Protein AF-0000000079730093 (afdb_homodimer)

pLDDT: mean 94.39, std 5.68, range [49.38, 98.81]

Solvent-accessible surface area (backbone atoms only — not comparable to full-atom values): 41782 Å² total; per-residue (Å²): 127,70,71,45,51,28,30,39,38,42,42,30,49,89,81,20,28,50,36,31,25,30,16,75,88,42,91,68,64,50,67,23,34,42,52,48,57,42,52,27,43,84,47,90,85,47,71,66,44,57,64,68,60,34,41,53,53,34,36,31,62,48,26,58,45,57,90,46,53,42,84,74,39,73,34,81,65,46,78,47,80,36,74,91,75,66,38,35,35,37,37,34,28,33,28,28,41,38,77,65,87,78,66,48,67,40,85,56,46,70,46,72,49,79,35,53,62,71,52,53,81,76,48,67,50,44,88,63,53,55,64,43,45,67,59,44,54,69,44,64,64,57,58,48,67,52,82,84,66,55,60,73,60,47,26,48,47,49,30,48,30,48,21,55,48,9,66,71,34,90,30,31,68,56,30,49,52,50,48,54,50,49,39,60,40,46,73,76,40,43,27,38,37,40,52,47,27,42,16,58,49,58,23,86,50,87,34,9,65,31,32,19,52,22,19,52,52,43,42,53,49,51,53,49,26,36,53,38,2,15,52,50,39,14,71,77,40,51,63,29,31,35,33,36,53,43,72,40,73,43,43,52,53,13,48,64,69,17,52,42,63,29,37,39,28,20,25,32,72,78,73,35,45,9,50,59,45,42,47,62,45,20,76,81,39,52,30,35,38,22,41,58,44,33,43,37,64,37,41,59,78,67,58,43,56,29,37,45,32,46,54,58,28,30,31,33,78,46,26,34,32,26,57,34,35,51,38,43,41,35,52,36,25,60,76,60,73,28,47,30,38,31,30,38,38,67,54,21,40,24,64,44,76,76,78,77,76,53,67,41,88,57,75,93,74,88,78,83,61,72,56,46,76,51,47,49,40,43,29,70,28,57,43,92,56,49,72,37,41,17,13,55,89,37,70,51,51,63,67,54,41,38,52,52,11,51,52,50,51,61,27,64,71,107,125,70,70,45,51,29,28,40,38,44,41,30,49,89,83,20,29,50,36,30,25,29,15,75,87,42,91,68,63,51,68,21,33,41,54,49,58,42,54,27,43,84,46,94,87,46,72,66,45,57,64,68,61,32,40,52,52,34,34,31,62,47,26,57,45,58,91,46,54,41,84,74,39,72,35,80,64,47,78,46,80,36,72,92,75,66,39,37,35,35,36,34,28,32,28,28,43,38,78,65,87,79,67,50,68,41,85,57,45,70,45,72,49,78,35,54,64,71,53,54,79,76,49,68,50,45,88,62,52,57,64,43,46,65,58,45,53,68,45,65,63,58,59,48,68,52,82,85,66,54,60,72,61,49,27,46,46,48,31,48,31,48,21,54,49,10,66,71,35,90,32,31,69,54,32,50,52,50,48,55,49,49,40,60,42,44,72,75,39,44,29,38,37,41,51,47,26,44,17,58,50,60,23,86,50,87,33,10,66,32,34,20,52,22,18,52,52,43,42,53,49,51,55,47,26,35,52,39,2,15,52,50,38,13,71,76,41,51,63,29,31,35,31,34,55,44,73,40,74,43,43,52,53,12,48,65,69,17,53,39,61,28,38,39,28,20,25,31,73,78,74,36,45,8,51,60,47,42,47,63,45,20,76,82,39,52,29,34,37,23,42,57,44,33,43,37,62,37,41,61,80,67,59,44,56,27,38,47,30,47,55,57,29,31,32,33,79,48,26,35,32,26,56,33,35,50,37,41,42,34,53,37,24,62,76,59,74,28,45,29,39,31,30,36,38,69,54,22,39,25,62,45,78,77,78,76,75,53,66,40,87,58,73,92,76,86,77,83,61,73,54,46,75,52,44,50,41,42,32,69,28,57,43,91,54,51,73,36,40,15,12,53,88,38,70,49,52,64,66,53,41,37,52,52,11,52,51,49,52,60,28,65,70,109

Structure (mmCIF, N/CA/C/O backbone):
data_AF-0000000079730093-model_v1
#
loop_
_entity.id
_entity.type
_entity.pdbx_description
1 polymer 'NUDIX domain-containing protein'
#
loop_
_atom_site.group_PDB
_atom_site.id
_atom_site.type_symbol
_atom_site.label_atom_id
_atom_site.label_alt_id
_atom_site.label_comp_id
_atom_site.label_asym_id
_atom_site.label_entity_id
_atom_site.label_seq_id
_atom_site.pdbx_PDB_ins_code
_atom_site.Cartn_x
_atom_site.Cartn_y
_atom_site.Cartn_z
_atom_site.occupancy
_atom_site.B_iso_or_equiv
_atom_site.auth_seq_id
_atom_site.auth_comp_id
_atom_site.auth_asym_id
_atom_site.auth_atom_id
_atom_site.pdbx_PDB_model_num
ATOM 1 N N . MET A 1 1 ? 3.15 57.5 -16.328 1 49.38 1 MET A N 1
ATOM 2 C CA . MET A 1 1 ? 3.783 57.219 -15.039 1 49.38 1 MET A CA 1
ATOM 3 C C . MET A 1 1 ? 4.375 55.812 -15.039 1 49.38 1 MET A C 1
ATOM 5 O O . MET A 1 1 ? 3.748 54.875 -15.531 1 49.38 1 MET A O 1
ATOM 9 N N . ASP A 1 2 ? 5.676 55.688 -14.914 1 66.5 2 ASP A N 1
ATOM 10 C CA . ASP A 1 2 ? 6.445 54.438 -15.086 1 66.5 2 ASP A CA 1
ATOM 11 C C . ASP A 1 2 ? 6.152 53.469 -13.953 1 66.5 2 ASP A C 1
ATOM 13 O O . ASP A 1 2 ? 6.051 53.844 -12.789 1 66.5 2 ASP A O 1
ATOM 17 N N . GLU A 1 3 ? 5.578 52.375 -14.273 1 82.38 3 GLU A N 1
ATOM 18 C CA . GLU A 1 3 ? 5.297 51.281 -13.344 1 82.38 3 GLU A CA 1
ATOM 19 C C . GLU A 1 3 ? 6.559 50.5 -13.039 1 82.38 3 GLU A C 1
ATOM 21 O O . GLU A 1 3 ? 7.312 50.125 -13.953 1 82.38 3 GLU A O 1
ATOM 26 N N . THR A 1 4 ? 6.879 50.438 -11.75 1 85.69 4 THR A N 1
ATOM 27 C CA . THR A 1 4 ? 8.016 49.625 -11.312 1 85.69 4 THR A CA 1
ATOM 28 C C . THR A 1 4 ? 7.535 48.375 -10.57 1 85.69 4 THR A C 1
ATOM 30 O O . THR A 1 4 ? 6.785 48.469 -9.602 1 85.69 4 THR A O 1
ATOM 33 N N . GLY A 1 5 ? 7.945 47.25 -11.07 1 91.88 5 GLY A N 1
ATOM 34 C CA . GLY A 1 5 ? 7.555 45.969 -10.453 1 91.88 5 GLY A CA 1
ATOM 35 C C . GLY A 1 5 ? 8.328 45.656 -9.188 1 91.88 5 GLY A C 1
ATOM 36 O O . GLY A 1 5 ? 9.547 45.812 -9.148 1 91.88 5 GLY A O 1
ATOM 37 N N . VAL A 1 6 ? 7.594 45.312 -8.078 1 94.19 6 VAL A N 1
ATOM 38 C CA . VAL A 1 6 ? 8.242 44.969 -6.816 1 94.19 6 VAL A CA 1
ATOM 39 C C . VAL A 1 6 ? 7.582 43.719 -6.234 1 94.19 6 VAL A C 1
ATOM 41 O O . VAL A 1 6 ? 6.391 43.469 -6.445 1 94.19 6 VAL A O 1
ATOM 44 N N . VAL A 1 7 ? 8.422 42.906 -5.598 1 96.62 7 VAL A N 1
ATOM 45 C CA . VAL A 1 7 ? 7.879 41.781 -4.836 1 96.62 7 VAL A CA 1
ATOM 46 C C . VAL A 1 7 ? 7.711 42.188 -3.373 1 96.62 7 VAL A C 1
ATOM 48 O O . VAL A 1 7 ? 8.531 42.906 -2.826 1 96.62 7 VAL A O 1
ATOM 51 N N . THR A 1 8 ? 6.625 41.875 -2.752 1 97.31 8 THR A N 1
ATOM 52 C CA . THR A 1 8 ? 6.363 41.969 -1.322 1 97.31 8 THR A CA 1
ATOM 53 C C . THR A 1 8 ? 6.184 40.594 -0.697 1 97.31 8 THR A C 1
ATOM 55 O O . THR A 1 8 ? 5.172 39.938 -0.928 1 97.31 8 THR A O 1
ATOM 58 N N . CYS A 1 9 ? 7.172 40.188 0.14 1 97.94 9 CYS A N 1
ATOM 59 C CA . CYS A 1 9 ? 7.227 38.844 0.64 1 97.94 9 CYS A CA 1
ATOM 60 C C . CYS A 1 9 ? 6.875 38.781 2.121 1 97.94 9 CYS A C 1
ATOM 62 O O . CYS A 1 9 ? 7.602 39.312 2.957 1 97.94 9 CYS A O 1
ATOM 64 N N . PHE A 1 10 ? 5.773 38.125 2.377 1 98.5 10 PHE A N 1
ATOM 65 C CA . PHE A 1 10 ? 5.426 37.844 3.768 1 98.5 10 PHE A CA 1
ATOM 66 C C . PHE A 1 10 ? 6.02 36.531 4.223 1 98.5 10 PHE A C 1
ATOM 68 O O . PHE A 1 10 ? 5.785 35.5 3.594 1 98.5 10 PHE A O 1
ATOM 75 N N . LEU A 1 11 ? 6.805 36.562 5.281 1 98.12 11 LEU A N 1
ATOM 76 C CA . LEU A 1 11 ? 7.352 35.375 5.922 1 98.12 11 LEU A CA 1
ATOM 77 C C . LEU A 1 11 ? 6.551 35 7.164 1 98.12 11 LEU A C 1
ATOM 79 O O . LEU A 1 11 ? 6.434 35.812 8.094 1 98.12 11 LEU A O 1
ATOM 83 N N . ARG A 1 12 ? 6.039 33.844 7.148 1 98.12 12 ARG A N 1
ATOM 84 C CA . ARG A 1 12 ? 5.168 33.438 8.242 1 98.12 12 ARG A CA 1
ATOM 85 C C . ARG A 1 12 ? 5.797 32.281 9.023 1 98.12 12 ARG A C 1
ATOM 87 O O . ARG A 1 12 ? 6.418 31.391 8.438 1 98.12 12 ARG A O 1
ATOM 94 N N . ASN A 1 13 ? 5.621 32.281 10.312 1 96.56 13 ASN A N 1
ATOM 95 C CA . ASN A 1 13 ? 5.977 31.219 11.25 1 96.56 13 ASN A CA 1
ATOM 96 C C . ASN A 1 13 ? 5.086 31.234 12.484 1 96.56 13 ASN A C 1
ATOM 98 O O . ASN A 1 13 ? 4.922 32.281 13.125 1 96.56 13 ASN A O 1
ATOM 102 N N . ASP A 1 14 ? 4.434 30.141 12.758 1 94.94 14 ASP A N 1
ATOM 103 C CA . ASP A 1 14 ? 3.619 29.969 13.961 1 94.94 14 ASP A CA 1
ATOM 104 C C . ASP A 1 14 ? 2.525 31.031 14.039 1 94.94 14 ASP A C 1
ATOM 106 O O . ASP A 1 14 ? 2.297 31.625 15.102 1 94.94 14 ASP A O 1
ATOM 110 N N . GLY A 1 15 ? 1.979 31.391 12.922 1 96.25 15 GLY A N 1
ATOM 111 C CA . GLY A 1 15 ? 0.821 32.281 12.875 1 96.25 15 GLY A CA 1
ATOM 112 C C . GLY A 1 15 ? 1.188 33.75 12.898 1 96.25 15 GLY A C 1
ATOM 113 O O . GLY A 1 15 ? 0.311 34.594 12.875 1 96.25 15 GLY A O 1
ATOM 114 N N . GLN A 1 16 ? 2.455 34.031 12.906 1 98.25 16 GLN A N 1
ATOM 115 C CA . GLN A 1 16 ? 2.945 35.406 12.891 1 98.25 16 GLN A CA 1
ATOM 116 C C . GLN A 1 16 ? 3.754 35.688 11.633 1 98.25 16 GLN A C 1
ATOM 118 O O . GLN A 1 16 ? 4.188 34.75 10.938 1 98.25 16 GLN A O 1
ATOM 123 N N . VAL A 1 17 ? 3.85 36.969 11.281 1 98.38 17 VAL A N 1
ATOM 124 C CA . VAL A 1 17 ? 4.652 37.375 10.133 1 98.38 17 VAL A CA 1
ATOM 125 C C . VAL A 1 17 ? 5.797 38.25 10.602 1 98.38 17 VAL A C 1
ATOM 127 O O . VAL A 1 17 ? 5.715 38.875 11.664 1 98.38 17 VAL A O 1
ATOM 130 N N . LEU A 1 18 ? 6.84 38.25 9.773 1 98 18 LEU A N 1
ATOM 131 C CA . LEU A 1 18 ? 8.016 39.062 10.062 1 98 18 LEU A CA 1
ATOM 132 C C . LEU A 1 18 ? 7.855 40.469 9.469 1 98 18 LEU A C 1
ATOM 134 O O . LEU A 1 18 ? 7.617 40.625 8.266 1 98 18 LEU A O 1
ATOM 138 N N . LEU A 1 19 ? 7.945 41.531 10.297 1 97.75 19 LEU A N 1
ATOM 139 C CA . LEU A 1 19 ? 7.953 42.906 9.844 1 97.75 19 LEU A CA 1
ATOM 140 C C . LEU A 1 19 ? 9.305 43.562 10.102 1 97.75 19 LEU A C 1
ATOM 142 O O . LEU A 1 19 ? 9.945 43.281 11.125 1 97.75 19 LEU A O 1
ATOM 146 N N . PHE A 1 20 ? 9.672 44.406 9.203 1 96.56 20 PHE A N 1
ATOM 147 C CA . PHE A 1 20 ? 10.891 45.188 9.305 1 96.56 20 PHE A CA 1
ATOM 148 C C . PHE A 1 20 ? 10.578 46.688 9.359 1 96.56 20 PHE A C 1
ATOM 150 O O . PHE A 1 20 ? 9.688 47.156 8.648 1 96.56 20 PHE A O 1
ATOM 157 N N . ARG A 1 21 ? 11.312 47.312 10.18 1 96.69 21 ARG A N 1
ATOM 158 C CA . ARG A 1 21 ? 11.328 48.75 10.086 1 96.69 21 ARG A CA 1
ATOM 159 C C . ARG A 1 21 ? 12.477 49.25 9.211 1 96.69 21 ARG A C 1
ATOM 161 O O . ARG A 1 21 ? 13.641 48.938 9.492 1 96.69 21 ARG A O 1
ATOM 168 N N . ARG A 1 22 ? 12.117 49.969 8.18 1 94.56 22 ARG A N 1
ATOM 169 C CA . ARG A 1 22 ? 13.117 50.375 7.203 1 94.56 22 ARG A CA 1
ATOM 170 C C . ARG A 1 22 ? 14.07 51.406 7.801 1 94.56 22 ARG A C 1
ATOM 172 O O . ARG A 1 22 ? 13.648 52.312 8.531 1 94.56 22 ARG A O 1
ATOM 179 N N . SER A 1 23 ? 15.336 51.219 7.434 1 93.81 23 SER A N 1
ATOM 180 C CA . SER A 1 23 ? 16.375 52.094 7.988 1 93.81 23 SER A CA 1
ATOM 181 C C . SER A 1 23 ? 16.359 53.469 7.316 1 93.81 23 SER A C 1
ATOM 183 O O . SER A 1 23 ? 15.719 53.656 6.281 1 93.81 23 SER A O 1
ATOM 185 N N . GLU A 1 24 ? 17.094 54.312 7.887 1 90 24 GLU A N 1
ATOM 186 C CA . GLU A 1 24 ? 17.125 55.719 7.406 1 90 24 GLU A CA 1
ATOM 187 C C . GLU A 1 24 ? 17.859 55.812 6.066 1 90 24 GLU A C 1
ATOM 189 O O . GLU A 1 24 ? 17.453 56.562 5.195 1 90 24 GLU A O 1
ATOM 194 N N . PRO A 1 25 ? 18.797 55.031 5.855 1 88.19 25 PRO A N 1
ATOM 195 C CA . PRO A 1 25 ? 19.578 55.188 4.621 1 88.19 25 PRO A CA 1
ATOM 196 C C . PRO A 1 25 ? 18.828 54.656 3.396 1 88.19 25 PRO A C 1
ATOM 198 O O . PRO A 1 25 ? 19.25 54.906 2.262 1 88.19 25 PRO A O 1
ATOM 201 N N . VAL A 1 26 ? 17.734 54.031 3.578 1 86.69 26 VAL A N 1
ATOM 202 C CA . VAL A 1 26 ? 17.062 53.406 2.443 1 86.69 26 VAL A CA 1
ATOM 203 C C . VAL A 1 26 ? 16.375 54.469 1.594 1 86.69 26 VAL A C 1
ATOM 205 O O . VAL A 1 26 ? 16 55.531 2.1 1 86.69 26 VAL A O 1
ATOM 208 N N . GLY A 1 27 ? 16.234 54.188 0.403 1 80.06 27 GLY A N 1
ATOM 209 C CA . GLY A 1 27 ? 15.742 55.156 -0.576 1 80.06 27 GLY A CA 1
ATOM 210 C C . GLY A 1 27 ? 14.25 55.406 -0.458 1 80.06 27 GLY A C 1
ATOM 211 O O . GLY A 1 27 ? 13.766 56.438 -0.893 1 80.06 27 GLY A O 1
ATOM 212 N N . SER A 1 28 ? 13.578 54.469 0.056 1 82.19 28 SER A N 1
ATOM 213 C CA . SER A 1 28 ? 12.133 54.625 0.079 1 82.19 28 SER A CA 1
ATOM 214 C C . SER A 1 28 ? 11.555 54.281 1.447 1 82.19 28 SER A C 1
ATOM 216 O O . SER A 1 28 ? 11.906 53.25 2.029 1 82.19 28 SER A O 1
ATOM 218 N N . TYR A 1 29 ? 10.695 55.25 2 1 91.12 29 TYR A N 1
ATOM 219 C CA . TYR A 1 29 ? 9.844 55.094 3.178 1 91.12 29 TYR A CA 1
ATOM 220 C C . TYR A 1 29 ? 10.688 54.812 4.418 1 91.12 29 TYR A C 1
ATOM 222 O O . TYR A 1 29 ? 10.422 53.844 5.148 1 91.12 29 TYR A O 1
ATOM 230 N N . PRO A 1 30 ? 11.703 55.562 4.68 1 92.38 30 PRO A N 1
ATOM 231 C CA . PRO A 1 30 ? 12.469 55.344 5.906 1 92.38 30 PRO A CA 1
ATOM 232 C C . PRO A 1 30 ? 11.609 55.438 7.164 1 92.38 30 PRO A C 1
ATOM 234 O O . PRO A 1 30 ? 10.719 56.281 7.25 1 92.38 30 PRO A O 1
ATOM 237 N N . GLY A 1 31 ? 11.82 54.469 8.102 1 94.38 31 GLY A N 1
ATOM 238 C CA . GLY A 1 31 ? 11.117 54.5 9.375 1 94.38 31 GLY A CA 1
ATOM 239 C C . GLY A 1 31 ? 9.781 53.781 9.328 1 94.38 31 GLY A C 1
ATOM 240 O O . GLY A 1 31 ? 9.164 53.531 10.367 1 94.38 31 GLY A O 1
ATOM 241 N N . LYS A 1 32 ? 9.336 53.406 8.172 1 95.81 32 LYS A N 1
ATOM 242 C CA . LYS A 1 32 ? 8.055 52.75 8.023 1 95.81 32 LYS A CA 1
ATOM 243 C C . LYS A 1 32 ? 8.219 51.219 8.141 1 95.81 32 LYS A C 1
ATOM 245 O O . LYS A 1 32 ? 9.289 50.688 7.828 1 95.81 32 LYS A O 1
ATOM 250 N N . TRP A 1 33 ? 7.211 50.594 8.617 1 97.25 33 TRP A N 1
ATOM 251 C CA . TRP A 1 33 ? 7.223 49.125 8.719 1 97.25 33 TRP A CA 1
ATOM 252 C C . TRP A 1 33 ? 6.855 48.5 7.379 1 97.25 33 TRP A C 1
ATOM 254 O O . TRP A 1 33 ? 5.969 49 6.676 1 97.25 33 TRP A O 1
ATOM 264 N N . GLY A 1 34 ? 7.527 47.469 7.016 1 96.94 34 GLY A N 1
ATOM 265 C CA . GLY A 1 34 ? 7.27 46.688 5.824 1 96.94 34 GLY A CA 1
ATOM 266 C C . GLY A 1 34 ? 7.719 45.25 5.969 1 96.94 34 GLY A C 1
ATOM 267 O O . GLY A 1 34 ? 7.793 44.719 7.082 1 96.94 34 GLY A O 1
ATOM 268 N N . THR A 1 35 ? 7.773 44.562 4.855 1 97.12 35 THR A N 1
ATOM 269 C CA . THR A 1 35 ? 8.273 43.188 4.789 1 97.12 35 THR A CA 1
ATOM 270 C C . THR A 1 35 ? 9.461 43.094 3.832 1 97.12 35 THR A C 1
ATOM 272 O O . THR A 1 35 ? 10.039 44.094 3.451 1 97.12 35 THR A O 1
ATOM 275 N N . VAL A 1 36 ? 9.914 41.875 3.529 1 95.56 36 VAL A N 1
ATOM 276 C CA . VAL A 1 36 ? 10.953 41.719 2.516 1 95.56 36 VAL A CA 1
ATOM 277 C C . VAL A 1 36 ? 10.43 42.188 1.158 1 95.56 36 VAL A C 1
ATOM 279 O O . VAL A 1 36 ? 9.383 41.719 0.697 1 95.56 36 VAL A O 1
ATOM 282 N N . THR A 1 37 ? 11.102 43.125 0.652 1 93.44 37 THR A N 1
ATOM 283 C CA . THR A 1 37 ? 10.688 43.688 -0.624 1 93.44 37 THR A CA 1
ATOM 284 C C . THR A 1 37 ? 11.891 43.938 -1.528 1 93.44 37 THR A C 1
ATOM 286 O O . THR A 1 37 ? 13.016 44.094 -1.046 1 93.44 37 THR A O 1
ATOM 289 N N . GLY A 1 38 ? 11.602 43.906 -2.807 1 91.5 38 GLY A N 1
ATOM 290 C CA . GLY A 1 38 ? 12.641 44.188 -3.783 1 91.5 38 GLY A CA 1
ATOM 291 C C . GLY A 1 38 ? 12.109 44.375 -5.191 1 91.5 38 GLY A C 1
ATOM 292 O O . GLY A 1 38 ? 10.969 44 -5.477 1 91.5 38 GLY A O 1
ATOM 293 N N . HIS A 1 39 ? 12.953 44.906 -5.957 1 91.69 39 HIS A N 1
ATOM 294 C CA . HIS A 1 39 ? 12.586 45.125 -7.352 1 91.69 39 HIS A CA 1
ATOM 295 C C . HIS A 1 39 ? 12.641 43.812 -8.141 1 91.69 39 HIS A C 1
ATOM 297 O O . HIS A 1 39 ? 13.484 42.969 -7.871 1 91.69 39 HIS A O 1
ATOM 303 N N . LEU A 1 40 ? 11.773 43.719 -9.109 1 92.06 40 LEU A N 1
ATOM 304 C CA . LEU A 1 40 ? 11.789 42.531 -9.992 1 92.06 40 LEU A CA 1
ATOM 305 C C . LEU A 1 40 ? 13.055 42.531 -10.836 1 92.06 40 LEU A C 1
ATOM 307 O O . LEU A 1 40 ? 13.562 41.438 -11.18 1 92.06 40 LEU A O 1
ATOM 311 N N . THR A 1 41 ? 13.391 43.781 -11.203 1 84.19 41 THR A N 1
ATOM 312 C CA . THR A 1 41 ? 14.586 43.938 -12.016 1 84.19 41 THR A CA 1
ATOM 313 C C . THR A 1 41 ? 15.836 44.031 -11.141 1 84.19 41 THR A C 1
ATOM 315 O O . THR A 1 41 ? 15.977 44.969 -10.352 1 84.19 41 THR A O 1
ATOM 318 N N . PRO A 1 42 ? 16.781 43.031 -11.305 1 76.69 42 PRO A N 1
ATOM 319 C CA . PRO A 1 42 ? 17.953 43 -10.414 1 76.69 42 PRO A CA 1
ATOM 320 C C . PRO A 1 42 ? 18.891 44.188 -10.672 1 76.69 42 PRO A C 1
ATOM 322 O O . PRO A 1 42 ? 19.5 44.719 -9.734 1 76.69 42 PRO A O 1
ATOM 325 N N . GLU A 1 43 ? 19.141 44.469 -11.953 1 75.62 43 GLU A N 1
ATOM 326 C CA . GLU A 1 43 ? 19.984 45.594 -12.352 1 75.62 43 GLU A CA 1
ATOM 327 C C . GLU A 1 43 ? 19.312 46.406 -13.445 1 75.62 43 GLU A C 1
ATOM 329 O O . GLU A 1 43 ? 18.438 45.906 -14.156 1 75.62 43 GLU A O 1
ATOM 334 N N . ARG A 1 44 ? 19.781 47.531 -13.57 1 70.06 44 ARG A N 1
ATOM 335 C CA . ARG A 1 44 ? 19.266 48.438 -14.609 1 70.06 44 ARG A CA 1
ATOM 336 C C . ARG A 1 44 ? 19.516 47.844 -16 1 70.06 44 ARG A C 1
ATOM 338 O O . ARG A 1 44 ? 20.641 47.469 -16.328 1 70.06 44 ARG A O 1
ATOM 345 N N . GLY A 1 45 ? 18.406 47.75 -16.453 1 72.44 45 GLY A N 1
ATOM 346 C CA . GLY A 1 45 ? 18.531 47.312 -17.844 1 72.44 45 GLY A CA 1
ATOM 347 C C . GLY A 1 45 ? 18.297 45.844 -18.016 1 72.44 45 GLY A C 1
ATOM 348 O O . GLY A 1 45 ? 18.094 45.344 -19.125 1 72.44 45 GLY A O 1
ATOM 349 N N . ALA A 1 46 ? 18.375 45.125 -16.922 1 78.38 46 ALA A N 1
ATOM 350 C CA . ALA A 1 46 ? 18.156 43.656 -17.016 1 78.38 46 ALA A CA 1
ATOM 351 C C . ALA A 1 46 ? 16.672 43.344 -17.125 1 78.38 46 ALA A C 1
ATOM 353 O O . ALA A 1 46 ? 15.828 44.125 -16.656 1 78.38 46 ALA A O 1
ATOM 354 N N . PRO A 1 47 ? 16.359 42.406 -17.844 1 83.81 47 PRO A N 1
ATOM 355 C CA . PRO A 1 47 ? 14.961 42 -17.859 1 83.81 47 PRO A CA 1
ATOM 356 C C . PRO A 1 47 ? 14.469 41.594 -16.469 1 83.81 47 PRO A C 1
ATOM 358 O O . PRO A 1 47 ? 15.258 41.156 -15.617 1 83.81 47 PRO A O 1
ATOM 361 N N . PRO A 1 48 ? 13.164 41.812 -16.234 1 84.06 48 PRO A N 1
ATOM 362 C CA . PRO A 1 48 ? 12.625 41.438 -14.922 1 84.06 48 PRO A CA 1
ATOM 363 C C . PRO A 1 48 ? 12.672 39.938 -14.656 1 84.06 48 PRO A C 1
ATOM 365 O O . PRO A 1 48 ? 12.477 39.125 -15.57 1 84.06 48 PRO A O 1
ATOM 368 N N . ASP A 1 49 ? 13.008 39.656 -13.383 1 83.06 49 ASP A N 1
ATOM 369 C CA . ASP A 1 49 ? 12.969 38.25 -12.938 1 83.06 49 ASP A CA 1
ATOM 370 C C . ASP A 1 49 ? 11.531 37.781 -12.758 1 83.06 49 ASP A C 1
ATOM 372 O O . ASP A 1 49 ? 10.617 38.594 -12.617 1 83.06 49 ASP A O 1
ATOM 376 N N . GLU A 1 50 ? 11.438 36.5 -12.836 1 90.25 50 GLU A N 1
ATOM 377 C CA . GLU A 1 50 ? 10.195 35.938 -12.344 1 90.25 50 GLU A CA 1
ATOM 378 C C . GLU A 1 50 ? 9.984 36.25 -10.867 1 90.25 50 GLU A C 1
ATOM 380 O O . GLU A 1 50 ? 10.938 36.312 -10.094 1 90.25 50 GLU A O 1
ATOM 385 N N . SER A 1 51 ? 8.734 36.531 -10.492 1 94.06 51 SER A N 1
ATOM 386 C CA . SER A 1 51 ? 8.375 37.031 -9.172 1 94.06 51 SER A CA 1
ATOM 387 C C . SER A 1 51 ? 8.961 36.156 -8.07 1 94.06 51 SER A C 1
ATOM 389 O O . SER A 1 51 ? 9.57 36.688 -7.121 1 94.06 51 SER A O 1
ATOM 391 N N . GLU A 1 52 ? 8.773 34.875 -8.133 1 95.62 52 GLU A N 1
ATOM 392 C CA . GLU A 1 52 ? 9.281 34 -7.082 1 95.62 52 GLU A CA 1
ATOM 393 C C . GLU A 1 52 ? 10.805 34.062 -7.016 1 95.62 52 GLU A C 1
ATOM 395 O O . GLU A 1 52 ? 11.383 34 -5.926 1 95.62 52 GLU A O 1
ATOM 400 N N . THR A 1 53 ? 11.477 34.094 -8.133 1 94.69 53 THR A N 1
ATOM 401 C CA . THR A 1 53 ? 12.938 34.188 -8.18 1 94.69 53 THR A CA 1
ATOM 402 C C . THR A 1 53 ? 13.422 35.438 -7.488 1 94.69 53 THR A C 1
ATOM 404 O O . THR A 1 53 ? 14.359 35.406 -6.688 1 94.69 53 THR A O 1
ATOM 407 N N . ALA A 1 54 ? 12.805 36.5 -7.867 1 94.94 54 ALA A N 1
ATOM 408 C CA . ALA A 1 54 ? 13.148 37.781 -7.234 1 94.94 54 ALA A CA 1
ATOM 409 C C . ALA A 1 54 ? 12.898 37.719 -5.73 1 94.94 54 ALA A C 1
ATOM 411 O O . ALA A 1 54 ? 13.703 38.25 -4.945 1 94.94 54 ALA A O 1
ATOM 412 N N . ALA A 1 55 ? 11.781 37.156 -5.367 1 96.44 55 ALA A N 1
ATOM 413 C CA . ALA A 1 55 ? 11.43 37.062 -3.955 1 96.44 55 ALA A CA 1
ATOM 414 C C . ALA A 1 55 ? 12.5 36.281 -3.186 1 96.44 55 ALA A C 1
ATOM 416 O O . ALA A 1 55 ? 12.945 36.719 -2.123 1 96.44 55 ALA A O 1
ATOM 417 N N . ARG A 1 56 ? 12.883 35.188 -3.697 1 95.88 56 ARG A N 1
ATOM 418 C CA . ARG A 1 56 ? 13.875 34.344 -3.02 1 95.88 56 ARG A CA 1
ATOM 419 C C . ARG A 1 56 ? 15.211 35.062 -2.908 1 95.88 56 ARG A C 1
ATOM 421 O O . ARG A 1 56 ? 15.922 34.938 -1.91 1 95.88 56 ARG A O 1
ATOM 428 N N . ARG A 1 57 ? 15.578 35.781 -3.912 1 94.38 57 ARG A N 1
ATOM 429 C CA . ARG A 1 57 ? 16.797 36.594 -3.863 1 94.38 57 ARG A CA 1
ATOM 430 C C . ARG A 1 57 ? 16.719 37.625 -2.736 1 94.38 57 ARG A C 1
ATOM 432 O O . ARG A 1 57 ? 17.656 37.75 -1.942 1 94.38 57 ARG A O 1
ATOM 439 N N . GLU A 1 58 ? 15.633 38.375 -2.666 1 94.5 58 GLU A N 1
ATOM 440 C CA . GLU A 1 58 ? 15.461 39.406 -1.648 1 94.5 58 GLU A CA 1
ATOM 441 C C . GLU A 1 58 ? 15.422 38.781 -0.248 1 94.5 58 GLU A C 1
ATOM 443 O O . GLU A 1 58 ? 15.945 39.375 0.702 1 94.5 58 GLU A O 1
ATOM 448 N N . ILE A 1 59 ? 14.734 37.656 -0.096 1 96.44 59 ILE A N 1
ATOM 449 C CA . ILE A 1 59 ? 14.656 36.969 1.197 1 96.44 59 ILE A CA 1
ATOM 450 C C . ILE A 1 59 ? 16.062 36.594 1.668 1 96.44 59 ILE A C 1
ATOM 452 O O . ILE A 1 59 ? 16.406 36.812 2.828 1 96.44 59 ILE A O 1
ATOM 456 N N . ARG A 1 60 ? 16.828 36 0.763 1 95.12 60 ARG A N 1
ATOM 457 C CA . ARG A 1 60 ? 18.203 35.656 1.104 1 95.12 60 ARG A CA 1
ATOM 458 C C . ARG A 1 60 ? 19 36.875 1.512 1 95.12 60 ARG A C 1
ATOM 460 O O . ARG A 1 60 ? 19.703 36.844 2.52 1 95.12 60 ARG A O 1
ATOM 467 N N . GLU A 1 61 ? 18.906 37.938 0.822 1 93.25 61 GLU A N 1
ATOM 468 C CA . GLU A 1 61 ? 19.688 39.156 1.04 1 93.25 61 GLU A CA 1
ATOM 469 C C . GLU A 1 61 ? 19.266 39.875 2.322 1 93.25 61 GLU A C 1
ATOM 471 O O . GLU A 1 61 ? 20.109 40.344 3.084 1 93.25 61 GLU A O 1
ATOM 476 N N . GLU A 1 62 ? 17.969 39.906 2.578 1 94.5 62 GLU A N 1
ATOM 477 C CA . GLU A 1 62 ? 17.484 40.781 3.654 1 94.5 62 GLU A CA 1
ATOM 478 C C . GLU A 1 62 ? 17.344 40 4.961 1 94.5 62 GLU A C 1
ATOM 480 O O . GLU A 1 62 ? 17.234 40.594 6.035 1 94.5 62 GLU A O 1
ATOM 485 N N . THR A 1 63 ? 17.25 38.625 4.934 1 95.25 63 THR A N 1
ATOM 486 C CA . THR A 1 63 ? 16.969 37.875 6.16 1 95.25 63 THR A CA 1
ATOM 487 C C . THR A 1 63 ? 18 36.75 6.359 1 95.25 63 THR A C 1
ATOM 489 O O . THR A 1 63 ? 18.125 36.219 7.457 1 95.25 63 THR A O 1
ATOM 492 N N . GLY A 1 64 ? 18.641 36.344 5.352 1 92.62 64 GLY A N 1
ATOM 493 C CA . GLY A 1 64 ? 19.547 35.188 5.434 1 92.62 64 GLY A CA 1
ATOM 494 C C . GLY A 1 64 ? 18.828 33.875 5.324 1 92.62 64 GLY A C 1
ATOM 495 O O . GLY A 1 64 ? 19.453 32.812 5.285 1 92.62 64 GLY A O 1
ATOM 496 N N . LEU A 1 65 ? 17.469 33.969 5.227 1 88.88 65 LEU A N 1
ATOM 497 C CA . LEU A 1 65 ? 16.719 32.719 5.102 1 88.88 65 LEU A CA 1
ATOM 498 C C . LEU A 1 65 ? 16.734 32.219 3.666 1 88.88 65 LEU A C 1
ATOM 500 O O . LEU A 1 65 ? 16.391 32.938 2.736 1 88.88 65 LEU A O 1
ATOM 504 N N . ALA A 1 66 ? 17.422 31.203 3.312 1 83.31 66 ALA A N 1
ATOM 505 C CA . ALA A 1 66 ? 17.484 30.656 1.96 1 83.31 66 ALA A CA 1
ATOM 506 C C . ALA A 1 66 ? 16.641 29.391 1.844 1 83.31 66 ALA A C 1
ATOM 508 O O . ALA A 1 66 ? 15.453 29.469 1.505 1 83.31 66 ALA A O 1
ATOM 509 N N . ASP A 1 67 ? 17.109 28.359 2.273 1 83.25 67 ASP A N 1
ATOM 510 C CA . ASP A 1 67 ? 16.484 27.062 2.094 1 83.25 67 ASP A CA 1
ATOM 511 C C . ASP A 1 67 ? 15.469 26.781 3.201 1 83.25 67 ASP A C 1
ATOM 513 O O . ASP A 1 67 ? 14.805 25.75 3.197 1 83.25 67 ASP A O 1
ATOM 517 N N . ALA A 1 68 ? 15.172 27.812 3.941 1 90.06 68 ALA A N 1
ATOM 518 C CA . ALA A 1 68 ? 14.312 27.609 5.109 1 90.06 68 ALA A CA 1
ATOM 519 C C . ALA A 1 68 ? 12.906 28.141 4.848 1 90.06 68 ALA A C 1
ATOM 521 O O . ALA A 1 68 ? 12.117 28.297 5.781 1 90.06 68 ALA A O 1
ATOM 522 N N . VAL A 1 69 ? 12.664 28.469 3.543 1 94.56 69 VAL A N 1
ATOM 523 C CA . VAL A 1 69 ? 11.344 29.016 3.252 1 94.56 69 VAL A CA 1
ATOM 524 C C . VAL A 1 69 ? 10.672 28.188 2.158 1 94.56 69 VAL A C 1
ATOM 526 O O . VAL A 1 69 ? 11.344 27.672 1.267 1 94.56 69 VAL A O 1
ATOM 529 N N . THR A 1 70 ? 9.398 28.078 2.256 1 93.88 70 THR A N 1
ATOM 530 C CA . THR A 1 70 ? 8.578 27.406 1.258 1 93.88 70 THR A CA 1
ATOM 531 C C . THR A 1 70 ? 7.449 28.312 0.777 1 93.88 70 THR A C 1
ATOM 533 O O . THR A 1 70 ? 6.723 28.891 1.589 1 93.88 70 THR A O 1
ATOM 536 N N . LEU A 1 71 ? 7.305 28.469 -0.572 1 96.5 71 LEU A N 1
ATOM 537 C CA . LEU A 1 71 ? 6.242 29.297 -1.125 1 96.5 71 LEU A CA 1
ATOM 538 C C . LEU A 1 71 ? 4.871 28.703 -0.818 1 96.5 71 LEU A C 1
ATOM 540 O O . LEU A 1 71 ? 4.621 27.531 -1.098 1 96.5 71 LEU A O 1
ATOM 544 N N . VAL A 1 72 ? 4.012 29.406 -0.236 1 96 72 VAL A N 1
ATOM 545 C CA . VAL A 1 72 ? 2.652 28.984 0.089 1 96 72 VAL A CA 1
ATOM 546 C C . VAL A 1 72 ? 1.688 29.469 -0.993 1 96 72 VAL A C 1
ATOM 548 O O . VAL A 1 72 ? 0.856 28.703 -1.478 1 96 72 VAL A O 1
ATOM 551 N N . ARG A 1 73 ? 1.888 30.844 -1.297 1 96.44 73 ARG A N 1
ATOM 552 C CA . ARG A 1 73 ? 0.945 31.453 -2.234 1 96.44 73 ARG A CA 1
ATOM 553 C C . ARG A 1 73 ? 1.544 32.688 -2.893 1 96.44 73 ARG A C 1
ATOM 555 O O . ARG A 1 73 ? 2.266 33.438 -2.248 1 96.44 73 ARG A O 1
ATOM 562 N N . GLU A 1 74 ? 1.201 32.906 -4.145 1 97.31 74 GLU A N 1
ATOM 563 C CA . GLU A 1 74 ? 1.453 34.125 -4.887 1 97.31 74 GLU A CA 1
ATOM 564 C C . GLU A 1 74 ? 0.157 34.719 -5.438 1 97.31 74 GLU A C 1
ATOM 566 O O . GLU A 1 74 ? -0.609 34.031 -6.109 1 97.31 74 GLU A O 1
ATOM 571 N N . ALA A 1 75 ? -0.059 35.906 -5.09 1 97.19 75 ALA A N 1
ATOM 572 C CA . ALA A 1 75 ? -1.285 36.531 -5.559 1 97.19 75 ALA A CA 1
ATOM 573 C C . ALA A 1 75 ? -1.048 37.281 -6.863 1 97.19 75 ALA A C 1
ATOM 575 O O . ALA A 1 75 ? 0.098 37.562 -7.23 1 97.19 75 ALA A O 1
ATOM 576 N N . GLU A 1 76 ? -2.201 37.625 -7.551 1 96.19 76 GLU A N 1
ATOM 577 C CA . GLU A 1 76 ? -2.111 38.5 -8.727 1 96.19 76 GLU A CA 1
ATOM 578 C C . GLU A 1 76 ? -1.556 39.875 -8.375 1 96.19 76 GLU A C 1
ATOM 580 O O . GLU A 1 76 ? -1.919 40.438 -7.344 1 96.19 76 GLU A O 1
ATOM 585 N N . PRO A 1 77 ? -0.672 40.281 -9.258 1 96.31 77 PRO A N 1
ATOM 586 C CA . PRO A 1 77 ? -0.125 41.625 -9 1 96.31 77 PRO A CA 1
ATOM 587 C C . PRO A 1 77 ? -1.188 42.719 -9.055 1 96.31 77 PRO A C 1
ATOM 589 O O . PRO A 1 77 ? -2.229 42.531 -9.695 1 96.31 77 PRO A O 1
ATOM 592 N N . PHE A 1 78 ? -0.924 43.781 -8.32 1 95.81 78 PHE A N 1
ATOM 593 C CA . PHE A 1 78 ? -1.81 44.938 -8.336 1 95.81 78 PHE A CA 1
ATOM 594 C C . PHE A 1 78 ? -1.012 46.25 -8.227 1 95.81 78 PHE A C 1
ATOM 596 O O . PHE A 1 78 ? 0.178 46.219 -7.91 1 95.81 78 PHE A O 1
ATOM 603 N N . VAL A 1 79 ? -1.684 47.312 -8.523 1 94.44 79 VAL A N 1
ATOM 604 C CA . VAL A 1 79 ? -0.978 48.594 -8.594 1 94.44 79 VAL A CA 1
ATOM 605 C C . VAL A 1 79 ? -1.275 49.406 -7.34 1 94.44 79 VAL A C 1
ATOM 607 O O . VAL A 1 79 ? -2.434 49.531 -6.93 1 94.44 79 VAL A O 1
ATOM 610 N N . VAL A 1 80 ? -0.218 49.812 -6.719 1 92.56 80 VAL A N 1
ATOM 611 C CA . VAL A 1 80 ? -0.304 50.75 -5.594 1 92.56 80 VAL A CA 1
ATOM 612 C C . VAL A 1 80 ? 0.203 52.125 -6.02 1 92.56 80 VAL A C 1
ATOM 614 O O . VAL A 1 80 ? 1.339 52.281 -6.48 1 92.56 80 VAL A O 1
ATOM 617 N N . GLU A 1 81 ? -0.695 53.094 -5.836 1 88.19 81 GLU A N 1
ATOM 618 C CA . GLU A 1 81 ? -0.328 54.469 -6.219 1 88.19 81 GLU A CA 1
ATOM 619 C C . GLU A 1 81 ? 0.319 55.219 -5.055 1 88.19 81 GLU A C 1
ATOM 621 O O . GLU A 1 81 ? -0.219 55.219 -3.945 1 88.19 81 GLU A O 1
ATOM 626 N N . ASP A 1 82 ? 1.496 55.656 -5.344 1 83.44 82 ASP A N 1
ATOM 627 C CA . ASP A 1 82 ? 2.172 56.531 -4.395 1 83.44 82 ASP A CA 1
ATOM 628 C C . ASP A 1 82 ? 2.203 57.969 -4.91 1 83.44 82 ASP A C 1
ATOM 630 O O . ASP A 1 82 ? 3.164 58.375 -5.562 1 83.44 82 ASP A O 1
ATOM 634 N N . ALA A 1 83 ? 1.333 58.688 -4.465 1 74.94 83 ALA A N 1
ATOM 635 C CA . ALA A 1 83 ? 1.176 60.062 -4.98 1 74.94 83 ALA A CA 1
ATOM 636 C C . ALA A 1 83 ? 2.324 60.938 -4.523 1 74.94 83 ALA A C 1
ATOM 638 O O . ALA A 1 83 ? 2.775 61.812 -5.273 1 74.94 83 ALA A O 1
ATOM 639 N N . ASP A 1 84 ? 2.652 60.719 -3.383 1 73.5 84 ASP A N 1
ATOM 640 C CA . ASP A 1 84 ? 3.701 61.562 -2.832 1 73.5 84 ASP A CA 1
ATOM 641 C C . ASP A 1 84 ? 5.008 61.406 -3.607 1 73.5 84 ASP A C 1
ATOM 643 O O . ASP A 1 84 ? 5.754 62.375 -3.785 1 73.5 84 ASP A O 1
ATOM 647 N N . ARG A 1 85 ? 5.277 60.281 -4.219 1 77.38 85 ARG A N 1
ATOM 648 C CA . ARG A 1 85 ? 6.523 60 -4.922 1 77.38 85 ARG A CA 1
ATOM 649 C C . ARG A 1 85 ? 6.316 60.031 -6.434 1 77.38 85 ARG A C 1
ATOM 651 O O . ARG A 1 85 ? 7.281 59.938 -7.199 1 77.38 85 ARG A O 1
ATOM 658 N N . GLY A 1 86 ? 5.012 60.125 -6.73 1 74.44 86 GLY A N 1
ATOM 659 C CA . GLY A 1 86 ? 4.707 60.125 -8.156 1 74.44 86 GLY A CA 1
ATOM 660 C C . GLY A 1 86 ? 5.016 58.812 -8.844 1 74.44 86 GLY A C 1
ATOM 661 O O . GLY A 1 86 ? 5.461 58.812 -9.992 1 74.44 86 GLY A O 1
ATOM 662 N N . THR A 1 87 ? 5.035 57.812 -8.086 1 78.81 87 THR A N 1
ATOM 663 C CA . THR A 1 87 ? 5.359 56.5 -8.641 1 78.81 87 THR A CA 1
ATOM 664 C C . THR A 1 87 ? 4.191 55.531 -8.477 1 78.81 87 THR A C 1
ATOM 666 O O . THR A 1 87 ? 3.373 55.688 -7.566 1 78.81 87 THR A O 1
ATOM 669 N N . HIS A 1 88 ? 4.105 54.656 -9.492 1 88.75 88 HIS A N 1
ATOM 670 C CA . HIS A 1 88 ? 3.191 53.5 -9.43 1 88.75 88 HIS A CA 1
ATOM 671 C C . HIS A 1 88 ? 3.951 52.219 -9.242 1 88.75 88 HIS A C 1
ATOM 673 O O . HIS A 1 88 ? 4.812 51.844 -10.047 1 88.75 88 HIS A O 1
ATOM 679 N N . TRP A 1 89 ? 3.611 51.625 -8.102 1 90.56 89 TRP A N 1
ATOM 680 C CA . TRP A 1 89 ? 4.234 50.312 -7.836 1 90.56 89 TRP A CA 1
ATOM 681 C C . TRP A 1 89 ? 3.34 49.188 -8.312 1 90.56 89 TRP A C 1
ATOM 683 O O . TRP A 1 89 ? 2.17 49.094 -7.934 1 90.56 89 TRP A O 1
ATOM 693 N N . ARG A 1 90 ? 3.863 48.344 -9.203 1 93.94 90 ARG A N 1
ATOM 694 C CA . ARG A 1 90 ? 3.209 47.062 -9.477 1 93.94 90 ARG A CA 1
ATOM 695 C C . ARG A 1 90 ? 3.66 46 -8.484 1 93.94 90 ARG A C 1
ATOM 697 O O . ARG A 1 90 ? 4.703 45.344 -8.672 1 93.94 90 ARG A O 1
ATOM 704 N N . VAL A 1 91 ? 2.844 45.719 -7.492 1 96 91 VAL A N 1
ATOM 705 C CA . VAL A 1 91 ? 3.219 44.906 -6.34 1 96 91 VAL A CA 1
ATOM 706 C C . VAL A 1 91 ? 2.863 43.438 -6.602 1 96 91 VAL A C 1
ATOM 708 O O . VAL A 1 91 ? 1.74 43.125 -7.004 1 96 91 VAL A O 1
ATOM 711 N N . HIS A 1 92 ? 3.811 42.562 -6.422 1 97.5 92 HIS A N 1
ATOM 712 C CA . HIS A 1 92 ? 3.619 41.125 -6.465 1 97.5 92 HIS A CA 1
ATOM 713 C C . HIS A 1 92 ? 3.678 40.531 -5.062 1 97.5 92 HIS A C 1
ATOM 715 O O . HIS A 1 92 ? 4.762 40.219 -4.559 1 97.5 92 HIS A O 1
ATOM 721 N N . PRO A 1 93 ? 2.529 40.281 -4.438 1 98.25 93 PRO A N 1
ATOM 722 C CA . PRO A 1 93 ? 2.537 39.719 -3.076 1 98.25 93 PRO A CA 1
ATOM 723 C C . PRO A 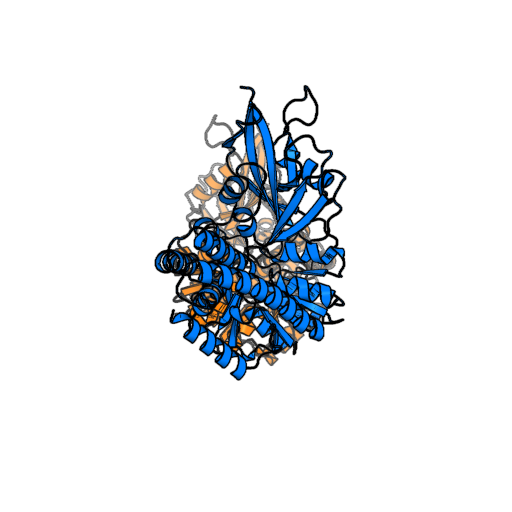1 93 ? 2.795 38.219 -3.043 1 98.25 93 PRO A C 1
ATOM 725 O O . PRO A 1 93 ? 2.211 37.469 -3.832 1 98.25 93 PRO A O 1
ATOM 728 N N . LEU A 1 94 ? 3.662 37.781 -2.143 1 98.38 94 LEU A N 1
ATOM 729 C CA . LEU A 1 94 ? 3.957 36.375 -1.932 1 98.38 94 LEU A CA 1
ATOM 730 C C . LEU A 1 94 ? 3.967 36.031 -0.445 1 98.38 94 LEU A C 1
ATOM 732 O O . LEU A 1 94 ? 4.367 36.875 0.38 1 98.38 94 LEU A O 1
ATOM 736 N N . LEU A 1 95 ? 3.508 34.875 -0.129 1 98.38 95 LEU A N 1
ATOM 737 C CA . LEU A 1 95 ? 3.559 34.344 1.229 1 98.38 95 LEU A CA 1
ATOM 738 C C . LEU A 1 95 ? 4.441 33.094 1.296 1 98.38 95 LEU A C 1
ATOM 740 O O . LEU A 1 95 ? 4.273 32.188 0.502 1 98.38 95 LEU A O 1
ATOM 744 N N . PHE A 1 96 ? 5.387 33.125 2.236 1 97.81 96 PHE A N 1
ATOM 745 C CA . PHE A 1 96 ? 6.273 32 2.475 1 97.81 96 PHE A CA 1
ATOM 746 C C . PHE A 1 96 ? 6.121 31.484 3.902 1 97.81 96 PHE A C 1
ATOM 748 O O . PHE A 1 96 ? 5.887 32.25 4.828 1 97.81 96 PHE A O 1
ATOM 755 N N . GLU A 1 97 ? 6.211 30.156 4.012 1 96.44 97 GLU A N 1
ATOM 756 C CA . GLU A 1 97 ? 6.344 29.547 5.328 1 96.44 97 GLU A CA 1
ATOM 757 C C . GLU A 1 97 ? 7.809 29.344 5.699 1 96.44 97 GLU A C 1
ATOM 759 O O . GLU A 1 97 ? 8.586 28.797 4.914 1 96.44 97 GLU A O 1
ATOM 764 N N . CYS A 1 98 ? 8.148 29.859 6.922 1 95.5 98 CYS A N 1
ATOM 765 C CA . CYS A 1 98 ? 9.516 29.688 7.406 1 95.5 98 CYS A CA 1
ATOM 766 C C . CYS A 1 98 ? 9.617 28.484 8.336 1 95.5 98 CYS A C 1
ATOM 768 O O . CYS A 1 98 ? 8.719 28.25 9.148 1 95.5 98 CYS A O 1
ATOM 770 N N . SER A 1 99 ? 10.797 27.844 8.281 1 89.94 99 SER A N 1
ATOM 771 C CA . SER A 1 99 ? 11.008 26.672 9.133 1 89.94 99 SER A CA 1
ATOM 772 C C . SER A 1 99 ? 11.484 27.078 10.523 1 89.94 99 SER A C 1
ATOM 774 O O . SER A 1 99 ? 11.414 26.281 11.469 1 89.94 99 SER A O 1
ATOM 776 N N . HIS A 1 100 ? 12.031 28.281 10.602 1 90.81 100 HIS A N 1
ATOM 777 C CA . HIS A 1 100 ? 12.461 28.828 11.883 1 90.81 100 HIS A CA 1
ATOM 778 C C . HIS A 1 100 ? 12.398 30.344 11.891 1 90.81 100 HIS A C 1
ATOM 780 O O . HIS A 1 100 ? 12.141 30.969 10.859 1 90.81 100 HIS A O 1
ATOM 786 N N . ARG A 1 101 ? 12.648 30.953 13.008 1 94.5 101 ARG A N 1
ATOM 787 C CA . ARG A 1 101 ? 12.445 32.375 13.188 1 94.5 101 ARG A CA 1
ATOM 788 C C . ARG A 1 101 ? 13.781 33.125 13.227 1 94.5 101 ARG A C 1
ATOM 790 O O . ARG A 1 101 ? 13.82 34.344 13.391 1 94.5 101 ARG A O 1
ATOM 797 N N . GLU A 1 102 ? 14.836 32.406 13.094 1 93.44 102 GLU A N 1
ATOM 798 C CA . GLU A 1 102 ? 16.156 33.062 13.148 1 93.44 102 GLU A CA 1
ATOM 799 C C . GLU A 1 102 ? 16.484 33.75 11.836 1 93.44 102 GLU A C 1
ATOM 801 O O . GLU A 1 102 ? 16.453 33.125 10.773 1 93.44 102 GLU A O 1
ATOM 806 N N . ILE A 1 103 ? 16.812 35.062 11.961 1 93.94 103 ILE A N 1
ATOM 807 C CA . ILE A 1 103 ? 17.125 35.812 10.742 1 93.94 103 ILE A CA 1
ATOM 808 C C . ILE A 1 103 ? 18.391 36.625 10.961 1 93.94 103 ILE A C 1
ATOM 810 O O . ILE A 1 103 ? 18.797 36.844 12.102 1 93.94 103 ILE A O 1
ATOM 814 N N . GLU A 1 104 ? 19.047 37.031 9.898 1 93.88 104 GLU A N 1
ATOM 815 C CA . GLU A 1 104 ? 20.188 37.969 9.836 1 93.88 104 GLU A CA 1
ATOM 816 C C . GLU A 1 104 ? 19.875 39.156 8.93 1 93.88 104 GLU A C 1
ATOM 818 O O . GLU A 1 104 ? 20.25 39.156 7.754 1 93.88 104 GLU A O 1
ATOM 823 N N . PRO A 1 105 ? 19.344 40.156 9.555 1 92.69 105 PRO A N 1
ATOM 824 C CA . PRO A 1 105 ? 18.969 41.312 8.727 1 92.69 105 PRO A CA 1
ATOM 825 C C . PRO A 1 105 ? 20.188 42.062 8.164 1 92.69 105 PRO A C 1
ATOM 827 O O . PRO A 1 105 ? 21.281 41.969 8.719 1 92.69 105 PRO A O 1
ATOM 830 N N . ASN A 1 106 ? 19.969 42.75 7.09 1 91.69 106 ASN A N 1
ATOM 831 C CA . ASN A 1 106 ? 21.031 43.562 6.523 1 91.69 106 ASN A CA 1
ATOM 832 C C . ASN A 1 106 ? 20.859 45.031 6.875 1 91.69 106 ASN A C 1
ATOM 834 O O . ASN A 1 106 ? 20.109 45.375 7.793 1 91.69 106 ASN A O 1
ATOM 838 N N . TRP A 1 107 ? 21.562 45.906 6.137 1 90.31 107 TRP A N 1
ATOM 839 C CA . TRP A 1 107 ? 21.656 47.344 6.477 1 90.31 107 TRP A CA 1
ATOM 840 C C . TRP A 1 107 ? 20.328 48.031 6.227 1 90.31 107 TRP A C 1
ATOM 842 O O . TRP A 1 107 ? 20.094 49.125 6.758 1 90.31 107 TRP A O 1
ATOM 852 N N . GLU A 1 108 ? 19.406 47.5 5.547 1 89.81 108 GLU A N 1
ATOM 853 C CA . GLU A 1 108 ? 18.141 48.125 5.188 1 89.81 108 GLU A CA 1
ATOM 854 C C . GLU A 1 108 ? 17.156 48.125 6.355 1 89.81 108 GLU A C 1
ATOM 856 O O . GLU A 1 108 ? 16.125 48.781 6.309 1 89.81 108 GLU A O 1
ATOM 861 N N . THR A 1 109 ? 17.5 47.438 7.414 1 91.62 109 THR A N 1
ATOM 862 C CA . THR A 1 109 ? 16.562 47.219 8.516 1 91.62 109 THR A CA 1
ATOM 863 C C . THR A 1 109 ? 17.094 47.812 9.812 1 91.62 109 THR A C 1
ATOM 865 O O . THR A 1 109 ? 18.234 47.562 10.195 1 91.62 109 THR A O 1
ATOM 868 N N . ASP A 1 110 ? 16.266 48.594 10.469 1 93.5 110 ASP A N 1
ATOM 869 C CA . ASP A 1 110 ? 16.609 49.156 11.773 1 93.5 110 ASP A CA 1
ATOM 870 C C . ASP A 1 110 ? 16.109 48.281 12.906 1 93.5 110 ASP A C 1
ATOM 872 O O . ASP A 1 110 ? 16.703 48.219 13.984 1 93.5 110 ASP A O 1
ATOM 876 N N . ASP A 1 111 ? 15 47.719 12.734 1 94.94 111 ASP A N 1
ATOM 877 C CA . ASP A 1 111 ? 14.344 46.875 13.711 1 94.94 111 ASP A CA 1
ATOM 878 C C . ASP A 1 111 ? 13.477 45.812 13.023 1 94.94 111 ASP A C 1
ATOM 880 O O . ASP A 1 111 ? 13.148 45.938 11.844 1 94.94 111 ASP A O 1
ATOM 884 N N . TRP A 1 112 ? 13.242 44.75 13.719 1 96.19 112 TRP A N 1
ATOM 885 C CA . TRP A 1 112 ? 12.367 43.688 13.188 1 96.19 112 TRP A CA 1
ATOM 886 C C . TRP A 1 112 ? 11.617 43 14.312 1 96.19 112 TRP A C 1
ATOM 888 O O . TRP A 1 112 ? 12.055 43 15.461 1 96.19 112 TRP A O 1
ATOM 898 N N . GLU A 1 113 ? 10.453 42.438 14.008 1 96.81 113 GLU A N 1
ATOM 899 C CA . GLU A 1 113 ? 9.648 41.688 14.977 1 96.81 113 GLU A CA 1
ATOM 900 C C . GLU A 1 113 ? 8.727 40.688 14.281 1 96.81 113 GLU A C 1
ATOM 902 O O . GLU A 1 113 ? 8.227 40.938 13.188 1 96.81 113 GLU A O 1
ATOM 907 N N . TRP A 1 114 ? 8.586 39.531 14.906 1 97.75 114 TRP A N 1
ATOM 908 C CA . TRP A 1 114 ? 7.5 38.625 14.547 1 97.75 114 TRP A CA 1
ATOM 909 C C . TRP A 1 114 ? 6.195 39.031 15.227 1 97.75 114 TRP A C 1
ATOM 911 O O . TRP A 1 114 ? 6.121 39.094 16.453 1 97.75 114 TRP A O 1
ATOM 921 N N . VAL A 1 115 ? 5.191 39.312 14.414 1 98 115 VAL A N 1
ATOM 922 C CA . VAL A 1 115 ? 3.934 39.812 14.969 1 98 115 VAL A CA 1
ATOM 923 C C . VAL A 1 115 ? 2.758 39.156 14.242 1 98 115 VAL A C 1
ATOM 925 O O . VAL A 1 115 ? 2.924 38.625 13.148 1 98 115 VAL A O 1
ATOM 928 N N . HIS A 1 116 ? 1.622 39.156 14.938 1 98.56 116 HIS A N 1
ATOM 929 C CA . HIS A 1 116 ? 0.411 38.844 14.188 1 98.56 116 HIS A CA 1
ATOM 930 C C . HIS A 1 116 ? 0.168 39.875 13.086 1 98.56 116 HIS A C 1
ATOM 932 O O . HIS A 1 116 ? 0.353 41.094 13.297 1 98.56 116 HIS A O 1
ATOM 938 N N . PRO A 1 117 ? -0.232 39.469 11.93 1 98.44 117 PRO A N 1
ATOM 939 C CA . PRO A 1 117 ? -0.321 40.375 10.781 1 98.44 117 PRO A CA 1
ATOM 940 C C . PRO A 1 117 ? -1.3 41.531 11.016 1 98.44 117 PRO A C 1
ATOM 942 O O . PRO A 1 117 ? -1.189 42.562 10.375 1 98.44 117 PRO A O 1
ATOM 945 N N . THR A 1 118 ? -2.236 41.375 11.875 1 98.19 118 THR A N 1
ATOM 946 C CA . THR A 1 118 ? -3.201 42.438 12.133 1 98.19 118 THR A CA 1
ATOM 947 C C . THR A 1 118 ? -2.504 43.656 12.664 1 98.19 118 THR A C 1
ATOM 949 O O . THR A 1 118 ? -3.059 44.781 12.617 1 98.19 118 THR A O 1
ATOM 952 N N . ALA A 1 119 ? -1.305 43.562 13.148 1 97.5 119 ALA A N 1
ATOM 953 C CA . ALA A 1 119 ? -0.497 44.688 13.578 1 97.5 119 ALA A CA 1
ATOM 954 C C . ALA A 1 119 ? -0.242 45.656 12.414 1 97.5 119 ALA A C 1
ATOM 956 O O . ALA A 1 119 ? -0.019 46.844 12.625 1 97.5 119 ALA A O 1
ATOM 957 N N . ILE A 1 120 ? -0.271 45.156 11.227 1 98.06 120 ILE A N 1
ATOM 958 C CA . ILE A 1 120 ? -0.056 45.938 10.031 1 98.06 120 ILE A CA 1
ATOM 959 C C . ILE A 1 120 ? -1.081 47.094 9.977 1 98.06 120 ILE A C 1
ATOM 961 O O . ILE A 1 120 ? -0.772 48.188 9.516 1 98.06 120 ILE A O 1
ATOM 965 N N . ARG A 1 121 ? -2.248 46.875 10.484 1 96.81 121 ARG A N 1
ATOM 966 C CA . ARG A 1 121 ? -3.344 47.844 10.414 1 96.81 121 ARG A CA 1
ATOM 967 C C . ARG A 1 121 ? -3.162 48.938 11.438 1 96.81 121 ARG A C 1
ATOM 969 O O . ARG A 1 121 ? -3.789 50 11.328 1 96.81 121 ARG A O 1
ATOM 976 N N . GLU A 1 122 ? -2.293 48.75 12.344 1 95.44 122 GLU A N 1
ATOM 977 C CA . GLU A 1 122 ? -2.162 49.656 13.461 1 95.44 122 GLU A CA 1
ATOM 978 C C . GLU A 1 122 ? -0.837 50.438 13.391 1 95.44 122 GLU A C 1
ATOM 980 O O . GLU A 1 122 ? -0.597 51.344 14.188 1 95.44 122 GLU A O 1
ATOM 985 N N . ARG A 1 123 ? -0.052 50.062 12.461 1 96.69 123 ARG A N 1
ATOM 986 C CA . ARG A 1 123 ? 1.281 50.656 12.383 1 96.69 123 ARG A CA 1
ATOM 987 C C . ARG A 1 123 ? 1.42 51.531 11.148 1 96.69 123 ARG A C 1
ATOM 989 O O . ARG A 1 123 ? 0.589 51.469 10.234 1 96.69 123 ARG A O 1
ATOM 996 N N . GLU A 1 124 ? 2.424 52.438 11.211 1 96.31 124 GLU A N 1
ATOM 997 C CA . GLU A 1 124 ? 2.803 53.156 10.008 1 96.31 124 GLU A CA 1
ATOM 998 C C . GLU A 1 124 ? 3.619 52.281 9.062 1 96.31 124 GLU A C 1
ATOM 1000 O O . GLU A 1 124 ? 4.793 52 9.32 1 96.31 124 GLU A O 1
ATOM 1005 N N . THR A 1 125 ? 2.971 51.906 7.961 1 96.75 125 THR A N 1
ATOM 1006 C CA . THR A 1 125 ? 3.602 50.938 7.07 1 96.75 125 THR A CA 1
ATOM 1007 C C . THR A 1 125 ? 3.895 51.562 5.711 1 96.75 125 THR A C 1
ATOM 1009 O O . THR A 1 125 ? 3.488 52.688 5.445 1 96.75 125 THR A O 1
ATOM 1012 N N . VAL A 1 126 ? 4.707 50.844 4.906 1 94.56 126 VAL A N 1
ATOM 1013 C CA . VAL A 1 126 ? 4.809 51.188 3.49 1 94.56 126 VAL A CA 1
ATOM 1014 C C . VAL A 1 126 ? 3.424 51.156 2.85 1 94.56 126 VAL A C 1
ATOM 1016 O O . VAL A 1 126 ? 2.488 50.594 3.416 1 94.56 126 VAL A O 1
ATOM 1019 N N . PRO A 1 127 ? 3.285 51.75 1.752 1 93.25 127 PRO A N 1
ATOM 1020 C CA . PRO A 1 127 ? 1.949 51.875 1.167 1 93.25 127 PRO A CA 1
ATOM 1021 C C . PRO A 1 127 ? 1.265 50.531 0.931 1 93.25 127 PRO A C 1
ATOM 1023 O O . PRO A 1 127 ? 1.873 49.625 0.374 1 93.25 127 PRO A O 1
ATOM 1026 N N . ASP A 1 128 ? 0.024 50.375 1.465 1 95.38 128 ASP A N 1
ATOM 1027 C CA . ASP A 1 128 ? -0.96 49.312 1.227 1 95.38 128 ASP A CA 1
ATOM 1028 C C . ASP A 1 128 ? -0.408 47.969 1.619 1 95.38 128 ASP A C 1
ATOM 1030 O O . ASP A 1 128 ? -0.615 46.969 0.909 1 95.38 128 ASP A O 1
ATOM 1034 N N . LEU A 1 129 ? 0.328 47.969 2.654 1 97.06 129 LEU A N 1
ATOM 1035 C CA . LEU A 1 129 ? 0.891 46.688 3.121 1 97.06 129 LEU A CA 1
ATOM 1036 C C . LEU A 1 129 ? -0.214 45.719 3.492 1 97.06 129 LEU A C 1
ATOM 1038 O O . LEU A 1 129 ? -0.109 44.531 3.205 1 97.06 129 LEU A O 1
ATOM 1042 N N . TRP A 1 130 ? -1.284 46.125 4.125 1 97.62 130 TRP A N 1
ATOM 1043 C CA . TRP A 1 130 ? -2.393 45.219 4.461 1 97.62 130 TRP A CA 1
ATOM 1044 C C . TRP A 1 130 ? -3.064 44.688 3.203 1 97.62 130 TRP A C 1
ATOM 1046 O O . TRP A 1 130 ? -3.451 43.531 3.148 1 97.62 130 TRP A O 1
ATOM 1056 N N . GLY A 1 131 ? -3.27 45.594 2.244 1 97 131 GLY A N 1
ATOM 1057 C CA . GLY A 1 131 ? -3.828 45.156 0.979 1 97 131 GLY A CA 1
ATOM 1058 C C . GLY A 1 131 ? -3.023 44.031 0.334 1 97 131 GLY A C 1
ATOM 1059 O O . GLY A 1 131 ? -3.59 43.125 -0.272 1 97 131 GLY A O 1
ATOM 1060 N N . SER A 1 132 ? -1.719 44.125 0.448 1 97.69 132 SER A N 1
ATOM 1061 C CA . SER A 1 132 ? -0.843 43.094 -0.062 1 97.69 132 SER A CA 1
ATOM 1062 C C . SER A 1 132 ? -1.018 41.781 0.722 1 97.69 132 SER A C 1
ATOM 1064 O O . SER A 1 132 ? -1.113 40.719 0.135 1 97.69 132 SER A O 1
ATOM 1066 N N . TYR A 1 133 ? -1.099 41.906 2.031 1 98.38 133 TYR A N 1
ATOM 1067 C CA . TYR A 1 133 ? -1.284 40.719 2.873 1 98.38 133 TYR A CA 1
ATOM 1068 C C . TYR A 1 133 ? -2.637 40.062 2.605 1 98.38 133 TYR A C 1
ATOM 1070 O O . TYR A 1 133 ? -2.734 38.844 2.525 1 98.38 133 TYR A O 1
ATOM 1078 N N . ASP A 1 134 ? -3.611 40.844 2.484 1 97.88 134 ASP A N 1
ATOM 1079 C CA . ASP A 1 134 ? -4.984 40.406 2.289 1 97.88 134 ASP A CA 1
ATOM 1080 C C . ASP A 1 134 ? -5.094 39.5 1.056 1 97.88 134 ASP A C 1
ATOM 1082 O O . ASP A 1 134 ? -5.961 38.625 0.987 1 97.88 134 ASP A O 1
ATOM 1086 N N . ARG A 1 135 ? -4.234 39.656 0.179 1 97.69 135 ARG A N 1
ATOM 1087 C CA . ARG A 1 135 ? -4.293 38.938 -1.082 1 97.69 135 ARG A CA 1
ATOM 1088 C C . ARG A 1 135 ? -3.654 37.531 -0.943 1 97.69 135 ARG A C 1
ATOM 1090 O O . ARG A 1 135 ? -3.887 36.656 -1.772 1 97.69 135 ARG A O 1
ATOM 1097 N N . VAL A 1 136 ? -2.848 37.375 0.121 1 98.31 136 VAL A N 1
ATOM 1098 C CA . VAL A 1 136 ? -2.119 36.094 0.193 1 98.31 136 VAL A CA 1
ATOM 1099 C C . VAL A 1 136 ? -2.492 35.375 1.476 1 98.31 136 VAL A C 1
ATOM 1101 O O . VAL A 1 136 ? -2.115 34.188 1.662 1 98.31 136 VAL A O 1
ATOM 1104 N N . ARG A 1 137 ? -3.209 36 2.371 1 98.06 137 ARG A N 1
ATOM 1105 C CA . ARG A 1 137 ? -3.541 35.375 3.641 1 98.06 137 ARG A CA 1
ATOM 1106 C C . ARG A 1 137 ? -4.516 34.219 3.438 1 98.06 137 ARG A C 1
ATOM 1108 O O . ARG A 1 137 ? -5.156 34.125 2.389 1 98.06 137 ARG A O 1
ATOM 1115 N N . PRO A 1 138 ? -4.605 33.281 4.391 1 98.06 138 PRO A N 1
ATOM 1116 C CA . PRO A 1 138 ? -5.562 32.188 4.234 1 98.06 138 PRO A CA 1
ATOM 1117 C C . PRO A 1 138 ? -7.016 32.656 4.277 1 98.06 138 PRO A C 1
ATOM 1119 O O . PRO A 1 138 ? -7.312 33.688 4.871 1 98.06 138 PRO A O 1
ATOM 1122 N N . THR A 1 139 ? -7.863 31.922 3.594 1 97.94 139 THR A N 1
ATOM 1123 C CA . THR A 1 139 ? -9.305 32.156 3.543 1 97.94 139 THR A CA 1
ATOM 1124 C C . THR A 1 139 ? -10.07 30.875 3.854 1 97.94 139 THR A C 1
ATOM 1126 O O . THR A 1 139 ? -9.469 29.797 3.98 1 97.94 139 THR A O 1
ATOM 1129 N N . VAL A 1 140 ? -11.352 31 4.09 1 97.94 140 VAL A N 1
ATOM 1130 C CA . VAL A 1 140 ? -12.188 29.828 4.297 1 97.94 140 VAL A CA 1
ATOM 1131 C C . VAL A 1 140 ? -12.031 28.859 3.119 1 97.94 140 VAL A C 1
ATOM 1133 O O . VAL A 1 140 ? -11.961 27.656 3.309 1 97.94 140 VAL A O 1
ATOM 1136 N N . GLU A 1 141 ? -11.914 29.359 1.95 1 96.69 141 GLU A N 1
ATOM 1137 C CA . GLU A 1 141 ? -11.789 28.547 0.74 1 96.69 141 GLU A CA 1
ATOM 1138 C C . GLU A 1 141 ? -10.461 27.781 0.717 1 96.69 141 GLU A C 1
ATOM 1140 O O . GLU A 1 141 ? -10.414 26.625 0.314 1 96.69 141 GLU A O 1
ATOM 1145 N N . THR A 1 142 ? -9.359 28.469 1.084 1 95.94 142 THR A N 1
ATOM 1146 C CA . THR A 1 142 ? -8.062 27.812 1.077 1 95.94 142 THR A CA 1
ATOM 1147 C C . THR A 1 142 ? -8.031 26.672 2.098 1 95.94 142 THR A C 1
ATOM 1149 O O . THR A 1 142 ? -7.367 25.656 1.887 1 95.94 142 THR A O 1
ATOM 1152 N N . ILE A 1 143 ? -8.75 26.828 3.182 1 95.38 143 ILE A N 1
ATOM 1153 C CA . ILE A 1 143 ? -8.844 25.781 4.191 1 95.38 143 ILE A CA 1
ATOM 1154 C C . ILE A 1 143 ? -9.672 24.609 3.65 1 95.38 143 ILE A C 1
ATOM 1156 O O . ILE A 1 143 ? -9.273 23.453 3.768 1 95.38 143 ILE A O 1
ATOM 1160 N N . ALA A 1 144 ? -10.758 24.891 3.008 1 94.06 144 ALA A N 1
ATOM 1161 C CA . ALA A 1 144 ? -11.695 23.891 2.508 1 94.06 144 ALA A CA 1
ATOM 1162 C C . ALA A 1 144 ? -11.062 23.047 1.412 1 94.06 144 ALA A C 1
ATOM 1164 O O . ALA A 1 144 ? -11.391 21.875 1.262 1 94.06 144 ALA A O 1
ATOM 1165 N N . THR A 1 145 ? -10.102 23.578 0.701 1 91.31 145 THR A N 1
ATOM 1166 C CA . THR A 1 145 ? -9.609 22.891 -0.49 1 91.31 145 THR A CA 1
ATOM 1167 C C . THR A 1 145 ? -8.211 22.328 -0.249 1 91.31 145 THR A C 1
ATOM 1169 O O . THR A 1 145 ? -7.625 21.703 -1.133 1 91.31 145 THR A O 1
ATOM 1172 N N . ASP A 1 146 ? -7.688 22.594 0.927 1 89.25 146 ASP A N 1
ATOM 1173 C CA . ASP A 1 146 ? -6.348 22.094 1.233 1 89.25 146 ASP A CA 1
ATOM 1174 C C . ASP A 1 146 ? -6.379 20.625 1.619 1 89.25 146 ASP A C 1
ATOM 1176 O O . ASP A 1 146 ? -6.789 20.266 2.729 1 89.25 146 ASP A O 1
ATOM 1180 N N . HIS A 1 147 ? -5.844 19.734 0.815 1 78.19 147 HIS A N 1
ATOM 1181 C CA . HIS A 1 147 ? -5.793 18.297 1.075 1 78.19 147 HIS A CA 1
ATOM 1182 C C . HIS A 1 147 ? -4.355 17.812 1.243 1 78.19 147 HIS A C 1
ATOM 1184 O O . HIS A 1 147 ? -4.102 16.609 1.274 1 78.19 147 HIS A O 1
ATOM 1190 N N . GLU A 1 148 ? -3.488 18.719 1.355 1 76.31 148 GLU A N 1
ATOM 1191 C CA . GLU A 1 148 ? -2.066 18.391 1.418 1 76.31 148 GLU A CA 1
ATOM 1192 C C . GLU A 1 148 ? -1.553 18.438 2.854 1 76.31 148 GLU A C 1
ATOM 1194 O O . GLU A 1 148 ? -0.606 17.719 3.199 1 76.31 148 GLU A O 1
ATOM 1199 N N . HIS A 1 149 ? -2.215 19.219 3.658 1 85.31 149 HIS A N 1
ATOM 1200 C CA . HIS A 1 149 ? -1.681 19.406 5.004 1 85.31 149 HIS A CA 1
ATOM 1201 C C . HIS A 1 149 ? -2.555 18.719 6.043 1 85.31 149 HIS A C 1
ATOM 1203 O O . HIS A 1 149 ? -3.736 18.453 5.797 1 85.31 149 HIS A O 1
ATOM 1209 N N . GLY A 1 150 ? -1.939 18.531 7.199 1 85.38 150 GLY A N 1
ATOM 1210 C CA . GLY A 1 150 ? -2.617 17.859 8.289 1 85.38 150 GLY A CA 1
ATOM 1211 C C . GLY A 1 150 ? -3.514 18.766 9.102 1 85.38 150 GLY A C 1
ATOM 1212 O O . GLY A 1 150 ? -3.529 19.984 8.875 1 85.38 150 GLY A O 1
ATOM 1213 N N . SER A 1 151 ? -4.203 18.203 10.039 1 90.19 151 SER A N 1
ATOM 1214 C CA . SER A 1 151 ? -5.242 18.906 10.789 1 90.19 151 SER A CA 1
ATOM 1215 C C . SER A 1 151 ? -4.641 19.953 11.703 1 90.19 151 SER A C 1
ATOM 1217 O O . SER A 1 151 ? -5.234 21.016 11.906 1 90.19 151 SER A O 1
ATOM 1219 N N . ALA A 1 152 ? -3.48 19.703 12.32 1 92.19 152 ALA A N 1
ATOM 1220 C CA . ALA A 1 152 ? -2.84 20.703 13.172 1 92.19 152 ALA A CA 1
ATOM 1221 C C . ALA A 1 152 ? -2.52 21.969 12.383 1 92.19 152 ALA A C 1
ATOM 1223 O O . ALA A 1 152 ? -2.787 23.078 12.844 1 92.19 152 ALA A O 1
ATOM 1224 N N . TRP A 1 153 ? -1.97 21.781 11.227 1 92.25 153 TRP A N 1
ATOM 1225 C CA . TRP A 1 153 ? -1.636 22.891 10.344 1 92.25 153 TRP A CA 1
ATOM 1226 C C . TRP A 1 153 ? -2.891 23.656 9.938 1 92.25 153 TRP A C 1
ATOM 1228 O O . TRP A 1 153 ? -2.945 24.875 10.055 1 92.25 153 TRP A O 1
ATOM 1238 N N . LEU A 1 154 ? -3.881 23.047 9.539 1 94.06 154 LEU A N 1
ATOM 1239 C CA . LEU A 1 154 ? -5.09 23.672 9.016 1 94.06 154 LEU A CA 1
ATOM 1240 C C . LEU A 1 154 ? -5.863 24.375 10.117 1 94.06 154 LEU A C 1
ATOM 1242 O O . LEU A 1 154 ? -6.496 25.406 9.875 1 94.06 154 LEU A O 1
ATOM 1246 N N . SER A 1 155 ? -5.781 23.828 11.297 1 96.88 155 SER A N 1
ATOM 1247 C CA . SER A 1 155 ? -6.5 24.453 12.398 1 96.88 155 SER A CA 1
ATOM 1248 C C . SER A 1 155 ? -5.898 25.812 12.758 1 96.88 155 SER A C 1
ATOM 1250 O O . SER A 1 155 ? -6.617 26.734 13.141 1 96.88 155 SER A O 1
ATOM 1252 N N . ILE A 1 156 ? -4.613 25.875 12.664 1 97.31 156 ILE A N 1
ATOM 1253 C CA . ILE A 1 156 ? -3.969 27.172 12.914 1 97.31 156 ILE A CA 1
ATOM 1254 C C . ILE A 1 156 ? -4.324 28.141 11.805 1 97.31 156 ILE A C 1
ATOM 1256 O O . ILE A 1 156 ? -4.59 29.328 12.062 1 97.31 156 ILE A O 1
ATOM 1260 N N . ARG A 1 157 ? -4.371 27.641 10.57 1 97.81 157 ARG A N 1
ATOM 1261 C CA . ARG A 1 157 ? -4.801 28.484 9.461 1 97.81 157 ARG A CA 1
ATOM 1262 C C . ARG A 1 157 ? -6.227 28.969 9.664 1 97.81 157 ARG A C 1
ATOM 1264 O O . ARG A 1 157 ? -6.547 30.125 9.352 1 97.81 157 ARG A O 1
ATOM 1271 N N . ALA A 1 158 ? -7.031 28.156 10.148 1 98.44 158 ALA A N 1
ATOM 1272 C CA . ALA A 1 158 ? -8.414 28.547 10.422 1 98.44 158 ALA A CA 1
ATOM 1273 C C . ALA A 1 158 ? -8.469 29.688 11.445 1 98.44 158 ALA A C 1
ATOM 1275 O O . ALA A 1 158 ? -9.211 30.656 11.266 1 98.44 158 ALA A O 1
ATOM 1276 N N . LEU A 1 159 ? -7.715 29.578 12.461 1 98.75 159 LEU A N 1
ATOM 1277 C CA . LEU A 1 159 ? -7.652 30.625 13.469 1 98.75 159 LEU A CA 1
ATOM 1278 C C . LEU A 1 159 ? -7.117 31.922 12.875 1 98.75 159 LEU A C 1
ATOM 1280 O O . LEU A 1 159 ? -7.543 33 13.266 1 98.75 159 LEU A O 1
ATOM 1284 N N . GLU A 1 160 ? -6.141 31.75 11.977 1 98.81 160 GLU A N 1
ATOM 1285 C CA . GLU A 1 160 ? -5.633 32.938 11.289 1 98.81 160 GLU A CA 1
ATOM 1286 C C . GLU A 1 160 ? -6.738 33.625 10.508 1 98.81 160 GLU A C 1
ATOM 1288 O O . GLU A 1 160 ? -6.82 34.875 10.5 1 98.81 160 GLU A O 1
ATOM 1293 N N . VAL A 1 161 ? -7.535 32.844 9.828 1 98.81 161 VAL A N 1
ATOM 1294 C CA . VAL A 1 161 ? -8.664 33.406 9.094 1 98.81 161 VAL A CA 1
ATOM 1295 C C . VAL A 1 161 ? -9.594 34.156 10.062 1 98.81 161 VAL A C 1
ATOM 1297 O O . VAL A 1 161 ? -9.992 35.281 9.812 1 98.81 161 VAL A O 1
ATOM 1300 N N . LEU A 1 162 ? -9.922 33.531 11.141 1 98.81 162 LEU A N 1
ATOM 1301 C CA . LEU A 1 162 ? -10.805 34.125 12.133 1 98.81 162 LEU A CA 1
ATOM 1302 C C . LEU A 1 162 ? -10.211 35.438 12.656 1 98.81 162 LEU A C 1
ATOM 1304 O O . LEU A 1 162 ? -10.906 36.438 12.75 1 98.81 162 LEU A O 1
ATOM 1308 N N . ARG A 1 163 ? -8.961 35.406 13 1 98.75 163 ARG A N 1
ATOM 1309 C CA . ARG A 1 163 ? -8.242 36.562 13.484 1 98.75 163 ARG A CA 1
ATOM 1310 C C . ARG A 1 163 ? -8.352 37.719 12.5 1 98.75 163 ARG A C 1
ATOM 1312 O O . ARG A 1 163 ? -8.766 38.844 12.859 1 98.75 163 ARG A O 1
ATOM 1319 N N . ASP A 1 164 ? -7.973 37.438 11.273 1 98.75 164 ASP A N 1
ATOM 1320 C CA . ASP A 1 164 ? -7.879 38.469 10.258 1 98.75 164 ASP A CA 1
ATOM 1321 C C . ASP A 1 164 ? -9.258 39.031 9.898 1 98.75 164 ASP A C 1
ATOM 1323 O O . ASP A 1 164 ? -9.438 40.25 9.75 1 98.75 164 ASP A O 1
ATOM 1327 N N . GLU A 1 165 ? -10.227 38.125 9.766 1 98.62 165 GLU A N 1
ATOM 1328 C CA . GLU A 1 165 ? -11.578 38.562 9.438 1 98.62 165 GLU A CA 1
ATOM 1329 C C . GLU A 1 165 ? -12.211 39.344 10.602 1 98.62 165 GLU A C 1
ATOM 1331 O O . GLU A 1 165 ? -12.969 40.281 10.383 1 98.62 165 GLU A O 1
ATOM 1336 N N . ALA A 1 166 ? -11.969 38.875 11.781 1 98.5 166 ALA A N 1
ATOM 1337 C CA . ALA A 1 166 ? -12.484 39.594 12.945 1 98.5 166 ALA A CA 1
ATOM 1338 C C . ALA A 1 166 ? -11.906 41 13.016 1 98.5 166 ALA A C 1
ATOM 1340 O O . ALA A 1 166 ? -12.594 41.938 13.422 1 98.5 166 ALA A O 1
ATOM 1341 N N . ALA A 1 167 ? -10.648 41.125 12.672 1 97.75 167 ALA A N 1
ATOM 1342 C CA . ALA A 1 167 ? -10 42.438 12.664 1 97.75 167 ALA A CA 1
ATOM 1343 C C . ALA A 1 167 ? -10.664 43.375 11.656 1 97.75 167 ALA A C 1
ATOM 1345 O O . ALA A 1 167 ? -10.625 44.594 11.812 1 97.75 167 ALA A O 1
ATOM 1346 N N . LEU A 1 168 ? -11.258 42.844 10.625 1 97.06 168 LEU A N 1
ATOM 1347 C CA . LEU A 1 168 ? -11.898 43.625 9.57 1 97.06 168 LEU A CA 1
ATOM 1348 C C . LEU A 1 168 ? -13.391 43.781 9.852 1 97.06 168 LEU A C 1
ATOM 1350 O O . LEU A 1 168 ? -14.039 44.656 9.258 1 97.06 168 LEU A O 1
ATOM 1354 N N . ALA A 1 169 ? -13.883 42.969 10.727 1 96.75 169 ALA A N 1
ATOM 1355 C CA . ALA A 1 169 ? -15.32 42.938 10.977 1 96.75 169 ALA A CA 1
ATOM 1356 C C . ALA A 1 169 ? -15.773 44.125 11.805 1 96.75 169 ALA A C 1
ATOM 1358 O O . ALA A 1 169 ? -14.992 44.688 12.57 1 96.75 169 ALA A O 1
ATOM 1359 N N . ASP A 1 170 ? -17.094 44.406 11.68 1 94.31 170 ASP A N 1
ATOM 1360 C CA . ASP A 1 170 ? -17.672 45.562 12.383 1 94.31 170 ASP A CA 1
ATOM 1361 C C . ASP A 1 170 ? -18.406 45.125 13.641 1 94.31 170 ASP A C 1
ATOM 1363 O O . ASP A 1 170 ? -18.703 45.938 14.516 1 94.31 170 ASP A O 1
ATOM 1367 N N . SER A 1 171 ? -18.719 43.781 13.695 1 97.12 171 SER A N 1
ATOM 1368 C CA . SER A 1 171 ? -19.578 43.344 14.781 1 97.12 171 SER A CA 1
ATOM 1369 C C . SER A 1 171 ? -19.25 41.906 15.18 1 97.12 171 SER A C 1
ATOM 1371 O O . SER A 1 171 ? -18.562 41.188 14.445 1 97.12 171 SER A O 1
ATOM 1373 N N . TRP A 1 172 ? -19.766 41.594 16.312 1 97.44 172 TRP A N 1
ATOM 1374 C CA . TRP A 1 172 ? -19.688 40.219 16.781 1 97.44 172 TRP A CA 1
ATOM 1375 C C . TRP A 1 172 ? -20.375 39.25 15.797 1 97.44 172 TRP A C 1
ATOM 1377 O O . TRP A 1 172 ? -19.875 38.156 15.531 1 97.44 172 TRP A O 1
ATOM 1387 N N . ALA A 1 173 ? -21.5 39.688 15.289 1 97.69 173 ALA A N 1
ATOM 1388 C CA . ALA A 1 173 ? -22.281 38.844 14.383 1 97.69 173 ALA A CA 1
ATOM 1389 C C . ALA A 1 173 ? -21.484 38.5 13.125 1 97.69 173 ALA A C 1
ATOM 1391 O O . ALA A 1 173 ? -21.547 37.375 12.625 1 97.69 173 ALA A O 1
ATOM 1392 N N . ASP A 1 174 ? -20.734 39.406 12.648 1 97.69 174 ASP A N 1
ATOM 1393 C CA . ASP A 1 174 ? -19.906 39.188 11.469 1 97.69 174 ASP A CA 1
ATOM 1394 C C . ASP A 1 174 ? -18.797 38.188 11.766 1 97.69 174 ASP A C 1
ATOM 1396 O O . ASP A 1 174 ? -18.547 37.281 10.961 1 97.69 174 ASP A O 1
ATOM 1400 N N . ALA A 1 175 ? -18.156 38.406 12.898 1 98.12 175 ALA A N 1
ATOM 1401 C CA . ALA A 1 175 ? -17.109 37.469 13.305 1 98.12 175 ALA A CA 1
ATOM 1402 C C . ALA A 1 175 ? -17.672 36.062 13.547 1 98.12 175 ALA A C 1
ATOM 1404 O O . ALA A 1 175 ? -17.047 35.094 13.156 1 98.12 175 ALA A O 1
ATOM 1405 N N . ALA A 1 176 ? -18.797 36 14.141 1 98.31 176 ALA A N 1
ATOM 1406 C CA . ALA A 1 176 ? -19.453 34.75 14.422 1 98.31 176 ALA A CA 1
ATOM 1407 C C . ALA A 1 176 ? -19.844 34.031 13.133 1 98.31 176 ALA A C 1
ATOM 1409 O O . ALA A 1 176 ? -19.781 32.781 13.07 1 98.31 176 ALA A O 1
ATOM 1410 N N . ALA A 1 177 ? -20.25 34.719 12.148 1 98.25 177 ALA A N 1
ATOM 1411 C CA . ALA A 1 177 ? -20.594 34.125 10.859 1 98.25 177 ALA A CA 1
ATOM 1412 C C . ALA A 1 177 ? -19.375 33.469 10.227 1 98.25 177 ALA A C 1
ATOM 1414 O O . ALA A 1 177 ? -19.484 32.375 9.664 1 98.25 177 ALA A O 1
ATOM 1415 N N . ILE A 1 178 ? -18.234 34.062 10.344 1 98.12 178 ILE A N 1
ATOM 1416 C CA . ILE A 1 178 ? -17 33.5 9.82 1 98.12 178 ILE A CA 1
ATOM 1417 C C . ILE A 1 178 ? -16.641 32.25 10.594 1 98.12 178 ILE A C 1
ATOM 1419 O O . ILE A 1 178 ? -16.234 31.25 10.008 1 98.12 178 ILE A O 1
ATOM 1423 N N . ALA A 1 179 ? -16.766 32.344 11.883 1 98.38 179 ALA A N 1
ATOM 1424 C CA . ALA A 1 179 ? -16.5 31.188 12.727 1 98.38 179 ALA A CA 1
ATOM 1425 C C . ALA A 1 179 ? -17.344 30 12.305 1 98.38 179 ALA A C 1
ATOM 1427 O O . ALA A 1 179 ? -16.828 28.875 12.203 1 98.38 179 ALA A O 1
ATOM 1428 N N . ARG A 1 180 ? -18.578 30.234 12.031 1 97.88 180 ARG A N 1
ATOM 1429 C CA . ARG A 1 180 ? -19.484 29.156 11.602 1 97.88 180 ARG A CA 1
ATOM 1430 C C . ARG A 1 180 ? -19.062 28.625 10.234 1 97.88 180 ARG A C 1
ATOM 1432 O O . ARG A 1 180 ? -19.141 27.406 9.992 1 97.88 180 ARG A O 1
ATOM 1439 N N . GLU A 1 181 ? -18.641 29.469 9.352 1 98.06 181 GLU A N 1
ATOM 1440 C CA . GLU A 1 181 ? -18.156 29.031 8.047 1 98.06 181 GLU A CA 1
ATOM 1441 C C . GLU A 1 181 ? -16.906 28.156 8.18 1 98.06 181 GLU A C 1
ATOM 1443 O O . GLU A 1 181 ? -16.766 27.156 7.477 1 98.06 181 GLU A O 1
ATOM 1448 N N . LEU A 1 182 ? -16.031 28.531 9.047 1 97.81 182 LEU A N 1
ATOM 1449 C CA . LEU A 1 182 ? -14.805 27.781 9.258 1 97.81 182 LEU A CA 1
ATOM 1450 C C . LEU A 1 182 ? -15.094 26.391 9.797 1 97.81 182 LEU A C 1
ATOM 1452 O O . LEU A 1 182 ? -14.477 25.406 9.367 1 97.81 182 LEU A O 1
ATOM 1456 N N . LYS A 1 183 ? -15.992 26.281 10.734 1 95.62 183 LYS A N 1
ATOM 1457 C CA . LYS A 1 183 ? -16.359 25 11.312 1 95.62 183 LYS A CA 1
ATOM 1458 C C . LYS A 1 183 ? -16.953 24.062 10.258 1 95.62 183 LYS A C 1
ATOM 1460 O O . LYS A 1 183 ? -16.828 22.844 10.352 1 95.62 183 LYS A O 1
ATOM 1465 N N . SER A 1 184 ? -17.484 24.641 9.195 1 94.62 184 SER A N 1
ATOM 1466 C CA . SER A 1 184 ? -18.125 23.859 8.141 1 94.62 184 SER A CA 1
ATOM 1467 C C . SER A 1 184 ? -17.141 23.547 7.012 1 94.62 184 SER A C 1
ATOM 1469 O O . SER A 1 184 ? -17.422 22.688 6.168 1 94.62 184 SER A O 1
ATOM 1471 N N . ALA A 1 185 ? -16.047 24.25 6.973 1 93.25 185 ALA A N 1
ATOM 1472 C CA . ALA A 1 185 ? -15.086 24.125 5.875 1 93.25 185 ALA A CA 1
ATOM 1473 C C . ALA A 1 185 ? -14.453 22.734 5.859 1 93.25 185 ALA A C 1
ATOM 1475 O O . ALA A 1 185 ? -14.195 22.188 4.793 1 93.25 185 ALA A O 1
ATOM 1476 N N . ARG A 1 186 ? -14.188 22.219 7.066 1 87.75 186 ARG A N 1
ATOM 1477 C CA . ARG A 1 186 ? -13.656 20.875 7.242 1 87.75 186 ARG A CA 1
ATOM 1478 C C . ARG A 1 186 ? -14.422 20.125 8.32 1 87.75 186 ARG A C 1
ATOM 1480 O O . ARG A 1 186 ? -13.906 19.891 9.422 1 87.75 186 ARG A O 1
ATOM 1487 N N . PRO A 1 187 ? -15.547 19.578 7.953 1 83.31 187 PRO A N 1
ATOM 1488 C CA . PRO A 1 187 ? -16.438 19.031 8.984 1 83.31 187 PRO A CA 1
ATOM 1489 C C . PRO A 1 187 ? -15.836 17.828 9.703 1 83.31 187 PRO A C 1
ATOM 1491 O O . PRO A 1 187 ? -16.188 17.547 10.852 1 83.31 187 PRO A O 1
ATOM 1494 N N . SER A 1 188 ? -14.891 17.219 9.109 1 82.56 188 SER A N 1
ATOM 1495 C CA . SER A 1 188 ? -14.344 16 9.711 1 82.56 188 SER A CA 1
ATOM 1496 C C . SER A 1 188 ? -13.148 16.328 10.602 1 82.56 18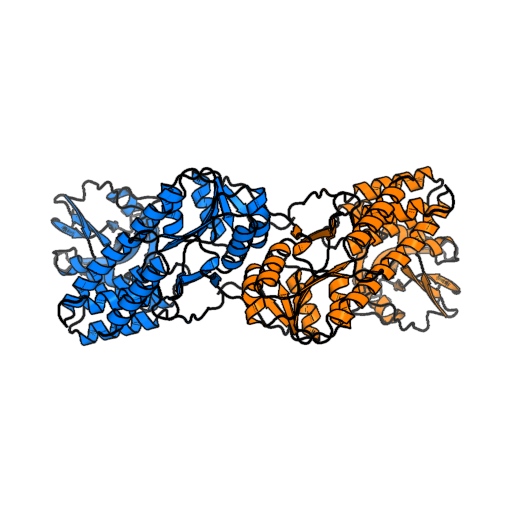8 SER A C 1
ATOM 1498 O O . SER A 1 188 ? -12.648 15.445 11.32 1 82.56 188 SER A O 1
ATOM 1500 N N . MET A 1 189 ? -12.672 17.562 10.602 1 88.06 189 MET A N 1
ATOM 1501 C CA . MET A 1 189 ? -11.492 17.906 11.391 1 88.06 189 MET A CA 1
ATOM 1502 C C . MET A 1 189 ? -11.898 18.547 12.711 1 88.06 189 MET A C 1
ATOM 1504 O O . MET A 1 189 ? -12.031 19.766 12.805 1 88.06 189 MET A O 1
ATOM 1508 N N . THR A 1 190 ? -11.922 17.75 13.672 1 92.75 190 THR A N 1
ATOM 1509 C CA . THR A 1 190 ? -12.375 18.109 15.008 1 92.75 190 THR A CA 1
ATOM 1510 C C . THR A 1 190 ? -11.562 19.281 15.555 1 92.75 190 THR A C 1
ATOM 1512 O O . THR A 1 190 ? -12.117 20.188 16.203 1 92.75 190 THR A O 1
ATOM 1515 N N . VAL A 1 191 ? -10.32 19.281 15.305 1 95.56 191 VAL A N 1
ATOM 1516 C CA . VAL A 1 191 ? -9.445 20.281 15.906 1 95.56 191 VAL A CA 1
ATOM 1517 C C . VAL A 1 191 ? -9.766 21.672 15.336 1 95.56 191 VAL A C 1
ATOM 1519 O O . VAL A 1 191 ? -9.656 22.672 16.031 1 95.56 191 VAL A O 1
ATOM 1522 N N . VAL A 1 192 ? -10.164 21.766 14.062 1 95.75 192 VAL A N 1
ATOM 1523 C CA . VAL A 1 192 ? -10.562 23.047 13.484 1 95.75 192 VAL A CA 1
ATOM 1524 C C . VAL A 1 192 ? -11.781 23.594 14.227 1 95.75 192 VAL A C 1
ATOM 1526 O O . VAL A 1 192 ? -11.773 24.75 14.672 1 95.75 192 VAL A O 1
ATOM 1529 N N . LYS A 1 193 ? -12.75 22.781 14.445 1 95.75 193 LYS A N 1
ATOM 1530 C CA . LYS A 1 193 ? -13.961 23.188 15.156 1 95.75 193 LYS A CA 1
ATOM 1531 C C . LYS A 1 193 ? -13.648 23.578 16.594 1 95.75 193 LYS A C 1
ATOM 1533 O O . LYS A 1 193 ? -14.086 24.641 17.062 1 95.75 193 LYS A O 1
ATOM 1538 N N . ASN A 1 194 ? -12.93 22.75 17.266 1 97.5 194 ASN A N 1
ATOM 1539 C CA . ASN A 1 194 ? -12.648 22.984 18.688 1 97.5 194 ASN A CA 1
ATOM 1540 C C . ASN A 1 194 ? -11.867 24.281 18.906 1 97.5 194 ASN A C 1
ATOM 1542 O O . ASN A 1 194 ? -12.156 25.031 19.828 1 97.5 194 ASN A O 1
ATOM 1546 N N . ARG A 1 195 ? -10.875 24.5 18.078 1 98.19 195 ARG A N 1
ATOM 1547 C CA . ARG A 1 195 ? -10.055 25.688 18.281 1 98.19 195 ARG A CA 1
ATOM 1548 C C . ARG A 1 195 ? -10.828 26.953 17.922 1 98.19 195 ARG A C 1
ATOM 1550 O O . ARG A 1 195 ? -10.68 27.984 18.578 1 98.19 195 ARG A O 1
ATOM 1557 N N . VAL A 1 196 ? -11.656 26.891 16.906 1 98.44 196 VAL A N 1
ATOM 1558 C CA . VAL A 1 196 ? -12.523 28.031 16.562 1 98.44 196 VAL A CA 1
ATOM 1559 C C . VAL A 1 196 ? -13.508 28.281 17.703 1 98.44 196 VAL A C 1
ATOM 1561 O O . VAL A 1 196 ? -13.672 29.422 18.156 1 98.44 196 VAL A O 1
ATOM 1564 N N . ASP A 1 197 ? -14.133 27.25 18.172 1 98.06 197 ASP A N 1
ATOM 1565 C CA . ASP A 1 197 ? -15.055 27.359 19.297 1 98.06 197 ASP A CA 1
ATOM 1566 C C . ASP A 1 197 ? -14.359 27.953 20.516 1 98.06 197 ASP A C 1
ATOM 1568 O O . ASP A 1 197 ? -14.93 28.797 21.219 1 98.06 197 ASP A O 1
ATOM 1572 N N . ARG A 1 198 ? -13.242 27.469 20.828 1 98.06 198 ARG A N 1
ATOM 1573 C CA . ARG A 1 198 ? -12.484 27.969 21.969 1 98.06 198 ARG A CA 1
ATOM 1574 C C . ARG A 1 198 ? -12.203 29.453 21.844 1 98.06 198 ARG A C 1
ATOM 1576 O O . ARG A 1 198 ? -12.336 30.203 22.812 1 98.06 198 ARG A O 1
ATOM 1583 N N . ALA A 1 199 ? -11.75 29.906 20.656 1 98.62 199 ALA A N 1
ATOM 1584 C CA . ALA A 1 199 ? -11.5 31.328 20.422 1 98.62 199 ALA A CA 1
ATOM 1585 C C . ALA A 1 199 ? -12.758 32.156 20.641 1 98.62 199 ALA A C 1
ATOM 1587 O O . ALA A 1 199 ? -12.734 33.188 21.344 1 98.62 199 ALA A O 1
ATOM 1588 N N . MET A 1 200 ? -13.852 31.719 20.109 1 98.56 200 MET A N 1
ATOM 1589 C CA . MET A 1 200 ? -15.109 32.438 20.25 1 98.56 200 MET A CA 1
ATOM 1590 C C . MET A 1 200 ? -15.547 32.5 21.703 1 98.56 200 MET A C 1
ATOM 1592 O O . MET A 1 200 ? -15.953 33.562 22.188 1 98.56 200 MET A O 1
ATOM 1596 N N . SER A 1 201 ? -15.469 31.422 22.359 1 97.75 201 SER A N 1
ATOM 1597 C CA . SER A 1 201 ? -15.922 31.328 23.734 1 97.75 201 SER A CA 1
ATOM 1598 C C . SER A 1 201 ? -15.031 32.125 24.672 1 97.75 201 SER A C 1
ATOM 1600 O O . SER A 1 201 ? -15.469 32.562 25.734 1 97.75 201 SER A O 1
ATOM 1602 N N . SER A 1 202 ? -13.82 32.312 24.344 1 97.38 202 SER A N 1
ATOM 1603 C CA . SER A 1 202 ? -12.859 32.969 25.219 1 97.38 202 SER A CA 1
ATOM 1604 C C . SER A 1 202 ? -12.891 34.469 25.016 1 97.38 202 SER A C 1
ATOM 1606 O O . SER A 1 202 ? -12.18 35.219 25.703 1 97.38 202 SER A O 1
ATOM 1608 N N . ALA A 1 203 ? -13.656 34.969 24.016 1 97.69 203 ALA A N 1
ATOM 1609 C CA . ALA A 1 203 ? -13.773 36.406 23.812 1 97.69 203 ALA A CA 1
ATOM 1610 C C . ALA A 1 203 ? -14.336 37.062 25.062 1 97.69 203 ALA A C 1
ATOM 1612 O O . ALA A 1 203 ? -15.312 36.594 25.656 1 97.69 203 ALA A O 1
ATOM 1613 N N . SER A 1 204 ? -13.727 38.156 25.453 1 93.81 204 SER A N 1
ATOM 1614 C CA . SER A 1 204 ? -14.07 38.844 26.703 1 93.81 204 SER A CA 1
ATOM 1615 C C . SER A 1 204 ? -15.453 39.469 26.625 1 93.81 204 SER A C 1
ATOM 1617 O O . SER A 1 204 ? -16.078 39.719 27.672 1 93.81 204 SER A O 1
ATOM 1619 N N . GLU A 1 205 ? -15.852 39.844 25.469 1 96.38 205 GLU A N 1
ATOM 1620 C CA . GLU A 1 205 ? -17.172 40.406 25.188 1 96.38 205 GLU A CA 1
ATOM 1621 C C . GLU A 1 205 ? -17.609 40.094 23.766 1 96.38 205 GLU A C 1
ATOM 1623 O O . GLU A 1 205 ? -16.828 39.562 22.969 1 96.38 205 GLU A O 1
ATOM 1628 N N . GLN A 1 206 ? -18.797 40.406 23.484 1 96.12 206 GLN A N 1
ATOM 1629 C CA . GLN A 1 206 ? -19.328 40.125 22.156 1 96.12 206 GLN A CA 1
ATOM 1630 C C . GLN A 1 206 ? -19 41.25 21.188 1 96.12 206 GLN A C 1
ATOM 1632 O O . GLN A 1 206 ? -19.891 41.969 20.75 1 96.12 206 GLN A O 1
ATOM 1637 N N . SER A 1 207 ? -17.797 41.344 20.844 1 97.69 207 SER A N 1
ATOM 1638 C CA . SER A 1 207 ? -17.312 42.281 19.859 1 97.69 207 SER A CA 1
ATOM 1639 C C . SER A 1 207 ? -16.297 41.656 18.906 1 97.69 207 SER A C 1
ATOM 1641 O O . SER A 1 207 ? -15.664 40.656 19.25 1 97.69 207 SER A O 1
ATOM 1643 N N . ALA A 1 208 ? -16.188 42.188 17.766 1 97.88 208 ALA A N 1
ATOM 1644 C CA . ALA A 1 208 ? -15.234 41.719 16.781 1 97.88 208 ALA A CA 1
ATOM 1645 C C . ALA A 1 208 ? -13.805 41.844 17.297 1 97.88 208 ALA A C 1
ATOM 1647 O O . ALA A 1 208 ? -12.977 40.969 17.078 1 97.88 208 ALA A O 1
ATOM 1648 N N . ALA A 1 209 ? -13.562 42.906 17.938 1 97.56 209 ALA A N 1
ATOM 1649 C CA . ALA A 1 209 ? -12.227 43.156 18.484 1 97.56 209 ALA A CA 1
ATOM 1650 C C . ALA A 1 209 ? -11.852 42.094 19.516 1 97.56 209 ALA A C 1
ATOM 1652 O O . ALA A 1 209 ? -10.703 41.656 19.578 1 97.56 209 ALA A O 1
ATOM 1653 N N . ALA A 1 210 ? -12.789 41.719 20.359 1 98.31 210 ALA A N 1
ATOM 1654 C CA . ALA A 1 210 ? -12.547 40.688 21.359 1 98.31 210 ALA A CA 1
ATOM 1655 C C . ALA A 1 210 ? -12.281 39.344 20.719 1 98.31 210 ALA A C 1
ATOM 1657 O O . ALA A 1 210 ? -11.469 38.562 21.203 1 98.31 210 ALA A O 1
ATOM 1658 N N . VAL A 1 211 ? -12.992 39.094 19.625 1 98.62 211 VAL A N 1
ATOM 1659 C CA . VAL A 1 211 ? -12.789 37.844 18.891 1 98.62 211 VAL A CA 1
ATOM 1660 C C . VAL A 1 211 ? -11.383 37.844 18.281 1 98.62 211 VAL A C 1
ATOM 1662 O O . VAL A 1 211 ? -10.695 36.812 18.328 1 98.62 211 VAL A O 1
ATOM 1665 N N . GLU A 1 212 ? -10.953 38.938 17.688 1 98.69 212 GLU A N 1
ATOM 1666 C CA . GLU A 1 212 ? -9.609 39.031 17.125 1 98.69 212 GLU A CA 1
ATOM 1667 C C . GLU A 1 212 ? -8.547 38.75 18.188 1 98.69 212 GLU A C 1
ATOM 1669 O O . GLU A 1 212 ? -7.617 37.969 17.953 1 98.69 212 GLU A O 1
ATOM 1674 N N . THR A 1 213 ? -8.734 39.344 19.344 1 98.44 213 THR A N 1
ATOM 1675 C CA . THR A 1 213 ? -7.805 39.156 20.453 1 98.44 213 THR A CA 1
ATOM 1676 C C . THR A 1 213 ? -7.801 37.688 20.891 1 98.44 213 THR A C 1
ATOM 1678 O O . THR A 1 213 ? -6.734 37.094 21.109 1 98.44 213 THR A O 1
ATOM 1681 N N . ALA A 1 214 ? -8.938 37.156 21.031 1 98.62 214 ALA A N 1
ATOM 1682 C CA . ALA A 1 214 ? -9.07 35.75 21.438 1 98.62 214 ALA A CA 1
ATOM 1683 C C . ALA A 1 214 ? -8.43 34.844 20.406 1 98.62 214 ALA A C 1
ATOM 1685 O O . ALA A 1 214 ? -7.793 33.844 20.781 1 98.62 214 ALA A O 1
ATOM 1686 N N . ALA A 1 215 ? -8.641 35.094 19.156 1 98.75 215 ALA A N 1
ATOM 1687 C CA . ALA A 1 215 ? -8.055 34.281 18.078 1 98.75 215 ALA A CA 1
ATOM 1688 C C . ALA A 1 215 ? -6.531 34.344 18.141 1 98.75 215 ALA A C 1
ATOM 1690 O O . ALA A 1 215 ? -5.867 33.312 17.969 1 98.75 215 ALA A O 1
ATOM 1691 N N . ARG A 1 216 ? -5.93 35.531 18.375 1 98.56 216 ARG A N 1
ATOM 1692 C CA . ARG A 1 216 ? -4.484 35.656 18.516 1 98.56 216 ARG A CA 1
ATOM 1693 C C . ARG A 1 216 ? -3.973 34.75 19.656 1 98.56 216 ARG A C 1
ATOM 1695 O O . ARG A 1 216 ? -3.014 34 19.469 1 98.56 216 ARG A O 1
ATOM 1702 N N . LYS A 1 217 ? -4.645 34.844 20.734 1 98.44 217 LYS A N 1
ATOM 1703 C CA . LYS A 1 217 ? -4.242 34.094 21.891 1 98.44 217 LYS A CA 1
ATOM 1704 C C . LYS A 1 217 ? -4.395 32.594 21.641 1 98.44 217 LYS A C 1
ATOM 1706 O O . LYS A 1 217 ? -3.568 31.781 22.094 1 98.44 217 LYS A O 1
ATOM 1711 N N . THR A 1 218 ? -5.441 32.219 21 1 98.56 218 THR A N 1
ATOM 1712 C CA . THR A 1 218 ? -5.684 30.812 20.703 1 98.56 218 THR A CA 1
ATOM 1713 C C . THR A 1 218 ? -4.641 30.266 19.734 1 98.56 218 THR A C 1
ATOM 1715 O O . THR A 1 218 ? -4.242 29.109 19.828 1 98.56 218 THR A O 1
ATOM 1718 N N . ILE A 1 219 ? -4.211 31.062 18.75 1 98.62 219 ILE A N 1
ATOM 1719 C CA . ILE A 1 219 ? -3.131 30.672 17.844 1 98.62 219 ILE A CA 1
ATOM 1720 C C . ILE A 1 219 ? -1.873 30.359 18.656 1 98.62 219 ILE A C 1
ATOM 1722 O O . ILE A 1 219 ? -1.264 29.297 18.5 1 98.62 219 ILE A O 1
ATOM 1726 N N . GLU A 1 220 ? -1.53 31.266 19.531 1 98.25 220 GLU A N 1
ATOM 1727 C CA . GLU A 1 220 ? -0.34 31.094 20.359 1 98.25 220 GLU A CA 1
ATOM 1728 C C . GLU A 1 220 ? -0.448 29.859 21.234 1 98.25 220 GLU A C 1
ATOM 1730 O O . GLU A 1 220 ? 0.516 29.094 21.359 1 98.25 220 GLU A O 1
ATOM 1735 N N . SER A 1 221 ? -1.597 29.703 21.812 1 97.81 221 SER A N 1
ATOM 1736 C CA . SER A 1 221 ? -1.825 28.531 22.656 1 97.81 221 SER A CA 1
ATOM 1737 C C . SER A 1 221 ? -1.754 27.234 21.844 1 97.81 221 SER A C 1
ATOM 1739 O O . SER A 1 221 ? -1.249 26.219 22.328 1 97.81 221 SER A O 1
ATOM 1741 N N . ALA A 1 222 ? -2.33 27.219 20.688 1 97.62 222 ALA A N 1
ATOM 1742 C CA . ALA A 1 222 ? -2.324 26.047 19.812 1 97.62 222 ALA A CA 1
ATOM 1743 C C . ALA A 1 222 ? -0.899 25.641 19.453 1 97.62 222 ALA A C 1
ATOM 1745 O O . ALA A 1 222 ? -0.545 24.469 19.5 1 97.62 222 ALA A O 1
ATOM 1746 N N . VAL A 1 223 ? -0.085 26.609 19.047 1 96.75 223 VAL A N 1
ATOM 1747 C CA . VAL A 1 223 ? 1.312 26.375 18.703 1 96.75 223 VAL A CA 1
ATOM 1748 C C . VAL A 1 223 ? 2.053 25.797 19.906 1 96.75 223 VAL A C 1
ATOM 1750 O O . VAL A 1 223 ? 2.799 24.812 19.781 1 96.75 223 VAL A O 1
ATOM 1753 N N . ARG A 1 224 ? 1.852 26.391 21.016 1 97.19 224 ARG A N 1
ATOM 1754 C CA . ARG A 1 224 ? 2.488 25.922 22.25 1 97.19 224 ARG A CA 1
ATOM 1755 C C . ARG A 1 224 ? 2.037 24.5 22.594 1 97.19 224 ARG A C 1
ATOM 1757 O O . ARG A 1 224 ? 2.848 23.672 23.016 1 97.19 224 ARG A O 1
ATOM 1764 N N . ALA A 1 225 ? 0.78 24.234 22.5 1 97.69 225 ALA A N 1
ATOM 1765 C CA . ALA A 1 225 ? 0.226 22.922 22.812 1 97.69 225 ALA A CA 1
ATOM 1766 C C . ALA A 1 225 ? 0.877 21.828 21.953 1 97.69 225 ALA A C 1
ATOM 1768 O O . ALA A 1 225 ? 1.213 20.75 22.453 1 97.69 225 ALA A O 1
ATOM 1769 N N . ASP A 1 226 ? 1 22.094 20.672 1 95.88 226 ASP A N 1
ATOM 1770 C CA . ASP A 1 226 ? 1.623 21.141 19.781 1 95.88 226 ASP A CA 1
ATOM 1771 C C . ASP A 1 226 ? 3.072 20.875 20.172 1 95.88 226 ASP A C 1
ATOM 1773 O O . ASP A 1 226 ? 3.516 19.719 20.188 1 95.88 226 ASP A O 1
ATOM 1777 N N . ARG A 1 227 ? 3.799 21.938 20.531 1 96.19 227 ARG A N 1
ATOM 1778 C CA . ARG A 1 227 ? 5.195 21.812 20.938 1 96.19 227 ARG A CA 1
ATOM 1779 C C . ARG A 1 227 ? 5.316 21.047 22.25 1 96.19 227 ARG A C 1
ATOM 1781 O O . ARG A 1 227 ? 6.203 20.203 22.406 1 96.19 227 ARG A O 1
ATOM 1788 N N . GLU A 1 228 ? 4.477 21.375 23.156 1 98.06 228 GLU A N 1
ATOM 1789 C CA . GLU A 1 228 ? 4.52 20.734 24.469 1 98.06 228 GLU A CA 1
ATOM 1790 C C . GLU A 1 228 ? 4.129 19.25 24.375 1 98.06 228 GLU A C 1
ATOM 1792 O O . GLU A 1 228 ? 4.688 18.406 25.078 1 98.06 228 GLU A O 1
ATOM 1797 N N . ALA A 1 229 ? 3.143 18.938 23.578 1 98.25 229 ALA A N 1
ATOM 1798 C CA . ALA A 1 229 ? 2.787 17.547 23.344 1 98.25 229 ALA A CA 1
ATOM 1799 C C . ALA A 1 229 ? 3.988 16.75 22.828 1 98.25 229 ALA A C 1
ATOM 1801 O O . ALA A 1 229 ? 4.238 15.633 23.281 1 98.25 229 ALA A O 1
ATOM 1802 N N . ALA A 1 230 ? 4.727 17.328 21.891 1 97.94 230 ALA A N 1
ATOM 1803 C CA . ALA A 1 230 ? 5.926 16.703 21.344 1 97.94 230 ALA A CA 1
ATOM 1804 C C . ALA A 1 230 ? 6.965 16.469 22.438 1 97.94 230 ALA A C 1
ATOM 1806 O O . ALA A 1 230 ? 7.602 15.414 22.5 1 97.94 230 ALA A O 1
ATOM 1807 N N . ALA A 1 231 ? 7.133 17.469 23.312 1 98.19 231 ALA A N 1
ATOM 1808 C CA . ALA A 1 231 ? 8.117 17.359 24.391 1 98.19 231 ALA A CA 1
ATOM 1809 C C . ALA A 1 231 ? 7.746 16.25 25.359 1 98.19 231 ALA A C 1
ATOM 1811 O O . ALA A 1 231 ? 8.609 15.492 25.812 1 98.19 231 ALA A O 1
ATOM 1812 N N . VAL A 1 232 ? 6.508 16.141 25.688 1 98.25 232 VAL A N 1
ATOM 1813 C CA . VAL A 1 232 ? 6.02 15.102 26.594 1 98.25 232 VAL A CA 1
ATOM 1814 C C . VAL A 1 232 ? 6.289 13.719 26 1 98.25 232 VAL A C 1
ATOM 1816 O O . VAL A 1 232 ? 6.766 12.82 26.688 1 98.25 232 VAL A O 1
ATOM 1819 N N . ALA A 1 233 ? 5.996 13.57 24.75 1 98.25 233 ALA A N 1
ATOM 1820 C CA . ALA A 1 233 ? 6.227 12.305 24.078 1 98.25 233 ALA A CA 1
ATOM 1821 C C . ALA A 1 233 ? 7.719 11.984 24 1 98.25 233 ALA A C 1
ATOM 1823 O O . ALA A 1 233 ? 8.125 10.828 24.188 1 98.25 233 ALA A O 1
ATOM 1824 N N . ALA A 1 234 ? 8.531 12.992 23.703 1 98.12 234 ALA A N 1
ATOM 1825 C CA . ALA A 1 234 ? 9.969 12.805 23.531 1 98.12 234 ALA A CA 1
ATOM 1826 C C . ALA A 1 234 ? 10.594 12.203 24.781 1 98.12 234 ALA A C 1
ATOM 1828 O O . ALA A 1 234 ? 11.523 11.398 24.703 1 98.12 234 ALA A O 1
ATOM 1829 N N . GLU A 1 235 ? 10.125 12.562 25.891 1 97 235 GLU A N 1
ATOM 1830 C CA . GLU A 1 235 ? 10.641 12.055 27.156 1 97 235 GLU A CA 1
ATOM 1831 C C . GLU A 1 235 ? 10.461 10.547 27.266 1 97 235 GLU A C 1
ATOM 1833 O O . GLU A 1 235 ? 11.281 9.859 27.875 1 97 235 GLU A O 1
ATOM 1838 N N . ARG A 1 236 ? 9.523 9.984 26.625 1 95.56 236 ARG A N 1
ATOM 1839 C CA . ARG A 1 236 ? 9.203 8.57 26.719 1 95.56 236 ARG A CA 1
ATOM 1840 C C . ARG A 1 236 ? 9.898 7.777 25.609 1 95.56 236 ARG A C 1
ATOM 1842 O O . ARG A 1 236 ? 9.992 6.551 25.688 1 95.56 236 ARG A O 1
ATOM 1849 N N . LEU A 1 237 ? 10.398 8.461 24.641 1 96.94 237 LEU A N 1
ATOM 1850 C CA . LEU A 1 237 ? 10.891 7.797 23.438 1 96.94 237 LEU A CA 1
ATOM 1851 C C . LEU A 1 237 ? 12.414 7.832 23.391 1 96.94 237 LEU A C 1
ATOM 1853 O O . LEU A 1 237 ? 13.031 7.191 22.531 1 96.94 237 LEU A O 1
ATOM 1857 N N . GLU A 1 238 ? 13.086 8.516 24.281 1 95.62 238 GLU A N 1
ATOM 1858 C CA . GLU A 1 238 ? 14.516 8.805 24.234 1 95.62 238 GLU A CA 1
ATOM 1859 C C . GLU A 1 238 ? 15.328 7.52 24.125 1 95.62 238 GLU A C 1
ATOM 1861 O O . GLU A 1 238 ? 15.164 6.598 24.922 1 95.62 238 GLU A O 1
ATOM 1866 N N . GLY A 1 239 ? 16.141 7.445 23.109 1 94.44 239 GLY A N 1
ATOM 1867 C CA . GLY A 1 239 ? 17.109 6.371 22.938 1 94.44 239 GLY A CA 1
ATOM 1868 C C . GLY A 1 239 ? 16.469 5.059 22.531 1 94.44 239 GLY A C 1
ATOM 1869 O O . GLY A 1 239 ? 17.109 4.004 22.609 1 94.44 239 GLY A O 1
ATOM 1870 N N . GLN A 1 240 ? 15.297 5.086 22.094 1 97.19 240 GLN A N 1
ATOM 1871 C CA . GLN A 1 240 ? 14.555 3.869 21.766 1 97.19 240 GLN A CA 1
ATOM 1872 C C . GLN A 1 240 ? 14.5 3.631 20.266 1 97.19 240 GLN A C 1
ATOM 1874 O O . GLN A 1 240 ? 14.859 4.512 19.484 1 97.19 240 GLN A O 1
ATOM 1879 N N . ARG A 1 241 ? 14.203 2.434 19.891 1 98.31 241 ARG A N 1
ATOM 1880 C CA . ARG A 1 241 ? 13.844 2.102 18.516 1 98.31 241 ARG A CA 1
ATOM 1881 C C . ARG A 1 241 ? 12.352 2.314 18.281 1 98.31 241 ARG A C 1
ATOM 1883 O O . ARG A 1 241 ? 11.516 1.65 18.891 1 98.31 241 ARG A O 1
ATOM 1890 N N . ILE A 1 242 ? 12.109 3.223 17.438 1 98.56 242 ILE A N 1
ATOM 1891 C CA . ILE A 1 242 ? 10.734 3.705 17.328 1 98.56 242 ILE A CA 1
ATOM 1892 C C . ILE A 1 242 ? 10.172 3.355 15.945 1 98.56 242 ILE A C 1
ATOM 1894 O O . ILE A 1 242 ? 10.844 3.555 14.93 1 98.56 242 ILE A O 1
ATOM 1898 N N . CYS A 1 243 ? 9.016 2.754 15.938 1 98.62 243 CYS A N 1
ATOM 1899 C CA . CYS A 1 243 ? 8.25 2.588 14.711 1 98.62 243 CYS A CA 1
ATOM 1900 C C . CYS A 1 243 ? 7.191 3.678 14.578 1 98.62 243 CYS A C 1
ATOM 1902 O O . CYS A 1 243 ? 6.449 3.949 15.523 1 98.62 243 CYS A O 1
ATOM 1904 N N . THR A 1 244 ? 7.188 4.375 13.445 1 98.31 244 THR A N 1
ATOM 1905 C CA . THR A 1 244 ? 6.199 5.43 13.25 1 98.31 244 THR A CA 1
ATOM 1906 C C . THR A 1 244 ? 5.5 5.27 11.898 1 98.31 244 THR A C 1
ATOM 1908 O O . THR A 1 244 ? 5.863 4.402 11.102 1 98.31 244 THR A O 1
ATOM 1911 N N . PHE A 1 245 ? 4.395 6.004 11.836 1 93.44 245 PHE A N 1
ATOM 1912 C CA . PHE A 1 245 ? 3.502 5.828 10.695 1 93.44 245 PHE A CA 1
ATOM 1913 C C . PHE A 1 245 ? 2.898 7.164 10.273 1 93.44 245 PHE A C 1
ATOM 1915 O O . PHE A 1 245 ? 2.502 7.969 11.117 1 93.44 245 PHE A O 1
ATOM 1922 N N . SER A 1 246 ? 2.877 7.395 8.953 1 92 246 SER A N 1
ATOM 1923 C CA . SER A 1 246 ? 2.303 8.578 8.32 1 92 246 SER A CA 1
ATOM 1924 C C . SER A 1 246 ? 3.088 9.836 8.688 1 92 246 SER A C 1
ATOM 1926 O O . SER A 1 246 ? 4.258 9.758 9.062 1 92 246 SER A O 1
ATOM 1928 N N . ARG A 1 247 ? 2.537 11.016 8.352 1 93.88 247 ARG A N 1
ATOM 1929 C CA . ARG A 1 247 ? 3.209 12.289 8.594 1 93.88 247 ARG A CA 1
ATOM 1930 C C . ARG A 1 247 ? 2.447 13.125 9.617 1 93.88 247 ARG A C 1
ATOM 1932 O O . ARG A 1 247 ? 1.248 13.367 9.461 1 93.88 247 ARG A O 1
ATOM 1939 N N . SER A 1 248 ? 3.129 13.453 10.594 1 93.75 248 SER A N 1
ATOM 1940 C CA . SER A 1 248 ? 2.652 14.367 11.633 1 93.75 248 SER A CA 1
ATOM 1941 C C . SER A 1 248 ? 3.756 15.32 12.078 1 93.75 248 SER A C 1
ATOM 1943 O O . SER A 1 248 ? 4.84 14.883 12.469 1 93.75 248 SER A O 1
ATOM 1945 N N . GLY A 1 249 ? 3.439 16.625 11.977 1 91.75 249 GLY A N 1
ATOM 1946 C CA . GLY A 1 249 ? 4.41 17.594 12.461 1 91.75 249 GLY A CA 1
ATOM 1947 C C . GLY A 1 249 ? 4.754 17.422 13.93 1 91.75 249 GLY A C 1
ATOM 1948 O O . GLY A 1 249 ? 5.918 17.547 14.32 1 91.75 249 GLY A O 1
ATOM 1949 N N . THR A 1 250 ? 3.799 17.078 14.711 1 94.62 250 THR A N 1
ATOM 1950 C CA . THR A 1 250 ? 3.998 16.844 16.141 1 94.62 250 THR A CA 1
ATOM 1951 C C . THR A 1 250 ? 4.891 15.633 16.375 1 94.62 250 THR A C 1
ATOM 1953 O O . THR A 1 250 ? 5.77 15.664 17.234 1 94.62 250 THR A O 1
ATOM 1956 N N . VAL A 1 251 ? 4.707 14.602 15.648 1 96.81 251 VAL A N 1
ATOM 1957 C CA . VAL A 1 251 ? 5.488 13.375 15.766 1 96.81 251 VAL A CA 1
ATOM 1958 C C . VAL A 1 251 ? 6.934 13.648 15.352 1 96.81 251 VAL A C 1
ATOM 1960 O O . VAL A 1 251 ? 7.871 13.211 16.031 1 96.81 251 VAL A O 1
ATOM 1963 N N . LEU A 1 252 ? 7.078 14.398 14.25 1 94.75 252 LEU A N 1
ATOM 1964 C CA . LEU A 1 252 ? 8.422 14.719 13.781 1 94.75 252 LEU A CA 1
ATOM 1965 C C . LEU A 1 252 ? 9.188 15.523 14.82 1 94.75 252 LEU A C 1
ATOM 1967 O O . LEU A 1 252 ? 10.359 15.25 15.094 1 94.75 252 LEU A O 1
ATOM 1971 N N . ASP A 1 253 ? 8.523 16.484 15.359 1 94.38 253 ASP A N 1
ATOM 1972 C CA . ASP A 1 253 ? 9.141 17.297 16.406 1 94.38 253 ASP A CA 1
ATOM 1973 C C . ASP A 1 253 ? 9.555 16.438 17.594 1 94.38 253 ASP A C 1
ATOM 1975 O O . ASP A 1 253 ? 10.648 16.609 18.125 1 94.38 253 ASP A O 1
ATOM 1979 N N . ALA A 1 254 ? 8.711 15.539 18 1 97.5 254 ALA A N 1
ATOM 1980 C CA . ALA A 1 254 ? 8.992 14.664 19.125 1 97.5 254 ALA A CA 1
ATOM 1981 C C . ALA A 1 254 ? 10.188 13.758 18.828 1 97.5 254 ALA A C 1
ATOM 1983 O O . ALA A 1 254 ? 11.047 13.555 19.703 1 97.5 254 ALA A O 1
ATOM 1984 N N . LEU A 1 255 ? 10.25 13.18 17.672 1 97.38 255 LEU A N 1
ATOM 1985 C CA . LEU A 1 255 ? 11.336 12.281 17.281 1 97.38 255 LEU A CA 1
ATOM 1986 C C . LEU A 1 255 ? 12.672 13.016 17.25 1 97.38 255 LEU A C 1
ATOM 1988 O O . LEU A 1 255 ? 13.688 12.484 17.688 1 97.38 255 LEU A O 1
ATOM 1992 N N . GLU A 1 256 ? 12.633 14.266 16.75 1 94.38 256 GLU A N 1
ATOM 1993 C CA . GLU A 1 256 ? 13.859 15.055 16.734 1 94.38 256 GLU A CA 1
ATOM 1994 C C . GLU A 1 256 ? 14.359 15.336 18.141 1 94.38 256 GLU A C 1
ATOM 1996 O O . GLU A 1 256 ? 15.562 15.289 18.406 1 94.38 256 GLU A O 1
ATOM 2001 N N . ARG A 1 257 ? 13.477 15.57 18.984 1 95.25 257 ARG A N 1
ATOM 2002 C CA . ARG A 1 257 ? 13.82 15.859 20.375 1 95.25 257 ARG A CA 1
ATOM 2003 C C . ARG A 1 257 ? 14.305 14.602 21.094 1 95.25 257 ARG A C 1
ATOM 2005 O O . ARG A 1 257 ? 15.234 14.656 21.891 1 95.25 257 ARG A O 1
ATOM 2012 N N . ALA A 1 258 ? 13.672 13.508 20.797 1 96.88 258 ALA A N 1
ATOM 2013 C CA . ALA A 1 258 ? 13.93 12.266 21.5 1 96.88 258 ALA A CA 1
ATOM 2014 C C . ALA A 1 258 ? 15.258 11.648 21.078 1 96.88 258 ALA A C 1
ATOM 2016 O O . ALA A 1 258 ? 15.852 10.859 21.812 1 96.88 258 ALA A O 1
ATOM 2017 N N . ASP A 1 259 ? 15.742 11.961 19.906 1 95.88 259 ASP A N 1
ATOM 2018 C CA . ASP A 1 259 ? 16.969 11.391 19.359 1 95.88 259 ASP A CA 1
ATOM 2019 C C . ASP A 1 259 ? 16.969 9.867 19.484 1 95.88 259 ASP A C 1
ATOM 2021 O O . ASP A 1 259 ? 17.859 9.297 20.141 1 95.88 259 ASP A O 1
ATOM 2025 N N . PRO A 1 260 ? 16.047 9.242 18.844 1 97.38 260 PRO A N 1
ATOM 2026 C CA . PRO A 1 260 ? 15.922 7.785 18.953 1 97.38 260 PRO A CA 1
ATOM 2027 C C . PRO A 1 260 ? 17.125 7.047 18.359 1 97.38 260 PRO A C 1
ATOM 2029 O O . PRO A 1 260 ? 17.875 7.621 17.578 1 97.38 260 PRO A O 1
ATOM 2032 N N . GLU A 1 261 ? 17.328 5.793 18.828 1 97.62 261 GLU A N 1
ATOM 2033 C CA . GLU A 1 261 ? 18.391 4.945 18.297 1 97.62 261 GLU A CA 1
ATOM 2034 C C . GLU A 1 261 ? 18.188 4.66 16.812 1 97.62 261 GLU A C 1
ATOM 2036 O O . GLU A 1 261 ? 19.141 4.668 16.031 1 97.62 261 GLU A O 1
ATOM 2041 N N . ALA A 1 262 ? 17 4.379 16.438 1 98.25 262 ALA A N 1
ATOM 2042 C CA . ALA A 1 262 ? 16.609 4.078 15.07 1 98.25 262 ALA A CA 1
ATOM 2043 C C . ALA A 1 262 ? 15.109 4.309 14.875 1 98.25 262 ALA A C 1
ATOM 2045 O O . ALA A 1 262 ? 14.344 4.312 15.844 1 98.25 262 ALA A O 1
ATOM 2046 N N . VAL A 1 263 ? 14.75 4.539 13.633 1 98.5 263 VAL A N 1
ATOM 2047 C CA . VAL A 1 263 ? 13.336 4.777 13.344 1 98.5 263 VAL A CA 1
ATOM 2048 C C . VAL A 1 263 ? 12.891 3.9 12.18 1 98.5 263 VAL A C 1
ATOM 2050 O O . VAL A 1 263 ? 13.547 3.865 11.133 1 98.5 263 VAL A O 1
ATOM 2053 N N . LEU A 1 264 ? 11.867 3.115 12.375 1 98.62 264 LEU A N 1
ATOM 2054 C CA . LEU A 1 264 ? 11.164 2.361 11.344 1 98.62 264 LEU A CA 1
ATOM 2055 C C . LEU A 1 264 ? 9.922 3.105 10.875 1 98.62 264 LEU A C 1
ATOM 2057 O O . LEU A 1 264 ? 9.016 3.375 11.672 1 98.62 264 LEU A O 1
ATOM 2061 N N . VAL A 1 265 ? 9.867 3.455 9.602 1 98.44 265 VAL A N 1
ATOM 2062 C CA . VAL A 1 265 ? 8.797 4.309 9.094 1 98.44 265 VAL A CA 1
ATOM 2063 C C . VAL A 1 265 ? 7.953 3.533 8.086 1 98.44 265 VAL A C 1
ATOM 2065 O O . VAL A 1 265 ? 8.492 2.869 7.195 1 98.44 265 VAL A O 1
ATOM 2068 N N . GLY A 1 266 ? 6.676 3.6 8.281 1 98.06 266 GLY A N 1
ATOM 2069 C CA . GLY A 1 266 ? 5.777 3.041 7.285 1 98.06 266 GLY A CA 1
ATOM 2070 C C . GLY A 1 266 ? 5.547 3.965 6.105 1 98.06 266 GLY A C 1
ATOM 2071 O O . GLY A 1 266 ? 5.516 5.188 6.262 1 98.06 266 GLY A O 1
ATOM 2072 N N . GLU A 1 267 ? 5.25 3.436 5.008 1 96.94 267 GLU A N 1
ATOM 2073 C CA . GLU A 1 267 ? 5.051 4.148 3.752 1 96.94 267 GLU A CA 1
ATOM 2074 C C . GLU A 1 267 ? 3.781 4.992 3.791 1 96.94 267 GLU A C 1
ATOM 2076 O O . GLU A 1 267 ? 3.779 6.141 3.344 1 96.94 267 GLU A O 1
ATOM 2081 N N . SER A 1 268 ? 2.707 4.426 4.324 1 95.62 268 SER A N 1
ATOM 2082 C CA . SER A 1 268 ? 1.383 5.035 4.359 1 95.62 268 SER A CA 1
ATOM 2083 C C . SER A 1 268 ? 0.773 5.113 2.965 1 95.62 268 SER A C 1
ATOM 2085 O O . SER A 1 268 ? 0.364 6.188 2.518 1 95.62 268 SER A O 1
ATOM 2087 N N . HIS A 1 269 ? 0.738 3.957 2.4 1 95.31 269 HIS A N 1
ATOM 2088 C CA . HIS A 1 269 ? 0.072 3.83 1.109 1 95.31 269 HIS A CA 1
ATOM 2089 C C . HIS A 1 269 ? -1.427 4.082 1.235 1 95.31 269 HIS A C 1
ATOM 2091 O O . HIS A 1 269 ? -2.043 3.701 2.232 1 95.31 269 HIS A O 1
ATOM 2097 N N . PRO A 1 270 ? -2.141 4.82 0.215 1 93.19 270 PRO A N 1
ATOM 2098 C CA . PRO A 1 270 ? -1.635 5.145 -1.121 1 93.19 270 PRO A CA 1
ATOM 2099 C C . PRO A 1 270 ? -1.018 6.539 -1.196 1 93.19 270 PRO A C 1
ATOM 2101 O O . PRO A 1 270 ? -0.384 6.883 -2.197 1 93.19 270 PRO A O 1
ATOM 2104 N N . GLY A 1 271 ? -1.13 7.355 -0.171 1 91.25 271 GLY A N 1
ATOM 2105 C CA . GLY A 1 271 ? -0.585 8.703 -0.191 1 91.25 271 GLY A CA 1
ATOM 2106 C C . GLY A 1 271 ? 0.924 8.742 -0.051 1 91.25 271 GLY A C 1
ATOM 2107 O O . GLY A 1 271 ? 1.576 9.664 -0.536 1 91.25 271 GLY A O 1
ATOM 2108 N N . SER A 1 272 ? 1.484 7.773 0.654 1 94.19 272 SER A N 1
ATOM 2109 C CA . SER A 1 272 ? 2.918 7.574 0.844 1 94.19 272 SER A CA 1
ATOM 2110 C C . SER A 1 272 ? 3.539 8.734 1.614 1 94.19 272 SER A C 1
ATOM 2112 O O . SER A 1 272 ? 4.664 9.148 1.321 1 94.19 272 SER A O 1
ATOM 2114 N N . GLU A 1 273 ? 2.818 9.32 2.479 1 92.81 273 GLU A N 1
ATOM 2115 C CA . GLU A 1 273 ? 3.318 10.438 3.275 1 92.81 273 GLU A CA 1
ATOM 2116 C C . GLU A 1 273 ? 4.535 10.023 4.102 1 92.81 273 GLU A C 1
ATOM 2118 O O . GLU A 1 273 ? 5.395 10.852 4.398 1 92.81 273 GLU A O 1
ATOM 2123 N N . GLY A 1 274 ? 4.641 8.75 4.422 1 96 274 GLY A N 1
ATOM 2124 C CA . GLY A 1 274 ? 5.746 8.258 5.227 1 96 274 GLY A CA 1
ATOM 2125 C C . GLY A 1 274 ? 7.086 8.344 4.523 1 96 274 GLY A C 1
ATOM 2126 O O . GLY A 1 274 ? 8.133 8.406 5.172 1 96 274 GLY A O 1
ATOM 2127 N N . VAL A 1 275 ? 7.082 8.32 3.24 1 96.62 275 VAL A N 1
ATOM 2128 C CA . VAL A 1 275 ? 8.32 8.391 2.471 1 96.62 275 VAL A CA 1
ATOM 2129 C C . VAL A 1 275 ? 9.031 9.711 2.758 1 96.62 275 VAL A C 1
ATOM 2131 O O . VAL A 1 275 ? 10.234 9.727 3.033 1 96.62 275 VAL A O 1
ATOM 2134 N N . GLY A 1 276 ? 8.273 10.805 2.713 1 94.12 276 GLY A N 1
ATOM 2135 C CA . GLY A 1 276 ? 8.859 12.094 3.035 1 94.12 276 GLY A CA 1
ATOM 2136 C C . GLY A 1 276 ? 9.391 12.172 4.453 1 94.12 276 GLY A C 1
ATOM 2137 O O . GLY A 1 276 ? 10.43 12.789 4.695 1 94.12 276 GLY A O 1
ATOM 2138 N N . VAL A 1 277 ? 8.719 11.555 5.348 1 95.5 277 VAL A N 1
ATOM 2139 C CA . VAL A 1 277 ? 9.141 11.508 6.742 1 95.5 277 VAL A CA 1
ATOM 2140 C C . VAL A 1 277 ? 10.461 10.742 6.855 1 95.5 277 VAL A C 1
ATOM 2142 O O . VAL A 1 277 ? 11.398 11.211 7.508 1 95.5 277 VAL A O 1
ATOM 2145 N N . ALA A 1 278 ? 10.523 9.602 6.211 1 97.88 278 ALA A N 1
ATOM 2146 C CA . ALA A 1 278 ? 11.734 8.789 6.223 1 97.88 278 ALA A CA 1
ATOM 2147 C C . ALA A 1 278 ? 12.922 9.57 5.664 1 97.88 278 ALA A C 1
ATOM 2149 O O . ALA A 1 278 ? 14.016 9.547 6.238 1 97.88 278 ALA A O 1
ATOM 2150 N N . GLU A 1 279 ? 12.695 10.289 4.602 1 96.94 279 GLU A N 1
ATOM 2151 C CA . GLU A 1 279 ? 13.758 11.07 3.977 1 96.94 279 GLU A CA 1
ATOM 2152 C C . GLU A 1 279 ? 14.25 12.18 4.906 1 96.94 279 GLU A C 1
ATOM 2154 O O . GLU A 1 279 ? 15.453 12.398 5.027 1 96.94 279 GLU A O 1
ATOM 2159 N N . SER A 1 280 ? 13.297 12.844 5.492 1 93.38 280 SER A N 1
ATOM 2160 C CA . SER A 1 280 ? 13.648 13.938 6.395 1 93.38 280 SER A CA 1
ATOM 2161 C C . SER A 1 280 ? 14.453 13.43 7.586 1 93.38 280 SER A C 1
ATOM 2163 O O . SER A 1 280 ? 15.469 14.023 7.961 1 93.38 280 SER A O 1
ATOM 2165 N N . LEU A 1 281 ? 14.07 12.32 8.141 1 96.38 281 LEU A N 1
ATOM 2166 C CA . LEU A 1 281 ? 14.719 11.773 9.328 1 96.38 281 LEU A CA 1
ATOM 2167 C C . LEU A 1 281 ? 16.062 11.156 8.977 1 96.38 281 LEU A C 1
ATOM 2169 O O . LEU A 1 281 ? 16.969 11.109 9.805 1 96.38 281 LEU A O 1
ATOM 2173 N N . ALA A 1 282 ? 16.172 10.688 7.758 1 96.94 282 ALA A N 1
ATOM 2174 C CA . ALA A 1 282 ? 17.375 9.961 7.336 1 96.94 282 ALA A CA 1
ATOM 2175 C C . ALA A 1 282 ? 18.594 10.883 7.324 1 96.94 282 ALA A C 1
ATOM 2177 O O . ALA A 1 282 ? 19.734 10.414 7.301 1 96.94 282 ALA A O 1
ATOM 2178 N N . GLU A 1 283 ? 18.344 12.133 7.383 1 92.44 283 GLU A N 1
ATOM 2179 C CA . GLU A 1 283 ? 19.438 13.102 7.398 1 92.44 283 GLU A CA 1
ATOM 2180 C C . GLU A 1 283 ? 20.219 13.023 8.703 1 92.44 283 GLU A C 1
ATOM 2182 O O . GLU A 1 283 ? 21.422 13.328 8.734 1 92.44 283 GLU A O 1
ATOM 2187 N N . SER A 1 284 ? 19.578 12.531 9.734 1 93.69 284 SER A N 1
ATOM 2188 C CA . SER A 1 284 ? 20.266 12.617 11.023 1 93.69 284 SER A CA 1
ATOM 2189 C C . SER A 1 284 ? 20.047 11.352 11.852 1 93.69 284 SER A C 1
ATOM 2191 O O . SER A 1 284 ? 20.594 11.219 12.945 1 93.69 284 SER A O 1
ATOM 2193 N N . HIS A 1 285 ? 19.25 10.414 11.32 1 96.19 285 HIS A N 1
ATOM 2194 C CA . HIS A 1 285 ? 18.922 9.219 12.086 1 96.19 285 HIS A CA 1
ATOM 2195 C C . HIS A 1 285 ? 19.062 7.961 11.234 1 96.19 285 HIS A C 1
ATOM 2197 O O . HIS A 1 285 ? 19.125 8.047 10 1 96.19 285 HIS A O 1
ATOM 2203 N N . ASP A 1 286 ? 19.219 6.84 11.93 1 97.88 286 ASP A N 1
ATOM 2204 C CA . ASP A 1 286 ? 19.125 5.543 11.258 1 97.88 286 ASP A CA 1
ATOM 2205 C C . ASP A 1 286 ? 17.672 5.199 10.938 1 97.88 286 ASP A C 1
ATOM 2207 O O . ASP A 1 286 ? 16.875 4.945 11.844 1 97.88 286 ASP A O 1
ATOM 2211 N N . VAL A 1 287 ? 17.375 5.195 9.641 1 98.44 287 VAL A N 1
ATOM 2212 C CA . VAL A 1 287 ? 15.977 5.082 9.25 1 98.44 287 VAL A CA 1
ATOM 2213 C C . VAL A 1 287 ? 15.789 3.865 8.344 1 98.44 287 VAL A C 1
ATOM 2215 O O . VAL A 1 287 ? 16.609 3.609 7.465 1 98.44 287 VAL A O 1
ATOM 2218 N N . THR A 1 288 ? 14.789 3.047 8.578 1 98.5 288 THR A N 1
ATOM 2219 C CA . THR A 1 288 ? 14.312 1.985 7.695 1 98.5 288 THR A CA 1
ATOM 2220 C C . THR A 1 288 ? 12.883 2.26 7.242 1 98.5 288 THR A C 1
ATOM 2222 O O . THR A 1 288 ? 12.023 2.586 8.062 1 98.5 288 THR A O 1
ATOM 2225 N N . LEU A 1 289 ? 12.664 2.219 5.938 1 98.31 289 LEU A N 1
ATOM 2226 C CA . LEU A 1 289 ? 11.336 2.377 5.355 1 98.31 289 LEU A CA 1
ATOM 2227 C C . LEU A 1 289 ? 10.742 1.024 4.984 1 98.31 289 LEU A C 1
ATOM 2229 O O . LEU A 1 289 ? 11.438 0.156 4.457 1 98.31 289 LEU A O 1
ATOM 2233 N N . SER A 1 290 ? 9.5 0.829 5.258 1 97.94 290 SER A N 1
ATOM 2234 C CA . SER A 1 290 ? 8.805 -0.392 4.863 1 97.94 290 SER A CA 1
ATOM 2235 C C . SER A 1 290 ? 7.383 -0.095 4.398 1 97.94 290 SER A C 1
ATOM 2237 O O . SER A 1 290 ? 6.875 1.01 4.609 1 97.94 290 SER A O 1
ATOM 2239 N N . SER A 1 291 ? 6.777 -1.048 3.699 1 96.56 291 SER A N 1
ATOM 2240 C CA . SER A 1 291 ? 5.359 -0.945 3.365 1 96.56 291 SER A CA 1
ATOM 2241 C C . SER A 1 291 ? 4.488 -1.075 4.609 1 96.56 291 SER A C 1
ATOM 2243 O O . SER A 1 291 ? 4.953 -1.538 5.652 1 96.56 291 SER A O 1
ATOM 2245 N N . ASP A 1 292 ? 3.225 -0.663 4.508 1 96.06 292 ASP A N 1
ATOM 2246 C CA . ASP A 1 292 ? 2.312 -0.726 5.645 1 96.06 292 ASP A CA 1
ATOM 2247 C C . ASP A 1 292 ? 2.135 -2.162 6.129 1 96.06 292 ASP A C 1
ATOM 2249 O O . ASP A 1 292 ? 2.156 -2.426 7.332 1 96.06 292 ASP A O 1
ATOM 2253 N N . ALA A 1 293 ? 1.962 -3.055 5.188 1 94.75 293 ALA A N 1
ATOM 2254 C CA . ALA A 1 293 ? 1.824 -4.473 5.516 1 94.75 293 ALA A CA 1
ATOM 2255 C C . ALA A 1 293 ? 3.111 -5.02 6.125 1 94.75 293 ALA A C 1
ATOM 2257 O O . ALA A 1 293 ? 3.07 -5.848 7.039 1 94.75 293 ALA A O 1
ATOM 2258 N N . GLY A 1 294 ? 4.227 -4.562 5.602 1 95 294 GLY A N 1
ATOM 2259 C CA . GLY A 1 294 ? 5.52 -5.016 6.086 1 95 294 GLY A CA 1
ATOM 2260 C C . GLY A 1 294 ? 5.793 -4.613 7.523 1 95 294 GLY A C 1
ATOM 2261 O O . GLY A 1 294 ? 6.469 -5.336 8.258 1 95 294 GLY A O 1
ATOM 2262 N N . LEU A 1 295 ? 5.273 -3.502 7.953 1 95.25 295 LEU A N 1
ATOM 2263 C CA . LEU A 1 295 ? 5.508 -2.984 9.297 1 95.25 295 LEU A CA 1
ATOM 2264 C C . LEU A 1 295 ? 4.988 -3.957 10.352 1 95.25 295 LEU A C 1
ATOM 2266 O O . LEU A 1 295 ? 5.621 -4.145 11.391 1 95.25 295 LEU A O 1
ATOM 2270 N N . VAL A 1 296 ? 3.852 -4.52 10.07 1 92.75 296 VAL A N 1
ATOM 2271 C CA . VAL A 1 296 ? 3.18 -5.402 11.023 1 92.75 296 VAL A CA 1
ATOM 2272 C C . VAL A 1 296 ? 4.055 -6.621 11.305 1 92.75 296 VAL A C 1
ATOM 2274 O O . VAL A 1 296 ? 4.223 -7.02 12.461 1 92.75 296 VAL A O 1
ATOM 2277 N N . GLY A 1 297 ? 4.602 -7.148 10.297 1 87.56 297 GLY A N 1
ATOM 2278 C CA . GLY A 1 297 ? 5.453 -8.32 10.453 1 87.56 297 GLY A CA 1
ATOM 2279 C C . GLY A 1 297 ? 6.836 -7.977 10.977 1 87.56 297 GLY A C 1
ATOM 2280 O O . GLY A 1 297 ? 7.461 -8.789 11.672 1 87.56 297 GLY A O 1
ATOM 2281 N N . LEU A 1 298 ? 7.344 -6.805 10.727 1 93.62 298 LEU A N 1
ATOM 2282 C CA . LEU A 1 298 ? 8.711 -6.398 11.031 1 93.62 298 LEU A CA 1
ATOM 2283 C C . LEU A 1 298 ? 8.82 -5.906 12.469 1 93.62 298 LEU A C 1
ATOM 2285 O O . LEU A 1 298 ? 9.922 -5.828 13.023 1 93.62 298 LEU A O 1
ATOM 2289 N N . LEU A 1 299 ? 7.723 -5.539 13.031 1 95.94 299 LEU A N 1
ATOM 2290 C CA . LEU A 1 299 ? 7.738 -4.898 14.344 1 95.94 299 LEU A CA 1
ATOM 2291 C C . LEU A 1 299 ? 8.531 -5.73 15.352 1 95.94 299 LEU A C 1
ATOM 2293 O O . LEU A 1 299 ? 9.391 -5.207 16.062 1 95.94 299 LEU A O 1
ATOM 2297 N N . GLY A 1 300 ? 8.258 -7.008 15.43 1 92.56 300 GLY A N 1
ATOM 2298 C CA . GLY A 1 300 ? 8.961 -7.898 16.344 1 92.56 300 GLY A CA 1
ATOM 2299 C C . GLY A 1 300 ? 10.391 -8.18 15.922 1 92.56 300 GLY A C 1
ATOM 2300 O O . GLY A 1 300 ? 11.312 -8.07 16.734 1 92.56 300 GLY A O 1
ATOM 2301 N N . GLU A 1 301 ? 10.547 -8.477 14.648 1 91.56 301 GLU A N 1
ATOM 2302 C CA . GLU A 1 301 ? 11.859 -8.812 14.117 1 91.56 301 GLU A CA 1
ATOM 2303 C C . GLU A 1 301 ? 12.828 -7.637 14.234 1 91.56 301 GLU A C 1
ATOM 2305 O O . GLU A 1 301 ? 14.023 -7.832 14.445 1 91.56 301 GLU A O 1
ATOM 2310 N N . TRP A 1 302 ? 12.305 -6.469 14.086 1 95.69 302 TRP A N 1
ATOM 2311 C CA . TRP A 1 302 ? 13.109 -5.246 14.125 1 95.69 302 TRP A CA 1
ATOM 2312 C C . TRP A 1 302 ? 13.375 -4.824 15.57 1 95.69 302 TRP A C 1
ATOM 2314 O O . TRP A 1 302 ? 14.07 -3.84 15.812 1 95.69 302 TRP A O 1
ATOM 2324 N N . ASP A 1 303 ? 12.797 -5.504 16.547 1 96.12 303 ASP A N 1
ATOM 2325 C CA . ASP A 1 303 ? 12.961 -5.23 17.969 1 96.12 303 ASP A CA 1
ATOM 2326 C C . ASP A 1 303 ? 12.531 -3.807 18.312 1 96.12 303 ASP A C 1
ATOM 2328 O O . ASP A 1 303 ? 13.297 -3.049 18.906 1 96.12 303 ASP A O 1
ATOM 2332 N N . ALA A 1 304 ? 11.422 -3.383 17.812 1 97.88 304 ALA A N 1
ATOM 2333 C CA . ALA A 1 304 ? 10.891 -2.062 18.141 1 97.88 304 ALA A CA 1
ATOM 2334 C C . ALA A 1 304 ? 10.578 -1.946 19.625 1 97.88 304 ALA A C 1
ATOM 2336 O O . ALA A 1 304 ? 10.055 -2.887 20.234 1 97.88 304 ALA A O 1
ATOM 2337 N N . ASP A 1 305 ? 10.906 -0.778 20.203 1 98 305 ASP A N 1
ATOM 2338 C CA . ASP A 1 305 ? 10.586 -0.515 21.609 1 98 305 ASP A CA 1
ATOM 2339 C C . ASP A 1 305 ? 9.203 0.118 21.734 1 98 305 ASP A C 1
ATOM 2341 O O . ASP A 1 305 ? 8.508 -0.096 22.734 1 98 305 ASP A O 1
ATOM 2345 N N . ALA A 1 306 ? 8.852 0.889 20.719 1 98.31 306 ALA A N 1
ATOM 2346 C CA . ALA A 1 306 ? 7.578 1.602 20.797 1 98.31 306 ALA A CA 1
ATOM 2347 C C . ALA A 1 306 ? 7.055 1.925 19.391 1 98.31 306 ALA A C 1
ATOM 2349 O O . ALA A 1 306 ? 7.84 2.111 18.453 1 98.31 306 ALA A O 1
ATOM 2350 N N . VAL A 1 307 ? 5.801 1.862 19.312 1 98.62 307 VAL A N 1
ATOM 2351 C CA . VAL A 1 307 ? 5.09 2.49 18.203 1 98.62 307 VAL A CA 1
ATOM 2352 C C . VAL A 1 307 ? 4.652 3.896 18.594 1 98.62 307 VAL A C 1
ATOM 2354 O O . VAL A 1 307 ? 4.098 4.098 19.688 1 98.62 307 VAL A O 1
ATOM 2357 N N . PHE A 1 308 ? 4.938 4.832 17.734 1 98.69 308 PHE A N 1
ATOM 2358 C CA . PHE A 1 308 ? 4.664 6.23 18.047 1 98.69 308 PHE A CA 1
ATOM 2359 C C . PHE A 1 308 ? 4.008 6.93 16.859 1 98.69 308 PHE A C 1
ATOM 2361 O O . PHE A 1 308 ? 4.602 7.027 15.789 1 98.69 308 PHE A O 1
ATOM 2368 N N . VAL A 1 309 ? 2.789 7.434 17.062 1 98.38 309 VAL A N 1
ATOM 2369 C CA . VAL A 1 309 ? 2.041 8.039 15.977 1 98.38 309 VAL A CA 1
ATOM 2370 C C . VAL A 1 309 ? 1.33 9.297 16.469 1 98.38 309 VAL A C 1
ATOM 2372 O O . VAL A 1 309 ? 1.349 9.602 17.656 1 98.38 309 VAL A O 1
ATOM 2375 N N . GLY A 1 310 ? 0.82 10.055 15.523 1 97.19 310 GLY A N 1
ATOM 2376 C CA . GLY A 1 310 ? -0.055 11.172 15.844 1 97.19 310 GLY A CA 1
ATOM 2377 C C . GLY A 1 310 ? -1.523 10.789 15.867 1 97.19 310 GLY A C 1
ATOM 2378 O O . GLY A 1 310 ? -1.863 9.617 16 1 97.19 310 GLY A O 1
ATOM 2379 N N . ALA A 1 311 ? -2.344 11.828 15.82 1 96.12 311 ALA A N 1
ATOM 2380 C CA . ALA A 1 311 ? -3.793 11.641 15.781 1 96.12 311 ALA A CA 1
ATOM 2381 C C . ALA A 1 311 ? -4.465 12.75 14.977 1 96.12 311 ALA A C 1
ATOM 2383 O O . ALA A 1 311 ? -4.062 13.914 15.055 1 96.12 311 ALA A O 1
ATOM 2384 N N . ASP A 1 312 ? -5.391 12.336 14.211 1 94.12 312 ASP A N 1
ATOM 2385 C CA . ASP A 1 312 ? -6.293 13.32 13.625 1 94.12 312 ASP A CA 1
ATOM 2386 C C . ASP A 1 312 ? -7.367 13.742 14.625 1 94.12 312 ASP A C 1
ATOM 2388 O O . ASP A 1 312 ? -7.695 14.93 14.719 1 94.12 312 ASP A O 1
ATOM 2392 N N . THR A 1 313 ? -7.816 12.742 15.297 1 94.94 313 THR A N 1
ATOM 2393 C CA . THR A 1 313 ? -8.836 12.953 16.312 1 94.94 313 THR A CA 1
ATOM 2394 C C . THR A 1 313 ? -8.719 11.914 17.422 1 94.94 313 THR A C 1
ATOM 2396 O O . THR A 1 313 ? -8.406 10.75 17.156 1 94.94 313 THR A O 1
ATOM 2399 N N . VAL A 1 314 ? -8.891 12.344 18.641 1 96.44 314 VAL A N 1
ATOM 2400 C CA . VAL A 1 314 ? -9.102 11.438 19.766 1 96.44 314 VAL A CA 1
ATOM 2401 C C . VAL A 1 314 ? -10.578 11.438 20.156 1 96.44 314 VAL A C 1
ATOM 2403 O O . VAL A 1 314 ? -11.148 12.492 20.453 1 96.44 314 VAL A O 1
ATOM 2406 N N . LEU A 1 315 ? -11.164 10.305 20.141 1 95.12 315 LEU A N 1
ATOM 2407 C CA . LEU A 1 315 ? -12.578 10.188 20.469 1 95.12 315 LEU A CA 1
ATOM 2408 C C . LEU A 1 315 ? -12.781 10.32 21.984 1 95.12 315 LEU A C 1
ATOM 2410 O O . LEU A 1 315 ? -11.852 10.125 22.766 1 95.12 315 LEU A O 1
ATOM 2414 N N . SER A 1 316 ? -14.047 10.578 22.344 1 93.25 316 SER A N 1
ATOM 2415 C CA . SER A 1 316 ? -14.344 10.844 23.75 1 93.25 316 SER A CA 1
ATOM 2416 C C . SER A 1 316 ? -14.156 9.594 24.594 1 93.25 316 SER A C 1
ATOM 2418 O O . SER A 1 316 ? -13.984 9.68 25.812 1 93.25 316 SER A O 1
ATOM 2420 N N . ASP A 1 317 ? -14.109 8.414 24.016 1 92 317 ASP A N 1
ATOM 2421 C CA . ASP A 1 317 ? -13.898 7.176 24.766 1 92 317 ASP A CA 1
ATOM 2422 C C . ASP A 1 317 ? -12.414 6.801 24.797 1 92 317 ASP A C 1
ATOM 2424 O O . ASP A 1 317 ? -12.047 5.758 25.344 1 92 317 ASP A O 1
ATOM 2428 N N . GLY A 1 318 ? -11.641 7.594 24.109 1 93.94 318 GLY A N 1
ATOM 2429 C CA . GLY A 1 318 ? -10.203 7.379 24.156 1 93.94 318 GLY A CA 1
ATOM 2430 C C . GLY A 1 318 ? -9.664 6.734 22.891 1 93.94 318 GLY A C 1
ATOM 2431 O O . GLY A 1 318 ? -8.445 6.605 22.719 1 93.94 318 GLY A O 1
ATOM 2432 N N . GLY A 1 319 ? -10.562 6.332 22.016 1 95.38 319 GLY A N 1
ATOM 2433 C CA . GLY A 1 319 ? -10.109 5.836 20.719 1 95.38 319 GLY A CA 1
ATOM 2434 C C . GLY A 1 319 ? -9.398 6.891 19.891 1 95.38 319 GLY A C 1
ATOM 2435 O O . GLY A 1 319 ? -9.672 8.086 20.047 1 95.38 319 GLY A O 1
ATOM 2436 N N . VAL A 1 32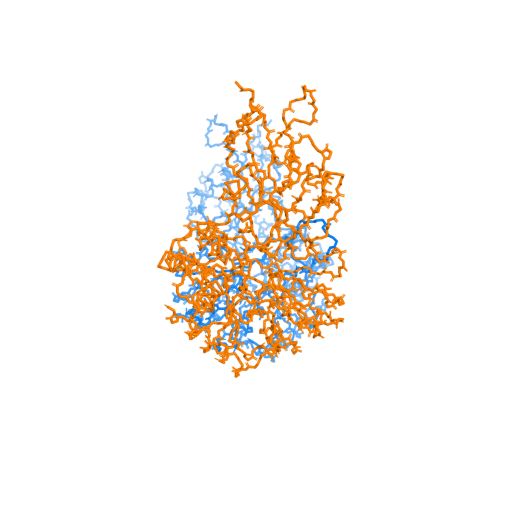0 ? -8.508 6.453 19.078 1 96.06 320 VAL A N 1
ATOM 2437 C CA . VAL A 1 320 ? -7.723 7.402 18.312 1 96.06 320 VAL A CA 1
ATOM 2438 C C . VAL A 1 320 ? -7.984 7.195 16.812 1 96.06 320 VAL A C 1
ATOM 2440 O O . VAL A 1 320 ? -7.863 6.078 16.312 1 96.06 320 VAL A O 1
ATOM 2443 N N . VAL A 1 321 ? -8.414 8.211 16.172 1 95.5 321 VAL A N 1
ATOM 2444 C CA . VAL A 1 321 ? -8.547 8.25 14.711 1 95.5 321 VAL A CA 1
ATOM 2445 C C . VAL A 1 321 ? -7.254 8.758 14.078 1 95.5 321 VAL A C 1
ATOM 2447 O O . VAL A 1 321 ? -6.828 9.883 14.344 1 95.5 321 VAL A O 1
ATOM 2450 N N . ASN A 1 322 ? -6.621 8.008 13.312 1 95.38 322 ASN A N 1
ATOM 2451 C CA . ASN A 1 322 ? -5.387 8.344 12.609 1 95.38 322 ASN A CA 1
ATOM 2452 C C . ASN A 1 322 ? -5.297 7.637 11.266 1 95.38 322 ASN A C 1
ATOM 2454 O O . ASN A 1 322 ? -6.219 6.914 10.875 1 95.38 322 ASN A O 1
ATOM 2458 N N . LYS A 1 323 ? -4.25 7.957 10.547 1 95.12 323 LYS A N 1
ATOM 2459 C CA . LYS A 1 323 ? -4.074 7.395 9.211 1 95.12 323 LYS A CA 1
ATOM 2460 C C . LYS A 1 323 ? -4.348 5.895 9.211 1 95.12 323 LYS A C 1
ATOM 2462 O O . LYS A 1 323 ? -3.945 5.18 10.133 1 95.12 323 LYS A O 1
ATOM 2467 N N . VAL A 1 324 ? -5.09 5.5 8.18 1 96.38 324 VAL A N 1
ATOM 2468 C CA . VAL A 1 324 ? -5.398 4.086 8.008 1 96.38 324 VAL A CA 1
ATOM 2469 C C . VAL A 1 324 ? -4.109 3.268 8.031 1 96.38 324 VAL A C 1
ATOM 2471 O O . VAL A 1 324 ? -3.129 3.623 7.367 1 96.38 324 VAL A O 1
ATOM 2474 N N . GLY A 1 325 ? -4.09 2.184 8.758 1 96.5 325 GLY A N 1
ATOM 2475 C CA . GLY A 1 325 ? -2.91 1.378 9.023 1 96.5 325 GLY A CA 1
ATOM 2476 C C . GLY A 1 325 ? -2.467 1.421 10.469 1 96.5 325 GLY A C 1
ATOM 2477 O O . GLY A 1 325 ? -1.743 0.537 10.93 1 96.5 325 GLY A O 1
ATOM 2478 N N . THR A 1 326 ? -2.885 2.447 11.156 1 97.5 326 THR A N 1
ATOM 2479 C CA . THR A 1 326 ? -2.531 2.604 12.562 1 97.5 326 THR A CA 1
ATOM 2480 C C . THR A 1 326 ? -3.123 1.471 13.398 1 97.5 326 THR A C 1
ATOM 2482 O O . THR A 1 326 ? -2.451 0.922 14.273 1 97.5 326 THR A O 1
ATOM 2485 N N . ARG A 1 327 ? -4.359 1.131 13.164 1 96.81 327 ARG A N 1
ATOM 2486 C CA . ARG A 1 327 ? -5.012 0.055 13.898 1 96.81 327 ARG A CA 1
ATOM 2487 C C . ARG A 1 327 ? -4.246 -1.256 13.75 1 96.81 327 ARG A C 1
ATOM 2489 O O . ARG A 1 327 ? -4.012 -1.962 14.734 1 96.81 327 ARG A O 1
ATOM 2496 N N . GLY A 1 328 ? -3.908 -1.571 12.477 1 96.69 328 GLY A N 1
ATOM 2497 C CA . GLY A 1 328 ? -3.135 -2.779 12.234 1 96.69 328 GLY A CA 1
ATOM 2498 C C . GLY A 1 328 ? -1.812 -2.799 12.977 1 96.69 328 GLY A C 1
ATOM 2499 O O . GLY A 1 328 ? -1.428 -3.824 13.547 1 96.69 328 GLY A O 1
ATOM 2500 N N . LEU A 1 329 ? -1.126 -1.7 12.977 1 97.38 329 LEU A N 1
ATOM 2501 C CA . LEU A 1 329 ? 0.148 -1.576 13.672 1 97.38 329 LEU A CA 1
ATOM 2502 C C . LEU A 1 329 ? -0.038 -1.753 15.18 1 97.38 329 LEU A C 1
ATOM 2504 O O . LEU A 1 329 ? 0.788 -2.385 15.844 1 97.38 329 LEU A O 1
ATOM 2508 N N . ALA A 1 330 ? -1.1 -1.2 15.703 1 98.19 330 ALA A N 1
ATOM 2509 C CA . ALA A 1 330 ? -1.389 -1.322 17.125 1 98.19 330 ALA A CA 1
ATOM 2510 C C . ALA A 1 330 ? -1.683 -2.771 17.516 1 98.19 330 ALA A C 1
ATOM 2512 O O . ALA A 1 330 ? -1.274 -3.236 18.578 1 98.19 330 ALA A O 1
ATOM 2513 N N . LEU A 1 331 ? -2.416 -3.465 16.703 1 97.94 331 LEU A N 1
ATOM 2514 C CA . LEU A 1 331 ? -2.676 -4.879 16.938 1 97.94 331 LEU A CA 1
ATOM 2515 C C . LEU A 1 331 ? -1.375 -5.676 16.969 1 97.94 331 LEU A C 1
ATOM 2517 O O . LEU A 1 331 ? -1.186 -6.535 17.828 1 97.94 331 LEU A O 1
ATOM 2521 N N . ALA A 1 332 ? -0.501 -5.41 16.016 1 97.69 332 ALA A N 1
ATOM 2522 C CA . ALA A 1 332 ? 0.803 -6.066 15.977 1 97.69 332 ALA A CA 1
ATOM 2523 C C . ALA A 1 332 ? 1.605 -5.758 17.234 1 97.69 332 ALA A C 1
ATOM 2525 O O . ALA A 1 332 ? 2.266 -6.641 17.797 1 97.69 332 ALA A O 1
ATOM 2526 N N . ALA A 1 333 ? 1.56 -4.504 17.641 1 98.38 333 ALA A N 1
ATOM 2527 C CA . ALA A 1 333 ? 2.271 -4.094 18.844 1 98.38 333 ALA A CA 1
ATOM 2528 C C . ALA A 1 333 ? 1.79 -4.875 20.062 1 98.38 333 ALA A C 1
ATOM 2530 O O . ALA A 1 333 ? 2.596 -5.309 20.891 1 98.38 333 ALA A O 1
ATOM 2531 N N . ALA A 1 334 ? 0.471 -5.023 20.188 1 98 334 ALA A N 1
ATOM 2532 C CA . ALA A 1 334 ? -0.093 -5.801 21.281 1 98 334 ALA A CA 1
ATOM 2533 C C . ALA A 1 334 ? 0.424 -7.234 21.266 1 98 334 ALA A C 1
ATOM 2535 O O . ALA A 1 334 ? 0.766 -7.793 22.312 1 98 334 ALA A O 1
ATOM 2536 N N . ARG A 1 335 ? 0.492 -7.836 20.094 1 97.12 335 ARG A N 1
ATOM 2537 C CA . ARG A 1 335 ? 0.97 -9.203 19.938 1 97.12 335 ARG A CA 1
ATOM 2538 C C . ARG A 1 335 ? 2.43 -9.328 20.359 1 97.12 335 ARG A C 1
ATOM 2540 O O . ARG A 1 335 ? 2.83 -10.352 20.922 1 97.12 335 ARG A O 1
ATOM 2547 N N . GLU A 1 336 ? 3.229 -8.305 20.078 1 97.19 336 GLU A N 1
ATOM 2548 C CA . GLU A 1 336 ? 4.672 -8.367 20.281 1 97.19 336 GLU A CA 1
ATOM 2549 C C . GLU A 1 336 ? 5.059 -7.719 21.609 1 97.19 336 GLU A C 1
ATOM 2551 O O . GLU A 1 336 ? 6.242 -7.594 21.922 1 97.19 336 GLU A O 1
ATOM 2556 N N . ASP A 1 337 ? 4.121 -7.262 22.375 1 97.19 337 ASP A N 1
ATOM 2557 C CA . ASP A 1 337 ? 4.352 -6.578 23.641 1 97.19 337 ASP A CA 1
ATOM 2558 C C . ASP A 1 337 ? 5.18 -5.312 23.438 1 97.19 337 ASP A C 1
ATOM 2560 O O . ASP A 1 337 ? 6.188 -5.109 24.125 1 97.19 337 ASP A O 1
ATOM 2564 N N . VAL A 1 338 ? 4.875 -4.582 22.453 1 98.06 338 VAL A N 1
ATOM 2565 C CA . VAL A 1 338 ? 5.469 -3.285 22.141 1 98.06 338 VAL A CA 1
ATOM 2566 C C . VAL A 1 338 ? 4.508 -2.17 22.547 1 98.06 338 VAL A C 1
ATOM 2568 O O . VAL A 1 338 ? 3.307 -2.246 22.281 1 98.06 338 VAL A O 1
ATOM 2571 N N . ARG A 1 339 ? 4.957 -1.075 23.172 1 97.81 339 ARG A N 1
ATOM 2572 C CA . ARG A 1 339 ? 4.105 0.02 23.625 1 97.81 339 ARG A CA 1
ATOM 2573 C C . ARG A 1 339 ? 3.664 0.897 22.469 1 97.81 339 ARG A C 1
ATOM 2575 O O . ARG A 1 339 ? 4.406 1.068 21.5 1 97.81 339 ARG A O 1
ATOM 2582 N N . VAL A 1 340 ? 2.445 1.439 22.625 1 98.38 340 VAL A N 1
ATOM 2583 C CA . VAL A 1 340 ? 1.905 2.334 21.609 1 98.38 340 VAL A CA 1
ATOM 2584 C C . VAL A 1 340 ? 1.606 3.699 22.234 1 98.38 340 VAL A C 1
ATOM 2586 O O . VAL A 1 340 ? 0.745 3.816 23.109 1 98.38 340 VAL A O 1
ATOM 2589 N N . TYR A 1 341 ? 2.277 4.742 21.75 1 98.25 341 TYR A N 1
ATOM 2590 C CA . TYR A 1 341 ? 2.068 6.105 22.219 1 98.25 341 TYR A CA 1
ATOM 2591 C C . TYR A 1 341 ? 1.528 6.992 21.094 1 98.25 341 TYR A C 1
ATOM 2593 O O . TYR A 1 341 ? 1.851 6.785 19.922 1 98.25 341 TYR A O 1
ATOM 2601 N N . VAL A 1 342 ? 0.742 7.941 21.484 1 98.31 342 VAL A N 1
ATOM 2602 C CA . VAL A 1 342 ? 0.183 8.945 20.578 1 98.31 342 VAL A CA 1
ATOM 2603 C C . VAL A 1 342 ? 0.57 10.344 21.062 1 98.31 342 VAL A C 1
ATOM 2605 O O . VAL A 1 342 ? 0.597 10.609 22.266 1 98.31 342 VAL A O 1
ATOM 2608 N N . ALA A 1 343 ? 0.948 11.172 20.172 1 98.12 343 ALA A N 1
ATOM 2609 C CA . ALA A 1 343 ? 1.176 12.578 20.5 1 98.12 343 ALA A CA 1
ATOM 2610 C C . ALA A 1 343 ? 0.187 13.477 19.766 1 98.12 343 ALA A C 1
ATOM 2612 O O . ALA A 1 343 ? 0.045 13.391 18.547 1 98.12 343 ALA A O 1
ATOM 2613 N N . THR A 1 344 ? -0.492 14.297 20.469 1 97.5 344 THR A N 1
ATOM 2614 C CA . THR A 1 344 ? -1.463 15.211 19.875 1 97.5 344 THR A CA 1
ATOM 2615 C C . THR A 1 344 ? -1.837 16.312 20.859 1 97.5 344 THR A C 1
ATOM 2617 O O . THR A 1 344 ? -1.678 16.156 22.078 1 97.5 344 THR A O 1
ATOM 2620 N N . ALA A 1 345 ? -2.287 17.453 20.344 1 97.88 345 ALA A N 1
ATOM 2621 C CA . ALA A 1 345 ? -2.85 18.484 21.203 1 97.88 345 ALA A CA 1
ATOM 2622 C C . ALA A 1 345 ? -4.191 18.062 21.781 1 97.88 345 ALA A C 1
ATOM 2624 O O . ALA A 1 345 ? -4.957 17.344 21.125 1 97.88 345 ALA A O 1
ATOM 2625 N N . ALA A 1 346 ? -4.512 18.484 22.922 1 97.94 346 ALA A N 1
ATOM 2626 C CA . ALA A 1 346 ? -5.785 18.172 23.562 1 97.94 346 ALA A CA 1
ATOM 2627 C C . ALA A 1 346 ? -6.961 18.703 22.766 1 97.94 346 ALA A C 1
ATOM 2629 O O . ALA A 1 346 ? -8.07 18.172 22.844 1 97.94 346 ALA A O 1
ATOM 2630 N N . ASP A 1 347 ? -6.715 19.656 21.938 1 97.69 347 ASP A N 1
ATOM 2631 C CA . ASP A 1 347 ? -7.758 20.25 21.109 1 97.69 347 ASP A CA 1
ATOM 2632 C C . ASP A 1 347 ? -8.258 19.266 20.047 1 97.69 347 ASP A C 1
ATOM 2634 O O . ASP A 1 347 ? -9.289 19.5 19.422 1 97.69 347 ASP A O 1
ATOM 2638 N N . LYS A 1 348 ? -7.539 18.172 19.844 1 96.56 348 LYS A N 1
ATOM 2639 C CA . LYS A 1 348 ? -7.965 17.172 18.875 1 96.56 348 LYS A CA 1
ATOM 2640 C C . LYS A 1 348 ? -8.891 16.141 19.516 1 96.56 348 LYS A C 1
ATOM 2642 O O . LYS A 1 348 ? -9.344 15.211 18.844 1 96.56 348 LYS A O 1
ATOM 2647 N N . ILE A 1 349 ? -9.195 16.281 20.766 1 97.06 349 ILE A N 1
ATOM 2648 C CA . ILE A 1 349 ? -10.156 15.422 21.438 1 97.06 349 ILE A CA 1
ATOM 2649 C C . ILE A 1 349 ? -11.578 15.836 21.062 1 97.06 349 ILE A C 1
ATOM 2651 O O . ILE A 1 349 ? -11.961 17 21.25 1 97.06 349 ILE A O 1
ATOM 2655 N N . SER A 1 350 ? -12.289 14.93 20.547 1 95.69 350 SER A N 1
ATOM 2656 C CA . SER A 1 350 ? -13.648 15.188 20.078 1 95.69 350 SER A CA 1
ATOM 2657 C C . SER A 1 350 ? -14.641 15.203 21.234 1 95.69 350 SER A C 1
ATOM 2659 O O . SER A 1 350 ? -14.547 14.375 22.141 1 95.69 350 SER A O 1
ATOM 2661 N N . PRO A 1 351 ? -15.57 16.156 21.172 1 93.25 351 PRO A N 1
ATOM 2662 C CA . PRO A 1 351 ? -16.656 16.094 22.156 1 93.25 351 PRO A CA 1
ATOM 2663 C C . PRO A 1 351 ? -17.641 14.969 21.891 1 93.25 351 PRO A C 1
ATOM 2665 O O . PRO A 1 351 ? -18.484 14.664 22.75 1 93.25 351 PRO A O 1
ATOM 2668 N N . ASP A 1 352 ? -17.562 14.383 20.719 1 84.81 352 ASP A N 1
ATOM 2669 C CA . ASP A 1 352 ? -18.484 13.328 20.297 1 84.81 352 ASP A CA 1
ATOM 2670 C C . ASP A 1 352 ? -17.781 11.977 20.234 1 84.81 352 ASP A C 1
ATOM 2672 O O . ASP A 1 352 ? -16.547 11.922 20.156 1 84.81 352 ASP A O 1
ATOM 2676 N N . GLU A 1 353 ? -18.594 10.93 20.281 1 80.88 353 GLU A N 1
ATOM 2677 C CA . GLU A 1 353 ? -18.047 9.578 20.188 1 80.88 353 GLU A CA 1
ATOM 2678 C C . GLU A 1 353 ? -18.031 9.086 18.734 1 80.88 353 GLU A C 1
ATOM 2680 O O . GLU A 1 353 ? -17.266 8.18 18.391 1 80.88 353 GLU A O 1
ATOM 2685 N N . ASP A 1 354 ? -18.828 9.711 17.922 1 79.88 354 ASP A N 1
ATOM 2686 C CA . ASP A 1 354 ? -18.953 9.227 16.562 1 79.88 354 ASP A CA 1
ATOM 2687 C C . ASP A 1 354 ? -17.969 9.93 15.633 1 79.88 354 ASP A C 1
ATOM 2689 O O . ASP A 1 354 ? -17.562 11.07 15.891 1 79.88 354 ASP A O 1
ATOM 2693 N N . VAL A 1 355 ? -17.484 9.07 14.758 1 81.19 355 VAL A N 1
ATOM 2694 C CA . VAL A 1 355 ? -16.547 9.664 13.805 1 81.19 355 VAL A CA 1
ATOM 2695 C C . VAL A 1 355 ? -16.953 9.289 12.383 1 81.19 355 VAL A C 1
ATOM 2697 O O . VAL A 1 355 ? -17.406 8.164 12.133 1 81.19 355 VAL A O 1
ATOM 2700 N N . GLU A 1 356 ? -16.938 10.273 11.602 1 81.12 356 GLU A N 1
ATOM 2701 C CA . GLU A 1 356 ? -17.094 10.031 10.172 1 81.12 356 GLU A CA 1
ATOM 2702 C C . GLU A 1 356 ? -15.734 9.938 9.484 1 81.12 356 GLU A C 1
ATOM 2704 O O . GLU A 1 356 ? -14.93 10.867 9.547 1 81.12 356 GLU A O 1
ATOM 2709 N N . ILE A 1 357 ? -15.508 8.789 8.812 1 85.88 357 ILE A N 1
ATOM 2710 C CA . ILE A 1 357 ? -14.227 8.586 8.141 1 85.88 357 ILE A CA 1
ATOM 2711 C C . ILE A 1 357 ? -14.359 8.891 6.656 1 85.88 357 ILE A C 1
ATOM 2713 O O . ILE A 1 357 ? -15.18 8.281 5.961 1 85.88 357 ILE A O 1
ATOM 2717 N N . GLU A 1 358 ? -13.57 9.828 6.184 1 84.19 358 GLU A N 1
ATOM 2718 C CA . GLU A 1 358 ? -13.57 10.195 4.773 1 84.19 358 GLU A CA 1
ATOM 2719 C C . GLU A 1 358 ? -12.734 9.219 3.945 1 84.19 358 GLU A C 1
ATOM 2721 O O . GLU A 1 358 ? -11.805 8.602 4.461 1 84.19 358 GLU A O 1
ATOM 2726 N N . PRO A 1 359 ? -13.102 9.094 2.65 1 86.25 359 PRO A N 1
ATOM 2727 C CA . PRO A 1 359 ? -12.25 8.297 1.766 1 86.25 359 PRO A CA 1
ATOM 2728 C C . PRO A 1 359 ? -10.938 8.992 1.428 1 86.25 359 PRO A C 1
ATOM 2730 O O . PRO A 1 359 ? -10.852 10.219 1.482 1 86.25 359 PRO A O 1
ATOM 2733 N N . SER A 1 360 ? -9.992 8.164 1.13 1 87.38 360 SER A N 1
ATOM 2734 C CA . SER A 1 360 ? -8.711 8.695 0.672 1 87.38 360 SER A CA 1
ATOM 2735 C C . SER A 1 360 ? -8.852 9.391 -0.68 1 87.38 360 SER A C 1
ATOM 2737 O O . SER A 1 360 ? -9.555 8.891 -1.564 1 87.38 360 SER A O 1
ATOM 2739 N N . PRO A 1 361 ? -8.203 10.492 -0.799 1 80.06 361 PRO A N 1
ATOM 2740 C CA . PRO A 1 361 ? -8.203 11.125 -2.121 1 80.06 361 PRO A CA 1
ATOM 2741 C C . PRO A 1 361 ? -7.363 10.359 -3.139 1 80.06 361 PRO A C 1
ATOM 2743 O O . PRO A 1 361 ? -7.609 10.453 -4.344 1 80.06 361 PRO A O 1
ATOM 2746 N N . ALA A 1 362 ? -6.336 9.719 -2.666 1 85.38 362 ALA A N 1
ATOM 2747 C CA . ALA A 1 362 ? -5.504 8.914 -3.555 1 85.38 362 ALA A CA 1
ATOM 2748 C C . ALA A 1 362 ? -6.211 7.621 -3.949 1 85.38 362 ALA A C 1
ATOM 2750 O O . ALA A 1 362 ? -6.82 6.957 -3.105 1 85.38 362 ALA A O 1
ATOM 2751 N N . SER A 1 363 ? -6.105 7.223 -5.156 1 91.44 363 SER A N 1
ATOM 2752 C CA . SER A 1 363 ? -6.836 6.07 -5.672 1 91.44 363 SER A CA 1
ATOM 2753 C C . SER A 1 363 ? -6.008 4.793 -5.559 1 91.44 363 SER A C 1
ATOM 2755 O O . SER A 1 363 ? -4.777 4.836 -5.648 1 91.44 363 SER A O 1
ATOM 2757 N N . ILE A 1 364 ? -6.699 3.688 -5.359 1 95.25 364 ILE A N 1
ATOM 2758 C CA . ILE A 1 364 ? -6.039 2.387 -5.398 1 95.25 364 ILE A CA 1
ATOM 2759 C C . ILE A 1 364 ? -6.559 1.58 -6.586 1 95.25 364 ILE A C 1
ATOM 2761 O O . ILE A 1 364 ? -6.105 0.459 -6.828 1 95.25 364 ILE A O 1
ATOM 2765 N N . TYR A 1 365 ? -7.547 2.115 -7.328 1 97 365 TYR A N 1
ATOM 2766 C CA . TYR A 1 365 ? -8.141 1.426 -8.469 1 97 365 TYR A CA 1
ATOM 2767 C C . TYR A 1 365 ? -8.539 2.414 -9.555 1 97 365 TYR A C 1
ATOM 2769 O O . TYR A 1 365 ? -9.305 3.346 -9.305 1 97 365 TYR A O 1
ATOM 2777 N N . GLU A 1 366 ? -8.055 2.154 -10.766 1 95.06 366 GLU A N 1
ATOM 2778 C CA . GLU A 1 366 ? -8.383 3.016 -11.898 1 95.06 366 GLU A CA 1
ATOM 2779 C C . GLU A 1 366 ? -9.047 2.223 -13.023 1 95.06 366 GLU A C 1
ATOM 2781 O O . GLU A 1 366 ? -9.18 2.715 -14.141 1 95.06 366 GLU A O 1
ATOM 2786 N N . GLY A 1 367 ? -9.414 1.009 -12.734 1 94.81 367 GLY A N 1
ATOM 2787 C CA . GLY A 1 367 ? -10.023 0.163 -13.75 1 94.81 367 GLY A CA 1
ATOM 2788 C C . GLY A 1 367 ? -11.508 0.438 -13.938 1 94.81 367 GLY A C 1
ATOM 2789 O O . GLY A 1 367 ? -12.039 1.407 -13.391 1 94.81 367 GLY A O 1
ATOM 2790 N N . THR A 1 368 ? -12.141 -0.413 -14.82 1 95.12 368 THR A N 1
ATOM 2791 C CA . THR A 1 368 ? -13.531 -0.164 -15.172 1 95.12 368 THR A CA 1
ATOM 2792 C C . THR A 1 368 ? -14.414 -1.337 -14.75 1 95.12 368 THR A C 1
ATOM 2794 O O . THR A 1 368 ? -15.617 -1.341 -15.023 1 95.12 368 THR A O 1
ATOM 2797 N N . ALA A 1 369 ? -13.828 -2.299 -14.117 1 95.94 369 ALA A N 1
ATOM 2798 C CA . ALA A 1 369 ? -14.641 -3.436 -13.68 1 95.94 369 ALA A CA 1
ATOM 2799 C C . ALA A 1 369 ? -15.719 -2.994 -12.695 1 95.94 369 ALA A C 1
ATOM 2801 O O . ALA A 1 369 ? -15.578 -1.972 -12.023 1 95.94 369 ALA A O 1
ATOM 2802 N N . PRO A 1 370 ? -16.828 -3.711 -12.695 1 96.75 370 PRO A N 1
ATOM 2803 C CA . PRO A 1 370 ? -17.922 -3.338 -11.812 1 96.75 370 PRO A CA 1
ATOM 2804 C C . PRO A 1 370 ? -17.688 -3.764 -10.359 1 96.75 370 PRO A C 1
ATOM 2806 O O . PRO A 1 370 ? -18.344 -4.684 -9.867 1 96.75 370 PRO A O 1
ATOM 2809 N N . LEU A 1 371 ? -16.797 -3.098 -9.648 1 97.69 371 LEU A N 1
ATOM 2810 C CA . LEU A 1 371 ? -16.531 -3.389 -8.242 1 97.69 371 LEU A CA 1
ATOM 2811 C C . LEU A 1 371 ? -16.594 -2.121 -7.402 1 97.69 371 LEU A C 1
ATOM 2813 O O . LEU A 1 371 ? -16.609 -1.012 -7.941 1 97.69 371 LEU A O 1
ATOM 2817 N N . ARG A 1 372 ? -16.844 -2.225 -6.129 1 97.62 372 ARG A N 1
ATOM 2818 C CA . ARG A 1 372 ? -16.812 -1.116 -5.18 1 97.62 372 ARG A CA 1
ATOM 2819 C C . ARG A 1 372 ? -15.406 -0.912 -4.625 1 97.62 372 ARG A C 1
ATOM 2821 O O . ARG A 1 372 ? -14.602 -1.847 -4.59 1 97.62 372 ARG A O 1
ATOM 2828 N N . VAL A 1 373 ? -15.07 0.281 -4.301 1 97.69 373 VAL A N 1
ATOM 2829 C CA . VAL A 1 373 ? -13.789 0.584 -3.686 1 97.69 373 VAL A CA 1
ATOM 2830 C C . VAL A 1 373 ? -14.008 1.198 -2.305 1 97.69 373 VAL A C 1
ATOM 2832 O O . VAL A 1 373 ? -14.727 2.189 -2.166 1 97.69 373 VAL A O 1
ATOM 2835 N N . ALA A 1 374 ? -13.562 0.562 -1.263 1 96.75 374 ALA A N 1
ATOM 2836 C CA . ALA A 1 374 ? -13.508 1.107 0.091 1 96.75 374 ALA A CA 1
ATOM 2837 C C . ALA A 1 374 ? -12.078 1.508 0.46 1 96.75 374 ALA A C 1
ATOM 2839 O O . ALA A 1 374 ? -11.258 0.654 0.799 1 96.75 374 ALA A O 1
ATOM 2840 N N . ASN A 1 375 ? -11.82 2.736 0.416 1 95.56 375 ASN A N 1
ATOM 2841 C CA . ASN A 1 375 ? -10.477 3.268 0.634 1 95.56 375 ASN A CA 1
ATOM 2842 C C . ASN A 1 375 ? -10.477 4.375 1.682 1 95.56 375 ASN A C 1
ATOM 2844 O O . ASN A 1 375 ? -10.234 5.543 1.358 1 95.56 375 ASN A O 1
ATOM 2848 N N . PRO A 1 376 ? -10.672 3.979 2.914 1 94.19 376 PRO A N 1
ATOM 2849 C CA . PRO A 1 376 ? -10.734 4.988 3.973 1 94.19 376 PRO A CA 1
ATOM 2850 C C . PRO A 1 376 ? -9.398 5.688 4.203 1 94.19 376 PRO A C 1
ATOM 2852 O O . PRO A 1 376 ? -8.344 5.055 4.094 1 94.19 376 PRO A O 1
ATOM 2855 N N . LEU A 1 377 ? -9.438 6.922 4.605 1 91.94 377 LEU A N 1
ATOM 2856 C CA . LEU A 1 377 ? -8.234 7.703 4.875 1 91.94 377 LEU A CA 1
ATOM 2857 C C . LEU A 1 377 ? -7.711 7.426 6.281 1 91.94 377 LEU A C 1
ATOM 2859 O O . LEU A 1 377 ? -6.5 7.477 6.52 1 91.94 377 LEU A O 1
ATOM 2863 N N . PHE A 1 378 ? -8.594 7.125 7.18 1 93.5 378 PHE A N 1
ATOM 2864 C CA . PHE A 1 378 ? -8.242 6.93 8.578 1 93.5 378 PHE A CA 1
ATOM 2865 C C . PHE A 1 378 ? -8.867 5.648 9.117 1 93.5 378 PHE A C 1
ATOM 2867 O O . PHE A 1 378 ? -9.711 5.035 8.461 1 93.5 378 PHE A O 1
ATOM 2874 N N . ASP A 1 379 ? -8.398 5.188 10.172 1 95.19 379 ASP A N 1
ATOM 2875 C CA . ASP A 1 379 ? -9.031 4.121 10.945 1 95.19 379 ASP A CA 1
ATOM 2876 C C . ASP A 1 379 ? -9.023 4.453 12.438 1 95.19 379 ASP A C 1
ATOM 2878 O O . ASP A 1 379 ? -8.484 5.484 12.852 1 95.19 379 ASP A O 1
ATOM 2882 N N . VAL A 1 380 ? -9.797 3.666 13.18 1 95.31 380 VAL A N 1
ATOM 2883 C CA . VAL A 1 380 ? -9.938 3.914 14.617 1 95.31 380 VAL A CA 1
ATOM 2884 C C . VAL A 1 380 ? -9.18 2.852 15.398 1 95.31 380 VAL A C 1
ATOM 2886 O O . VAL A 1 380 ? -9.422 1.653 15.234 1 95.31 380 VAL A O 1
ATOM 2889 N N . THR A 1 381 ? -8.25 3.242 16.188 1 96.81 381 THR A N 1
ATOM 2890 C CA . THR A 1 381 ? -7.566 2.363 17.125 1 96.81 381 THR A CA 1
ATOM 2891 C C . THR A 1 381 ? -8.242 2.412 18.5 1 96.81 381 THR A C 1
ATOM 2893 O O . THR A 1 381 ? -8.336 3.477 19.109 1 96.81 381 THR A O 1
ATOM 2896 N N . PRO A 1 382 ? -8.719 1.312 18.984 1 95.75 382 PRO A N 1
ATOM 2897 C CA . PRO A 1 382 ? -9.391 1.304 20.281 1 95.75 382 PRO A CA 1
ATOM 2898 C C . PRO A 1 382 ? -8.453 1.643 21.438 1 95.75 382 PRO A C 1
ATOM 2900 O O . PRO A 1 382 ? -7.246 1.392 21.344 1 95.75 382 PRO A O 1
ATOM 2903 N N . PRO A 1 383 ? -9.031 2.156 22.531 1 96.19 383 PRO A N 1
ATOM 2904 C CA . PRO A 1 383 ? -8.203 2.643 23.625 1 96.19 383 PRO A CA 1
ATOM 2905 C C . PRO A 1 383 ? -7.406 1.528 24.297 1 96.19 383 PRO A C 1
ATOM 2907 O O . PRO A 1 383 ? -6.32 1.776 24.844 1 96.19 383 PRO A O 1
ATOM 2910 N N . ASP A 1 384 ? -7.859 0.278 24.266 1 97.06 384 ASP A N 1
ATOM 2911 C CA . ASP A 1 384 ? -7.191 -0.818 24.953 1 97.06 384 ASP A CA 1
ATOM 2912 C C . ASP A 1 384 ? -5.883 -1.188 24.266 1 97.06 384 ASP A C 1
ATOM 2914 O O . ASP A 1 384 ? -5.051 -1.897 24.828 1 97.06 384 ASP A O 1
ATOM 2918 N N . LEU A 1 385 ? -5.645 -0.651 23.062 1 97.69 385 LEU A N 1
ATOM 2919 C CA . LEU A 1 385 ? -4.414 -0.932 22.328 1 97.69 385 LEU A CA 1
ATOM 2920 C C . LEU A 1 385 ? -3.408 0.199 22.5 1 97.69 385 LEU A C 1
ATOM 2922 O O . LEU A 1 385 ? -2.312 0.152 21.938 1 97.69 385 LEU A O 1
ATOM 2926 N N . LEU A 1 386 ? -3.775 1.203 23.297 1 97.5 386 LEU A N 1
ATOM 2927 C CA . LEU A 1 386 ? -2.93 2.377 23.469 1 97.5 386 LEU A CA 1
ATOM 2928 C C . LEU A 1 386 ? -2.336 2.408 24.875 1 97.5 386 LEU A C 1
ATOM 2930 O O . LEU A 1 386 ? -3.023 2.092 25.859 1 97.5 386 LEU A O 1
ATOM 2934 N N . ASP A 1 387 ? -1.054 2.771 24.953 1 96.94 387 ASP A N 1
ATOM 2935 C CA . ASP A 1 387 ? -0.385 2.834 26.25 1 96.94 387 ASP A CA 1
ATOM 2936 C C . ASP A 1 387 ? -0.354 4.266 26.781 1 96.94 387 ASP A C 1
ATOM 2938 O O . ASP A 1 387 ? -0.153 4.484 27.984 1 96.94 387 ASP A O 1
ATOM 2942 N N . GLY A 1 388 ? -0.527 5.266 25.875 1 96.56 388 GLY A N 1
ATOM 2943 C CA . GLY A 1 388 ? -0.541 6.645 26.344 1 96.56 388 GLY A CA 1
ATOM 2944 C C . GLY A 1 388 ? -0.847 7.641 25.25 1 96.56 388 GLY A C 1
ATOM 2945 O O . GLY A 1 388 ? -0.396 7.48 24.109 1 96.56 388 GLY A O 1
ATOM 2946 N N . ILE A 1 389 ? -1.588 8.617 25.609 1 97.88 389 ILE A N 1
ATOM 2947 C CA . ILE A 1 389 ? -1.837 9.773 24.75 1 97.88 389 ILE A CA 1
ATOM 2948 C C . ILE A 1 389 ? -1.118 11 25.312 1 97.88 389 ILE A C 1
ATOM 2950 O O . ILE A 1 389 ? -1.55 11.57 26.312 1 97.88 389 ILE A O 1
ATOM 2954 N N . CYS A 1 390 ? -0.043 11.398 24.656 1 98.5 390 CYS A N 1
ATOM 2955 C CA . CYS A 1 390 ? 0.791 12.508 25.109 1 98.5 390 CYS A CA 1
ATOM 2956 C C . CYS A 1 390 ? 0.241 13.836 24.609 1 98.5 390 CYS A C 1
ATOM 2958 O O . CYS A 1 390 ? 0.086 14.031 23.406 1 98.5 390 CYS A O 1
ATOM 2960 N N . THR A 1 391 ? -0.066 14.758 25.469 1 98.31 391 THR A N 1
ATOM 2961 C CA . THR A 1 391 ? -0.552 16.094 25.141 1 98.31 391 THR A CA 1
ATOM 2962 C C . THR A 1 391 ? 0.22 17.156 25.922 1 98.31 391 THR A C 1
ATOM 2964 O O . THR A 1 391 ? 1.132 16.828 26.688 1 98.31 391 THR A O 1
ATOM 2967 N N . GLU A 1 392 ? -0.2 18.406 25.703 1 98.06 392 GLU A N 1
ATOM 2968 C CA . GLU A 1 392 ? 0.407 19.5 26.453 1 98.06 392 GLU A CA 1
ATOM 2969 C C . GLU A 1 392 ? 0.012 19.469 27.922 1 98.06 392 GLU A C 1
ATOM 2971 O O . GLU A 1 392 ? 0.627 20.141 28.75 1 98.06 392 GLU A O 1
ATOM 2976 N N . LYS A 1 393 ? -0.923 18.641 28.266 1 96.56 393 LYS A N 1
ATOM 2977 C CA . LYS A 1 393 ? -1.377 18.469 29.641 1 96.56 393 LYS A CA 1
ATOM 2978 C C . LYS A 1 393 ? -0.77 17.219 30.266 1 96.56 393 LYS A C 1
ATOM 2980 O O . LYS A 1 393 ? -1.189 16.797 31.344 1 96.56 393 LYS A O 1
ATOM 2985 N N . GLY A 1 394 ? 0.217 16.625 29.578 1 97.25 394 GLY A N 1
ATOM 2986 C CA . GLY A 1 394 ? 0.795 15.367 30 1 97.25 394 GLY A CA 1
ATOM 2987 C C . GLY A 1 394 ? 0.197 14.172 29.297 1 97.25 394 GLY A C 1
ATOM 2988 O O . GLY A 1 394 ? -0.373 14.305 28.203 1 97.25 394 GLY A O 1
ATOM 2989 N N . VAL A 1 395 ? 0.445 12.984 29.859 1 97.19 395 VAL A N 1
ATOM 2990 C CA . VAL A 1 395 ? -0.143 11.758 29.328 1 97.19 395 VAL A CA 1
ATOM 2991 C C . VAL A 1 395 ? -1.547 11.562 29.891 1 97.19 395 VAL A C 1
ATOM 2993 O O . VAL A 1 395 ? -1.72 11.453 31.109 1 97.19 395 VAL A O 1
ATOM 2996 N N . LEU A 1 396 ? -2.514 11.484 28.984 1 96.31 396 LEU A N 1
ATOM 2997 C CA . LEU A 1 396 ? -3.898 11.508 29.453 1 96.31 396 LEU A CA 1
ATOM 2998 C C . LEU A 1 396 ? -4.41 10.094 29.703 1 96.31 396 LEU A C 1
ATOM 3000 O O . LEU A 1 396 ? -4.09 9.164 28.953 1 96.31 396 LEU A O 1
ATOM 3004 N N . ASP A 1 397 ? -5.184 9.922 30.734 1 90.56 397 ASP A N 1
ATOM 3005 C CA . ASP A 1 397 ? -5.98 8.727 30.969 1 90.56 397 ASP A CA 1
ATOM 3006 C C . ASP A 1 397 ? -7.422 8.922 30.5 1 90.56 397 ASP A C 1
ATOM 3008 O O . ASP A 1 397 ? -7.746 9.945 29.891 1 90.56 397 ASP A O 1
ATOM 3012 N N . ALA A 1 398 ? -8.195 7.938 30.688 1 89.31 398 ALA A N 1
ATOM 3013 C CA . ALA A 1 398 ? -9.57 7.957 30.203 1 89.31 398 ALA A CA 1
ATOM 3014 C C . ALA A 1 398 ? -10.367 9.094 30.828 1 89.31 398 ALA A C 1
ATOM 3016 O O . ALA A 1 398 ? -11.141 9.773 30.141 1 89.31 398 ALA A O 1
ATOM 3017 N N . ALA A 1 399 ? -10.148 9.297 32.062 1 91.19 399 ALA A N 1
ATOM 3018 C CA . ALA A 1 399 ? -10.883 10.344 32.75 1 91.19 399 ALA A CA 1
ATOM 3019 C C . ALA A 1 399 ? -10.5 11.727 32.25 1 91.19 399 ALA A C 1
ATOM 3021 O O . ALA A 1 399 ? -11.359 12.594 32.094 1 91.19 399 ALA A O 1
ATOM 3022 N N . SER A 1 400 ? -9.258 11.938 32.031 1 94.94 400 SER A N 1
ATOM 3023 C CA . SER A 1 400 ? -8.781 13.211 31.5 1 94.94 400 SER A CA 1
ATOM 3024 C C . SER A 1 400 ? -9.344 13.469 30.109 1 94.94 400 SER A C 1
ATOM 3026 O O . SER A 1 400 ? -9.695 14.602 29.766 1 94.94 400 SER A O 1
ATOM 3028 N N . VAL A 1 401 ? -9.406 12.461 29.297 1 96 401 VAL A N 1
ATOM 3029 C CA . VAL A 1 401 ? -9.953 12.586 27.953 1 96 401 VAL A CA 1
ATOM 3030 C C . VAL A 1 401 ? -11.422 13.016 28.031 1 96 401 VAL A C 1
ATOM 3032 O O . VAL A 1 401 ? -11.844 13.93 27.328 1 96 401 VAL A O 1
ATOM 3035 N N . THR A 1 402 ? -12.125 12.445 28.922 1 93.81 402 THR A N 1
ATOM 3036 C CA . THR A 1 402 ? -13.539 12.766 29.109 1 93.81 402 THR A CA 1
ATOM 3037 C C . THR A 1 402 ? -13.711 14.211 29.547 1 93.81 402 THR A C 1
ATOM 3039 O O . THR A 1 402 ? -14.609 14.914 29.078 1 93.81 402 THR A O 1
ATOM 3042 N N . SER A 1 403 ? -12.891 14.641 30.438 1 95.81 403 SER A N 1
ATOM 3043 C CA . SER A 1 403 ? -12.945 16 30.938 1 95.81 403 SER A CA 1
ATOM 3044 C C . SER A 1 403 ? -12.672 17.016 29.844 1 95.81 403 SER A C 1
ATOM 3046 O O . SER A 1 403 ? -13.359 18.047 29.734 1 95.81 403 SER A O 1
ATOM 3048 N N . VAL A 1 404 ? -11.664 16.719 29.062 1 96.88 404 VAL A N 1
ATOM 3049 C CA . VAL A 1 404 ? -11.328 17.625 27.953 1 96.88 404 VAL A CA 1
ATOM 3050 C C . VAL A 1 404 ? -12.477 17.672 26.953 1 96.88 404 VAL A C 1
ATOM 3052 O O . VAL A 1 404 ? -12.828 18.734 26.453 1 96.88 404 VAL A O 1
ATOM 3055 N N . ALA A 1 405 ? -13.086 16.547 26.672 1 96.31 405 ALA A N 1
ATOM 3056 C CA . ALA A 1 405 ? -14.219 16.469 25.766 1 96.31 405 ALA A CA 1
ATOM 3057 C C . ALA A 1 405 ? -15.383 17.312 26.266 1 96.31 405 ALA A C 1
ATOM 3059 O O . ALA A 1 405 ? -16.031 18.016 25.484 1 96.31 405 ALA A O 1
ATOM 3060 N N . ALA A 1 406 ? -15.617 17.266 27.547 1 95.5 406 ALA A N 1
ATOM 3061 C CA . ALA A 1 406 ? -16.688 18.047 28.156 1 95.5 406 ALA A CA 1
ATOM 3062 C C . ALA A 1 406 ? -16.438 19.547 28 1 95.5 406 ALA A C 1
ATOM 3064 O O . ALA A 1 406 ? -17.359 20.312 27.766 1 95.5 406 ALA A O 1
ATOM 3065 N N . ARG A 1 407 ? -15.219 19.906 28.219 1 96 407 ARG A N 1
ATOM 3066 C CA . ARG A 1 407 ? -14.852 21.312 28.047 1 96 407 ARG A CA 1
ATOM 3067 C C . ARG A 1 407 ? -15.086 21.781 26.609 1 96 407 ARG A C 1
ATOM 3069 O O . ARG A 1 407 ? -15.578 22.891 26.391 1 96 407 ARG A O 1
ATOM 3076 N N . HIS A 1 408 ? -14.703 20.953 25.656 1 96.88 408 HIS A N 1
ATOM 3077 C CA . HIS A 1 408 ? -14.93 21.281 24.25 1 96.88 408 HIS A CA 1
ATOM 3078 C C . HIS A 1 408 ? -16.422 21.438 23.953 1 96.88 408 HIS A C 1
ATOM 3080 O O . HIS A 1 408 ? -16.812 22.297 23.172 1 96.88 408 HIS A O 1
ATOM 3086 N N . ARG A 1 409 ? -17.25 20.625 24.578 1 95 409 ARG A N 1
ATOM 3087 C CA . ARG A 1 409 ? -18.688 20.75 24.406 1 95 409 ARG A CA 1
ATOM 3088 C C . ARG A 1 409 ? -19.188 22.094 24.922 1 95 409 ARG A C 1
ATOM 3090 O O . ARG A 1 409 ? -20.016 22.75 24.266 1 95 409 ARG A O 1
ATOM 3097 N N . SER A 1 410 ? -18.703 22.484 26.031 1 95.94 410 SER A N 1
ATOM 3098 C CA . SER A 1 410 ? -19.109 23.75 26.625 1 95.94 410 SER A CA 1
ATOM 3099 C C . SER A 1 410 ? -18.703 24.922 25.766 1 95.94 4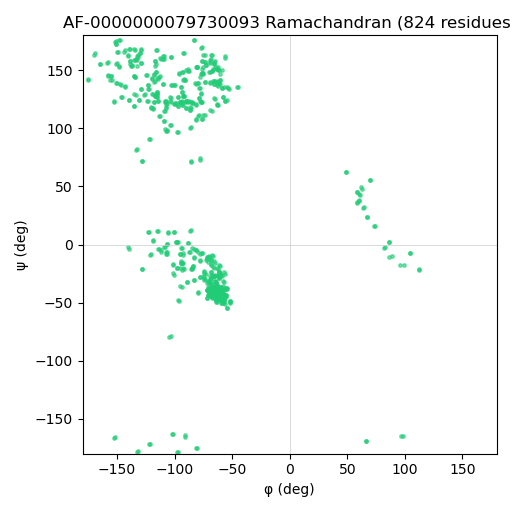10 SER A C 1
ATOM 3101 O O . SER A 1 410 ? -19.406 25.922 25.688 1 95.94 410 SER A O 1
ATOM 3103 N N . ASN A 1 411 ? -17.547 24.812 25.109 1 96.81 411 ASN A N 1
ATOM 3104 C CA . ASN A 1 411 ? -17.016 25.891 24.266 1 96.81 411 ASN A CA 1
ATOM 3105 C C . ASN A 1 411 ? -17.906 26.125 23.047 1 96.81 411 ASN A C 1
ATOM 3107 O O . ASN A 1 411 ? -17.781 27.156 22.375 1 96.81 411 ASN A O 1
ATOM 3111 N N . GLN A 1 412 ? -18.844 25.25 22.812 1 95.06 412 GLN A N 1
ATOM 3112 C CA . GLN A 1 412 ? -19.656 25.344 21.609 1 95.06 412 GLN A CA 1
ATOM 3113 C C . GLN A 1 412 ? -20.828 26.297 21.812 1 95.06 412 GLN A C 1
ATOM 3115 O O . GLN A 1 412 ? -21.531 26.641 20.859 1 95.06 412 GLN A O 1
ATOM 3120 N N . ASP A 1 413 ? -21.031 26.875 23 1 94.19 413 ASP A N 1
ATOM 3121 C CA . ASP A 1 413 ? -22.25 27.562 23.391 1 94.19 413 ASP A CA 1
ATOM 3122 C C . ASP A 1 413 ? -22.266 29 22.891 1 94.19 413 ASP A C 1
ATOM 3124 O O . ASP A 1 413 ? -23.297 29.672 22.938 1 94.19 413 ASP A O 1
ATOM 3128 N N . TRP A 1 414 ? -21.25 29.469 22.453 1 95 414 TRP A N 1
ATOM 3129 C CA . TRP A 1 414 ? -21.203 30.875 22.062 1 95 414 TRP A CA 1
ATOM 3130 C C . TRP A 1 414 ? -22.297 31.188 21.047 1 95 414 TRP A C 1
ATOM 3132 O O . TRP A 1 414 ? -22.75 32.344 20.969 1 95 414 TRP A O 1
ATOM 3142 N N . MET B 1 1 ? 14.023 -23.688 -53.312 1 50 1 MET B N 1
ATOM 3143 C CA . MET B 1 1 ? 12.891 -24.328 -52.656 1 50 1 MET B CA 1
ATOM 3144 C C . MET B 1 1 ? 12.094 -23.328 -51.812 1 50 1 MET B C 1
ATOM 3146 O O . MET B 1 1 ? 12.672 -22.484 -51.125 1 50 1 MET B O 1
ATOM 3150 N N . ASP B 1 2 ? 10.852 -23.109 -52.156 1 67 2 ASP B N 1
ATOM 3151 C CA . ASP B 1 2 ? 9.984 -22.078 -51.594 1 67 2 ASP B CA 1
ATOM 3152 C C . ASP B 1 2 ? 9.648 -22.344 -50.156 1 67 2 ASP B C 1
ATOM 3154 O O . ASP B 1 2 ? 9.398 -23.5 -49.75 1 67 2 ASP B O 1
ATOM 3158 N N . GLU B 1 3 ? 10.086 -21.516 -49.281 1 82.56 3 GLU B N 1
ATOM 3159 C CA . GLU B 1 3 ? 9.797 -21.578 -47.875 1 82.56 3 GLU B CA 1
ATOM 3160 C C . GLU B 1 3 ? 8.391 -21.062 -47.562 1 82.56 3 GLU B C 1
ATOM 3162 O O . GLU B 1 3 ? 7.977 -20.016 -48.062 1 82.56 3 GLU B O 1
ATOM 3167 N N . THR B 1 4 ? 7.613 -21.938 -46.938 1 85.75 4 THR B N 1
ATOM 3168 C CA . THR B 1 4 ? 6.273 -21.562 -46.5 1 85.75 4 THR B CA 1
ATOM 3169 C C . THR B 1 4 ? 6.207 -21.406 -45 1 85.75 4 THR B C 1
ATOM 3171 O O . THR B 1 4 ? 6.543 -22.344 -44.25 1 85.75 4 THR B O 1
ATOM 3174 N N . GLY B 1 5 ? 5.816 -20.25 -44.562 1 91.94 5 GLY B N 1
ATOM 3175 C CA . GLY B 1 5 ? 5.711 -19.984 -43.125 1 91.94 5 GLY B CA 1
ATOM 3176 C C . GLY B 1 5 ? 4.477 -20.594 -42.5 1 91.94 5 GLY B C 1
ATOM 3177 O O . GLY B 1 5 ? 3.377 -20.5 -43.031 1 91.94 5 GLY B O 1
ATOM 3178 N N . VAL B 1 6 ? 4.66 -21.344 -41.344 1 94.25 6 VAL B N 1
ATOM 3179 C CA . VAL B 1 6 ? 3.537 -21.938 -40.625 1 94.25 6 VAL B CA 1
ATOM 3180 C C . VAL B 1 6 ? 3.691 -21.703 -39.125 1 94.25 6 VAL B C 1
ATOM 3182 O O . VAL B 1 6 ? 4.812 -21.625 -38.625 1 94.25 6 VAL B O 1
ATOM 3185 N N . VAL B 1 7 ? 2.553 -21.516 -38.5 1 96.62 7 VAL B N 1
ATOM 3186 C CA . VAL B 1 7 ? 2.555 -21.484 -37.031 1 96.62 7 VAL B CA 1
ATOM 3187 C C . VAL B 1 7 ? 2.23 -22.875 -36.469 1 96.62 7 VAL B C 1
ATOM 3189 O O . VAL B 1 7 ? 1.412 -23.594 -37.031 1 96.62 7 VAL B O 1
ATOM 3192 N N . THR B 1 8 ? 2.924 -23.344 -35.5 1 97.31 8 THR B N 1
ATOM 3193 C CA . THR B 1 8 ? 2.646 -24.531 -34.688 1 97.31 8 THR B CA 1
ATOM 3194 C C . THR B 1 8 ? 2.324 -24.156 -33.25 1 97.31 8 THR B C 1
ATOM 3196 O O . THR B 1 8 ? 3.209 -23.75 -32.5 1 97.31 8 THR B O 1
ATOM 3199 N N . CYS B 1 9 ? 1.046 -24.359 -32.875 1 97.94 9 CYS B N 1
ATOM 3200 C CA . CYS B 1 9 ? 0.561 -23.859 -31.594 1 97.94 9 CYS B CA 1
ATOM 3201 C C . CYS B 1 9 ? 0.312 -25 -30.625 1 97.94 9 CYS B C 1
ATOM 3203 O O . CYS B 1 9 ? -0.567 -25.844 -30.859 1 97.94 9 CYS B O 1
ATOM 3205 N N . PHE B 1 10 ? 1.092 -24.984 -29.578 1 98.44 10 PHE B N 1
ATOM 3206 C CA . PHE B 1 10 ? 0.833 -25.922 -28.5 1 98.44 10 PHE B CA 1
ATOM 3207 C C . PHE B 1 10 ? -0.115 -25.328 -27.469 1 98.44 10 PHE B C 1
ATOM 3209 O O . PHE B 1 10 ? 0.145 -24.234 -26.938 1 98.44 10 PHE B O 1
ATOM 3216 N N . LEU B 1 11 ? -1.217 -26 -27.203 1 98.12 11 LEU B N 1
ATOM 3217 C CA . LEU B 1 11 ? -2.172 -25.625 -26.172 1 98.12 11 LEU B CA 1
ATOM 3218 C C . LEU B 1 11 ? -1.979 -26.469 -24.922 1 98.12 11 LEU B C 1
ATOM 3220 O O . LEU B 1 11 ? -2.072 -27.703 -24.984 1 98.12 11 LEU B O 1
ATOM 3224 N N . ARG B 1 12 ? -1.722 -25.828 -23.875 1 98.12 12 ARG B N 1
ATOM 3225 C CA . ARG B 1 12 ? -1.419 -26.547 -22.641 1 98.12 12 ARG B CA 1
ATOM 3226 C C . ARG B 1 12 ? -2.492 -26.297 -21.594 1 98.12 12 ARG B C 1
ATOM 3228 O O . ARG B 1 12 ? -3.004 -25.172 -21.469 1 98.12 12 ARG B O 1
ATOM 3235 N N . ASN B 1 13 ? -2.82 -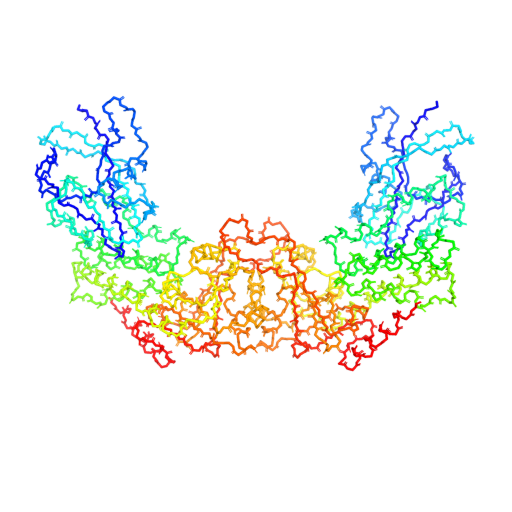27.297 -20.828 1 96.56 13 ASN B N 1
ATOM 3236 C CA . ASN B 1 13 ? -3.688 -27.266 -19.656 1 96.56 13 ASN B CA 1
ATOM 3237 C C . ASN B 1 13 ? -3.342 -28.375 -18.656 1 96.56 13 ASN B C 1
ATOM 3239 O O . ASN B 1 13 ? -3.24 -29.547 -19.047 1 96.56 13 ASN B O 1
ATOM 3243 N N . ASP B 1 14 ? -3.037 -28 -17.453 1 95 14 ASP B N 1
ATOM 3244 C CA . ASP B 1 14 ? -2.779 -28.953 -16.375 1 95 14 ASP B CA 1
ATOM 3245 C C . ASP B 1 14 ? -1.623 -29.891 -16.719 1 95 14 ASP B C 1
ATOM 3247 O O . ASP B 1 14 ? -1.709 -31.094 -16.516 1 95 14 ASP B O 1
ATOM 3251 N N . GLY B 1 15 ? -0.646 -29.375 -17.391 1 96.31 15 GLY B N 1
ATOM 3252 C CA . GLY B 1 15 ? 0.581 -30.109 -17.641 1 96.31 15 GLY B CA 1
ATOM 3253 C C . GLY B 1 15 ? 0.505 -30.984 -18.875 1 96.31 15 GLY B C 1
ATOM 3254 O O . GLY B 1 15 ? 1.468 -31.672 -19.219 1 96.31 15 GLY B O 1
ATOM 3255 N N . GLN B 1 16 ? -0.601 -30.938 -19.562 1 98.25 16 GLN B N 1
ATOM 3256 C CA . GLN B 1 16 ? -0.794 -31.703 -20.781 1 98.25 16 GLN B CA 1
ATOM 3257 C C . GLN B 1 16 ? -1.004 -30.781 -21.984 1 98.25 16 GLN B C 1
ATOM 3259 O O . GLN B 1 16 ? -1.31 -29.609 -21.828 1 98.25 16 GLN B O 1
ATOM 3264 N N . VAL B 1 17 ? -0.731 -31.312 -23.156 1 98.38 17 VAL B N 1
ATOM 3265 C CA . VAL B 1 17 ? -0.955 -30.562 -24.391 1 98.38 17 VAL B CA 1
ATOM 3266 C C . VAL B 1 17 ? -2.006 -31.266 -25.25 1 98.38 17 VAL B C 1
ATOM 3268 O O . VAL B 1 17 ? -2.223 -32.469 -25.109 1 98.38 17 VAL B O 1
ATOM 3271 N N . LEU B 1 18 ? -2.654 -30.438 -26.062 1 98 18 LEU B N 1
ATOM 3272 C CA . LEU B 1 18 ? -3.674 -30.969 -26.969 1 98 18 LEU B CA 1
ATOM 3273 C C . LEU B 1 18 ? -3.053 -31.422 -28.281 1 98 18 LEU B C 1
ATOM 3275 O O . LEU B 1 18 ? -2.361 -30.656 -28.953 1 98 18 LEU B O 1
ATOM 3279 N N . LEU B 1 19 ? -3.248 -32.688 -28.656 1 97.81 19 LEU B N 1
ATOM 3280 C CA . LEU B 1 19 ? -2.832 -33.219 -29.953 1 97.81 19 LEU B CA 1
ATOM 3281 C C . LEU B 1 19 ? -4.043 -33.594 -30.812 1 97.81 19 LEU B C 1
ATOM 3283 O O . LEU B 1 19 ? -5.055 -34.062 -30.297 1 97.81 19 LEU B O 1
ATOM 3287 N N . PHE B 1 20 ? -3.883 -33.375 -32.062 1 96.5 20 PHE B N 1
ATOM 3288 C CA . PHE B 1 20 ? -4.891 -33.719 -33.062 1 96.5 20 PHE B CA 1
ATOM 3289 C C . PHE B 1 20 ? -4.352 -34.75 -34.031 1 96.5 20 PHE B C 1
ATOM 3291 O O . PHE B 1 20 ? -3.191 -34.688 -34.438 1 96.5 20 PHE B O 1
ATOM 3298 N N . ARG B 1 21 ? -5.227 -35.625 -34.344 1 96.69 21 ARG B N 1
ATOM 3299 C CA . ARG B 1 21 ? -4.941 -36.469 -35.5 1 96.69 21 ARG B CA 1
ATOM 3300 C C . ARG B 1 21 ? -5.574 -35.906 -36.75 1 96.69 21 ARG B C 1
ATOM 3302 O O . ARG B 1 21 ? -6.789 -35.719 -36.812 1 96.69 21 ARG B O 1
ATOM 3309 N N . ARG B 1 22 ? -4.73 -35.656 -37.719 1 94.69 22 ARG B N 1
ATOM 3310 C CA . ARG B 1 22 ? -5.191 -35 -38.938 1 94.69 22 ARG B CA 1
ATOM 3311 C C . ARG B 1 22 ? -6.098 -35.906 -39.75 1 94.69 22 ARG B C 1
ATOM 3313 O O . ARG B 1 22 ? -5.828 -37.094 -39.875 1 94.69 22 ARG B O 1
ATOM 3320 N N . SER B 1 23 ? -7.152 -35.281 -40.281 1 93.88 23 SER B N 1
ATOM 3321 C CA . SER B 1 23 ? -8.141 -36.062 -41.031 1 93.88 23 SER B CA 1
ATOM 3322 C C . SER B 1 23 ? -7.633 -36.406 -42.438 1 93.88 23 SER B C 1
ATOM 3324 O O . SER B 1 23 ? -6.621 -35.875 -42.875 1 93.88 23 SER B O 1
ATOM 3326 N N . GLU B 1 24 ? -8.344 -37.25 -43.031 1 90.19 24 GLU B N 1
ATOM 3327 C CA . GLU B 1 24 ? -7.957 -37.75 -44.344 1 90.19 24 GLU B CA 1
ATOM 3328 C C . GLU B 1 24 ? -8.094 -36.656 -45.438 1 90.19 24 GLU B C 1
ATOM 3330 O O . GLU B 1 24 ? -7.262 -36.562 -46.344 1 90.19 24 GLU B O 1
ATOM 3335 N N . PRO B 1 25 ? -8.992 -35.844 -45.312 1 88.25 25 PRO B N 1
ATOM 3336 C CA . PRO B 1 25 ? -9.203 -34.875 -46.375 1 88.25 25 PRO B CA 1
ATOM 3337 C C . PRO B 1 25 ? -8.164 -33.75 -46.375 1 88.25 25 PRO B C 1
ATOM 3339 O O . PRO B 1 25 ? -8.07 -32.969 -47.312 1 88.25 25 PRO B O 1
ATOM 3342 N N . VAL B 1 26 ? -7.348 -33.688 -45.406 1 86.69 26 VAL B N 1
ATOM 3343 C CA . VAL B 1 26 ? -6.426 -32.562 -45.281 1 86.69 26 VAL B CA 1
ATOM 3344 C C . VAL B 1 26 ? -5.285 -32.719 -46.281 1 86.69 26 VAL B C 1
ATOM 3346 O O . VAL B 1 26 ? -4.938 -33.844 -46.656 1 86.69 26 VAL B O 1
ATOM 3349 N N . GLY B 1 27 ? -4.77 -31.703 -46.688 1 80.38 27 GLY B N 1
ATOM 3350 C CA . GLY B 1 27 ? -3.783 -31.656 -47.75 1 80.38 27 GLY B CA 1
ATOM 3351 C C . GLY B 1 27 ? -2.428 -32.188 -47.312 1 80.38 27 GLY B C 1
ATOM 3352 O O . GLY B 1 27 ? -1.633 -32.625 -48.156 1 80.38 27 GLY B O 1
ATOM 3353 N N . SER B 1 28 ? -2.184 -32.125 -46.062 1 82.44 28 SER B N 1
ATOM 3354 C CA . SER B 1 28 ? -0.846 -32.5 -45.656 1 82.44 28 SER B CA 1
ATOM 3355 C C . SER B 1 28 ? -0.904 -33.406 -44.438 1 82.44 28 SER B C 1
ATOM 3357 O O . SER B 1 28 ? -1.631 -33.125 -43.469 1 82.44 28 SER B O 1
ATOM 3359 N N . TYR B 1 29 ? -0.157 -34.625 -44.531 1 91.25 29 TYR B N 1
ATOM 3360 C CA . TYR B 1 29 ? 0.137 -35.562 -43.438 1 91.25 29 TYR B CA 1
ATOM 3361 C C . TYR B 1 29 ? -1.146 -36.156 -42.875 1 91.25 29 TYR B C 1
ATOM 3363 O O . TYR B 1 29 ? -1.354 -36.156 -41.656 1 91.25 29 TYR B O 1
ATOM 3371 N N . PRO B 1 30 ? -2.033 -36.625 -43.688 1 92.5 30 PRO B N 1
ATOM 3372 C CA . PRO B 1 30 ? -3.232 -37.281 -43.156 1 92.5 30 PRO B CA 1
ATOM 3373 C C . PRO B 1 30 ? -2.906 -38.438 -42.188 1 92.5 30 PRO B C 1
ATOM 3375 O O . PRO B 1 30 ? -1.979 -39.188 -42.469 1 92.5 30 PRO B O 1
ATOM 3378 N N . GLY B 1 31 ? -3.619 -38.5 -41.062 1 94.38 31 GLY B N 1
ATOM 3379 C CA . GLY B 1 31 ? -3.455 -39.594 -40.094 1 94.38 31 GLY B CA 1
ATOM 3380 C C . GLY B 1 31 ? -2.355 -39.344 -39.094 1 94.38 31 GLY B C 1
ATOM 3381 O O . GLY B 1 31 ? -2.234 -40.094 -38.125 1 94.38 31 GLY B O 1
ATOM 3382 N N . LYS B 1 32 ? -1.567 -38.344 -39.312 1 95.88 32 LYS B N 1
ATOM 3383 C CA . LYS B 1 32 ? -0.47 -38.062 -38.375 1 95.88 32 LYS B CA 1
ATOM 3384 C C . LYS B 1 32 ? -0.937 -37.156 -37.25 1 95.88 32 LYS B C 1
ATOM 3386 O O . LYS B 1 32 ? -1.878 -36.375 -37.406 1 95.88 32 LYS B O 1
ATOM 3391 N N . TRP B 1 33 ? -0.317 -37.312 -36.125 1 97.25 33 TRP B N 1
ATOM 3392 C CA . TRP B 1 33 ? -0.624 -36.469 -35 1 97.25 33 TRP B CA 1
ATOM 3393 C C . TRP B 1 33 ? 0.101 -35.125 -35.094 1 97.25 33 TRP B C 1
ATOM 3395 O O . TRP B 1 33 ? 1.26 -35.062 -35.5 1 97.25 33 TRP B O 1
ATOM 3405 N N . GLY B 1 34 ? -0.554 -34.062 -34.781 1 96.94 34 GLY B N 1
ATOM 3406 C CA . GLY B 1 34 ? -0.015 -32.719 -34.719 1 96.94 34 GLY B CA 1
ATOM 3407 C C . GLY B 1 34 ? -0.737 -31.828 -33.719 1 96.94 34 GLY B C 1
ATOM 3408 O O . GLY B 1 34 ? -1.325 -32.312 -32.75 1 96.94 34 GLY B O 1
ATOM 3409 N N . THR B 1 35 ? -0.491 -30.562 -33.844 1 97 35 THR B N 1
ATOM 3410 C CA . THR B 1 35 ? -1.171 -29.547 -33.031 1 97 35 THR B CA 1
ATOM 3411 C C . THR B 1 35 ? -1.896 -28.547 -33.906 1 97 35 THR B C 1
ATOM 3413 O O . THR B 1 35 ? -2.088 -28.781 -35.094 1 97 35 THR B O 1
ATOM 3416 N N . VAL B 1 36 ? -2.43 -27.469 -33.344 1 95.5 36 VAL B N 1
ATOM 3417 C CA . VAL B 1 36 ? -3.018 -26.406 -34.156 1 95.5 36 VAL B CA 1
ATOM 3418 C C . VAL B 1 36 ? -1.945 -25.781 -35.031 1 95.5 36 VAL B C 1
ATOM 3420 O O . VAL B 1 36 ? -0.912 -25.328 -34.531 1 95.5 36 VAL B O 1
ATOM 3423 N N . THR B 1 37 ? -2.191 -25.875 -36.281 1 93.38 37 THR B N 1
ATOM 3424 C CA . THR B 1 37 ? -1.232 -25.344 -37.25 1 93.38 37 THR B CA 1
ATOM 3425 C C . THR B 1 37 ? -1.948 -24.594 -38.375 1 93.38 37 THR B C 1
ATOM 3427 O O . THR B 1 37 ? -3.117 -24.859 -38.656 1 93.38 37 THR B O 1
ATOM 3430 N N . GLY B 1 38 ? -1.214 -23.672 -38.938 1 91.56 38 GLY B N 1
ATOM 3431 C CA . GLY B 1 38 ? -1.742 -22.922 -40.062 1 91.56 38 GLY B CA 1
ATOM 3432 C C . GLY B 1 38 ? -0.695 -22.062 -40.75 1 91.56 38 GLY B C 1
ATOM 3433 O O . GLY B 1 38 ? 0.382 -21.828 -40.219 1 91.56 38 GLY B O 1
ATOM 3434 N N . HIS B 1 39 ? -1.072 -21.688 -41.906 1 91.81 39 HIS B N 1
ATOM 3435 C CA . HIS B 1 39 ? -0.171 -20.844 -42.688 1 91.81 39 HIS B CA 1
ATOM 3436 C C . HIS B 1 39 ? -0.161 -19.406 -42.156 1 91.81 39 HIS B C 1
ATOM 3438 O O . HIS B 1 39 ? -1.187 -18.906 -41.688 1 91.81 39 HIS B O 1
ATOM 3444 N N . LEU B 1 40 ? 0.972 -18.766 -42.25 1 92.31 40 LEU B N 1
ATOM 3445 C CA . LEU B 1 40 ? 1.079 -17.375 -41.875 1 92.31 40 LEU B CA 1
ATOM 3446 C C . LEU B 1 40 ? 0.241 -16.484 -42.781 1 92.31 40 LEU B C 1
ATOM 3448 O O . LEU B 1 40 ? -0.284 -15.453 -42.344 1 92.31 40 LEU B O 1
ATOM 3452 N N . THR B 1 41 ? 0.288 -16.938 -44.062 1 84.88 41 THR B N 1
ATOM 3453 C CA . THR B 1 41 ? -0.467 -16.203 -45.062 1 84.88 41 THR B CA 1
ATOM 3454 C C . THR B 1 41 ? -1.91 -16.688 -45.125 1 84.88 41 THR B C 1
ATOM 3456 O O . THR B 1 41 ? -2.162 -17.859 -45.438 1 84.88 41 THR B O 1
ATOM 3459 N N . PRO B 1 42 ? -2.896 -15.734 -44.812 1 77.19 42 PRO B N 1
ATOM 3460 C CA . PRO B 1 42 ? -4.289 -16.188 -44.75 1 77.19 42 PRO B CA 1
ATOM 3461 C C . PRO B 1 42 ? -4.844 -16.547 -46.125 1 77.19 42 PRO B C 1
ATOM 3463 O O . PRO B 1 42 ? -5.656 -17.469 -46.25 1 77.19 42 PRO B O 1
ATOM 3466 N N . GLU B 1 43 ? -4.52 -15.727 -47.094 1 76.75 43 GLU B N 1
ATOM 3467 C CA . GLU B 1 43 ? -4.945 -15.969 -48.469 1 76.75 43 GLU B CA 1
ATOM 3468 C C . GLU B 1 43 ? -3.781 -15.797 -49.438 1 76.75 43 GLU B C 1
ATOM 3470 O O . GLU B 1 43 ? -2.822 -15.078 -49.156 1 76.75 43 GLU B O 1
ATOM 3475 N N . ARG B 1 44 ? -3.971 -16.531 -50.531 1 69.19 44 ARG B N 1
ATOM 3476 C CA . ARG B 1 44 ? -2.951 -16.391 -51.594 1 69.19 44 ARG B CA 1
ATOM 3477 C C . ARG B 1 44 ? -2.779 -14.938 -52 1 69.19 44 ARG B C 1
ATOM 3479 O O . ARG B 1 44 ? -3.76 -14.25 -52.281 1 69.19 44 ARG B O 1
ATOM 3486 N N . GLY B 1 45 ? -1.568 -14.617 -51.875 1 73.88 45 GLY B N 1
ATOM 3487 C CA . GLY B 1 45 ? -1.247 -13.273 -52.312 1 73.88 45 GLY B CA 1
ATOM 3488 C C . GLY B 1 45 ? -1.231 -12.258 -51.188 1 73.88 45 GLY B C 1
ATOM 3489 O O . GLY B 1 45 ? -0.712 -11.156 -51.344 1 73.88 45 GLY B O 1
ATOM 3490 N N . ALA B 1 46 ? -1.835 -12.586 -50.062 1 79.62 46 ALA B N 1
ATOM 3491 C CA . ALA B 1 46 ? -1.863 -11.656 -48.938 1 79.62 46 ALA B CA 1
ATOM 3492 C C . ALA B 1 46 ? -0.528 -11.648 -48.219 1 79.62 46 ALA B C 1
ATOM 3494 O O . ALA B 1 46 ? 0.204 -12.641 -48.219 1 79.62 46 ALA B O 1
ATOM 3495 N N . PRO B 1 47 ? -0.175 -10.523 -47.719 1 84.56 47 PRO B N 1
ATOM 3496 C CA . PRO B 1 47 ? 1.022 -10.5 -46.875 1 84.56 47 PRO B CA 1
ATOM 3497 C C . PRO B 1 47 ? 0.887 -11.398 -45.625 1 84.56 47 PRO B C 1
ATOM 3499 O O . PRO B 1 47 ? -0.224 -11.617 -45.156 1 84.56 47 PRO B O 1
ATOM 3502 N N . PRO B 1 48 ? 2.027 -11.969 -45.219 1 84.5 48 PRO B N 1
ATOM 3503 C CA . PRO B 1 48 ? 1.968 -12.82 -44.031 1 84.5 48 PRO B CA 1
ATOM 3504 C C . PRO B 1 48 ? 1.548 -12.062 -42.75 1 84.5 48 PRO B C 1
ATOM 3506 O O . PRO B 1 48 ? 1.927 -10.906 -42.594 1 84.5 48 PRO B O 1
ATOM 3509 N N . ASP B 1 49 ? 0.721 -12.766 -41.969 1 83.62 49 ASP B N 1
ATOM 3510 C CA . ASP B 1 49 ? 0.339 -12.234 -40.688 1 83.62 49 ASP B CA 1
ATOM 3511 C C . ASP B 1 49 ? 1.496 -12.328 -39.688 1 83.62 49 ASP B C 1
ATOM 3513 O O . ASP B 1 49 ? 2.43 -13.109 -39.875 1 83.62 49 ASP B O 1
ATOM 3517 N N . GLU B 1 50 ? 1.396 -11.484 -38.719 1 90.44 50 GLU B N 1
ATOM 3518 C CA . GLU B 1 50 ? 2.23 -11.711 -37.562 1 90.44 50 GLU B CA 1
ATOM 3519 C C . GLU B 1 50 ? 1.933 -13.07 -36.906 1 90.44 50 GLU B C 1
ATOM 3521 O O . GLU B 1 50 ? 0.785 -13.523 -36.906 1 90.44 50 GLU B O 1
ATOM 3526 N N . SER B 1 51 ? 2.967 -13.758 -36.438 1 94.19 51 SER B N 1
ATOM 3527 C CA . SER B 1 51 ? 2.887 -15.141 -35.969 1 94.19 51 SER B CA 1
ATOM 3528 C C . SER B 1 51 ? 1.777 -15.312 -34.938 1 94.19 51 SER B C 1
ATOM 3530 O O . SER B 1 51 ? 0.963 -16.234 -35.062 1 94.19 51 SER B O 1
ATOM 3532 N N . GLU B 1 52 ? 1.737 -14.477 -33.969 1 95.62 52 GLU B N 1
ATOM 3533 C CA . GLU B 1 52 ? 0.719 -14.625 -32.906 1 95.62 52 GLU B CA 1
ATOM 3534 C C . GLU B 1 52 ? -0.682 -14.422 -33.5 1 95.62 52 GLU B C 1
ATOM 3536 O O . GLU B 1 52 ? -1.626 -15.102 -33.094 1 95.62 52 GLU B O 1
ATOM 3541 N N . THR B 1 53 ? -0.872 -13.484 -34.375 1 94.75 53 THR B N 1
ATOM 3542 C CA . THR B 1 53 ? -2.16 -13.234 -35.031 1 94.75 53 THR B CA 1
ATOM 3543 C C . THR B 1 53 ? -2.629 -14.469 -35.781 1 94.75 53 THR B C 1
ATOM 3545 O O . THR B 1 53 ? -3.787 -14.875 -35.656 1 94.75 53 THR B O 1
ATOM 3548 N N . ALA B 1 54 ? -1.729 -14.969 -36.562 1 95 54 ALA B N 1
ATOM 3549 C CA . ALA B 1 54 ? -2.047 -16.188 -37.312 1 95 54 ALA B CA 1
ATOM 3550 C C . ALA B 1 54 ? -2.396 -17.328 -36.344 1 95 54 ALA B C 1
ATOM 3552 O O . ALA B 1 54 ? -3.334 -18.094 -36.594 1 95 54 ALA B O 1
ATOM 3553 N N . ALA B 1 55 ? -1.618 -17.453 -35.312 1 96.44 55 ALA B N 1
ATOM 3554 C CA . ALA B 1 55 ? -1.851 -18.516 -34.312 1 96.44 55 ALA B CA 1
ATOM 3555 C C . ALA B 1 55 ? -3.254 -18.406 -33.75 1 96.44 55 ALA B C 1
ATOM 3557 O O . ALA B 1 55 ? -3.977 -19.406 -33.656 1 96.44 55 ALA B O 1
ATOM 3558 N N . ARG B 1 56 ? -3.609 -17.25 -33.312 1 95.88 56 ARG B N 1
ATOM 3559 C CA . ARG B 1 56 ? -4.914 -17.047 -32.719 1 95.88 56 ARG B CA 1
ATOM 3560 C C . ARG B 1 56 ? -6.039 -17.344 -33.688 1 95.88 56 ARG B C 1
ATOM 3562 O O . ARG B 1 56 ? -7.09 -17.875 -33.312 1 95.88 56 ARG B O 1
ATOM 3569 N N . ARG B 1 57 ? -5.871 -16.953 -34.906 1 94.44 57 ARG B N 1
ATOM 3570 C CA . ARG B 1 57 ? -6.844 -17.281 -35.938 1 94.44 57 ARG B CA 1
ATOM 3571 C C . ARG B 1 57 ? -7.016 -18.797 -36.062 1 94.44 57 ARG B C 1
ATOM 3573 O O . ARG B 1 57 ? -8.141 -19.297 -36.094 1 94.44 57 ARG B O 1
ATOM 3580 N N . GLU B 1 58 ? -5.926 -19.531 -36.188 1 94.62 58 GLU B N 1
ATOM 3581 C CA . GLU B 1 58 ? -5.965 -20.969 -36.344 1 94.62 58 GLU B CA 1
ATOM 3582 C C . GLU B 1 58 ? -6.562 -21.656 -35.125 1 94.62 58 GLU B C 1
ATOM 3584 O O . GLU B 1 58 ? -7.289 -22.641 -35.25 1 94.62 58 GLU B O 1
ATOM 3589 N N . ILE B 1 59 ? -6.199 -21.172 -33.906 1 96.44 59 ILE B N 1
ATOM 3590 C CA . ILE B 1 59 ? -6.734 -21.734 -32.688 1 96.44 59 ILE B CA 1
ATOM 3591 C C . ILE B 1 59 ? -8.258 -21.594 -32.656 1 96.44 59 ILE B C 1
ATOM 3593 O O . ILE B 1 59 ? -8.969 -22.547 -32.344 1 96.44 59 ILE B O 1
ATOM 3597 N N . ARG B 1 60 ? -8.727 -20.391 -33 1 95.19 60 ARG B N 1
ATOM 3598 C CA . ARG B 1 60 ? -10.164 -20.172 -33.062 1 95.19 60 ARG B CA 1
ATOM 3599 C C . ARG B 1 60 ? -10.82 -21.109 -34.062 1 95.19 60 ARG B C 1
ATOM 3601 O O . ARG B 1 60 ? -11.844 -21.719 -33.781 1 95.19 60 ARG B O 1
ATOM 3608 N N . GLU B 1 61 ? -10.281 -21.266 -35.219 1 93.38 61 GLU B N 1
ATOM 3609 C CA . GLU B 1 61 ? -10.867 -22.047 -36.281 1 93.38 61 GLU B CA 1
ATOM 3610 C C . GLU B 1 61 ? -10.836 -23.547 -35.969 1 93.38 61 GLU B C 1
ATOM 3612 O O . GLU B 1 61 ? -11.812 -24.25 -36.219 1 93.38 61 GLU B O 1
ATOM 3617 N N . GLU B 1 62 ? -9.742 -24.016 -35.375 1 94.5 62 GLU B N 1
ATOM 3618 C CA . GLU B 1 62 ? -9.547 -25.453 -35.25 1 94.5 62 GLU B CA 1
ATOM 3619 C C . GLU B 1 62 ? -10.062 -25.969 -33.938 1 94.5 62 GLU B C 1
ATOM 3621 O O . GLU B 1 62 ? -10.266 -27.172 -33.75 1 94.5 62 GLU B O 1
ATOM 3626 N N . THR B 1 63 ? -10.211 -25.109 -32.875 1 95.25 63 THR B N 1
ATOM 3627 C CA . THR B 1 63 ? -10.555 -25.609 -31.547 1 95.25 63 THR B CA 1
ATOM 3628 C C . THR B 1 63 ? -11.766 -24.859 -30.984 1 95.25 63 THR B C 1
ATOM 3630 O O . THR B 1 63 ? -12.383 -25.312 -30.016 1 95.25 63 THR B O 1
ATOM 3633 N N . GLY B 1 64 ? -12.047 -23.719 -31.453 1 92.62 64 GLY B N 1
ATOM 3634 C CA . GLY B 1 64 ? -13.102 -22.891 -30.875 1 92.62 64 GLY B CA 1
ATOM 3635 C C . GLY B 1 64 ? -12.648 -22.094 -29.672 1 92.62 64 GLY B C 1
ATOM 3636 O O . GLY B 1 64 ? -13.406 -21.297 -29.125 1 92.62 64 GLY B O 1
ATOM 3637 N N . LEU B 1 65 ? -11.367 -22.328 -29.312 1 88.75 65 LEU B N 1
ATOM 3638 C CA . LEU B 1 65 ? -10.852 -21.594 -28.156 1 88.75 65 LEU B CA 1
ATOM 3639 C C . LEU B 1 65 ? -10.422 -20.188 -28.547 1 88.75 65 LEU B C 1
ATOM 3641 O O . LEU B 1 65 ? -9.656 -20.016 -29.5 1 88.75 65 LEU B O 1
ATOM 3645 N N . ALA B 1 66 ? -11.086 -19.156 -28.203 1 83.38 66 ALA B N 1
ATOM 3646 C CA . ALA B 1 66 ? -10.727 -17.781 -28.531 1 83.38 66 ALA B CA 1
ATOM 3647 C C . ALA B 1 66 ? -10.156 -17.047 -27.312 1 83.38 66 ALA B C 1
ATOM 3649 O O . ALA B 1 66 ? -8.938 -17.062 -27.094 1 83.38 66 ALA B O 1
ATOM 3650 N N . ASP B 1 67 ? -10.945 -16.641 -26.516 1 83.06 67 ASP B N 1
ATOM 3651 C CA . ASP B 1 67 ? -10.539 -15.805 -25.391 1 83.06 67 ASP B CA 1
ATOM 3652 C C . ASP B 1 67 ? -10.086 -16.656 -24.203 1 83.06 67 ASP B C 1
ATOM 3654 O O . ASP B 1 67 ? -9.664 -16.125 -23.172 1 83.06 67 ASP B O 1
ATOM 3658 N N . ALA B 1 68 ? -9.906 -17.906 -24.484 1 89.94 68 ALA B N 1
ATOM 3659 C CA . ALA B 1 68 ? -9.594 -18.812 -23.375 1 89.94 68 ALA B CA 1
ATOM 3660 C C . ALA B 1 68 ? -8.117 -19.203 -23.391 1 89.94 68 ALA B C 1
ATOM 3662 O O . ALA B 1 68 ? -7.719 -20.156 -22.703 1 89.94 68 ALA B O 1
ATOM 3663 N N . VAL B 1 69 ? -7.352 -18.484 -24.266 1 94.5 69 VAL B N 1
ATOM 3664 C CA . VAL B 1 69 ? -5.945 -18.844 -24.344 1 94.5 69 VAL B CA 1
ATOM 3665 C C . VAL B 1 69 ? -5.07 -17.625 -24.062 1 94.5 69 VAL B C 1
ATOM 3667 O O . VAL B 1 69 ? -5.438 -16.5 -24.406 1 94.5 69 VAL B O 1
ATOM 3670 N N . THR B 1 70 ? -3.973 -17.875 -23.438 1 93.94 70 THR B N 1
ATOM 3671 C CA . THR B 1 70 ? -2.975 -16.844 -23.156 1 93.94 70 THR B CA 1
ATOM 3672 C C . THR B 1 70 ? -1.604 -17.266 -23.688 1 93.94 70 THR B C 1
ATOM 3674 O O . THR B 1 70 ? -1.146 -18.375 -23.406 1 93.94 70 THR B O 1
ATOM 3677 N N . LEU B 1 71 ? -0.937 -16.375 -24.469 1 96.5 71 LEU B N 1
ATOM 3678 C CA . LEU B 1 71 ? 0.387 -16.688 -25 1 96.5 71 LEU B CA 1
ATOM 3679 C C . LEU B 1 71 ? 1.411 -16.797 -23.875 1 96.5 71 LEU B C 1
ATOM 3681 O O . LEU B 1 71 ? 1.532 -15.898 -23.047 1 96.5 71 LEU B O 1
ATOM 3685 N N . VAL B 1 72 ? 2.102 -17.844 -23.781 1 96 72 VAL B N 1
ATOM 3686 C CA . VAL B 1 72 ? 3.135 -18.078 -22.781 1 96 72 VAL B CA 1
ATOM 3687 C C . VAL B 1 72 ? 4.508 -17.75 -23.359 1 96 72 VAL B C 1
ATOM 3689 O O . VAL B 1 72 ? 5.305 -17.047 -22.734 1 96 72 VAL B O 1
ATOM 3692 N N . ARG B 1 73 ? 4.691 -18.344 -24.641 1 96.5 73 ARG B N 1
ATOM 3693 C CA . ARG B 1 73 ? 6.008 -18.188 -25.234 1 96.5 73 ARG B CA 1
ATOM 3694 C C . ARG B 1 73 ? 5.938 -18.359 -26.75 1 96.5 73 ARG B C 1
ATOM 3696 O O . ARG B 1 73 ? 5.18 -19.188 -27.25 1 96.5 73 ARG B O 1
ATOM 3703 N N . GLU B 1 74 ? 6.754 -17.625 -27.453 1 97.38 74 GLU B N 1
ATOM 3704 C CA . GLU B 1 74 ? 7.027 -17.797 -28.875 1 97.38 74 GLU B CA 1
ATOM 3705 C C . GLU B 1 74 ? 8.516 -17.984 -29.141 1 97.38 74 GLU B C 1
ATOM 3707 O O . GLU B 1 74 ? 9.344 -17.188 -28.688 1 97.38 74 GLU B O 1
ATOM 3712 N N . ALA B 1 75 ? 8.789 -19.047 -29.766 1 97.25 75 ALA B N 1
ATOM 3713 C CA . ALA B 1 75 ? 10.195 -19.328 -30.047 1 97.25 75 ALA B CA 1
ATOM 3714 C C . ALA B 1 75 ? 10.609 -18.766 -31.406 1 97.25 75 ALA B C 1
ATOM 3716 O O . ALA B 1 75 ? 9.758 -18.453 -32.25 1 97.25 75 ALA B O 1
ATOM 3717 N N . GLU B 1 76 ? 11.977 -18.703 -31.594 1 96.19 76 GLU B N 1
ATOM 3718 C CA . GLU B 1 76 ? 12.492 -18.344 -32.906 1 96.19 76 GLU B CA 1
ATOM 3719 C C . GLU B 1 76 ? 12.102 -19.375 -33.969 1 96.19 76 GLU B C 1
ATOM 3721 O O . GLU B 1 76 ? 12.156 -20.578 -33.719 1 96.19 76 GLU B O 1
ATOM 3726 N N . PRO B 1 77 ? 11.719 -18.812 -35.094 1 96.31 77 PRO B N 1
ATOM 3727 C CA . PRO B 1 77 ? 11.359 -19.75 -36.156 1 96.31 77 PRO B CA 1
ATOM 3728 C C . PRO B 1 77 ? 12.547 -20.594 -36.625 1 96.31 77 PRO B C 1
ATOM 3730 O O . PRO B 1 77 ? 13.703 -20.203 -36.438 1 96.31 77 PRO B O 1
ATOM 3733 N N . PHE B 1 78 ? 12.227 -21.781 -37.125 1 95.88 78 PHE B N 1
ATOM 3734 C CA . PHE B 1 78 ? 13.25 -22.656 -37.688 1 95.88 78 PHE B CA 1
ATOM 3735 C C . PHE B 1 78 ? 12.719 -23.406 -38.906 1 95.88 78 PHE B C 1
ATOM 3737 O O . PHE B 1 78 ? 11.508 -23.406 -39.156 1 95.88 78 PHE B O 1
ATOM 3744 N N . VAL B 1 79 ? 13.625 -24 -39.625 1 94.5 79 VAL B N 1
ATOM 3745 C CA . VAL B 1 79 ? 13.242 -24.625 -40.875 1 94.5 79 VAL B CA 1
ATOM 3746 C C . VAL B 1 79 ? 13.188 -26.141 -40.719 1 94.5 79 VAL B C 1
ATOM 3748 O O . VAL B 1 79 ? 14.102 -26.75 -40.156 1 94.5 79 VAL B O 1
ATOM 3751 N N . VAL B 1 80 ? 12.062 -26.672 -41.094 1 92.5 80 VAL B N 1
ATOM 3752 C CA . VAL B 1 80 ? 11.883 -28.125 -41.156 1 92.5 80 VAL B CA 1
ATOM 3753 C C . VAL B 1 80 ? 11.828 -28.578 -42.594 1 92.5 80 VAL B C 1
ATOM 3755 O O . VAL B 1 80 ? 10.992 -28.094 -43.375 1 92.5 80 VAL B O 1
ATOM 3758 N N . GLU B 1 81 ? 12.742 -29.5 -42.906 1 88.19 81 GLU B N 1
ATOM 3759 C CA . GLU B 1 81 ? 12.797 -30 -44.281 1 88.19 81 GLU B CA 1
ATOM 3760 C C . GLU B 1 81 ? 11.906 -31.219 -44.469 1 88.19 81 GLU B C 1
ATOM 3762 O O . GLU B 1 81 ? 11.977 -32.156 -43.656 1 88.19 81 GLU B O 1
ATOM 3767 N N . ASP B 1 82 ? 11.031 -31.062 -45.406 1 83.38 82 ASP B N 1
ATOM 3768 C CA . ASP B 1 82 ? 10.211 -32.219 -45.812 1 83.38 82 ASP B CA 1
ATOM 3769 C C . ASP B 1 82 ? 10.641 -32.719 -47.188 1 83.38 82 ASP B C 1
ATOM 3771 O O . ASP B 1 82 ? 10.094 -32.281 -48.188 1 83.38 82 ASP B O 1
ATOM 3775 N N . ALA B 1 83 ? 11.383 -33.688 -47.156 1 74.88 83 ALA B N 1
ATOM 3776 C CA . ALA B 1 83 ? 11.961 -34.188 -48.406 1 74.88 83 ALA B CA 1
ATOM 3777 C C . ALA B 1 83 ? 10.906 -34.875 -49.25 1 74.88 83 ALA B C 1
ATOM 3779 O O . ALA B 1 83 ? 10.93 -34.781 -50.5 1 74.88 83 ALA B O 1
ATOM 3780 N N . ASP B 1 84 ? 10.133 -35.531 -48.625 1 73.81 84 ASP B N 1
ATOM 3781 C CA . ASP B 1 84 ? 9.117 -36.281 -49.344 1 73.81 84 ASP B CA 1
ATOM 3782 C C . ASP B 1 84 ? 8.203 -35.344 -50.125 1 73.81 84 ASP B C 1
ATOM 3784 O O . ASP B 1 84 ? 7.758 -35.688 -51.219 1 73.81 84 ASP B O 1
ATOM 3788 N N . ARG B 1 85 ? 7.984 -34.125 -49.719 1 78.06 85 ARG B N 1
ATOM 3789 C CA . ARG B 1 85 ? 7.07 -33.188 -50.344 1 78.06 85 ARG B CA 1
ATOM 3790 C C . ARG B 1 85 ? 7.836 -32.094 -51.094 1 78.06 85 ARG B C 1
ATOM 3792 O O . ARG B 1 85 ? 7.238 -31.297 -51.812 1 78.06 85 ARG B O 1
ATOM 3799 N N . GLY B 1 86 ? 9.156 -32.156 -50.844 1 74.94 86 GLY B N 1
ATOM 3800 C CA . GLY B 1 86 ? 9.969 -31.156 -51.5 1 74.94 86 GLY B CA 1
ATOM 3801 C C . GLY B 1 86 ? 9.719 -29.75 -51 1 74.94 86 GLY B C 1
ATOM 3802 O O . GLY B 1 86 ? 9.75 -28.797 -51.781 1 74.94 86 GLY B O 1
ATOM 3803 N N . THR B 1 87 ? 9.242 -29.672 -49.844 1 78.94 87 THR B N 1
ATOM 3804 C CA . THR B 1 87 ? 8.93 -28.375 -49.25 1 78.94 87 THR B CA 1
ATOM 3805 C C . THR B 1 87 ? 9.75 -28.109 -48 1 78.94 87 THR B C 1
ATOM 3807 O O . THR B 1 87 ? 10.172 -29.047 -47.344 1 78.94 87 THR B O 1
ATOM 3810 N N . HIS B 1 88 ? 10.062 -26.812 -47.844 1 88.88 88 HIS B N 1
ATOM 3811 C CA . HIS B 1 88 ? 10.664 -26.312 -46.625 1 88.88 88 HIS B CA 1
ATOM 3812 C C . HIS B 1 88 ? 9.672 -25.484 -45.812 1 88.88 88 HIS B C 1
ATOM 3814 O O . HIS B 1 88 ? 9.133 -24.5 -46.312 1 88.88 88 HIS B O 1
ATOM 3820 N N . TRP B 1 89 ? 9.422 -26.031 -44.625 1 90.62 89 TRP B N 1
ATOM 3821 C CA . TRP B 1 89 ? 8.531 -25.297 -43.75 1 90.62 89 TRP B CA 1
ATOM 3822 C C . TRP B 1 89 ? 9.312 -24.391 -42.812 1 90.62 89 TRP B C 1
ATOM 3824 O O . TRP B 1 89 ? 10.219 -24.844 -42.094 1 90.62 89 TRP B O 1
ATOM 3834 N N . ARG B 1 90 ? 9.031 -23.094 -42.812 1 93.94 90 ARG B N 1
ATOM 3835 C CA . ARG B 1 90 ? 9.492 -22.203 -41.781 1 93.94 90 ARG B CA 1
ATOM 3836 C C . ARG B 1 90 ? 8.516 -22.188 -40.594 1 93.94 90 ARG B C 1
ATOM 3838 O O . ARG B 1 90 ? 7.523 -21.453 -40.625 1 93.94 90 ARG B O 1
ATOM 3845 N N . VAL B 1 91 ? 8.836 -22.906 -39.562 1 96 91 VAL B N 1
ATOM 3846 C CA . VAL B 1 91 ? 7.918 -23.188 -38.469 1 96 91 VAL B CA 1
ATOM 3847 C C . VAL B 1 91 ? 8.078 -22.141 -37.375 1 96 91 VAL B C 1
ATOM 3849 O O . VAL B 1 91 ? 9.195 -21.844 -36.938 1 96 91 VAL B O 1
ATOM 3852 N N . HIS B 1 92 ? 6.988 -21.547 -36.969 1 97.56 92 HIS B N 1
ATOM 3853 C CA . HIS B 1 92 ? 6.918 -20.641 -35.812 1 97.56 92 HIS B CA 1
ATOM 3854 C C . HIS B 1 92 ? 6.227 -21.297 -34.625 1 97.56 92 HIS B C 1
ATOM 3856 O O . HIS B 1 92 ? 4.996 -21.281 -34.531 1 97.56 92 HIS B O 1
ATOM 3862 N N . PRO B 1 93 ? 6.992 -21.828 -33.688 1 98.25 93 PRO B N 1
ATOM 3863 C CA . PRO B 1 93 ? 6.375 -22.5 -32.531 1 98.25 93 PRO B CA 1
ATOM 3864 C C . PRO B 1 93 ? 5.855 -21.531 -31.484 1 98.25 93 PRO B C 1
ATOM 3866 O O . PRO B 1 93 ? 6.547 -20.562 -31.125 1 98.25 93 PRO B O 1
ATOM 3869 N N . LEU B 1 94 ? 4.656 -21.766 -30.984 1 98.38 94 LEU B N 1
ATOM 3870 C CA . LEU B 1 94 ? 4.051 -20.969 -29.906 1 98.38 94 LEU B CA 1
ATOM 3871 C C . LEU B 1 94 ? 3.422 -21.875 -28.859 1 98.38 94 LEU B C 1
ATOM 3873 O O . LEU B 1 94 ? 2.898 -22.953 -29.188 1 98.38 94 LEU B O 1
ATOM 3877 N N . LEU B 1 95 ? 3.514 -21.469 -27.641 1 98.44 95 LEU B N 1
ATOM 3878 C CA . LEU B 1 95 ? 2.859 -22.156 -26.531 1 98.44 95 LEU B CA 1
ATOM 3879 C C . LEU B 1 95 ? 1.809 -21.25 -25.891 1 98.44 95 LEU B C 1
ATOM 3881 O O . LEU B 1 95 ? 2.094 -20.094 -25.547 1 98.44 95 LEU B O 1
ATOM 3885 N N . PHE B 1 96 ? 0.593 -21.797 -25.75 1 97.81 96 PHE B N 1
ATOM 3886 C CA . PHE B 1 96 ? -0.507 -21.094 -25.094 1 97.81 96 PHE B CA 1
ATOM 3887 C C . PHE B 1 96 ? -0.999 -21.875 -23.875 1 97.81 96 PHE B C 1
ATOM 3889 O O . PHE B 1 96 ? -0.992 -23.109 -23.875 1 97.81 96 PHE B O 1
ATOM 3896 N N . GLU B 1 97 ? -1.359 -21.094 -22.859 1 96.44 97 GLU B N 1
ATOM 3897 C CA . GLU B 1 97 ? -2.086 -21.672 -21.734 1 96.44 97 GLU B CA 1
ATOM 3898 C C . GLU B 1 97 ? -3.594 -21.562 -21.938 1 96.44 97 GLU B C 1
ATOM 3900 O O . GLU B 1 97 ? -4.105 -20.484 -22.234 1 96.44 97 GLU B O 1
ATOM 3905 N N . CYS B 1 98 ? -4.27 -22.734 -21.797 1 95.56 98 CYS B N 1
ATOM 3906 C CA . CYS B 1 98 ? -5.727 -22.75 -21.906 1 95.56 98 CYS B CA 1
ATOM 3907 C C . CYS B 1 98 ? -6.387 -22.672 -20.547 1 95.56 98 CYS B C 1
ATOM 3909 O O . CYS B 1 98 ? -5.918 -23.281 -19.578 1 95.56 98 CYS B O 1
ATOM 3911 N N . SER B 1 99 ? -7.555 -22 -20.516 1 89.94 99 SER B N 1
ATOM 3912 C CA . SER B 1 99 ? -8.281 -21.859 -19.25 1 89.94 99 SER B CA 1
ATOM 3913 C C . SER B 1 99 ? -9.164 -23.062 -18.984 1 89.94 99 SER B C 1
ATOM 3915 O O . SER B 1 99 ? -9.602 -23.297 -17.859 1 89.94 99 SER B O 1
ATOM 3917 N N . HIS B 1 100 ? -9.469 -23.781 -20.062 1 90.81 100 HIS B N 1
ATOM 3918 C CA . HIS B 1 100 ? -10.242 -25.016 -19.938 1 90.81 100 HIS B CA 1
ATOM 3919 C C . HIS B 1 100 ? -9.906 -26 -21.047 1 90.81 100 HIS B C 1
ATOM 3921 O O . HIS B 1 100 ? -9.172 -25.656 -21.984 1 90.81 100 HIS B O 1
ATOM 3927 N N . ARG B 1 101 ? -10.461 -27.172 -20.984 1 94.44 101 ARG B N 1
ATOM 3928 C CA . ARG B 1 101 ? -10.086 -28.25 -21.891 1 94.44 101 ARG B CA 1
ATOM 3929 C C . ARG B 1 101 ? -11.172 -28.5 -22.922 1 94.44 101 ARG B C 1
ATOM 3931 O O . ARG B 1 101 ? -11.047 -29.406 -23.766 1 94.44 101 ARG B O 1
ATOM 3938 N N . GLU B 1 102 ? -12.211 -27.766 -22.875 1 93.44 102 GLU B N 1
ATOM 3939 C CA . GLU B 1 102 ? -13.312 -27.969 -23.812 1 93.44 102 GLU B CA 1
ATOM 3940 C C . GLU B 1 102 ? -12.984 -27.359 -25.172 1 93.44 102 GLU B C 1
ATOM 3942 O O . GLU B 1 102 ? -12.664 -26.172 -25.266 1 93.44 102 GLU B O 1
ATOM 3947 N N . ILE B 1 103 ? -13.109 -28.203 -26.203 1 94 103 ILE B N 1
ATOM 3948 C CA . ILE B 1 103 ? -12.805 -27.703 -27.547 1 94 103 ILE B CA 1
ATOM 3949 C C . ILE B 1 103 ? -13.883 -28.156 -28.516 1 94 103 ILE B C 1
ATOM 3951 O O . ILE B 1 103 ? -14.648 -29.078 -28.234 1 94 103 ILE B O 1
ATOM 3955 N N . GLU B 1 104 ? -14.023 -27.484 -29.641 1 93.94 104 GLU B N 1
ATOM 3956 C CA . GLU B 1 104 ? -14.859 -27.812 -30.797 1 93.94 104 GLU B CA 1
ATOM 3957 C C . GLU B 1 104 ? -14.031 -27.938 -32.062 1 93.94 104 GLU B C 1
ATOM 3959 O O . GLU B 1 104 ? -13.922 -26.984 -32.844 1 93.94 104 GLU B O 1
ATOM 3964 N N . PRO B 1 105 ? -13.586 -29.156 -32.312 1 92.75 105 PRO B N 1
ATOM 3965 C CA . PRO B 1 105 ? -12.734 -29.328 -33.469 1 92.75 105 PRO B CA 1
ATOM 3966 C C . PRO B 1 105 ? -13.492 -29.141 -34.781 1 92.75 105 PRO B C 1
ATOM 3968 O O . PRO B 1 105 ? -14.711 -29.312 -34.812 1 92.75 105 PRO B O 1
ATOM 3971 N N . ASN B 1 106 ? -12.766 -28.812 -35.812 1 91.75 106 ASN B N 1
ATOM 3972 C CA . ASN B 1 106 ? -13.375 -28.719 -37.125 1 91.75 106 ASN B CA 1
ATOM 3973 C C . ASN B 1 106 ? -13.07 -29.938 -38 1 91.75 106 ASN B C 1
ATOM 3975 O O . ASN B 1 106 ? -12.672 -30.984 -37.469 1 91.75 106 ASN B O 1
ATOM 3979 N N . TRP B 1 107 ? -13.273 -29.812 -39.312 1 90.44 107 TRP B N 1
ATOM 3980 C CA . TRP B 1 107 ? -13.234 -30.953 -40.219 1 90.44 107 TRP B CA 1
ATOM 3981 C C . TRP B 1 107 ? -11.805 -31.453 -40.406 1 90.44 107 TRP B C 1
ATOM 3983 O O . TRP B 1 107 ? -11.586 -32.562 -40.844 1 90.44 107 TRP B O 1
ATOM 3993 N N . GLU B 1 108 ? -10.805 -30.766 -40 1 90.06 108 GLU B N 1
ATOM 3994 C CA . GLU B 1 108 ? -9.406 -31.141 -40.219 1 90.06 108 GLU B CA 1
ATOM 3995 C C . GLU B 1 108 ? -8.953 -32.188 -39.219 1 90.06 108 GLU B C 1
ATOM 3997 O O . GLU B 1 108 ? -7.867 -32.75 -39.344 1 90.06 108 GLU B O 1
ATOM 4002 N N . THR B 1 109 ? -9.781 -32.5 -38.25 1 91.75 109 THR B N 1
ATOM 4003 C CA . THR B 1 109 ? -9.391 -33.344 -37.125 1 91.75 109 THR B CA 1
ATOM 4004 C C . THR B 1 109 ? -10.25 -34.625 -37.094 1 91.75 109 THR B C 1
ATOM 4006 O O . THR B 1 109 ? -11.477 -34.531 -37.094 1 91.75 109 THR B O 1
ATOM 4009 N N . ASP B 1 110 ? -9.602 -35.75 -37 1 93.5 110 ASP B N 1
ATOM 4010 C CA . ASP B 1 110 ? -10.305 -37 -36.844 1 93.5 110 ASP B CA 1
ATOM 4011 C C . ASP B 1 110 ? -10.422 -37.406 -35.375 1 93.5 110 ASP B C 1
ATOM 4013 O O . ASP B 1 110 ? -11.383 -38.062 -34.969 1 93.5 110 ASP B O 1
ATOM 4017 N N . ASP B 1 111 ? -9.461 -37.125 -34.656 1 95.06 111 ASP B N 1
ATOM 4018 C CA . ASP B 1 111 ? -9.375 -37.438 -33.25 1 95.06 111 ASP B CA 1
ATOM 4019 C C . ASP B 1 111 ? -8.531 -36.438 -32.5 1 95.06 111 ASP B C 1
ATOM 4021 O O . ASP B 1 111 ? -7.766 -35.688 -33.094 1 95.06 111 ASP B O 1
ATOM 4025 N N . TRP B 1 112 ? -8.766 -36.312 -31.219 1 96.19 112 TRP B N 1
ATOM 4026 C CA . TRP B 1 112 ? -7.961 -35.406 -30.391 1 96.19 112 TRP B CA 1
ATOM 4027 C C . TRP B 1 112 ? -7.832 -35.938 -28.969 1 96.19 112 TRP B C 1
ATOM 4029 O O . TRP B 1 112 ? -8.656 -36.75 -28.516 1 96.19 112 TRP B O 1
ATOM 4039 N N . GLU B 1 113 ? -6.754 -35.594 -28.281 1 96.81 113 GLU B N 1
ATOM 4040 C CA . GLU B 1 113 ? -6.523 -36 -26.891 1 96.81 113 GLU B CA 1
ATOM 4041 C C . GLU B 1 113 ? -5.609 -35.031 -26.172 1 96.81 113 GLU B C 1
ATOM 4043 O O . GLU B 1 113 ? -4.695 -34.438 -26.781 1 96.81 113 GLU B O 1
ATOM 4048 N N . TRP B 1 114 ? -5.922 -34.781 -24.906 1 97.75 114 TRP B N 1
ATOM 4049 C CA . TRP 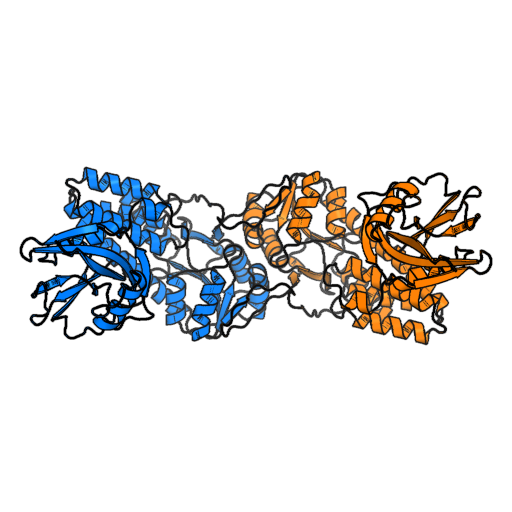B 1 114 ? -4.965 -34.125 -24.016 1 97.75 114 TRP B CA 1
ATOM 4050 C C . TRP B 1 114 ? -3.959 -35.156 -23.469 1 97.75 114 TRP B C 1
ATOM 4052 O O . TRP B 1 114 ? -4.344 -36.125 -22.828 1 97.75 114 TRP B O 1
ATOM 4062 N N . VAL B 1 115 ? -2.688 -34.906 -23.766 1 98 115 VAL B N 1
ATOM 4063 C CA . VAL B 1 115 ? -1.667 -35.875 -23.359 1 98 115 VAL B CA 1
ATOM 4064 C C . VAL B 1 115 ? -0.442 -35.125 -22.828 1 98 115 VAL B C 1
ATOM 4066 O O . VAL B 1 115 ? -0.278 -33.938 -23.062 1 98 115 VAL B O 1
ATOM 4069 N N . HIS B 1 116 ? 0.322 -35.875 -22.016 1 98.56 116 HIS B N 1
ATOM 4070 C CA . HIS B 1 116 ? 1.647 -35.344 -21.734 1 98.56 116 HIS B CA 1
ATOM 4071 C C . HIS B 1 116 ? 2.469 -35.188 -23.016 1 98.56 116 HIS B C 1
ATOM 4073 O O . HIS B 1 116 ? 2.438 -36.094 -23.875 1 98.56 116 HIS B O 1
ATOM 4079 N N . PRO B 1 117 ? 3.193 -34.125 -23.172 1 98.44 117 PRO B N 1
ATOM 4080 C CA . PRO B 1 117 ? 3.869 -33.844 -24.438 1 98.44 117 PRO B CA 1
ATOM 4081 C C . PRO B 1 117 ? 4.879 -34.938 -24.812 1 98.44 117 PRO B C 1
ATOM 4083 O O . PRO B 1 117 ? 5.203 -35.094 -26 1 98.44 117 PRO B O 1
ATOM 4086 N N . THR B 1 118 ? 5.379 -35.656 -23.875 1 98.19 118 THR B N 1
ATOM 4087 C CA . THR B 1 118 ? 6.352 -36.719 -24.172 1 98.19 118 THR B CA 1
ATOM 4088 C C . THR B 1 118 ? 5.742 -37.781 -25.094 1 98.19 118 THR B C 1
ATOM 4090 O O . THR B 1 118 ? 6.461 -38.531 -25.734 1 98.19 118 THR B O 1
ATOM 4093 N N . ALA B 1 119 ? 4.449 -37.844 -25.188 1 97.5 119 ALA B N 1
ATOM 4094 C CA . ALA B 1 119 ? 3.76 -38.75 -26.125 1 97.5 119 ALA B CA 1
ATOM 4095 C C . ALA B 1 119 ? 4.137 -38.438 -27.562 1 97.5 119 ALA B C 1
ATOM 4097 O O . ALA B 1 119 ? 4.066 -39.281 -28.438 1 97.5 119 ALA B O 1
ATOM 4098 N N . ILE B 1 120 ? 4.516 -37.219 -27.828 1 98.06 120 ILE B N 1
ATOM 4099 C CA . ILE B 1 120 ? 4.918 -36.781 -29.156 1 98.06 120 ILE B CA 1
ATOM 4100 C C . ILE B 1 120 ? 6.074 -37.625 -29.656 1 98.06 120 ILE B C 1
ATOM 4102 O O . ILE B 1 120 ? 6.164 -37.938 -30.844 1 98.06 120 ILE B O 1
ATOM 4106 N N . ARG B 1 121 ? 6.91 -38.094 -28.781 1 96.81 121 ARG B N 1
ATOM 4107 C CA . ARG B 1 121 ? 8.109 -38.844 -29.125 1 96.81 121 ARG B CA 1
ATOM 4108 C C . ARG B 1 121 ? 7.762 -40.312 -29.484 1 96.81 121 ARG B C 1
ATOM 4110 O O . ARG B 1 121 ? 8.562 -41 -30.094 1 96.81 121 ARG B O 1
ATOM 4117 N N . GLU B 1 122 ? 6.586 -40.688 -29.156 1 95.38 122 GLU B N 1
ATOM 4118 C CA . GLU B 1 122 ? 6.215 -42.094 -29.297 1 95.38 122 GLU B CA 1
ATOM 4119 C C . GLU B 1 122 ? 5.172 -42.281 -30.406 1 95.38 122 GLU B C 1
ATOM 4121 O O . GLU B 1 122 ? 4.828 -43.406 -30.75 1 95.38 122 GLU B O 1
ATOM 4126 N N . ARG B 1 123 ? 4.742 -41.188 -30.938 1 96.62 123 ARG B N 1
ATOM 4127 C CA . ARG B 1 123 ? 3.666 -41.281 -31.922 1 96.62 123 ARG B CA 1
ATOM 4128 C C . ARG B 1 123 ? 4.164 -40.875 -33.312 1 96.62 123 ARG B C 1
ATOM 4130 O O . ARG B 1 123 ? 5.254 -40.312 -33.438 1 96.62 123 ARG B O 1
ATOM 4137 N N . GLU B 1 124 ? 3.387 -41.312 -34.312 1 96.31 124 GLU B N 1
ATOM 4138 C CA . GLU B 1 124 ? 3.627 -40.781 -35.656 1 96.31 124 GLU B CA 1
ATOM 4139 C C . GLU B 1 124 ? 3.084 -39.375 -35.812 1 96.31 124 GLU B C 1
ATOM 4141 O O . GLU B 1 124 ? 1.872 -39.188 -35.938 1 96.31 124 GLU B O 1
ATOM 4146 N N . THR B 1 125 ? 4.016 -38.406 -35.875 1 96.75 125 THR B N 1
ATOM 4147 C CA . THR B 1 125 ? 3.602 -37.031 -35.875 1 96.75 125 THR B CA 1
ATOM 4148 C C . THR B 1 125 ? 3.963 -36.344 -37.188 1 96.75 125 THR B C 1
ATOM 4150 O O . THR B 1 125 ? 4.641 -36.938 -38.031 1 96.75 125 THR B O 1
ATOM 4153 N N . VAL B 1 126 ? 3.395 -35.125 -37.406 1 94.5 126 VAL B N 1
ATOM 4154 C CA . VAL B 1 126 ? 3.896 -34.25 -38.469 1 94.5 126 VAL B CA 1
ATOM 4155 C C . VAL B 1 126 ? 5.391 -34 -38.25 1 94.5 126 VAL B C 1
ATOM 4157 O O . VAL B 1 126 ? 5.922 -34.25 -37.156 1 94.5 126 VAL B O 1
ATOM 4160 N N . PRO B 1 127 ? 6.047 -33.594 -39.25 1 93.19 127 PRO B N 1
ATOM 4161 C CA . PRO B 1 127 ? 7.504 -33.5 -39.156 1 93.19 127 PRO B CA 1
ATOM 4162 C C . PRO B 1 127 ? 7.973 -32.594 -38.031 1 93.19 127 PRO B C 1
ATOM 4164 O O . PRO B 1 127 ? 7.465 -31.484 -37.844 1 93.19 127 PRO B O 1
ATOM 4167 N N . ASP B 1 128 ? 8.875 -33.125 -37.156 1 95.31 128 ASP B N 1
ATOM 4168 C CA . ASP B 1 128 ? 9.664 -32.469 -36.125 1 95.31 128 ASP B CA 1
ATOM 4169 C C . ASP B 1 128 ? 8.773 -31.781 -35.094 1 95.31 128 ASP B C 1
ATOM 4171 O O . ASP B 1 128 ? 9.039 -30.672 -34.656 1 95.31 128 ASP B O 1
ATOM 4175 N N . LEU B 1 129 ? 7.711 -32.438 -34.812 1 97.12 129 LEU B N 1
ATOM 4176 C CA . LEU B 1 129 ? 6.797 -31.891 -33.812 1 97.12 129 LEU B CA 1
ATOM 4177 C C . LEU B 1 129 ? 7.48 -31.75 -32.469 1 97.12 129 LEU B C 1
ATOM 4179 O O . LEU B 1 129 ? 7.281 -30.75 -31.75 1 97.12 129 LEU B O 1
ATOM 4183 N N . TRP B 1 130 ? 8.289 -32.688 -32.031 1 97.62 130 TRP B N 1
ATOM 4184 C CA . TRP B 1 130 ? 9.016 -32.562 -30.75 1 97.62 130 TRP B CA 1
ATOM 4185 C C . TRP B 1 130 ? 10 -31.406 -30.781 1 97.62 130 TRP B C 1
ATOM 4187 O O . TRP B 1 130 ? 10.156 -30.703 -29.781 1 97.62 130 TRP B O 1
ATOM 4197 N N . GLY B 1 131 ? 10.711 -31.297 -31.891 1 97 131 GLY B N 1
ATOM 4198 C CA . GLY B 1 131 ? 11.609 -30.172 -32.031 1 97 131 GLY B CA 1
ATOM 4199 C C . GLY B 1 131 ? 10.922 -28.828 -31.844 1 97 131 GLY B C 1
ATOM 4200 O O . GLY B 1 131 ? 11.5 -27.906 -31.266 1 97 131 GLY B O 1
ATOM 4201 N N . SER B 1 132 ? 9.711 -28.734 -32.344 1 97.69 132 SER B N 1
ATOM 4202 C CA . SER B 1 132 ? 8.914 -27.531 -32.156 1 97.69 132 SER B CA 1
ATOM 4203 C C . SER B 1 132 ? 8.547 -27.328 -30.688 1 97.69 132 SER B C 1
ATOM 4205 O O . SER B 1 132 ? 8.656 -26.219 -30.156 1 97.69 132 SER B O 1
ATOM 4207 N N . TYR B 1 133 ? 8.148 -28.391 -30.047 1 98.38 133 TYR B N 1
ATOM 4208 C CA . TYR B 1 133 ? 7.785 -28.312 -28.625 1 98.38 133 TYR B CA 1
ATOM 4209 C C . TYR B 1 133 ? 8.992 -27.953 -27.781 1 98.38 133 TYR B C 1
ATOM 4211 O O . TYR B 1 133 ? 8.891 -27.141 -26.859 1 98.38 133 TYR B O 1
ATOM 4219 N N . ASP B 1 134 ? 10.07 -28.547 -28.078 1 97.88 134 ASP B N 1
ATOM 4220 C CA . ASP B 1 134 ? 11.312 -28.359 -27.312 1 97.88 134 ASP B CA 1
ATOM 4221 C C . ASP B 1 134 ? 11.711 -26.891 -27.266 1 97.88 134 ASP B C 1
ATOM 4223 O O . ASP B 1 134 ? 12.375 -26.453 -26.328 1 97.88 134 ASP B O 1
ATOM 4227 N N . ARG B 1 135 ? 11.289 -26.172 -28.172 1 97.69 135 ARG B N 1
ATOM 4228 C CA . ARG B 1 135 ? 11.688 -24.766 -28.281 1 97.69 135 ARG B CA 1
ATOM 4229 C C . ARG B 1 135 ? 10.812 -23.875 -27.391 1 97.69 135 ARG B C 1
ATOM 4231 O O . ARG B 1 135 ? 11.18 -22.75 -27.094 1 97.69 135 ARG B O 1
ATOM 4238 N N . VAL B 1 136 ? 9.633 -24.422 -26.984 1 98.25 136 VAL B N 1
ATOM 4239 C CA . VAL B 1 136 ? 8.719 -23.531 -26.266 1 98.25 136 VAL B CA 1
ATOM 4240 C C . VAL B 1 136 ? 8.438 -24.109 -24.891 1 98.25 136 VAL B C 1
ATOM 4242 O O . VAL B 1 136 ? 7.82 -23.438 -24.047 1 98.25 136 VAL B O 1
ATOM 4245 N N . ARG B 1 137 ? 8.867 -25.328 -24.625 1 98.06 137 ARG B N 1
ATOM 4246 C CA . ARG B 1 137 ? 8.578 -25.938 -23.328 1 98.06 137 ARG B CA 1
ATOM 4247 C C . ARG B 1 137 ? 9.336 -25.234 -22.203 1 98.06 137 ARG B C 1
ATOM 4249 O O . ARG B 1 137 ? 10.289 -24.5 -22.453 1 98.06 137 ARG B O 1
ATOM 4256 N N . PRO B 1 138 ? 8.891 -25.375 -20.953 1 98.06 138 PRO B N 1
ATOM 4257 C CA . PRO B 1 138 ? 9.625 -24.75 -19.859 1 98.06 138 PRO B CA 1
ATOM 4258 C C . PRO B 1 138 ? 11.008 -25.344 -19.641 1 98.06 138 PRO B C 1
ATOM 4260 O O . PRO B 1 138 ? 11.242 -26.5 -19.984 1 98.06 138 PRO B O 1
ATOM 4263 N N . THR B 1 139 ? 11.906 -24.531 -19.141 1 97.94 139 THR B N 1
ATOM 4264 C CA . THR B 1 139 ? 13.273 -24.906 -18.797 1 97.94 139 THR B CA 1
ATOM 4265 C C . THR B 1 139 ? 13.617 -24.469 -17.375 1 97.94 139 THR B C 1
ATOM 4267 O O . THR B 1 139 ? 12.836 -23.766 -16.734 1 97.94 139 THR B O 1
ATOM 4270 N N . VAL B 1 140 ? 14.727 -24.953 -16.875 1 97.88 140 VAL B N 1
ATOM 4271 C CA . VAL B 1 140 ? 15.203 -24.531 -15.562 1 97.88 140 VAL B CA 1
ATOM 4272 C C . VAL B 1 140 ? 15.328 -23 -15.531 1 97.88 140 VAL B C 1
ATOM 4274 O O . VAL B 1 140 ? 14.969 -22.359 -14.539 1 97.88 140 VAL B O 1
ATOM 4277 N N . GLU B 1 141 ? 15.734 -22.406 -16.578 1 96.62 141 GLU B N 1
ATOM 4278 C CA . GLU B 1 141 ? 15.93 -20.969 -16.672 1 96.62 141 GLU B CA 1
ATOM 4279 C C . GLU B 1 141 ? 14.594 -20.234 -16.609 1 96.62 141 GLU B C 1
ATOM 4281 O O . GLU B 1 141 ? 14.484 -19.188 -15.961 1 96.62 141 GLU B O 1
ATOM 4286 N N . THR B 1 142 ? 13.578 -20.734 -17.344 1 95.94 142 THR B N 1
ATOM 4287 C CA . THR B 1 142 ? 12.281 -20.062 -17.328 1 95.94 142 THR B CA 1
ATOM 4288 C C . THR B 1 142 ? 11.672 -20.109 -15.93 1 95.94 142 THR B C 1
ATOM 4290 O O . THR B 1 142 ? 10.961 -19.172 -15.531 1 95.94 142 THR B O 1
ATOM 4293 N N . ILE B 1 143 ? 11.945 -21.156 -15.195 1 95.38 143 ILE B N 1
ATOM 4294 C CA . ILE B 1 143 ? 11.461 -21.266 -13.82 1 95.38 143 ILE B CA 1
ATOM 4295 C C . ILE B 1 143 ? 12.211 -20.281 -12.93 1 95.38 143 ILE B C 1
ATOM 4297 O O . ILE B 1 143 ? 11.586 -19.547 -12.141 1 95.38 143 ILE B O 1
ATOM 4301 N N . ALA B 1 144 ? 13.477 -20.172 -13.07 1 94 144 ALA B N 1
ATOM 4302 C CA . ALA B 1 144 ? 14.344 -19.344 -12.234 1 94 144 ALA B CA 1
ATOM 4303 C C . ALA B 1 144 ? 14.023 -17.859 -12.43 1 94 144 ALA B C 1
ATOM 4305 O O . ALA B 1 144 ? 14.164 -17.062 -11.5 1 94 144 ALA B O 1
ATOM 4306 N N . THR B 1 145 ? 13.516 -17.484 -13.578 1 91.25 145 THR B N 1
ATOM 4307 C CA . THR B 1 145 ? 13.391 -16.062 -13.891 1 91.25 145 THR B CA 1
ATOM 4308 C C . THR B 1 145 ? 11.93 -15.633 -13.867 1 91.25 145 THR B C 1
ATOM 4310 O O . THR B 1 145 ? 11.617 -14.461 -14.086 1 91.25 145 THR B O 1
ATOM 4313 N N . ASP B 1 146 ? 11.055 -16.578 -13.617 1 89.31 146 ASP B N 1
ATOM 4314 C CA . ASP B 1 146 ? 9.633 -16.25 -13.578 1 89.31 146 ASP B CA 1
ATOM 4315 C C . ASP B 1 146 ? 9.25 -15.609 -12.25 1 89.31 146 ASP B C 1
ATOM 4317 O O . ASP B 1 146 ? 9.148 -16.297 -11.234 1 89.31 146 ASP B O 1
ATOM 4321 N N . HIS B 1 147 ? 8.914 -14.352 -12.219 1 78.06 147 HIS B N 1
ATOM 4322 C CA . HIS B 1 147 ? 8.508 -13.625 -11.016 1 78.06 147 HIS B CA 1
ATOM 4323 C C . HIS B 1 147 ? 7.051 -13.188 -11.102 1 78.06 147 HIS B C 1
ATOM 4325 O O . HIS B 1 147 ? 6.586 -12.391 -10.281 1 78.06 147 HIS B O 1
ATOM 4331 N N . GLU B 1 148 ? 6.379 -13.695 -12.047 1 76.31 148 GLU B N 1
ATOM 4332 C CA . GLU B 1 148 ? 5.008 -13.266 -12.297 1 76.31 148 GLU B CA 1
ATOM 4333 C C . GLU B 1 148 ? 4.004 -14.273 -11.75 1 76.31 148 GLU B C 1
ATOM 4335 O O . GLU B 1 148 ? 2.881 -13.906 -11.391 1 76.31 148 GLU B O 1
ATOM 4340 N N . HIS B 1 149 ? 4.449 -15.484 -11.641 1 85.19 149 HIS B N 1
ATOM 4341 C CA . HIS B 1 149 ? 3.49 -16.516 -11.258 1 85.19 149 HIS B CA 1
ATOM 4342 C C . HIS B 1 149 ? 3.768 -17.031 -9.844 1 85.19 149 HIS B C 1
ATOM 4344 O O . HIS B 1 149 ? 4.883 -16.891 -9.336 1 85.19 149 HIS B O 1
ATOM 4350 N N . GLY B 1 150 ? 2.74 -17.672 -9.328 1 85.31 150 GLY B N 1
ATOM 4351 C CA . GLY B 1 150 ? 2.822 -18.188 -7.969 1 85.31 150 GLY B CA 1
ATOM 4352 C C . GLY B 1 150 ? 3.502 -19.531 -7.891 1 85.31 150 GLY B C 1
ATOM 4353 O O . GLY B 1 150 ? 3.826 -20.141 -8.914 1 85.31 150 GLY B O 1
ATOM 4354 N N . SER B 1 151 ? 3.668 -20 -6.688 1 90.25 151 SER B N 1
ATOM 4355 C CA . SER B 1 151 ? 4.461 -21.203 -6.418 1 90.25 151 SER B CA 1
ATOM 4356 C C . SER B 1 151 ? 3.764 -22.453 -6.945 1 90.25 151 SER B C 1
ATOM 4358 O O . SER B 1 151 ? 4.422 -23.391 -7.418 1 90.25 151 SER B O 1
ATOM 4360 N N . ALA B 1 152 ? 2.438 -22.547 -6.855 1 92.31 152 ALA B N 1
ATOM 4361 C CA . ALA B 1 152 ? 1.72 -23.703 -7.387 1 92.31 152 ALA B CA 1
ATOM 4362 C C . ALA B 1 152 ? 1.954 -23.859 -8.891 1 92.31 152 ALA B C 1
ATOM 4364 O O . ALA B 1 152 ? 2.232 -24.953 -9.375 1 92.31 152 ALA B O 1
ATOM 4365 N N . TRP B 1 153 ? 1.842 -22.75 -9.57 1 92.25 153 TRP B N 1
ATOM 4366 C CA . TRP B 1 153 ? 2.072 -22.734 -11.008 1 92.25 153 TRP B CA 1
ATOM 4367 C C . TRP B 1 153 ? 3.504 -23.141 -11.344 1 92.25 153 TRP B C 1
ATOM 4369 O O . TRP B 1 153 ? 3.729 -24.016 -12.18 1 92.25 153 TRP B O 1
ATOM 4379 N N . LEU B 1 154 ? 4.441 -22.641 -10.719 1 94.12 154 LEU B N 1
ATOM 4380 C CA . LEU B 1 154 ? 5.852 -22.859 -11.023 1 94.12 154 LEU B CA 1
ATOM 4381 C C . LEU B 1 154 ? 6.266 -24.297 -10.672 1 94.12 154 LEU B C 1
ATOM 4383 O O . LEU B 1 154 ? 7.117 -24.875 -11.336 1 94.12 154 LEU B O 1
ATOM 4387 N N . SER B 1 155 ? 5.652 -24.797 -9.648 1 96.88 155 SER B N 1
ATOM 4388 C CA . SER B 1 155 ? 6.008 -26.156 -9.25 1 96.88 155 SER B CA 1
ATOM 4389 C C . SER B 1 155 ? 5.57 -27.172 -10.305 1 96.88 155 SER B C 1
ATOM 4391 O O . SER B 1 155 ? 6.246 -28.172 -10.523 1 96.88 155 SER B O 1
ATOM 4393 N N . ILE B 1 156 ? 4.453 -26.922 -10.898 1 97.31 156 ILE B N 1
ATOM 4394 C CA . ILE B 1 156 ? 4.004 -27.812 -11.969 1 97.31 156 ILE B CA 1
ATOM 4395 C C . ILE B 1 156 ? 4.922 -27.656 -13.18 1 97.31 156 ILE B C 1
ATOM 4397 O O . ILE B 1 156 ? 5.285 -28.641 -13.812 1 97.31 156 ILE B O 1
ATOM 4401 N N . ARG B 1 157 ? 5.328 -26.422 -13.445 1 97.81 157 ARG B N 1
ATOM 4402 C CA . ARG B 1 157 ? 6.289 -26.188 -14.523 1 97.81 157 ARG B CA 1
ATOM 4403 C C . ARG B 1 157 ? 7.598 -26.922 -14.242 1 97.81 157 ARG B C 1
ATOM 4405 O O . ARG B 1 157 ? 8.211 -27.484 -15.156 1 97.81 157 ARG B O 1
ATOM 4412 N N . ALA B 1 158 ? 8.008 -26.922 -13.07 1 98.44 158 ALA B N 1
ATOM 4413 C CA . ALA B 1 158 ? 9.227 -27.625 -12.695 1 98.44 158 ALA B CA 1
ATOM 4414 C C . ALA B 1 158 ? 9.094 -29.125 -12.977 1 98.44 158 ALA B C 1
ATOM 4416 O O . ALA B 1 158 ? 10.016 -29.75 -13.523 1 98.44 158 ALA B O 1
ATOM 4417 N N . LEU B 1 159 ? 8.016 -29.688 -12.625 1 98.75 159 LEU B N 1
ATOM 4418 C CA . LEU B 1 159 ? 7.762 -31.094 -12.898 1 98.75 159 LEU B CA 1
ATOM 4419 C C . LEU B 1 159 ? 7.738 -31.359 -14.398 1 98.75 159 LEU B C 1
ATOM 4421 O O . LEU B 1 159 ? 8.18 -32.438 -14.844 1 98.75 159 LEU B O 1
ATOM 4425 N N . GLU B 1 160 ? 7.152 -30.406 -15.117 1 98.81 160 GLU B N 1
ATOM 4426 C CA . GLU B 1 160 ? 7.168 -30.547 -16.578 1 98.81 160 GLU B CA 1
ATOM 4427 C C . GLU B 1 160 ? 8.594 -30.609 -17.109 1 98.81 160 GLU B C 1
ATOM 4429 O O . GLU B 1 160 ? 8.891 -31.391 -18 1 98.81 160 GLU B O 1
ATOM 4434 N N . VAL B 1 161 ? 9.43 -29.734 -16.578 1 98.81 161 VAL B N 1
ATOM 4435 C CA . VAL B 1 161 ? 10.828 -29.766 -16.984 1 98.81 161 VAL B CA 1
ATOM 4436 C C . VAL B 1 161 ? 11.438 -31.125 -16.672 1 98.81 161 VAL B C 1
ATOM 4438 O O . VAL B 1 161 ? 12.102 -31.719 -17.516 1 98.81 161 VAL B O 1
ATOM 4441 N N . LEU B 1 162 ? 11.227 -31.594 -15.477 1 98.81 162 LEU B N 1
ATOM 4442 C CA . LEU B 1 162 ? 11.766 -32.875 -15.078 1 98.81 162 LEU B CA 1
ATOM 4443 C C . LEU B 1 162 ? 11.266 -34 -15.992 1 98.81 162 LEU B C 1
ATOM 4445 O O . LEU B 1 162 ? 12.047 -34.844 -16.453 1 98.81 162 LEU B O 1
ATOM 4449 N N . ARG B 1 163 ? 10 -34 -16.25 1 98.81 163 ARG B N 1
ATOM 4450 C CA . ARG B 1 163 ? 9.375 -34.969 -17.141 1 98.81 163 ARG B CA 1
ATOM 4451 C C . ARG B 1 163 ? 10.055 -35 -18.516 1 98.81 163 ARG B C 1
ATOM 4453 O O . ARG B 1 163 ? 10.508 -36.031 -18.984 1 98.81 163 ARG B O 1
ATOM 4460 N N . ASP B 1 164 ? 10.117 -33.812 -19.094 1 98.75 164 ASP B N 1
ATOM 4461 C CA . ASP B 1 164 ? 10.602 -33.688 -20.469 1 98.75 164 ASP B CA 1
ATOM 4462 C C . ASP B 1 164 ? 12.086 -34.031 -20.547 1 98.75 164 ASP B C 1
ATOM 4464 O O . ASP B 1 164 ? 12.523 -34.719 -21.484 1 98.75 164 ASP B O 1
ATOM 4468 N N . GLU B 1 165 ? 12.859 -33.562 -19.594 1 98.62 165 GLU B N 1
ATOM 4469 C CA . GLU B 1 165 ? 14.289 -33.812 -19.594 1 98.62 165 GLU B CA 1
ATOM 4470 C C . GLU B 1 165 ? 14.562 -35.312 -19.312 1 98.62 165 GLU B C 1
ATOM 4472 O O . GLU B 1 165 ? 15.508 -35.875 -19.859 1 98.62 165 GLU B O 1
ATOM 4477 N N . ALA B 1 166 ? 13.82 -35.844 -18.406 1 98.5 166 ALA B N 1
ATOM 4478 C CA . ALA B 1 166 ? 13.977 -37.281 -18.125 1 98.5 166 ALA B CA 1
ATOM 4479 C C . ALA B 1 166 ? 13.688 -38.125 -19.375 1 98.5 166 ALA B C 1
ATOM 4481 O O . ALA B 1 166 ? 14.336 -39.125 -19.609 1 98.5 166 ALA B O 1
ATOM 4482 N N . ALA B 1 167 ? 12.688 -37.719 -20.125 1 97.81 167 ALA B N 1
ATOM 4483 C CA . ALA B 1 167 ? 12.344 -38.406 -21.359 1 97.81 167 ALA B CA 1
ATOM 4484 C C . ALA B 1 167 ? 13.492 -38.375 -22.359 1 97.81 167 ALA B C 1
ATOM 4486 O O . ALA B 1 167 ? 13.617 -39.25 -23.203 1 97.81 167 ALA B O 1
ATOM 4487 N N . LEU B 1 168 ? 14.312 -37.344 -22.281 1 97.06 168 LEU B N 1
ATOM 4488 C CA . LEU B 1 168 ? 15.438 -37.156 -23.203 1 97.06 168 LEU B CA 1
ATOM 4489 C C . LEU B 1 168 ? 16.719 -37.75 -22.625 1 97.06 168 LEU B C 1
ATOM 4491 O O . LEU B 1 168 ? 17.688 -37.969 -23.344 1 97.06 168 LEU B O 1
ATOM 4495 N N . ALA B 1 169 ? 16.688 -38 -21.359 1 96.75 169 ALA B N 1
ATOM 4496 C CA . ALA B 1 169 ? 17.891 -38.406 -20.641 1 96.75 169 ALA B CA 1
ATOM 4497 C C . ALA B 1 169 ? 18.219 -39.875 -20.938 1 96.75 169 ALA B C 1
ATOM 4499 O O . ALA B 1 169 ? 17.312 -40.688 -21.234 1 96.75 169 ALA B O 1
ATOM 4500 N N . ASP B 1 170 ? 19.531 -40.219 -20.719 1 94.25 170 ASP B N 1
ATOM 4501 C CA . ASP B 1 170 ? 19.984 -41.562 -20.984 1 94.25 170 ASP B CA 1
ATOM 4502 C C . ASP B 1 170 ? 20.109 -42.375 -19.703 1 94.25 170 ASP B C 1
ATOM 4504 O O . ASP B 1 170 ? 20.188 -43.594 -19.734 1 94.25 170 ASP B O 1
ATOM 4508 N N . SER B 1 171 ? 20.125 -41.625 -18.547 1 97.12 171 SER B N 1
ATOM 4509 C CA . SER B 1 171 ? 20.406 -42.344 -17.297 1 97.12 171 SER B CA 1
ATOM 4510 C C . SER B 1 171 ? 19.688 -41.656 -16.125 1 97.12 171 SER B C 1
ATOM 4512 O O . SER B 1 171 ? 19.219 -40.531 -16.25 1 97.12 171 SER B O 1
ATOM 4514 N N . TRP B 1 172 ? 19.672 -42.406 -15.086 1 97.44 172 TRP B N 1
ATOM 4515 C CA . TRP B 1 172 ? 19.172 -41.875 -13.828 1 97.44 172 TRP B CA 1
ATOM 4516 C C . TRP B 1 172 ? 20 -40.688 -13.383 1 97.44 172 TRP B C 1
ATOM 4518 O O . TRP B 1 172 ? 19.438 -39.688 -12.883 1 97.44 172 TRP B O 1
ATOM 4528 N N . ALA B 1 173 ? 21.281 -40.75 -13.547 1 97.69 173 ALA B N 1
ATOM 4529 C CA . ALA B 1 173 ? 22.188 -39.688 -13.109 1 97.69 173 ALA B CA 1
ATOM 4530 C C . ALA B 1 173 ? 21.875 -38.375 -13.82 1 97.69 173 ALA B C 1
ATOM 4532 O O . ALA B 1 173 ? 21.922 -37.312 -13.219 1 97.69 173 ALA B O 1
ATOM 4533 N N . ASP B 1 174 ? 21.547 -38.469 -15.062 1 97.69 174 ASP B N 1
ATOM 4534 C CA . ASP B 1 174 ? 21.203 -37.281 -15.844 1 97.69 174 ASP B CA 1
ATOM 4535 C C . ASP B 1 174 ? 19.891 -36.656 -15.344 1 97.69 174 ASP B C 1
ATOM 4537 O O . ASP B 1 174 ? 19.812 -35.438 -15.195 1 97.69 174 ASP B O 1
ATOM 4541 N N . ALA B 1 175 ? 18.922 -37.531 -15.125 1 98.12 175 ALA B N 1
ATOM 4542 C CA . ALA B 1 175 ? 17.656 -37.062 -14.609 1 98.12 175 ALA B CA 1
ATOM 4543 C C . ALA B 1 175 ? 17.812 -36.469 -13.219 1 98.12 175 ALA B C 1
ATOM 4545 O O . ALA B 1 175 ? 17.219 -35.438 -12.906 1 98.12 175 ALA B O 1
ATOM 4546 N N . ALA B 1 176 ? 18.609 -37.062 -12.422 1 98.31 176 ALA B N 1
ATOM 4547 C CA . ALA B 1 176 ? 18.875 -36.594 -11.062 1 98.31 176 ALA B CA 1
ATOM 4548 C C . ALA B 1 176 ? 19.562 -35.25 -11.07 1 98.31 176 ALA B C 1
ATOM 4550 O O . ALA B 1 176 ? 19.328 -34.406 -10.195 1 98.31 176 ALA B O 1
ATOM 4551 N N . ALA B 1 177 ? 20.453 -35.031 -11.984 1 98.25 177 ALA B N 1
ATOM 4552 C CA . ALA B 1 177 ? 21.125 -33.75 -12.102 1 98.25 177 ALA B CA 1
ATOM 4553 C C . ALA B 1 177 ? 20.141 -32.625 -12.398 1 98.25 177 ALA B C 1
ATOM 4555 O O . ALA B 1 177 ? 20.25 -31.531 -11.836 1 98.25 177 ALA B O 1
ATOM 4556 N N . ILE B 1 178 ? 19.188 -32.875 -13.219 1 98.12 178 ILE B N 1
ATOM 4557 C CA . ILE B 1 178 ? 18.156 -31.891 -1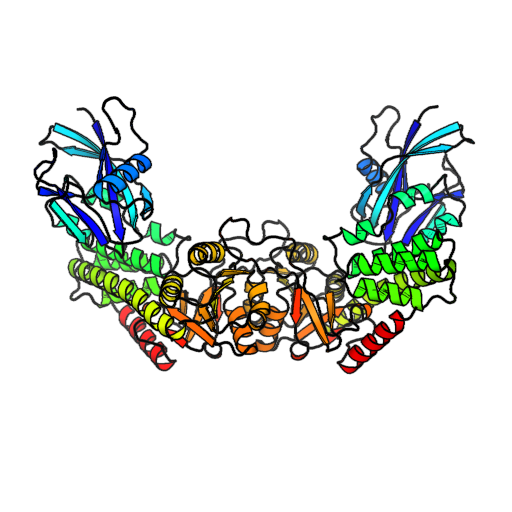3.539 1 98.12 178 ILE B CA 1
ATOM 4558 C C . ILE B 1 178 ? 17.297 -31.609 -12.305 1 98.12 178 ILE B C 1
ATOM 4560 O O . ILE B 1 178 ? 16.969 -30.453 -12.023 1 98.12 178 ILE B O 1
ATOM 4564 N N . ALA B 1 179 ? 16.953 -32.688 -11.641 1 98.44 179 ALA B N 1
ATOM 4565 C CA . ALA B 1 179 ? 16.172 -32.531 -10.406 1 98.44 179 ALA B CA 1
ATOM 4566 C C . ALA B 1 179 ? 16.891 -31.609 -9.422 1 98.44 179 ALA B C 1
ATOM 4568 O O . ALA B 1 179 ? 16.266 -30.734 -8.82 1 98.44 179 ALA B O 1
ATOM 4569 N N . ARG B 1 180 ? 18.156 -31.781 -9.273 1 97.88 180 ARG B N 1
ATOM 4570 C CA . ARG B 1 180 ? 18.938 -30.938 -8.367 1 97.88 180 ARG B CA 1
ATOM 4571 C C . ARG B 1 180 ? 18.984 -29.5 -8.852 1 97.88 180 ARG B C 1
ATOM 4573 O O . ARG B 1 180 ? 18.922 -28.562 -8.047 1 97.88 180 ARG B O 1
ATOM 4580 N N . GLU B 1 181 ? 19.078 -29.297 -10.125 1 98.06 181 GLU B N 1
ATOM 4581 C CA . GLU B 1 181 ? 19.047 -27.953 -10.688 1 98.06 181 GLU B CA 1
ATOM 4582 C C . GLU B 1 181 ? 17.719 -27.266 -10.43 1 98.06 181 GLU B C 1
ATOM 4584 O O . GLU B 1 181 ? 17.672 -26.078 -10.102 1 98.06 181 GLU B O 1
ATOM 4589 N N . LEU B 1 182 ? 16.656 -27.984 -10.562 1 97.81 182 LEU B N 1
ATOM 4590 C CA . LEU B 1 182 ? 15.32 -27.453 -10.352 1 97.81 182 LEU B CA 1
ATOM 4591 C C . LEU B 1 182 ? 15.133 -27.031 -8.898 1 97.81 182 LEU B C 1
ATOM 4593 O O . LEU B 1 182 ? 14.562 -25.969 -8.633 1 97.81 182 LEU B O 1
ATOM 4597 N N . LYS B 1 183 ? 15.57 -27.828 -7.977 1 95.62 183 LYS B N 1
ATOM 4598 C CA . LYS B 1 183 ? 15.453 -27.516 -6.555 1 95.62 183 LYS B CA 1
ATOM 4599 C C . LYS B 1 183 ? 16.219 -26.25 -6.203 1 95.62 183 LYS B C 1
ATOM 4601 O O . LYS B 1 183 ? 15.852 -25.531 -5.277 1 95.62 183 LYS B O 1
ATOM 4606 N N . SER B 1 184 ? 17.219 -25.906 -7 1 94.62 184 SER B N 1
ATOM 4607 C CA . SER B 1 184 ? 18.062 -24.75 -6.746 1 94.62 184 SER B CA 1
ATOM 4608 C C . SER B 1 184 ? 17.547 -23.516 -7.492 1 94.62 184 SER B C 1
ATOM 4610 O O . SER B 1 184 ? 17.953 -22.391 -7.203 1 94.62 184 SER B O 1
ATOM 4612 N N . ALA B 1 185 ? 16.672 -23.734 -8.461 1 93.19 185 ALA B N 1
ATOM 4613 C CA . ALA B 1 185 ? 16.203 -22.656 -9.32 1 93.19 185 ALA B CA 1
ATOM 4614 C C . ALA B 1 185 ? 15.375 -21.641 -8.523 1 93.19 185 ALA B C 1
ATOM 4616 O O . ALA B 1 185 ? 15.445 -20.438 -8.781 1 93.19 185 ALA B O 1
ATOM 4617 N N . ARG B 1 186 ? 14.594 -22.172 -7.578 1 87.69 186 ARG B N 1
ATOM 4618 C CA . ARG B 1 186 ? 13.797 -21.359 -6.672 1 87.69 186 ARG B CA 1
ATOM 4619 C C . ARG B 1 186 ? 13.945 -21.828 -5.227 1 87.69 186 ARG B C 1
ATOM 4621 O O . ARG B 1 186 ? 13.023 -22.406 -4.664 1 87.69 186 ARG B O 1
ATOM 4628 N N . PRO B 1 187 ? 15.008 -21.406 -4.598 1 83.25 187 PRO B N 1
ATOM 4629 C CA . PRO B 1 187 ? 15.328 -22 -3.297 1 83.25 187 PRO B CA 1
ATOM 4630 C C . PRO B 1 187 ? 14.289 -21.656 -2.227 1 83.25 187 PRO B C 1
ATOM 4632 O O . PRO B 1 187 ? 14.125 -22.422 -1.268 1 83.25 187 PRO B O 1
ATOM 4635 N N . SER B 1 188 ? 13.547 -20.672 -2.443 1 82.56 188 SER B N 1
ATOM 4636 C CA . SER B 1 188 ? 12.594 -20.25 -1.417 1 82.56 188 SER B CA 1
ATOM 4637 C C . SER B 1 188 ? 11.234 -20.906 -1.623 1 82.56 188 SER B C 1
ATOM 4639 O O . SER B 1 188 ? 10.344 -20.781 -0.774 1 82.56 188 SER B O 1
ATOM 4641 N N . MET B 1 189 ? 11.039 -21.578 -2.734 1 88.06 189 MET B N 1
ATOM 4642 C CA . MET B 1 189 ? 9.734 -22.188 -3.018 1 88.06 189 MET B CA 1
ATOM 4643 C C . MET B 1 189 ? 9.719 -23.656 -2.627 1 88.06 189 MET B C 1
ATOM 4645 O O . MET B 1 189 ? 10.039 -24.516 -3.443 1 88.06 189 MET B O 1
ATOM 4649 N N . THR B 1 190 ? 9.227 -23.875 -1.492 1 92.75 190 THR B N 1
ATOM 4650 C CA . THR B 1 190 ? 9.203 -25.203 -0.874 1 92.75 190 THR B CA 1
ATOM 4651 C C . THR B 1 190 ? 8.477 -26.203 -1.766 1 92.75 190 THR B C 1
ATOM 4653 O O . THR B 1 190 ? 8.898 -27.359 -1.891 1 92.75 190 THR B O 1
ATOM 4656 N N . VAL B 1 191 ? 7.438 -25.781 -2.363 1 95.62 191 VAL B N 1
ATOM 4657 C CA . VAL B 1 191 ? 6.598 -26.719 -3.117 1 95.62 191 VAL B CA 1
ATOM 4658 C C . VAL B 1 191 ? 7.355 -27.219 -4.344 1 95.62 191 VAL B C 1
ATOM 4660 O O . VAL B 1 191 ? 7.18 -28.359 -4.77 1 95.62 191 VAL B O 1
ATOM 4663 N N . VAL B 1 192 ? 8.219 -26.391 -4.961 1 95.81 192 VAL B N 1
ATOM 4664 C CA . VAL B 1 192 ? 9.031 -26.844 -6.09 1 95.81 192 VAL B CA 1
ATOM 4665 C C . VAL B 1 192 ? 9.953 -27.969 -5.641 1 95.81 192 VAL B C 1
ATOM 4667 O O . VAL B 1 192 ? 9.984 -29.047 -6.266 1 95.81 192 VAL B O 1
ATOM 4670 N N . LYS B 1 193 ? 10.602 -27.797 -4.539 1 95.75 193 LYS B N 1
ATOM 4671 C CA . LYS B 1 193 ? 11.508 -28.812 -4.008 1 95.75 193 LYS B CA 1
ATOM 4672 C C . LYS B 1 193 ? 10.758 -30.094 -3.652 1 95.75 193 LYS B C 1
ATOM 4674 O O . LYS B 1 193 ? 11.172 -31.188 -4.039 1 95.75 193 LYS B O 1
ATOM 4679 N N . ASN B 1 194 ? 9.703 -29.953 -2.932 1 97.44 194 ASN B N 1
ATOM 4680 C CA . ASN B 1 194 ? 8.953 -31.109 -2.443 1 97.44 194 ASN B CA 1
ATOM 4681 C C . ASN B 1 194 ? 8.398 -31.938 -3.594 1 97.44 194 ASN B C 1
ATOM 4683 O O . ASN B 1 194 ? 8.453 -33.156 -3.553 1 97.44 194 ASN B O 1
ATOM 4687 N N . ARG B 1 195 ? 7.84 -31.281 -4.582 1 98.19 195 ARG B N 1
ATOM 4688 C CA . ARG B 1 195 ? 7.238 -32.031 -5.684 1 98.19 195 ARG B CA 1
ATOM 4689 C C . ARG B 1 195 ? 8.305 -32.719 -6.539 1 98.19 195 ARG B C 1
ATOM 4691 O O . ARG B 1 195 ? 8.109 -33.812 -7.02 1 98.19 195 ARG B O 1
ATOM 4698 N N . VAL B 1 196 ? 9.43 -32.062 -6.734 1 98.44 196 VAL B N 1
ATOM 4699 C CA . VAL B 1 196 ? 10.547 -32.688 -7.441 1 98.44 196 VAL B CA 1
ATOM 4700 C C . VAL B 1 196 ? 11.055 -33.875 -6.648 1 98.44 196 VAL B C 1
ATOM 4702 O O . VAL B 1 196 ? 11.242 -34.969 -7.203 1 98.44 196 VAL B O 1
ATOM 4705 N N . ASP B 1 197 ? 11.258 -33.688 -5.371 1 98.12 197 ASP B N 1
ATOM 4706 C CA . ASP B 1 197 ? 11.695 -34.781 -4.508 1 98.12 197 ASP B CA 1
ATOM 4707 C C . ASP B 1 197 ? 10.711 -35.938 -4.551 1 98.12 197 ASP B C 1
ATOM 4709 O O . ASP B 1 197 ? 11.109 -37.125 -4.594 1 98.12 197 ASP B O 1
ATOM 4713 N N . ARG B 1 198 ? 9.492 -35.656 -4.441 1 98.06 198 ARG B N 1
ATOM 4714 C CA . ARG B 1 198 ? 8.461 -36.688 -4.477 1 98.06 198 ARG B CA 1
ATOM 4715 C C . ARG B 1 198 ? 8.523 -37.5 -5.777 1 98.06 198 ARG B C 1
ATOM 4717 O O . ARG B 1 198 ? 8.414 -38.719 -5.766 1 98.06 198 ARG B O 1
ATOM 4724 N N . ALA B 1 199 ? 8.648 -36.812 -6.938 1 98.62 199 ALA B N 1
ATOM 4725 C CA . ALA B 1 199 ? 8.766 -37.5 -8.227 1 98.62 199 ALA B CA 1
ATOM 4726 C C . ALA B 1 199 ? 9.977 -38.406 -8.25 1 98.62 199 ALA B C 1
ATOM 4728 O O . ALA B 1 199 ? 9.867 -39.562 -8.641 1 98.62 199 ALA B O 1
ATOM 4729 N N . MET B 1 200 ? 11.086 -37.938 -7.797 1 98.56 200 MET B N 1
ATOM 4730 C CA . MET B 1 200 ? 12.312 -38.719 -7.797 1 98.56 200 MET B CA 1
ATOM 4731 C C . MET B 1 200 ? 12.172 -39.938 -6.891 1 98.56 200 MET B C 1
ATOM 4733 O O . MET B 1 200 ? 12.547 -41.031 -7.27 1 98.56 200 MET B O 1
ATOM 4737 N N . SER B 1 201 ? 11.656 -39.719 -5.754 1 97.75 201 SER B N 1
ATOM 4738 C CA . SER B 1 201 ? 11.531 -40.781 -4.762 1 97.75 201 SER B CA 1
ATOM 4739 C C . SER B 1 201 ? 10.516 -41.844 -5.199 1 97.75 201 SER B C 1
ATOM 4741 O O . SER B 1 201 ? 10.586 -43 -4.789 1 97.75 201 SER B O 1
ATOM 4743 N N . SER B 1 202 ? 9.57 -41.469 -5.957 1 97.44 202 SER B N 1
ATOM 4744 C CA . SER B 1 202 ? 8.492 -42.375 -6.348 1 97.44 202 SER B CA 1
ATOM 4745 C C . SER B 1 202 ? 8.867 -43.188 -7.582 1 97.44 202 SER B C 1
ATOM 4747 O O . SER B 1 202 ? 8.094 -44.031 -8.031 1 97.44 202 SER B O 1
ATOM 4749 N N . ALA B 1 203 ? 10.023 -42.875 -8.195 1 97.75 203 ALA B N 1
ATOM 4750 C CA . ALA B 1 203 ? 10.469 -43.656 -9.344 1 97.75 203 ALA B CA 1
ATOM 4751 C C . ALA B 1 203 ? 10.625 -45.125 -8.969 1 97.75 203 ALA B C 1
ATOM 4753 O O . ALA B 1 203 ? 11.211 -45.438 -7.938 1 97.75 203 ALA B O 1
ATOM 4754 N N . SER B 1 204 ? 10.133 -46 -9.797 1 93.88 204 SER B N 1
ATOM 4755 C CA . SER B 1 204 ? 10.086 -47.438 -9.508 1 93.88 204 SER B CA 1
ATOM 4756 C C . SER B 1 204 ? 11.484 -48.031 -9.5 1 93.88 204 SER B C 1
ATOM 4758 O O . SER B 1 204 ? 11.711 -49.062 -8.891 1 93.88 204 SER B O 1
ATOM 4760 N N . GLU B 1 205 ? 12.359 -47.469 -10.258 1 96.38 205 GLU B N 1
ATOM 4761 C CA . GLU B 1 205 ? 13.766 -47.875 -10.344 1 96.38 205 GLU B CA 1
ATOM 4762 C C . GLU B 1 205 ? 14.641 -46.656 -10.711 1 96.38 205 GLU B C 1
ATOM 4764 O O . GLU B 1 205 ? 14.125 -45.594 -11.055 1 96.38 205 GLU B O 1
ATOM 4769 N N . GLN B 1 206 ? 15.875 -46.875 -10.656 1 96.19 206 GLN B N 1
ATOM 4770 C CA . GLN B 1 206 ? 16.812 -45.812 -10.969 1 96.19 206 GLN B CA 1
ATOM 4771 C C . GLN B 1 206 ? 17.078 -45.75 -12.469 1 96.19 206 GLN B C 1
ATOM 4773 O O . GLN B 1 206 ? 18.203 -46.031 -12.914 1 96.19 206 GLN B O 1
ATOM 4778 N N . SER B 1 207 ? 16.141 -45.312 -13.172 1 97.69 207 SER B N 1
ATOM 4779 C CA . SER B 1 207 ? 16.25 -45.062 -14.609 1 97.69 207 SER B CA 1
ATOM 4780 C C . SER B 1 207 ? 15.57 -43.781 -15.016 1 97.69 207 SER B C 1
ATOM 4782 O O . SER B 1 207 ? 14.688 -43.281 -14.312 1 97.69 207 SER B O 1
ATOM 4784 N N . ALA B 1 208 ? 16 -43.25 -16.078 1 97.88 208 ALA B N 1
ATOM 4785 C CA . ALA B 1 208 ? 15.406 -42 -16.609 1 97.88 208 ALA B CA 1
ATOM 4786 C C . ALA B 1 208 ? 13.938 -42.219 -16.969 1 97.88 208 ALA B C 1
ATOM 4788 O O . ALA B 1 208 ? 13.109 -41.344 -16.719 1 97.88 208 ALA B O 1
ATOM 4789 N N . ALA B 1 209 ? 13.664 -43.312 -17.516 1 97.56 209 ALA B N 1
ATOM 4790 C CA . ALA B 1 209 ? 12.297 -43.656 -17.906 1 97.56 209 ALA B CA 1
ATOM 4791 C C . ALA B 1 209 ? 11.375 -43.688 -16.688 1 97.56 209 ALA B C 1
ATOM 4793 O O . ALA B 1 209 ? 10.227 -43.25 -16.766 1 97.56 209 ALA B O 1
ATOM 4794 N N . ALA B 1 210 ? 11.844 -44.25 -15.617 1 98.31 210 ALA B N 1
ATOM 4795 C CA . ALA B 1 210 ? 11.055 -44.312 -14.391 1 98.31 210 ALA B CA 1
ATOM 4796 C C . ALA B 1 210 ? 10.812 -42.938 -13.82 1 98.31 210 ALA B C 1
ATOM 4798 O O . ALA B 1 210 ? 9.742 -42.656 -13.281 1 98.31 210 ALA B O 1
ATOM 4799 N N . VAL B 1 211 ? 11.828 -42.094 -13.945 1 98.62 211 VAL B N 1
ATOM 4800 C CA . VAL B 1 211 ? 11.688 -40.719 -13.484 1 98.62 211 VAL B CA 1
ATOM 4801 C C . VAL B 1 211 ? 10.641 -39.969 -14.328 1 98.62 211 VAL B C 1
ATOM 4803 O O . VAL B 1 211 ? 9.812 -39.25 -13.797 1 98.62 211 VAL B O 1
ATOM 4806 N N . GLU B 1 212 ? 10.672 -40.125 -15.648 1 98.69 212 GLU B N 1
ATOM 4807 C CA . GLU B 1 212 ? 9.68 -39.531 -16.531 1 98.69 212 GLU B CA 1
ATOM 4808 C C . GLU B 1 212 ? 8.266 -39.938 -16.141 1 98.69 212 GLU B C 1
ATOM 4810 O O . GLU B 1 212 ? 7.371 -39.125 -16.031 1 98.69 212 GLU B O 1
ATOM 4815 N N . THR B 1 213 ? 8.109 -41.219 -15.875 1 98.44 213 THR B N 1
ATOM 4816 C CA . THR B 1 213 ? 6.812 -41.75 -15.477 1 98.44 213 THR B CA 1
ATOM 4817 C C . THR B 1 213 ? 6.375 -41.188 -14.141 1 98.44 213 THR B C 1
ATOM 4819 O O . THR B 1 213 ? 5.223 -40.781 -13.977 1 98.44 213 THR B O 1
ATOM 4822 N N . ALA B 1 214 ? 7.266 -41.156 -13.25 1 98.62 214 ALA B N 1
ATOM 4823 C CA . ALA B 1 214 ? 6.98 -40.594 -11.93 1 98.62 214 ALA B CA 1
ATOM 4824 C C . ALA B 1 214 ? 6.613 -39.125 -12.023 1 98.62 214 ALA B C 1
ATOM 4826 O O . ALA B 1 214 ? 5.723 -38.656 -11.32 1 98.62 214 ALA B O 1
ATOM 4827 N N . ALA B 1 215 ? 7.336 -38.375 -12.828 1 98.75 215 ALA B N 1
ATOM 4828 C CA . ALA B 1 215 ? 7.059 -36.969 -13.016 1 98.75 215 ALA B CA 1
ATOM 4829 C C . ALA B 1 215 ? 5.664 -36.75 -13.594 1 98.75 215 ALA B C 1
ATOM 4831 O O . ALA B 1 215 ? 4.934 -35.844 -13.148 1 98.75 215 ALA B O 1
ATOM 4832 N N . ARG B 1 216 ? 5.238 -37.562 -14.57 1 98.56 216 ARG B N 1
ATOM 4833 C CA . ARG B 1 216 ? 3.893 -37.469 -15.125 1 98.56 216 ARG B CA 1
ATOM 4834 C C . ARG B 1 216 ? 2.84 -37.656 -14.039 1 98.56 216 ARG B C 1
ATOM 4836 O O . ARG B 1 216 ? 1.901 -36.875 -13.93 1 98.56 216 ARG B O 1
ATOM 4843 N N . LYS B 1 217 ? 3.061 -38.656 -13.289 1 98.44 217 LYS B N 1
ATOM 4844 C CA . LYS B 1 217 ? 2.111 -38.969 -12.227 1 98.44 217 LYS B CA 1
ATOM 4845 C C . LYS B 1 217 ? 2.07 -37.875 -11.18 1 98.44 217 LYS B C 1
ATOM 4847 O O . LYS B 1 217 ? 1.005 -37.562 -10.648 1 98.44 217 LYS B O 1
ATOM 4852 N N . THR B 1 218 ? 3.203 -37.344 -10.859 1 98.56 218 THR B N 1
ATOM 4853 C CA . THR B 1 218 ? 3.275 -36.281 -9.867 1 98.56 218 THR B CA 1
ATOM 4854 C C . THR B 1 218 ? 2.598 -35.031 -10.375 1 98.56 218 THR B C 1
ATOM 4856 O O . THR B 1 218 ? 1.988 -34.281 -9.602 1 98.56 218 THR B O 1
ATOM 4859 N N . ILE B 1 219 ? 2.732 -34.688 -11.664 1 98.62 219 ILE B N 1
ATOM 4860 C CA . ILE B 1 219 ? 2.016 -33.562 -12.258 1 98.62 219 ILE B CA 1
ATOM 4861 C C . ILE B 1 219 ? 0.513 -33.75 -12.062 1 98.62 219 ILE B C 1
ATOM 4863 O O . ILE B 1 219 ? -0.169 -32.844 -11.578 1 98.62 219 ILE B O 1
ATOM 4867 N N . GLU B 1 220 ? 0.037 -34.938 -12.406 1 98.25 220 GLU B N 1
ATOM 4868 C CA . GLU B 1 220 ? -1.388 -35.219 -12.273 1 98.25 220 GLU B CA 1
ATOM 4869 C C . GLU B 1 220 ? -1.845 -35.094 -10.82 1 98.25 220 GLU B C 1
ATOM 4871 O O . GLU B 1 220 ? -2.904 -34.531 -10.539 1 98.25 220 GLU B O 1
ATOM 4876 N N . SER B 1 221 ? -1.048 -35.656 -9.961 1 97.81 221 SER B N 1
ATOM 4877 C CA . SER B 1 221 ? -1.369 -35.594 -8.539 1 97.81 221 SER B CA 1
ATOM 4878 C C . SER B 1 221 ? -1.365 -34.156 -8.039 1 97.81 221 SER B C 1
ATOM 4880 O O . SER B 1 221 ? -2.191 -33.781 -7.199 1 97.81 221 SER B O 1
ATOM 4882 N N . ALA B 1 222 ? -0.401 -33.375 -8.438 1 97.69 222 ALA B N 1
ATOM 4883 C CA . ALA B 1 222 ? -0.294 -31.984 -8.031 1 97.69 222 ALA B CA 1
ATOM 4884 C C . ALA B 1 222 ? -1.522 -31.188 -8.461 1 97.69 222 ALA B C 1
ATOM 4886 O O . ALA B 1 222 ? -2.082 -30.422 -7.672 1 97.69 222 ALA B O 1
ATOM 4887 N N . VAL B 1 223 ? -1.943 -31.344 -9.695 1 96.81 223 VAL B N 1
ATOM 4888 C CA . VAL B 1 223 ? -3.123 -30.672 -10.227 1 96.81 223 VAL B CA 1
ATOM 4889 C C . VAL B 1 223 ? -4.355 -31.078 -9.422 1 96.81 223 VAL B C 1
ATOM 4891 O O . VAL B 1 223 ? -5.16 -30.219 -9.039 1 96.81 223 VAL B O 1
ATOM 4894 N N . ARG B 1 224 ? -4.484 -32.344 -9.195 1 97.19 224 ARG B N 1
ATOM 4895 C CA . ARG B 1 224 ? -5.609 -32.844 -8.414 1 97.19 224 ARG B CA 1
ATOM 4896 C C . ARG B 1 224 ? -5.59 -32.281 -6.996 1 97.19 224 ARG B C 1
ATOM 4898 O O . ARG B 1 224 ? -6.637 -31.922 -6.449 1 97.19 224 ARG B O 1
ATOM 4905 N N . ALA B 1 225 ? -4.457 -32.281 -6.375 1 97.75 225 ALA B N 1
ATOM 4906 C CA . ALA B 1 225 ? -4.312 -31.781 -5.008 1 97.75 225 ALA B CA 1
ATOM 4907 C C . ALA B 1 225 ? -4.781 -30.328 -4.898 1 97.75 225 ALA B C 1
ATOM 4909 O O . ALA B 1 225 ? -5.473 -29.969 -3.941 1 97.75 225 ALA B O 1
ATOM 4910 N N . ASP B 1 226 ? -4.363 -29.516 -5.836 1 95.94 226 ASP B N 1
ATOM 4911 C CA . ASP B 1 226 ? -4.766 -28.109 -5.836 1 95.94 226 ASP B CA 1
ATOM 4912 C C . ASP B 1 226 ? -6.281 -27.984 -5.965 1 95.94 226 ASP B C 1
ATOM 4914 O O . ASP B 1 226 ? -6.902 -27.188 -5.258 1 95.94 226 ASP B O 1
ATOM 4918 N N . ARG B 1 227 ? -6.875 -28.781 -6.844 1 96.25 227 ARG B N 1
ATOM 4919 C CA . ARG B 1 227 ? -8.32 -28.75 -7.055 1 96.25 227 ARG B CA 1
ATOM 4920 C C . ARG B 1 227 ? -9.062 -29.234 -5.816 1 96.25 227 ARG B C 1
ATOM 4922 O O . ARG B 1 227 ? -10.078 -28.656 -5.43 1 96.25 227 ARG B O 1
ATOM 4929 N N . GLU B 1 228 ? -8.586 -30.281 -5.25 1 98.06 228 GLU B N 1
ATOM 4930 C CA . GLU B 1 228 ? -9.234 -30.859 -4.07 1 98.06 228 GLU B CA 1
ATOM 4931 C C . GLU B 1 228 ? -9.117 -29.922 -2.869 1 98.06 228 GLU B C 1
ATOM 4933 O O . GLU B 1 228 ? -10.047 -29.812 -2.064 1 98.06 228 GLU B O 1
ATOM 4938 N N . ALA B 1 229 ? -7.977 -29.312 -2.699 1 98.31 229 ALA B N 1
ATOM 4939 C CA . ALA B 1 229 ? -7.82 -28.312 -1.642 1 98.31 229 ALA B CA 1
ATOM 4940 C C . ALA B 1 229 ? -8.859 -27.203 -1.772 1 98.31 229 ALA B C 1
ATOM 4942 O O . ALA B 1 229 ? -9.461 -26.797 -0.78 1 98.31 229 ALA B O 1
ATOM 4943 N N . ALA B 1 230 ? -9.078 -26.734 -2.986 1 98 230 ALA B N 1
ATOM 4944 C CA . ALA B 1 230 ? -10.078 -25.703 -3.256 1 98 230 ALA B CA 1
ATOM 4945 C C . ALA B 1 230 ? -11.477 -26.188 -2.883 1 98 230 ALA B C 1
ATOM 4947 O O . ALA B 1 230 ? -12.258 -25.438 -2.295 1 98 230 ALA B O 1
ATOM 4948 N N . ALA B 1 231 ? -11.766 -27.422 -3.225 1 98.19 231 ALA B N 1
ATOM 4949 C CA . ALA B 1 231 ? -13.078 -28 -2.934 1 98.19 231 ALA B CA 1
ATOM 4950 C C . ALA B 1 231 ? -13.32 -28.094 -1.43 1 98.19 231 ALA B C 1
ATOM 4952 O O . ALA B 1 231 ? -14.414 -27.781 -0.946 1 98.19 231 ALA B O 1
ATOM 4953 N N . VAL B 1 232 ? -12.336 -28.5 -0.704 1 98.31 232 VAL B N 1
ATOM 4954 C CA . VAL B 1 232 ? -12.422 -28.609 0.749 1 98.31 232 VAL B CA 1
ATOM 4955 C C . VAL B 1 232 ? -12.695 -27.234 1.36 1 98.31 232 VAL B C 1
ATOM 4957 O O . VAL B 1 232 ? -13.555 -27.094 2.23 1 98.31 232 VAL B O 1
ATOM 4960 N N . ALA B 1 233 ? -11.984 -26.266 0.908 1 98.25 233 ALA B N 1
ATOM 4961 C CA . ALA B 1 233 ? -12.172 -24.906 1.407 1 98.25 233 ALA B CA 1
ATOM 4962 C C . ALA B 1 233 ? -13.555 -24.375 1.046 1 98.25 233 ALA B C 1
ATOM 4964 O O . ALA B 1 233 ? -14.203 -23.719 1.86 1 98.25 233 ALA B O 1
ATOM 4965 N N . ALA B 1 234 ? -14 -24.625 -0.174 1 98.12 234 ALA B N 1
ATOM 4966 C CA . ALA B 1 234 ? -15.273 -24.125 -0.668 1 98.12 234 ALA B CA 1
ATOM 4967 C C . ALA B 1 234 ? -16.422 -24.562 0.23 1 98.12 234 ALA B C 1
ATOM 4969 O O . ALA B 1 234 ? -17.375 -23.812 0.444 1 98.12 234 ALA B O 1
ATOM 4970 N N . GLU B 1 235 ? -16.359 -25.719 0.729 1 97 235 GLU B N 1
ATOM 4971 C CA . GLU B 1 235 ? -17.391 -26.25 1.604 1 97 235 GLU B CA 1
ATOM 4972 C C . GLU B 1 235 ? -17.547 -25.406 2.865 1 97 235 GLU B C 1
ATOM 4974 O O . GLU B 1 235 ? -18.641 -25.297 3.412 1 97 235 GLU B O 1
ATOM 4979 N N . ARG B 1 236 ? -16.562 -24.75 3.287 1 95.56 236 ARG B N 1
ATOM 4980 C CA . ARG B 1 236 ? -16.547 -23.969 4.527 1 95.56 236 ARG B CA 1
ATOM 4981 C C . ARG B 1 236 ? -16.922 -22.516 4.262 1 95.56 236 ARG B C 1
ATOM 4983 O O . ARG B 1 236 ? -17.25 -21.781 5.191 1 95.56 236 ARG B O 1
ATOM 4990 N N . LEU B 1 237 ? -16.875 -22.125 3.031 1 96.94 237 LEU B N 1
ATOM 4991 C CA . LEU B 1 237 ? -17 -20.719 2.699 1 96.94 237 LEU B CA 1
ATOM 4992 C C . LEU B 1 237 ? -18.359 -20.422 2.074 1 96.94 237 LEU B C 1
ATOM 4994 O O . LEU B 1 237 ? -18.703 -19.25 1.855 1 96.94 237 LEU B O 1
ATOM 4998 N N . GLU B 1 238 ? -19.188 -21.391 1.792 1 95.62 238 GLU B N 1
ATOM 4999 C CA . GLU B 1 238 ? -20.406 -21.281 1.01 1 95.62 238 GLU B CA 1
ATOM 5000 C C . GLU B 1 238 ? -21.344 -20.219 1.606 1 95.62 238 GLU B C 1
ATOM 5002 O O . GLU B 1 238 ? -21.656 -20.281 2.795 1 95.62 238 GLU B O 1
ATOM 5007 N N . GLY B 1 239 ? -21.703 -19.266 0.803 1 94.44 239 GLY B N 1
ATOM 5008 C CA . GLY B 1 239 ? -22.719 -18.281 1.149 1 94.44 239 GLY B CA 1
ATOM 5009 C C . GLY B 1 239 ? -22.219 -17.25 2.162 1 94.44 239 GLY B C 1
ATOM 5010 O O . GLY B 1 239 ? -23.031 -16.547 2.768 1 94.44 239 GLY B O 1
ATOM 5011 N N . GLN B 1 240 ? -20.984 -17.156 2.344 1 97.19 240 GLN B N 1
ATOM 5012 C CA . GLN B 1 240 ? -20.406 -16.297 3.371 1 97.19 240 GLN B CA 1
ATOM 5013 C C . GLN B 1 240 ? -19.828 -15.016 2.758 1 97.19 240 GLN B C 1
ATOM 5015 O O . GLN B 1 240 ? -19.703 -14.914 1.536 1 97.19 240 GLN B O 1
ATOM 5020 N N . ARG B 1 241 ? -19.641 -14.047 3.572 1 98.31 241 ARG B N 1
ATOM 5021 C CA . ARG B 1 241 ? -18.859 -12.867 3.215 1 98.31 241 ARG B CA 1
ATOM 5022 C C . ARG B 1 241 ? -17.375 -13.094 3.486 1 98.31 241 ARG B C 1
ATOM 5024 O O . ARG B 1 241 ? -16.969 -13.289 4.633 1 98.31 241 ARG B O 1
ATOM 5031 N N . ILE B 1 242 ? -16.656 -13.078 2.438 1 98.62 242 ILE B N 1
ATOM 5032 C CA . ILE B 1 242 ? -15.281 -13.555 2.535 1 98.62 242 ILE B CA 1
ATOM 5033 C C . ILE B 1 242 ? -14.32 -12.406 2.264 1 98.62 242 ILE B C 1
ATOM 5035 O O . ILE B 1 242 ? -14.508 -11.633 1.317 1 98.62 242 ILE B O 1
ATOM 5039 N N . CYS B 1 243 ? -13.375 -12.234 3.145 1 98.62 243 CYS B N 1
ATOM 5040 C CA . CYS B 1 243 ? -12.25 -11.344 2.895 1 98.62 243 CYS B CA 1
ATOM 5041 C C . CYS B 1 243 ? -11.039 -12.133 2.398 1 98.62 243 CYS B C 1
ATOM 5043 O O . CYS B 1 243 ? -10.68 -13.156 2.98 1 98.62 243 CYS B O 1
ATOM 5045 N N . THR B 1 244 ? -10.477 -11.719 1.269 1 98.31 244 THR B N 1
ATOM 5046 C CA . THR B 1 244 ? -9.32 -12.422 0.737 1 98.31 244 THR B CA 1
ATOM 5047 C C . THR B 1 244 ? -8.203 -11.438 0.395 1 98.31 244 THR B C 1
ATOM 5049 O O . THR B 1 244 ? -8.391 -10.219 0.486 1 98.31 244 THR B O 1
ATOM 5052 N N . PHE B 1 245 ? -7.035 -12.047 0.225 1 93.75 245 PHE B N 1
ATOM 5053 C CA . PHE B 1 245 ? -5.824 -11.242 0.076 1 93.75 245 PHE B CA 1
ATOM 5054 C C . PHE B 1 245 ? -4.875 -11.883 -0.929 1 93.75 245 PHE B C 1
ATOM 5056 O O . PHE B 1 245 ? -4.688 -13.094 -0.93 1 93.75 245 PHE B O 1
ATOM 5063 N N . SER B 1 246 ? -4.312 -11.047 -1.804 1 92.5 246 SER B N 1
ATOM 5064 C CA . SER B 1 246 ? -3.336 -11.43 -2.82 1 92.5 246 SER B CA 1
ATOM 5065 C C . SER B 1 246 ? -3.959 -12.344 -3.865 1 92.5 246 SER B C 1
ATOM 5067 O O . SER B 1 246 ? -5.18 -12.352 -4.047 1 92.5 246 SER B O 1
ATOM 5069 N N . ARG B 1 247 ? -3.123 -12.945 -4.723 1 94 247 ARG B N 1
ATOM 5070 C CA . ARG B 1 247 ? -3.59 -13.805 -5.805 1 94 247 ARG B CA 1
ATOM 5071 C C . ARG B 1 247 ? -3.133 -15.25 -5.594 1 94 247 ARG B C 1
ATOM 5073 O O . ARG B 1 247 ? -1.939 -15.508 -5.422 1 94 247 ARG B O 1
ATOM 5080 N N . SER B 1 248 ? -4.07 -16.062 -5.57 1 93.81 248 SER B N 1
ATOM 5081 C CA . SER B 1 248 ? -3.861 -17.5 -5.52 1 93.81 248 SER B CA 1
ATOM 5082 C C . SER B 1 248 ? -4.855 -18.25 -6.414 1 93.81 248 SER B C 1
ATOM 5084 O O . SER B 1 248 ? -6.066 -18.062 -6.281 1 93.81 248 SER B O 1
ATOM 5086 N N . GLY B 1 249 ? -4.293 -19.062 -7.324 1 91.81 249 GLY B N 1
ATOM 5087 C CA . GLY B 1 249 ? -5.172 -19.859 -8.164 1 91.81 249 GLY B CA 1
ATOM 5088 C C . GLY B 1 249 ? -6.074 -20.781 -7.363 1 91.81 249 GLY B C 1
ATOM 5089 O O . GLY B 1 249 ? -7.25 -20.953 -7.691 1 91.81 249 GLY B O 1
ATOM 5090 N N . THR B 1 250 ? -5.57 -21.344 -6.324 1 94.75 250 THR B N 1
ATOM 5091 C CA . THR B 1 250 ? -6.332 -22.234 -5.461 1 94.75 250 THR B CA 1
ATOM 5092 C C . THR B 1 250 ? -7.453 -21.469 -4.754 1 94.75 250 THR B C 1
ATOM 5094 O O . THR B 1 250 ? -8.57 -21.984 -4.637 1 94.75 250 THR B O 1
ATOM 5097 N N . VAL B 1 251 ? -7.191 -20.312 -4.293 1 96.88 251 VAL B N 1
ATOM 5098 C CA . VAL B 1 251 ? -8.172 -19.484 -3.602 1 96.88 251 VAL B CA 1
ATOM 5099 C C . VAL B 1 251 ? -9.281 -19.078 -4.57 1 96.88 251 VAL B C 1
ATOM 5101 O O . VAL B 1 251 ? -10.461 -19.141 -4.234 1 96.88 251 VAL B O 1
ATOM 5104 N N . LEU B 1 252 ? -8.852 -18.688 -5.781 1 94.81 252 LEU B N 1
ATOM 5105 C CA . LEU B 1 252 ? -9.836 -18.281 -6.781 1 94.81 252 LEU B CA 1
ATOM 5106 C C . LEU B 1 252 ? -10.773 -19.438 -7.117 1 94.81 252 LEU B C 1
ATOM 5108 O O . LEU B 1 252 ? -11.992 -19.25 -7.199 1 94.81 252 LEU B O 1
ATOM 5112 N N . ASP B 1 253 ? -10.203 -20.562 -7.305 1 94.38 253 ASP B N 1
ATOM 5113 C CA . ASP B 1 253 ? -11.008 -21.75 -7.59 1 94.38 253 ASP B CA 1
ATOM 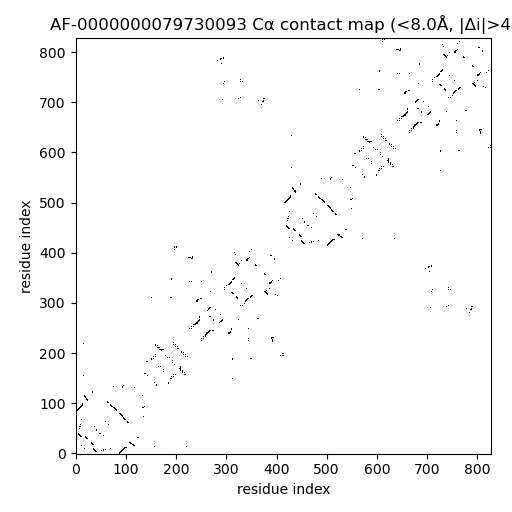5114 C C . ASP B 1 253 ? -11.992 -22.031 -6.457 1 94.38 253 ASP B C 1
ATOM 5116 O O . ASP B 1 253 ? -13.156 -22.344 -6.707 1 94.38 253 ASP B O 1
ATOM 5120 N N . ALA B 1 254 ? -11.547 -21.922 -5.238 1 97.56 254 ALA B N 1
ATOM 5121 C CA . ALA B 1 254 ? -12.391 -22.172 -4.074 1 97.56 254 ALA B CA 1
ATOM 5122 C C . ALA B 1 254 ? -13.531 -21.156 -4.004 1 97.56 254 ALA B C 1
ATOM 5124 O O . ALA B 1 254 ? -14.672 -21.516 -3.715 1 97.56 254 ALA B O 1
ATOM 5125 N N . LEU B 1 255 ? -13.242 -19.891 -4.219 1 97.44 255 LEU B N 1
ATOM 5126 C CA . LEU B 1 255 ? -14.242 -18.844 -4.156 1 97.44 255 LEU B CA 1
ATOM 5127 C C . LEU B 1 255 ? -15.312 -19.031 -5.227 1 97.44 255 LEU B C 1
ATOM 5129 O O . LEU B 1 255 ? -16.5 -18.844 -4.969 1 97.44 255 LEU B O 1
ATOM 5133 N N . GLU B 1 256 ? -14.859 -19.438 -6.43 1 94.5 256 GLU B N 1
ATOM 5134 C CA . GLU B 1 256 ? -15.82 -19.703 -7.5 1 94.5 256 GLU B CA 1
ATOM 5135 C C . GLU B 1 256 ? -16.766 -20.844 -7.133 1 94.5 256 GLU B C 1
ATOM 5137 O O . GLU B 1 256 ? -17.953 -20.781 -7.406 1 94.5 256 GLU B O 1
ATOM 5142 N N . ARG B 1 257 ? -16.25 -21.797 -6.527 1 95.25 257 ARG B N 1
ATOM 5143 C CA . ARG B 1 257 ? -17.031 -22.969 -6.121 1 95.25 257 ARG B CA 1
ATOM 5144 C C . ARG B 1 257 ? -17.969 -22.609 -4.969 1 95.25 257 ARG B C 1
ATOM 5146 O O . ARG B 1 257 ? -19.109 -23.078 -4.93 1 95.25 257 ARG B O 1
ATOM 5153 N N . ALA B 1 258 ? -17.469 -21.812 -4.074 1 96.94 258 ALA B N 1
ATOM 5154 C CA . ALA B 1 258 ? -18.203 -21.516 -2.844 1 96.94 258 ALA B CA 1
ATOM 5155 C C . ALA B 1 258 ? -19.359 -20.562 -3.109 1 96.94 258 ALA B C 1
ATOM 5157 O O . ALA B 1 258 ? -20.328 -20.516 -2.34 1 96.94 258 ALA B O 1
ATOM 5158 N N . ASP B 1 259 ? -19.297 -19.797 -4.168 1 95.81 259 ASP B N 1
ATOM 5159 C CA . ASP B 1 259 ? -20.312 -18.797 -4.5 1 95.81 259 ASP B CA 1
ATOM 5160 C C . ASP B 1 259 ? -20.641 -17.922 -3.287 1 95.81 259 ASP B C 1
ATOM 5162 O O . ASP B 1 259 ? -21.797 -17.891 -2.846 1 95.81 259 ASP B O 1
ATOM 5166 N N . PRO B 1 260 ? -19.672 -17.219 -2.809 1 97.44 260 PRO B N 1
ATOM 5167 C CA . PRO B 1 260 ? -19.875 -16.406 -1.609 1 97.44 260 PRO B CA 1
ATOM 5168 C C . PRO B 1 260 ? -20.875 -15.281 -1.826 1 97.44 260 PRO B C 1
ATOM 5170 O O . PRO B 1 260 ? -21.156 -14.898 -2.969 1 97.44 260 PRO B O 1
ATOM 5173 N N . GLU B 1 261 ? -21.453 -14.789 -0.716 1 97.69 261 GLU B N 1
ATOM 5174 C CA . GLU B 1 261 ? -22.375 -13.656 -0.766 1 97.69 261 GLU B CA 1
ATOM 5175 C C . GLU B 1 261 ? -21.672 -12.398 -1.274 1 97.69 261 GLU B C 1
ATOM 5177 O O . GLU B 1 261 ? -22.25 -11.648 -2.066 1 97.69 261 GLU B O 1
ATOM 5182 N N . ALA B 1 262 ? -20.516 -12.156 -0.82 1 98.25 262 ALA B N 1
ATOM 5183 C CA . ALA B 1 262 ? -19.688 -11.016 -1.18 1 98.25 262 ALA B CA 1
ATOM 5184 C C . ALA B 1 262 ? -18.219 -11.297 -0.895 1 98.25 262 ALA B C 1
ATOM 5186 O O . ALA B 1 262 ? -17.891 -12.164 -0.089 1 98.25 262 ALA B O 1
ATOM 5187 N N . VAL B 1 263 ? -17.391 -10.562 -1.605 1 98.56 263 VAL B N 1
ATOM 5188 C CA . VAL B 1 263 ? -15.953 -10.758 -1.408 1 98.56 263 VAL B CA 1
ATOM 5189 C C . VAL B 1 263 ? -15.266 -9.406 -1.214 1 98.56 263 VAL B C 1
ATOM 5191 O O . VAL B 1 263 ? -15.477 -8.484 -2.002 1 98.56 263 VAL B O 1
ATOM 5194 N N . LEU B 1 264 ? -14.555 -9.25 -0.125 1 98.62 264 LEU B N 1
ATOM 5195 C CA . LEU B 1 264 ? -13.672 -8.125 0.148 1 98.62 264 LEU B CA 1
ATOM 5196 C C . LEU B 1 264 ? -12.227 -8.477 -0.193 1 98.62 264 LEU B C 1
ATOM 5198 O O . LEU B 1 264 ? -11.656 -9.414 0.377 1 98.62 264 LEU B O 1
ATOM 5202 N N . VAL B 1 265 ? -11.641 -7.746 -1.123 1 98.5 265 VAL B N 1
ATOM 5203 C CA . VAL B 1 265 ? -10.32 -8.102 -1.638 1 98.5 265 VAL B CA 1
ATOM 5204 C C . VAL B 1 265 ? -9.312 -7.008 -1.278 1 98.5 265 VAL B C 1
ATOM 5206 O O . VAL B 1 265 ? -9.594 -5.816 -1.456 1 98.5 265 VAL B O 1
ATOM 5209 N N . GLY B 1 266 ? -8.211 -7.438 -0.741 1 98.06 266 GLY B N 1
ATOM 5210 C CA . GLY B 1 266 ? -7.121 -6.5 -0.521 1 98.06 266 GLY B CA 1
ATOM 5211 C C . GLY B 1 266 ? -6.297 -6.238 -1.767 1 98.06 266 GLY B C 1
ATOM 5212 O O . GLY B 1 266 ? -6.102 -7.137 -2.588 1 98.06 266 GLY B O 1
ATOM 5213 N N . GLU B 1 267 ? -5.711 -5.129 -1.854 1 97.06 267 GLU B N 1
ATOM 5214 C CA . GLU B 1 267 ? -4.926 -4.676 -2.996 1 97.06 267 GLU B CA 1
ATOM 5215 C C . GLU B 1 267 ? -3.633 -5.473 -3.131 1 97.06 267 GLU B C 1
ATOM 5217 O O . GLU B 1 267 ? -3.252 -5.867 -4.234 1 97.06 267 GLU B O 1
ATOM 5222 N N . SER B 1 268 ? -2.959 -5.715 -2.012 1 95.69 268 SER B N 1
ATOM 5223 C CA . SER B 1 268 ? -1.658 -6.371 -1.952 1 95.69 268 SER B CA 1
ATOM 5224 C C . SER B 1 268 ? -0.563 -5.484 -2.535 1 95.69 268 SER B C 1
ATOM 5226 O O . SER B 1 268 ? 0.175 -5.906 -3.428 1 95.69 268 SER B O 1
ATOM 5228 N N . HIS B 1 269 ? -0.529 -4.332 -1.954 1 95.38 269 HIS B N 1
ATOM 5229 C CA . HIS B 1 269 ? 0.54 -3.404 -2.305 1 95.38 269 HIS B CA 1
ATOM 5230 C C . HIS B 1 269 ? 1.898 -3.932 -1.857 1 95.38 269 HIS B C 1
ATOM 5232 O O . HIS B 1 269 ? 2.01 -4.547 -0.794 1 95.38 269 HIS B O 1
ATOM 5238 N N . PRO B 1 270 ? 3.057 -3.758 -2.689 1 93.31 270 PRO B N 1
ATOM 5239 C CA . PRO B 1 270 ? 3.156 -2.867 -3.848 1 93.31 270 PRO B CA 1
ATOM 5240 C C . PRO B 1 270 ? 2.879 -3.58 -5.168 1 93.31 270 PRO B C 1
ATOM 5242 O O . PRO B 1 270 ? 2.738 -2.932 -6.207 1 93.31 270 PRO B O 1
ATOM 5245 N N . GLY B 1 271 ? 2.754 -4.895 -5.195 1 91.38 271 GLY B N 1
ATOM 5246 C CA . GLY B 1 271 ? 2.514 -5.637 -6.426 1 91.38 271 GLY B CA 1
ATOM 5247 C C . GLY B 1 271 ? 1.097 -5.488 -6.941 1 91.38 271 GLY B C 1
ATOM 5248 O O . GLY B 1 271 ? 0.856 -5.598 -8.148 1 91.38 271 GLY B O 1
ATOM 5249 N N . SER B 1 272 ? 0.139 -5.293 -6.051 1 94.19 272 SER B N 1
ATOM 5250 C CA . SER B 1 272 ? -1.271 -5.047 -6.34 1 94.19 272 SER B CA 1
ATOM 5251 C C . SER B 1 272 ? -1.912 -6.246 -7.027 1 94.19 272 SER B C 1
ATOM 5253 O O . SER B 1 272 ? -2.746 -6.086 -7.918 1 94.19 272 SER B O 1
ATOM 5255 N N . GLU B 1 273 ? -1.473 -7.398 -6.727 1 92.88 273 GLU B N 1
ATOM 5256 C CA . GLU B 1 273 ? -2.02 -8.617 -7.32 1 92.88 273 GLU B CA 1
ATOM 5257 C C . GLU B 1 273 ? -3.512 -8.75 -7.023 1 92.88 273 GLU B C 1
ATOM 5259 O O . GLU B 1 273 ? -4.254 -9.344 -7.809 1 92.88 273 GLU B O 1
ATOM 5264 N N . GLY B 1 274 ? -3.967 -8.18 -5.934 1 96.06 274 GLY B N 1
ATOM 5265 C CA . GLY B 1 274 ? -5.367 -8.266 -5.539 1 96.06 274 GLY B CA 1
ATOM 5266 C C . GLY B 1 274 ? -6.297 -7.547 -6.496 1 96.06 274 GLY B C 1
ATOM 5267 O O . GLY B 1 274 ? -7.484 -7.875 -6.582 1 96.06 274 GLY B O 1
ATOM 5268 N N . VAL B 1 275 ? -5.816 -6.559 -7.176 1 96.69 275 VAL B N 1
ATOM 5269 C CA . VAL B 1 275 ? -6.641 -5.797 -8.109 1 96.69 275 VAL B CA 1
ATOM 5270 C C . VAL B 1 275 ? -7.152 -6.715 -9.219 1 96.69 275 VAL B C 1
ATOM 5272 O O . VAL B 1 275 ? -8.344 -6.711 -9.531 1 96.69 275 VAL B O 1
ATOM 5275 N N . GLY B 1 276 ? -6.242 -7.508 -9.781 1 94.19 276 GLY B N 1
ATOM 5276 C CA . GLY B 1 276 ? -6.656 -8.461 -10.797 1 94.19 276 GLY B CA 1
ATOM 5277 C C . GLY B 1 276 ? -7.66 -9.477 -10.289 1 94.19 276 GLY B C 1
ATOM 5278 O O . GLY B 1 276 ? -8.578 -9.859 -11.016 1 94.19 276 GLY B O 1
ATOM 5279 N N . VAL B 1 277 ? -7.508 -9.891 -9.086 1 95.56 277 VAL B N 1
ATOM 5280 C CA . VAL B 1 277 ? -8.43 -10.828 -8.453 1 95.56 277 VAL B CA 1
ATOM 5281 C C . VAL B 1 277 ? -9.812 -10.188 -8.32 1 95.56 277 VAL B C 1
ATOM 5283 O O . VAL B 1 277 ? -10.82 -10.805 -8.672 1 95.56 277 VAL B O 1
ATOM 5286 N N . ALA B 1 278 ? -9.828 -8.969 -7.824 1 97.88 278 ALA B N 1
ATOM 5287 C CA . ALA B 1 278 ? -11.086 -8.242 -7.668 1 97.88 278 ALA B CA 1
ATOM 5288 C C . ALA B 1 278 ? -11.805 -8.102 -9 1 97.88 278 ALA B C 1
ATOM 5290 O O . ALA B 1 278 ? -13.016 -8.32 -9.086 1 97.88 278 ALA B O 1
ATOM 5291 N N . GLU B 1 279 ? -11.055 -7.793 -10.039 1 96.94 279 GLU B N 1
ATOM 5292 C CA . GLU B 1 279 ? -11.648 -7.621 -11.359 1 96.94 279 GLU B CA 1
ATOM 5293 C C . GLU B 1 279 ? -12.242 -8.93 -11.875 1 96.94 279 GLU B C 1
ATOM 5295 O O . GLU B 1 279 ? -13.344 -8.938 -12.438 1 96.94 279 GLU B O 1
ATOM 5300 N N . SER B 1 280 ? -11.484 -9.961 -11.703 1 93.56 280 SER B N 1
ATOM 5301 C CA . SER B 1 280 ? -11.945 -11.266 -12.164 1 93.56 280 SER B CA 1
ATOM 5302 C C . SER B 1 280 ? -13.219 -11.688 -11.445 1 93.56 280 SER B C 1
ATOM 5304 O O . SER B 1 280 ? -14.172 -12.156 -12.07 1 93.56 280 SER B O 1
ATOM 5306 N N . LEU B 1 281 ? -13.281 -11.484 -10.164 1 96.44 281 LEU B N 1
ATOM 5307 C CA . LEU B 1 281 ? -14.414 -11.914 -9.359 1 96.44 281 LEU B CA 1
ATOM 5308 C C . LEU B 1 281 ? -15.617 -11.008 -9.594 1 96.44 281 LEU B C 1
ATOM 5310 O O . LEU B 1 281 ? -16.766 -11.445 -9.445 1 96.44 281 LEU B O 1
ATOM 5314 N N . ALA B 1 282 ? -15.344 -9.773 -9.93 1 97 282 ALA B N 1
ATOM 5315 C CA . ALA B 1 282 ? -16.406 -8.773 -10.07 1 97 282 ALA B CA 1
ATOM 5316 C C . ALA B 1 282 ? -17.344 -9.125 -11.227 1 97 282 ALA B C 1
ATOM 5318 O O . ALA B 1 282 ? -18.453 -8.602 -11.32 1 97 282 ALA B O 1
ATOM 5319 N N . GLU B 1 283 ? -16.891 -10.008 -12.047 1 92.56 283 GLU B N 1
ATOM 5320 C CA . GLU B 1 283 ? -17.719 -10.43 -13.18 1 92.56 283 GLU B CA 1
ATOM 5321 C C . GLU B 1 283 ? -18.938 -11.211 -12.711 1 92.56 283 GLU B C 1
ATOM 5323 O O . GLU B 1 283 ? -19.984 -11.203 -13.375 1 92.56 283 GLU B O 1
ATOM 5328 N N . SER B 1 284 ? -18.828 -11.797 -11.539 1 93.62 284 SER B N 1
ATOM 5329 C CA . SER B 1 284 ? -19.922 -12.695 -11.164 1 93.62 284 SER B CA 1
ATOM 5330 C C . SER B 1 284 ? -20.281 -12.547 -9.688 1 93.62 284 SER B C 1
ATOM 5332 O O . SER B 1 284 ? -21.219 -13.18 -9.203 1 93.62 284 SER B O 1
ATOM 5334 N N . HIS B 1 285 ? -19.516 -11.719 -8.961 1 96.19 285 HIS B N 1
ATOM 5335 C CA . HIS B 1 285 ? -19.734 -11.594 -7.523 1 96.19 285 HIS B CA 1
ATOM 5336 C C . HIS B 1 285 ? -19.766 -10.133 -7.094 1 96.19 285 HIS B C 1
ATOM 5338 O O . HIS B 1 285 ? -19.328 -9.258 -7.844 1 96.19 285 HIS B O 1
ATOM 5344 N N . ASP B 1 286 ? -20.391 -9.914 -5.938 1 97.88 286 ASP B N 1
ATOM 5345 C CA . ASP B 1 286 ? -20.281 -8.609 -5.285 1 97.88 286 ASP B CA 1
ATOM 5346 C C . ASP B 1 286 ? -18.906 -8.422 -4.652 1 97.88 286 ASP B C 1
ATOM 5348 O O . ASP B 1 286 ? -18.562 -9.094 -3.678 1 97.88 286 ASP B O 1
ATOM 5352 N N . VAL B 1 287 ? -18.141 -7.496 -5.234 1 98.5 287 VAL B N 1
ATOM 5353 C CA . VAL B 1 287 ? -16.75 -7.391 -4.832 1 98.5 287 VAL B CA 1
ATOM 5354 C C . VAL B 1 287 ? -16.453 -5.977 -4.34 1 98.5 287 VAL B C 1
ATOM 5356 O O . VAL B 1 287 ? -16.922 -4.996 -4.934 1 98.5 287 VAL B O 1
ATOM 5359 N N . THR B 1 288 ? -15.789 -5.816 -3.229 1 98.5 288 THR B N 1
ATOM 5360 C CA . THR B 1 288 ? -15.219 -4.57 -2.723 1 98.5 288 THR B CA 1
ATOM 5361 C C . THR B 1 288 ? -13.703 -4.668 -2.637 1 98.5 288 THR B C 1
ATOM 5363 O O . THR B 1 288 ? -13.164 -5.645 -2.117 1 98.5 288 THR B O 1
ATOM 5366 N N . LEU B 1 289 ? -13.016 -3.707 -3.23 1 98.31 289 LEU B N 1
ATOM 5367 C CA . LEU B 1 289 ? -11.562 -3.615 -3.166 1 98.31 289 LEU B CA 1
ATOM 5368 C C . LEU B 1 289 ? -11.125 -2.588 -2.123 1 98.31 289 LEU B C 1
ATOM 5370 O O . LEU B 1 289 ? -11.727 -1.514 -2.02 1 98.31 289 LEU B O 1
ATOM 5374 N N . SER B 1 290 ? -10.141 -2.891 -1.356 1 97.94 290 SER B N 1
ATOM 5375 C CA . SER B 1 290 ? -9.594 -1.948 -0.389 1 97.94 290 SER B CA 1
ATOM 5376 C C . SER B 1 290 ? -8.07 -2.051 -0.327 1 97.94 290 SER B C 1
ATOM 5378 O O . SER B 1 290 ? -7.484 -3.002 -0.847 1 97.94 290 SER B O 1
ATOM 5380 N N . SER B 1 291 ? -7.43 -1.031 0.229 1 96.62 291 SER B N 1
ATOM 5381 C CA . SER B 1 291 ? -6 -1.105 0.505 1 96.62 291 SER B CA 1
ATOM 5382 C C . SER B 1 291 ? -5.699 -2.119 1.604 1 96.62 291 SER B C 1
ATOM 5384 O O . SER B 1 291 ? -6.602 -2.531 2.338 1 96.62 291 SER B O 1
ATOM 5386 N N . ASP B 1 292 ? -4.434 -2.533 1.72 1 96.12 292 ASP B N 1
ATOM 5387 C CA . ASP B 1 292 ? -4.047 -3.518 2.727 1 96.12 292 ASP B CA 1
ATOM 5388 C C . ASP B 1 292 ? -4.336 -3.004 4.137 1 96.12 292 ASP B C 1
ATOM 5390 O O . ASP B 1 292 ? -4.859 -3.74 4.977 1 96.12 292 ASP B O 1
ATOM 5394 N N . ALA B 1 293 ? -3.984 -1.758 4.363 1 94.81 293 ALA B N 1
ATOM 5395 C CA . ALA B 1 293 ? -4.25 -1.134 5.656 1 94.81 293 ALA B CA 1
ATOM 5396 C C . ALA B 1 293 ? -5.75 -1.011 5.91 1 94.81 293 ALA B C 1
ATOM 5398 O O . ALA B 1 293 ? -6.211 -1.19 7.039 1 94.81 293 ALA B O 1
ATOM 5399 N N . GLY B 1 294 ? -6.484 -0.698 4.859 1 95.06 294 GLY B N 1
ATOM 5400 C CA . GLY B 1 294 ? -7.926 -0.542 4.973 1 95.06 294 GLY B CA 1
ATOM 5401 C C . GLY B 1 294 ? -8.641 -1.83 5.34 1 95.06 294 GLY B C 1
ATOM 5402 O O . GLY B 1 294 ? -9.664 -1.806 6.027 1 95.06 294 GLY B O 1
ATOM 5403 N N . LEU B 1 295 ? -8.117 -2.949 4.926 1 95.31 295 LEU B N 1
ATOM 5404 C CA . LEU B 1 295 ? -8.734 -4.246 5.172 1 95.31 295 LEU B CA 1
ATOM 5405 C C . LEU B 1 295 ? -8.836 -4.527 6.668 1 95.31 295 LEU B C 1
ATOM 5407 O O . LEU B 1 295 ? -9.836 -5.078 7.133 1 95.31 295 LEU B O 1
ATOM 5411 N N . VAL B 1 296 ? -7.805 -4.184 7.363 1 93.12 296 VAL B N 1
ATOM 5412 C CA . VAL B 1 296 ? -7.711 -4.465 8.797 1 93.12 296 VAL B CA 1
ATOM 5413 C C . VAL B 1 296 ? -8.828 -3.742 9.539 1 93.12 296 VAL B C 1
ATOM 5415 O O . VAL B 1 296 ? -9.484 -4.324 10.406 1 93.12 296 VAL B O 1
ATOM 5418 N N . GLY B 1 297 ? -9.039 -2.549 9.188 1 87.75 297 GLY B N 1
ATOM 5419 C CA . GLY B 1 297 ? -10.078 -1.77 9.836 1 87.75 297 GLY B CA 1
ATOM 5420 C C . GLY B 1 297 ? -11.477 -2.115 9.352 1 87.75 297 GLY B C 1
ATOM 5421 O O . GLY B 1 297 ? -12.445 -2.004 10.102 1 87.75 297 GLY B O 1
ATOM 5422 N N . LEU B 1 298 ? -11.641 -2.574 8.141 1 93.75 298 LEU B N 1
ATOM 5423 C CA . LEU B 1 298 ? -12.93 -2.803 7.496 1 93.75 298 LEU B CA 1
ATOM 5424 C C . LEU B 1 298 ? -13.484 -4.176 7.863 1 93.75 298 LEU B C 1
ATOM 5426 O O . LEU B 1 298 ? -14.68 -4.434 7.691 1 93.75 298 LEU B O 1
ATOM 5430 N N . LEU B 1 299 ? -12.625 -5.039 8.297 1 96 299 LEU B N 1
ATOM 5431 C CA . LEU B 1 299 ? -13.023 -6.426 8.516 1 96 299 LEU B CA 1
ATOM 5432 C C . LEU B 1 299 ? -14.266 -6.512 9.391 1 96 299 LEU B C 1
ATOM 5434 O O . LEU B 1 299 ? -15.219 -7.215 9.047 1 96 299 LEU B O 1
ATOM 5438 N N . GLY B 1 300 ? -14.289 -5.816 10.492 1 92.75 300 GLY B N 1
ATOM 5439 C CA . GLY B 1 300 ? -15.43 -5.812 11.398 1 92.75 300 GLY B CA 1
ATOM 5440 C C . GLY B 1 300 ? -16.625 -5.059 10.844 1 92.75 300 GLY B C 1
ATOM 5441 O O . GLY B 1 300 ? -17.75 -5.57 10.859 1 92.75 300 GLY B O 1
ATOM 5442 N N . GLU B 1 301 ? -16.344 -3.883 10.312 1 91.69 301 GLU B N 1
ATOM 5443 C CA . GLU B 1 301 ? -17.391 -3.025 9.789 1 91.69 301 GLU B CA 1
ATOM 5444 C C . GLU B 1 301 ? -18.109 -3.682 8.609 1 91.69 301 GLU B C 1
ATOM 5446 O O . GLU B 1 301 ? -19.312 -3.494 8.414 1 91.69 301 GLU B O 1
ATOM 5451 N N . TRP B 1 302 ? -17.375 -4.406 7.84 1 95.81 302 TRP B N 1
ATOM 5452 C CA . TRP B 1 302 ? -17.891 -5.062 6.645 1 95.81 302 TRP B CA 1
ATOM 5453 C C . TRP B 1 302 ? -18.594 -6.367 7.004 1 95.81 302 TRP B C 1
ATOM 5455 O O . TRP B 1 302 ? -19.141 -7.047 6.133 1 95.81 302 TRP B O 1
ATOM 5465 N N . ASP B 1 303 ? -18.562 -6.77 8.258 1 96.19 303 ASP B N 1
ATOM 5466 C CA . ASP B 1 303 ? -19.203 -7.98 8.766 1 96.19 303 ASP B CA 1
ATOM 5467 C C . ASP B 1 303 ? -18.672 -9.219 8.039 1 96.19 303 ASP B C 1
ATOM 5469 O O . ASP B 1 303 ? -19.469 -10.008 7.504 1 96.19 303 ASP B O 1
ATOM 5473 N N . ALA B 1 304 ? -17.406 -9.32 7.871 1 97.88 304 ALA B N 1
ATOM 5474 C CA . ALA B 1 304 ? -16.812 -10.5 7.25 1 97.88 304 ALA B CA 1
ATOM 5475 C C . ALA B 1 304 ? -17.062 -11.75 8.086 1 97.88 304 ALA B C 1
ATOM 5477 O O . ALA B 1 304 ? -16.984 -11.711 9.312 1 97.88 304 ALA B O 1
ATOM 5478 N N . ASP B 1 305 ? -17.359 -12.852 7.391 1 98 305 ASP B N 1
ATOM 5479 C CA . ASP B 1 305 ? -17.547 -14.133 8.07 1 98 305 ASP B CA 1
ATOM 5480 C C . ASP B 1 305 ? -16.219 -14.891 8.188 1 98 305 ASP B C 1
ATOM 5482 O O . ASP B 1 305 ? -16 -15.625 9.148 1 98 305 ASP B O 1
ATOM 5486 N N . ALA B 1 306 ? -15.383 -14.688 7.191 1 98.31 306 ALA B N 1
ATOM 5487 C CA . ALA B 1 306 ? -14.117 -15.422 7.172 1 98.31 306 ALA B CA 1
ATOM 5488 C C . ALA B 1 306 ? -13.062 -14.672 6.371 1 98.31 306 ALA B C 1
ATOM 5490 O O . ALA B 1 306 ? -13.383 -13.945 5.434 1 98.31 306 ALA B O 1
ATOM 5491 N N . VAL B 1 307 ? -11.898 -14.797 6.848 1 98.69 307 VAL B N 1
ATOM 5492 C CA . VAL B 1 307 ? -10.727 -14.492 6.043 1 98.69 307 VAL B CA 1
ATOM 5493 C C . VAL B 1 307 ? -10.219 -15.758 5.367 1 98.69 307 VAL B C 1
ATOM 5495 O O . VAL B 1 307 ? -10.086 -16.797 6.012 1 98.69 307 VAL B O 1
ATOM 5498 N N . PHE B 1 308 ? -9.977 -15.648 4.09 1 98.69 308 PHE B N 1
ATOM 5499 C CA . PHE B 1 308 ? -9.594 -16.812 3.307 1 98.69 308 PHE B CA 1
ATOM 5500 C C . PHE B 1 308 ? -8.422 -16.484 2.387 1 98.69 308 PHE B C 1
ATOM 5502 O O . PHE B 1 308 ? -8.539 -15.633 1.508 1 98.69 308 PHE B O 1
ATOM 5509 N N . VAL B 1 309 ? -7.297 -17.188 2.576 1 98.44 309 VAL B N 1
ATOM 5510 C CA . VAL B 1 309 ? -6.094 -16.891 1.808 1 98.44 309 VAL B CA 1
ATOM 5511 C C . VAL B 1 309 ? -5.402 -18.188 1.394 1 98.44 309 VAL B C 1
ATOM 5513 O O . VAL B 1 309 ? -5.82 -19.281 1.799 1 98.44 309 VAL B O 1
ATOM 5516 N N . GLY B 1 310 ? -4.453 -18.047 0.514 1 97.25 310 GLY B N 1
ATOM 5517 C CA . GLY B 1 310 ? -3.572 -19.141 0.171 1 97.25 310 GLY B CA 1
ATOM 5518 C C . GLY B 1 310 ? -2.32 -19.203 1.024 1 97.25 310 GLY B C 1
ATOM 5519 O O . GLY B 1 310 ? -2.275 -18.609 2.109 1 97.25 310 GLY B O 1
ATOM 5520 N N . ALA B 1 311 ? -1.372 -19.984 0.541 1 96.19 311 ALA B N 1
ATOM 5521 C CA . ALA B 1 311 ? -0.076 -20.109 1.203 1 96.19 311 ALA B CA 1
ATOM 5522 C C . ALA B 1 311 ? 1.041 -20.328 0.188 1 96.19 311 ALA B C 1
ATOM 5524 O O . ALA B 1 311 ? 0.86 -21.047 -0.797 1 96.19 311 ALA B O 1
ATOM 5525 N N . ASP B 1 312 ? 2.094 -19.656 0.434 1 94.25 312 ASP B N 1
ATOM 5526 C CA . ASP B 1 312 ? 3.314 -20.016 -0.289 1 94.25 312 ASP B CA 1
ATOM 5527 C C . ASP B 1 312 ? 3.992 -21.234 0.332 1 94.25 312 ASP B C 1
ATOM 5529 O O . ASP B 1 312 ? 4.469 -22.109 -0.385 1 94.25 312 ASP B O 1
ATOM 5533 N N . THR B 1 313 ? 3.969 -21.172 1.627 1 95 313 THR B N 1
ATOM 5534 C CA . THR B 1 313 ? 4.555 -22.266 2.402 1 95 313 THR B CA 1
ATOM 5535 C C . THR B 1 313 ? 3.836 -22.422 3.74 1 95 313 THR B C 1
ATOM 5537 O O . THR B 1 313 ? 3.441 -21.438 4.359 1 95 313 THR B O 1
ATOM 5540 N N . VAL B 1 314 ? 3.607 -23.656 4.129 1 96.5 314 VAL B N 1
ATOM 5541 C CA . VAL B 1 314 ? 3.213 -23.953 5.5 1 96.5 314 VAL B CA 1
ATOM 5542 C C . VAL B 1 314 ? 4.406 -24.531 6.266 1 96.5 314 VAL B C 1
ATOM 5544 O O . VAL B 1 314 ? 5.012 -25.516 5.84 1 96.5 314 VAL B O 1
ATOM 5547 N N . LEU B 1 315 ? 4.73 -23.891 7.328 1 95.12 315 LEU B N 1
ATOM 5548 C CA . LEU B 1 315 ? 5.863 -24.328 8.133 1 95.12 315 LEU B CA 1
ATOM 5549 C C . LEU B 1 315 ? 5.508 -25.594 8.922 1 95.12 315 LEU B C 1
ATOM 5551 O O . LEU B 1 315 ? 4.328 -25.875 9.133 1 95.12 315 LEU B O 1
ATOM 5555 N N . SER B 1 316 ? 6.562 -26.266 9.406 1 93.25 316 SER B N 1
ATOM 5556 C CA . SER B 1 316 ? 6.348 -27.547 10.078 1 93.25 316 SER B CA 1
ATOM 5557 C C . SER B 1 316 ? 5.625 -27.359 11.406 1 93.25 316 SER B C 1
ATOM 5559 O O . SER B 1 316 ? 5.031 -28.297 11.93 1 93.25 316 SER B O 1
ATOM 5561 N N . ASP B 1 317 ? 5.582 -26.156 11.961 1 91.88 317 ASP B N 1
ATOM 5562 C CA . ASP B 1 317 ? 4.879 -25.906 13.211 1 91.88 317 ASP B CA 1
ATOM 5563 C C . ASP B 1 317 ? 3.455 -25.422 12.953 1 91.88 317 ASP B C 1
ATOM 5565 O O . ASP B 1 317 ? 2.719 -25.109 13.891 1 91.88 317 ASP B O 1
ATOM 5569 N N . GLY B 1 318 ? 3.154 -25.266 11.695 1 93.88 318 GLY B N 1
ATOM 5570 C CA . GLY B 1 318 ? 1.798 -24.891 11.328 1 93.88 318 GLY B CA 1
ATOM 5571 C C . GLY B 1 318 ? 1.67 -23.438 10.93 1 93.88 318 GLY B C 1
ATOM 5572 O O . GLY B 1 318 ? 0.608 -23 10.484 1 93.88 318 GLY B O 1
ATOM 5573 N N . GLY B 1 319 ? 2.744 -22.688 11.109 1 95.38 319 GLY B N 1
ATOM 5574 C CA . GLY B 1 319 ? 2.727 -21.328 10.609 1 95.38 319 GLY B CA 1
ATOM 5575 C C . GLY B 1 319 ? 2.592 -21.234 9.102 1 95.38 319 GLY B C 1
ATOM 5576 O O . GLY B 1 319 ? 2.99 -22.156 8.383 1 95.38 319 GLY B O 1
ATOM 5577 N N . VAL B 1 320 ? 2.016 -20.172 8.656 1 96.12 320 VAL B N 1
ATOM 5578 C CA . VAL B 1 320 ? 1.769 -20.047 7.227 1 96.12 320 VAL B CA 1
ATOM 5579 C C . VAL B 1 320 ? 2.531 -18.844 6.676 1 96.12 320 VAL B C 1
ATOM 5581 O O . VAL B 1 320 ? 2.41 -17.734 7.199 1 96.12 320 VAL B O 1
ATOM 5584 N N . VAL B 1 321 ? 3.348 -19.078 5.723 1 95.5 321 VAL B N 1
ATOM 5585 C CA . VAL B 1 321 ? 4.027 -18.031 4.965 1 95.5 321 VAL B CA 1
ATOM 5586 C C . VAL B 1 321 ? 3.188 -17.625 3.756 1 95.5 321 VAL B C 1
ATOM 5588 O O . VAL B 1 321 ? 2.908 -18.469 2.889 1 95.5 321 VAL B O 1
ATOM 5591 N N . ASN B 1 322 ? 2.76 -16.469 3.662 1 95.44 322 ASN B N 1
ATOM 5592 C CA . ASN B 1 322 ? 1.969 -15.922 2.564 1 95.44 322 ASN B CA 1
ATOM 5593 C C . ASN B 1 322 ? 2.264 -14.445 2.338 1 95.44 322 ASN B C 1
ATOM 5595 O O . ASN B 1 322 ? 3.104 -13.859 3.025 1 95.44 322 ASN B O 1
ATOM 5599 N N . LYS B 1 323 ? 1.646 -13.922 1.314 1 95.12 323 LYS B N 1
ATOM 5600 C CA . LYS B 1 323 ? 1.882 -12.523 0.951 1 95.12 323 LYS B CA 1
ATOM 5601 C C . LYS B 1 323 ? 1.855 -11.625 2.182 1 95.12 323 LYS B C 1
ATOM 5603 O O . LYS B 1 323 ? 1.013 -11.797 3.064 1 95.12 323 LYS B O 1
ATOM 5608 N N . VAL B 1 324 ? 2.848 -10.727 2.205 1 96.38 324 VAL B N 1
ATOM 5609 C CA . VAL B 1 324 ? 2.932 -9.766 3.297 1 96.38 324 VAL B CA 1
ATOM 5610 C C . VAL B 1 324 ? 1.602 -9.023 3.438 1 96.38 324 VAL B C 1
ATOM 5612 O O . VAL B 1 324 ? 1.026 -8.57 2.445 1 96.38 324 VAL B O 1
ATOM 5615 N N . GLY B 1 325 ? 1.115 -8.883 4.641 1 96.56 325 GLY B N 1
ATOM 5616 C CA . GLY B 1 325 ? -0.207 -8.359 4.941 1 96.56 325 GLY B CA 1
ATOM 5617 C C . GLY B 1 325 ? -1.145 -9.398 5.527 1 96.56 325 GLY B C 1
ATOM 5618 O O . GLY B 1 325 ? -2.137 -9.055 6.172 1 96.56 325 GLY B O 1
ATOM 5619 N N . THR B 1 326 ? -0.834 -10.641 5.273 1 97.56 326 THR B N 1
ATOM 5620 C CA . THR B 1 326 ? -1.655 -11.734 5.785 1 97.56 326 THR B CA 1
ATOM 5621 C C . THR B 1 326 ? -1.64 -11.758 7.309 1 97.56 326 THR B C 1
ATOM 5623 O O . THR B 1 326 ? -2.68 -11.945 7.945 1 97.56 326 THR B O 1
ATOM 5626 N N . ARG B 1 327 ? -0.491 -11.594 7.902 1 96.88 327 ARG B N 1
ATOM 5627 C CA . ARG B 1 327 ? -0.373 -11.594 9.352 1 96.88 327 ARG B CA 1
ATOM 5628 C C . ARG B 1 327 ? -1.25 -10.508 9.977 1 96.88 327 ARG B C 1
ATOM 5630 O O . ARG B 1 327 ? -1.96 -10.758 10.945 1 96.88 327 ARG B O 1
ATOM 5637 N N . GLY B 1 328 ? -1.141 -9.281 9.398 1 96.69 328 GLY B N 1
ATOM 5638 C CA . GLY B 1 328 ? -1.972 -8.195 9.891 1 96.69 328 GLY B CA 1
ATOM 5639 C C . GLY B 1 328 ? -3.457 -8.492 9.805 1 96.69 328 GLY B C 1
ATOM 5640 O O . GLY B 1 328 ? -4.207 -8.203 10.734 1 96.69 328 GLY B O 1
ATOM 5641 N N . LEU B 1 329 ? -3.879 -9.062 8.719 1 97.44 329 LEU B N 1
ATOM 5642 C CA . LEU B 1 329 ? -5.277 -9.43 8.523 1 97.44 329 LEU B CA 1
ATOM 5643 C C . LEU B 1 329 ? -5.707 -10.484 9.539 1 97.44 329 LEU B C 1
ATOM 5645 O O . LEU B 1 329 ? -6.824 -10.43 10.062 1 97.44 329 LEU B O 1
ATOM 5649 N N . ALA B 1 330 ? -4.84 -11.43 9.805 1 98.25 330 ALA B N 1
ATOM 5650 C CA . ALA B 1 330 ? -5.141 -12.477 10.773 1 98.25 330 ALA B CA 1
ATOM 5651 C C . ALA B 1 330 ? -5.277 -11.898 12.18 1 98.25 330 ALA B C 1
ATOM 5653 O O . ALA B 1 330 ? -6.137 -12.328 12.953 1 98.25 330 ALA B O 1
ATOM 5654 N N . LEU B 1 331 ? -4.434 -10.992 12.547 1 98 331 LEU B N 1
ATOM 5655 C CA . LEU B 1 331 ? -4.547 -10.32 13.836 1 98 331 LEU B CA 1
ATOM 5656 C C . LEU B 1 331 ? -5.883 -9.602 13.961 1 98 331 LEU B C 1
ATOM 5658 O O . LEU B 1 331 ? -6.535 -9.664 15 1 98 331 LEU B O 1
ATOM 5662 N N . ALA B 1 332 ? -6.266 -8.883 12.906 1 97.69 332 ALA B N 1
ATOM 5663 C CA . ALA B 1 332 ? -7.559 -8.203 12.898 1 97.69 332 ALA B CA 1
ATOM 5664 C C . ALA B 1 332 ? -8.703 -9.195 13.039 1 97.69 332 ALA B C 1
ATOM 5666 O O . ALA B 1 332 ? -9.68 -8.93 13.758 1 97.69 332 ALA B O 1
ATOM 5667 N N . ALA B 1 333 ? -8.586 -10.297 12.328 1 98.44 333 ALA B N 1
ATOM 5668 C CA . ALA B 1 333 ? -9.617 -11.328 12.398 1 98.44 333 ALA B CA 1
ATOM 5669 C C . ALA B 1 333 ? -9.781 -11.844 13.828 1 98.44 333 ALA B C 1
ATOM 5671 O O . ALA B 1 333 ? -10.906 -12.039 14.297 1 98.44 333 ALA B O 1
ATOM 5672 N N . ALA B 1 334 ? -8.656 -12.086 14.508 1 98.06 334 ALA B N 1
ATOM 5673 C CA . ALA B 1 334 ? -8.703 -12.531 15.898 1 98.06 334 ALA B CA 1
ATOM 5674 C C . ALA B 1 334 ? -9.43 -11.516 16.766 1 98.06 334 ALA B C 1
ATOM 5676 O O . ALA B 1 334 ? -10.234 -11.883 17.625 1 98.06 334 ALA B O 1
ATOM 5677 N N . ARG B 1 335 ? -9.164 -10.242 16.562 1 97.12 335 ARG B N 1
ATOM 5678 C CA . ARG B 1 335 ? -9.789 -9.164 17.328 1 97.12 335 ARG B CA 1
ATOM 5679 C C . ARG B 1 335 ? -11.289 -9.133 17.094 1 97.12 335 ARG B C 1
ATOM 5681 O O . ARG B 1 335 ? -12.062 -8.844 18.016 1 97.12 335 ARG B O 1
ATOM 5688 N N . GLU B 1 336 ? -11.719 -9.422 15.859 1 97.19 336 GLU B N 1
ATOM 5689 C CA . GLU B 1 336 ? -13.117 -9.281 15.477 1 97.19 336 GLU B CA 1
ATOM 5690 C C . GLU B 1 336 ? -13.852 -10.617 15.562 1 97.19 336 GLU B C 1
ATOM 5692 O O . GLU B 1 336 ? -15.023 -10.711 15.195 1 97.19 336 GLU B O 1
ATOM 5697 N N . ASP B 1 337 ? -13.203 -11.648 15.984 1 97.19 337 ASP B N 1
ATOM 5698 C CA . ASP B 1 337 ? -13.766 -12.992 16.078 1 97.19 337 ASP B CA 1
ATOM 5699 C C . ASP B 1 337 ? -14.211 -13.492 14.703 1 97.19 337 ASP B C 1
ATOM 5701 O O . ASP B 1 337 ? -15.344 -13.953 14.539 1 97.19 337 ASP B O 1
ATOM 5705 N N . VAL B 1 338 ? -13.43 -13.258 13.734 1 98.12 338 VAL B N 1
ATOM 5706 C CA . VAL B 1 338 ? -13.617 -13.742 12.367 1 98.12 338 VAL B CA 1
ATOM 5707 C C . VAL B 1 338 ? -12.695 -14.938 12.109 1 98.12 338 VAL B C 1
ATOM 5709 O O . VAL B 1 338 ? -11.523 -14.906 12.477 1 98.12 338 VAL B O 1
ATOM 5712 N N . ARG B 1 339 ? -13.141 -16 11.469 1 97.75 339 ARG B N 1
ATOM 5713 C CA . ARG B 1 339 ? -12.344 -17.188 11.211 1 97.75 339 ARG B CA 1
ATOM 5714 C C . ARG B 1 339 ? -11.336 -16.953 10.086 1 97.75 339 ARG B C 1
ATOM 5716 O O . ARG B 1 339 ? -11.609 -16.188 9.156 1 97.75 339 ARG B O 1
ATOM 5723 N N . VAL B 1 340 ? -10.188 -17.641 10.227 1 98.44 340 VAL B N 1
ATOM 5724 C CA . VAL B 1 340 ? -9.148 -17.547 9.203 1 98.44 340 VAL B CA 1
ATOM 5725 C C . VAL B 1 340 ? -8.859 -18.922 8.625 1 98.44 340 VAL B C 1
ATOM 5727 O O . VAL B 1 340 ? -8.391 -19.828 9.328 1 98.44 340 VAL B O 1
ATOM 5730 N N . TYR B 1 341 ? -9.094 -19.109 7.324 1 98.25 341 TYR B N 1
ATOM 5731 C CA . TYR B 1 341 ? -8.828 -20.359 6.629 1 98.25 341 TYR B CA 1
ATOM 5732 C C . TYR B 1 341 ? -7.758 -20.172 5.562 1 98.25 341 TYR B C 1
ATOM 5734 O O . TYR B 1 341 ? -7.641 -19.109 4.965 1 98.25 341 TYR B O 1
ATOM 5742 N N . VAL B 1 342 ? -7.02 -21.219 5.355 1 98.38 342 VAL B N 1
ATOM 5743 C CA . VAL B 1 342 ? -5.988 -21.281 4.324 1 98.38 342 VAL B CA 1
ATOM 5744 C C . VAL B 1 342 ? -6.266 -22.453 3.385 1 98.38 342 VAL B C 1
ATOM 5746 O O . VAL B 1 342 ? -6.691 -23.516 3.826 1 98.38 342 VAL B O 1
ATOM 5749 N N . ALA B 1 343 ? -6.117 -22.234 2.141 1 98.12 343 ALA B N 1
ATOM 5750 C CA . ALA B 1 343 ? -6.191 -23.328 1.175 1 98.12 343 ALA B CA 1
ATOM 5751 C C . ALA B 1 343 ? -4.852 -23.531 0.471 1 98.12 343 ALA B C 1
ATOM 5753 O O . ALA B 1 343 ? -4.277 -22.578 -0.069 1 98.12 343 ALA B O 1
ATOM 5754 N N . THR B 1 344 ? -4.352 -24.703 0.486 1 97.56 344 THR B N 1
ATOM 5755 C CA . THR B 1 344 ? -3.082 -25.016 -0.159 1 97.56 344 THR B CA 1
ATOM 5756 C C . THR B 1 344 ? -2.912 -26.531 -0.314 1 97.56 344 THR B C 1
ATOM 5758 O O . THR B 1 344 ? -3.549 -27.297 0.399 1 97.56 344 THR B O 1
ATOM 5761 N N . ALA B 1 345 ? -2.096 -26.922 -1.287 1 97.88 345 ALA B N 1
ATOM 5762 C CA . ALA B 1 345 ? -1.717 -28.328 -1.394 1 97.88 345 ALA B CA 1
ATOM 5763 C C . ALA B 1 345 ? -0.799 -28.75 -0.245 1 97.88 345 ALA B C 1
ATOM 5765 O O . ALA B 1 345 ? 0.014 -27.938 0.224 1 97.88 345 ALA B O 1
ATOM 5766 N N . ALA B 1 346 ? -0.867 -29.953 0.172 1 98 346 ALA B N 1
ATOM 5767 C CA . ALA B 1 346 ? -0.013 -30.453 1.24 1 98 346 ALA B CA 1
ATOM 5768 C C . ALA B 1 346 ? 1.459 -30.406 0.839 1 98 346 ALA B C 1
ATOM 5770 O O . ALA B 1 346 ? 2.34 -30.344 1.698 1 98 346 ALA B O 1
ATOM 5771 N N . ASP B 1 347 ? 1.719 -30.344 -0.417 1 97.69 347 ASP B N 1
ATOM 5772 C CA . ASP B 1 347 ? 3.088 -30.297 -0.923 1 97.69 347 ASP B CA 1
ATOM 5773 C C . ASP B 1 347 ? 3.758 -28.969 -0.565 1 97.69 347 ASP B C 1
ATOM 5775 O O . ASP B 1 347 ? 4.977 -28.828 -0.693 1 97.69 347 ASP B O 1
ATOM 5779 N N . LYS B 1 348 ? 2.988 -27.984 -0.117 1 96.62 348 LYS B N 1
ATOM 5780 C CA . LYS B 1 348 ? 3.559 -26.703 0.271 1 96.62 348 LYS B CA 1
ATOM 5781 C C . LYS B 1 348 ? 3.977 -26.703 1.739 1 96.62 348 LYS B C 1
ATOM 5783 O O . LYS B 1 348 ? 4.461 -25.703 2.254 1 96.62 348 LYS B O 1
ATOM 5788 N N . ILE B 1 349 ? 3.803 -27.797 2.428 1 97.06 349 ILE B N 1
ATOM 5789 C CA . ILE B 1 349 ? 4.266 -27.922 3.805 1 97.06 349 ILE B CA 1
ATOM 5790 C C . ILE B 1 349 ? 5.773 -28.172 3.82 1 97.06 349 ILE B C 1
ATOM 5792 O O . ILE B 1 349 ? 6.262 -29.125 3.195 1 97.06 349 ILE B O 1
ATOM 5796 N N . SER B 1 350 ? 6.445 -27.344 4.492 1 95.75 350 SER B N 1
ATOM 5797 C CA . SER B 1 350 ? 7.898 -27.406 4.555 1 95.75 350 SER B CA 1
ATOM 5798 C C . SER B 1 350 ? 8.367 -28.469 5.543 1 95.75 350 SER B C 1
ATOM 5800 O O . SER B 1 350 ? 7.789 -28.609 6.625 1 95.75 350 SER B O 1
ATOM 5802 N N . PRO B 1 351 ? 9.406 -29.188 5.137 1 93.31 351 PRO B N 1
ATOM 5803 C CA . PRO B 1 351 ? 10.008 -30.094 6.117 1 93.31 351 PRO B CA 1
ATOM 5804 C C . PRO B 1 351 ? 10.805 -29.375 7.191 1 93.31 351 PRO B C 1
ATOM 5806 O O . PRO B 1 351 ? 11.195 -29.969 8.195 1 93.31 351 PRO B O 1
ATOM 5809 N N . ASP B 1 352 ? 11.078 -28.094 6.969 1 84.94 352 ASP B N 1
ATOM 5810 C CA . ASP B 1 352 ? 11.883 -27.281 7.875 1 84.94 352 ASP B CA 1
ATOM 5811 C C . ASP B 1 352 ? 11.016 -26.25 8.594 1 84.94 352 ASP B C 1
ATOM 5813 O O . ASP B 1 352 ? 9.906 -25.938 8.148 1 84.94 352 ASP B O 1
ATOM 5817 N N . GLU B 1 353 ? 11.555 -25.781 9.711 1 80.94 353 GLU B N 1
ATOM 5818 C CA . GLU B 1 353 ? 10.844 -24.766 10.484 1 80.94 353 GLU B CA 1
ATOM 5819 C C . GLU B 1 353 ? 11.273 -23.359 10.062 1 80.94 353 GLU B C 1
ATOM 5821 O O . GLU B 1 353 ? 10.539 -22.391 10.281 1 80.94 353 GLU B O 1
ATOM 5826 N N . ASP B 1 354 ? 12.422 -23.281 9.469 1 79.81 354 ASP B N 1
ATOM 5827 C CA . ASP B 1 354 ? 12.961 -21.969 9.133 1 79.81 354 ASP B CA 1
ATOM 5828 C C . ASP B 1 354 ? 12.531 -21.531 7.734 1 79.81 354 ASP B C 1
ATOM 5830 O O . ASP B 1 354 ? 12.273 -22.375 6.871 1 79.81 354 ASP B O 1
ATOM 5834 N N . VAL B 1 355 ? 12.273 -20.25 7.727 1 80.94 355 VAL B N 1
ATOM 5835 C CA . VAL B 1 355 ? 11.891 -19.734 6.414 1 80.94 355 VAL B CA 1
ATOM 5836 C C . VAL B 1 355 ? 12.734 -18.5 6.078 1 80.94 355 VAL B C 1
ATOM 5838 O O . VAL B 1 355 ? 13.047 -17.703 6.961 1 80.94 355 VAL B O 1
ATOM 5841 N N . GLU B 1 356 ? 13.18 -18.547 4.902 1 81 356 GLU B N 1
ATOM 5842 C CA . GLU B 1 356 ? 13.82 -17.344 4.363 1 81 356 GLU B CA 1
ATOM 5843 C C . GLU B 1 356 ? 12.828 -16.5 3.557 1 81 356 GLU B C 1
ATOM 5845 O O . GLU B 1 356 ? 12.234 -17 2.59 1 81 356 GLU B O 1
ATOM 5850 N N . ILE B 1 357 ? 12.664 -15.227 3.965 1 85.81 357 ILE B N 1
ATOM 5851 C CA . ILE B 1 357 ? 11.719 -14.352 3.281 1 85.81 357 ILE B CA 1
ATOM 5852 C C . ILE B 1 357 ? 12.461 -13.453 2.297 1 85.81 357 ILE B C 1
ATOM 5854 O O . ILE B 1 357 ? 13.352 -12.695 2.691 1 85.81 357 ILE B O 1
ATOM 5858 N N . GLU B 1 358 ? 12.094 -13.531 1.049 1 84.25 358 GLU B N 1
ATOM 5859 C CA . GLU B 1 358 ? 12.695 -12.703 0.008 1 84.25 358 GLU B CA 1
ATOM 5860 C C . GLU B 1 358 ? 12.07 -11.312 -0.017 1 84.25 358 GLU B C 1
ATOM 5862 O O . GLU B 1 358 ? 10.922 -11.133 0.377 1 84.25 358 GLU B O 1
ATOM 5867 N N . PRO B 1 359 ? 12.875 -10.328 -0.485 1 86.38 359 PRO B N 1
ATOM 5868 C CA . PRO B 1 359 ? 12.281 -9 -0.68 1 86.38 359 PRO B CA 1
ATOM 5869 C C . PRO B 1 359 ? 11.344 -8.945 -1.881 1 86.38 359 PRO B C 1
ATOM 5871 O O . PRO B 1 359 ? 11.469 -9.75 -2.809 1 86.38 359 PRO B O 1
ATOM 5874 N N . SER B 1 360 ? 10.445 -8.023 -1.775 1 87.62 360 SER B N 1
ATOM 5875 C CA . SER B 1 360 ? 9.555 -7.781 -2.906 1 87.62 360 SER B CA 1
ATOM 5876 C C . SER B 1 360 ? 10.32 -7.23 -4.105 1 87.62 360 SER B C 1
ATOM 5878 O O . SER B 1 360 ? 11.211 -6.387 -3.947 1 87.62 360 SER B O 1
ATOM 5880 N N . PRO B 1 361 ? 9.984 -7.719 -5.246 1 80.31 361 PRO B N 1
ATOM 5881 C CA . PRO B 1 361 ? 10.594 -7.121 -6.438 1 80.31 361 PRO B CA 1
ATOM 5882 C C . PRO B 1 361 ? 10.078 -5.715 -6.723 1 80.31 361 PRO B C 1
ATOM 5884 O O . PRO B 1 361 ? 10.773 -4.914 -7.355 1 80.31 361 PRO B O 1
ATOM 5887 N N . ALA B 1 362 ? 8.852 -5.477 -6.375 1 85.75 362 ALA B N 1
ATOM 5888 C CA . ALA B 1 362 ? 8.289 -4.145 -6.562 1 85.75 362 ALA B CA 1
ATOM 5889 C C . ALA B 1 362 ? 8.844 -3.164 -5.535 1 85.75 362 ALA B C 1
ATOM 5891 O O . ALA B 1 362 ? 8.977 -3.496 -4.355 1 85.75 362 ALA B O 1
ATOM 5892 N N . SER B 1 363 ? 9.125 -1.977 -5.934 1 91.5 363 SER B N 1
ATOM 5893 C CA . SER B 1 363 ? 9.773 -0.993 -5.07 1 91.5 363 SER B CA 1
ATOM 5894 C C . SER B 1 363 ? 8.742 -0.116 -4.363 1 91.5 363 SER B C 1
ATOM 5896 O O . SER B 1 363 ? 7.668 0.152 -4.902 1 91.5 363 SER B O 1
ATOM 5898 N N . ILE B 1 364 ? 9.094 0.309 -3.148 1 95.38 364 ILE B N 1
ATOM 5899 C CA . ILE B 1 364 ? 8.273 1.282 -2.438 1 95.38 364 ILE B CA 1
ATOM 5900 C C . ILE B 1 364 ? 9.047 2.59 -2.279 1 95.38 364 ILE B C 1
ATOM 5902 O O . ILE B 1 364 ? 8.516 3.566 -1.736 1 95.38 364 ILE B O 1
ATOM 5906 N N . TYR B 1 365 ? 10.312 2.633 -2.717 1 96.94 365 TYR B N 1
ATOM 5907 C CA . TYR B 1 365 ? 11.148 3.818 -2.59 1 96.94 365 TYR B CA 1
ATOM 5908 C C . TYR B 1 365 ? 12.109 3.939 -3.77 1 96.94 365 TYR B C 1
ATOM 5910 O O . TYR B 1 365 ? 12.883 3.02 -4.047 1 96.94 365 TYR B O 1
ATOM 5918 N N . GLU B 1 366 ? 12.086 5.105 -4.406 1 95.06 366 GLU B N 1
ATOM 5919 C CA . GLU B 1 366 ? 12.969 5.355 -5.543 1 95.06 366 GLU B CA 1
ATOM 5920 C C . GLU B 1 366 ? 13.844 6.578 -5.301 1 95.06 366 GLU B C 1
ATOM 5922 O O . GLU B 1 366 ? 14.477 7.09 -6.227 1 95.06 366 GLU B O 1
ATOM 5927 N N . GLY B 1 367 ? 13.844 7.066 -4.098 1 94.88 367 GLY B N 1
ATOM 5928 C CA . GLY B 1 367 ? 14.625 8.25 -3.777 1 94.88 367 GLY B CA 1
ATOM 5929 C C . GLY B 1 367 ? 16.094 7.953 -3.527 1 94.88 367 GLY B C 1
ATOM 5930 O O . GLY B 1 367 ? 16.547 6.832 -3.764 1 94.88 367 GLY B O 1
ATOM 5931 N N . THR B 1 368 ? 16.828 9.039 -3.121 1 95.19 368 THR B N 1
ATOM 5932 C CA . THR B 1 368 ? 18.281 8.891 -2.979 1 95.19 368 THR B CA 1
ATOM 5933 C C . THR B 1 368 ? 18.703 9.156 -1.537 1 95.19 368 THR B C 1
ATOM 5935 O O . THR B 1 368 ? 19.906 9.141 -1.228 1 95.19 368 THR B O 1
ATOM 5938 N N . ALA B 1 369 ? 17.766 9.383 -0.676 1 96.06 369 ALA B N 1
ATOM 5939 C CA . ALA B 1 369 ? 18.125 9.625 0.719 1 96.06 369 ALA B CA 1
ATOM 5940 C C . ALA B 1 369 ? 18.812 8.406 1.323 1 96.06 369 ALA B C 1
ATOM 5942 O O . ALA B 1 369 ? 18.609 7.281 0.861 1 96.06 369 ALA B O 1
ATOM 5943 N N . PRO B 1 370 ? 19.688 8.656 2.281 1 96.81 370 PRO B N 1
ATOM 5944 C CA . PRO B 1 370 ? 20.422 7.543 2.893 1 96.81 370 PRO B CA 1
ATOM 5945 C C . PRO B 1 370 ? 19.578 6.77 3.902 1 96.81 370 PRO B C 1
ATOM 5947 O O . PRO B 1 370 ? 19.828 6.855 5.109 1 96.81 370 PRO B O 1
ATOM 5950 N N . LEU B 1 371 ? 18.641 5.973 3.447 1 97.62 371 LEU B N 1
ATOM 5951 C CA . LEU B 1 371 ? 17.797 5.152 4.316 1 97.62 371 LEU B CA 1
ATOM 5952 C C . LEU B 1 371 ? 17.781 3.703 3.844 1 97.62 371 LEU B C 1
ATOM 5954 O O . LEU B 1 371 ? 18.203 3.406 2.723 1 97.62 371 LEU B O 1
ATOM 5958 N N . ARG B 1 372 ? 17.5 2.768 4.699 1 97.56 372 ARG B N 1
ATOM 5959 C CA . ARG B 1 372 ? 17.328 1.357 4.363 1 97.56 372 ARG B CA 1
ATOM 5960 C C . ARG B 1 372 ? 15.875 1.068 3.984 1 97.56 372 ARG B C 1
ATOM 5962 O O . ARG B 1 372 ? 14.961 1.78 4.41 1 97.56 372 ARG B O 1
ATOM 5969 N N . VAL B 1 373 ? 15.672 0.122 3.131 1 97.69 373 VAL B N 1
ATOM 5970 C CA . VAL B 1 373 ? 14.328 -0.296 2.754 1 97.69 373 VAL B CA 1
ATOM 5971 C C . VAL B 1 373 ? 14.117 -1.764 3.117 1 97.69 373 VAL B C 1
ATOM 5973 O O . VAL B 1 373 ? 14.906 -2.627 2.715 1 97.69 373 VAL B O 1
ATOM 5976 N N . ALA B 1 374 ? 13.203 -2.068 3.996 1 96.75 374 ALA B N 1
ATOM 5977 C CA . ALA B 1 374 ? 12.742 -3.422 4.293 1 96.75 374 ALA B CA 1
ATOM 5978 C C . ALA B 1 374 ? 11.383 -3.688 3.654 1 96.75 374 ALA B C 1
ATOM 5980 O O . ALA B 1 374 ? 10.352 -3.254 4.172 1 96.75 374 ALA B O 1
ATOM 5981 N N . ASN B 1 375 ? 11.383 -4.383 2.605 1 95.62 375 ASN B N 1
ATOM 5982 C CA . ASN B 1 375 ? 10.18 -4.637 1.822 1 95.62 375 ASN B CA 1
ATOM 5983 C C . ASN B 1 375 ? 9.984 -6.125 1.552 1 95.62 375 ASN B C 1
ATOM 5985 O O . ASN B 1 375 ? 10.102 -6.574 0.41 1 95.62 375 ASN B O 1
ATOM 5989 N N . PRO B 1 376 ? 9.625 -6.836 2.6 1 94.19 376 PRO B N 1
ATOM 5990 C CA . PRO B 1 376 ? 9.469 -8.281 2.43 1 94.19 376 PRO B CA 1
ATOM 5991 C C . PRO B 1 376 ? 8.289 -8.648 1.53 1 94.19 376 PRO B C 1
ATOM 5993 O O . PRO B 1 376 ? 7.258 -7.973 1.557 1 94.19 376 PRO B O 1
ATOM 5996 N N . LEU B 1 377 ? 8.398 -9.742 0.823 1 92 377 LEU B N 1
ATOM 5997 C CA . LEU B 1 377 ? 7.348 -10.219 -0.069 1 92 377 LEU B CA 1
ATOM 5998 C C . LEU B 1 377 ? 6.293 -11.008 0.704 1 92 377 LEU B C 1
ATOM 6000 O O . LEU B 1 377 ? 5.113 -10.992 0.343 1 92 377 LEU B O 1
ATOM 6004 N N . PHE B 1 378 ? 6.703 -11.656 1.758 1 93.5 378 PHE B N 1
ATOM 6005 C CA . PHE B 1 378 ? 5.824 -12.523 2.533 1 93.5 378 PHE B CA 1
ATOM 6006 C C . PHE B 1 378 ? 5.957 -12.234 4.023 1 93.5 378 PHE B C 1
ATOM 6008 O O . PHE B 1 378 ? 6.863 -11.508 4.441 1 93.5 378 PHE B O 1
ATOM 6015 N N . ASP B 1 379 ? 5.047 -12.641 4.762 1 95.25 379 ASP B N 1
ATOM 6016 C CA . ASP B 1 379 ? 5.129 -12.672 6.219 1 95.25 379 ASP B CA 1
ATOM 6017 C C . ASP B 1 379 ? 4.621 -14 6.773 1 95.25 379 ASP B C 1
ATOM 6019 O O . ASP B 1 379 ? 4.168 -14.859 6.016 1 95.25 379 ASP B O 1
ATOM 6023 N N . VAL B 1 380 ? 4.898 -14.203 8.047 1 95.38 380 VAL B N 1
ATOM 6024 C CA . VAL B 1 380 ? 4.535 -15.469 8.688 1 95.38 380 VAL B CA 1
ATOM 6025 C C . VAL B 1 380 ? 3.352 -15.25 9.625 1 95.38 380 VAL B C 1
ATOM 6027 O O . VAL B 1 380 ? 3.416 -14.414 10.531 1 95.38 380 VAL B O 1
ATOM 6030 N N . THR B 1 381 ? 2.285 -15.914 9.406 1 96.81 381 THR B N 1
ATOM 6031 C CA . THR B 1 381 ? 1.148 -15.945 10.32 1 96.81 381 THR B CA 1
ATOM 6032 C C . THR B 1 381 ? 1.254 -17.125 11.281 1 96.81 381 THR B C 1
ATOM 6034 O O . THR B 1 381 ? 1.305 -18.281 10.852 1 96.81 381 THR B O 1
ATOM 6037 N N . PRO B 1 382 ? 1.303 -16.875 12.555 1 95.75 382 PRO B N 1
ATOM 6038 C CA . PRO B 1 382 ? 1.424 -17.984 13.516 1 95.75 382 PRO B CA 1
ATOM 6039 C C . PRO B 1 382 ? 0.196 -18.891 13.531 1 95.75 382 PRO B C 1
ATOM 6041 O O . PRO B 1 382 ? -0.911 -18.438 13.219 1 95.75 382 PRO B O 1
ATOM 6044 N N . PRO B 1 383 ? 0.403 -20.141 13.953 1 96.12 383 PRO B N 1
ATOM 6045 C CA . PRO B 1 383 ? -0.675 -21.125 13.867 1 96.12 383 PRO B CA 1
ATOM 6046 C C . PRO B 1 383 ? -1.86 -20.781 14.766 1 96.12 383 PRO B C 1
ATOM 6048 O O . PRO B 1 383 ? -2.998 -21.141 14.461 1 96.12 383 PRO B O 1
ATOM 6051 N N . ASP B 1 384 ? -1.661 -20.047 15.867 1 97.06 384 ASP B N 1
ATOM 6052 C CA . ASP B 1 384 ? -2.734 -19.75 16.812 1 97.06 384 ASP B CA 1
ATOM 6053 C C . ASP B 1 384 ? -3.727 -18.75 16.219 1 97.06 384 ASP B C 1
ATOM 6055 O O . ASP B 1 384 ? -4.828 -18.578 16.75 1 97.06 384 ASP B O 1
ATOM 6059 N N . LEU B 1 385 ? -3.385 -18.141 15.078 1 97.69 385 LEU B N 1
ATOM 6060 C CA . LEU B 1 385 ? -4.273 -17.188 14.43 1 97.69 385 LEU B CA 1
ATOM 6061 C C . LEU B 1 385 ? -5.047 -17.844 13.289 1 97.69 385 LEU B C 1
ATOM 6063 O O . LEU B 1 385 ? -5.836 -17.188 12.602 1 97.69 385 LEU B O 1
ATOM 6067 N N . LEU B 1 386 ? -4.836 -19.141 13.102 1 97.5 386 LEU B N 1
ATOM 6068 C CA . LEU B 1 386 ? -5.457 -19.859 11.992 1 97.5 386 LEU B CA 1
ATOM 6069 C C . LEU B 1 386 ? -6.52 -20.828 12.508 1 97.5 386 LEU B C 1
ATOM 6071 O O . LEU B 1 386 ? -6.32 -21.484 13.531 1 97.5 386 LEU B O 1
ATOM 6075 N N . ASP B 1 387 ? -7.645 -20.875 11.797 1 97 387 ASP B N 1
ATOM 6076 C CA . ASP B 1 387 ? -8.727 -21.766 12.195 1 97 387 ASP B CA 1
ATOM 6077 C C . ASP B 1 387 ? -8.688 -23.062 11.398 1 97 387 ASP B C 1
ATOM 6079 O O . ASP B 1 387 ? -9.281 -24.078 11.805 1 97 387 ASP B O 1
ATOM 6083 N N . GLY B 1 388 ? -8.016 -23.062 10.219 1 96.62 388 GLY B N 1
ATOM 6084 C CA . GLY B 1 388 ? -7.918 -24.281 9.445 1 96.62 388 GLY B CA 1
ATOM 6085 C C . GLY B 1 388 ? -7.047 -24.141 8.211 1 96.62 388 GLY B C 1
ATOM 6086 O O . GLY B 1 388 ? -7.062 -23.109 7.547 1 96.62 388 GLY B O 1
ATOM 6087 N N . ILE B 1 389 ? -6.324 -25.172 7.938 1 97.94 389 ILE B N 1
ATOM 6088 C CA . ILE B 1 389 ? -5.566 -25.312 6.699 1 97.94 389 ILE B CA 1
ATOM 6089 C C . ILE B 1 389 ? -6.211 -26.375 5.816 1 97.94 389 ILE B C 1
ATOM 6091 O O . ILE B 1 389 ? -6.09 -27.578 6.09 1 97.94 389 ILE B O 1
ATOM 6095 N N . CYS B 1 390 ? -6.867 -25.938 4.77 1 98.5 390 CYS B N 1
ATOM 6096 C CA . CYS B 1 390 ? -7.59 -26.812 3.859 1 98.5 390 CYS B CA 1
ATOM 6097 C C . CYS B 1 390 ? -6.656 -27.375 2.793 1 98.5 390 CYS B C 1
ATOM 6099 O O . CYS B 1 390 ? -6.031 -26.625 2.049 1 98.5 390 CYS B O 1
ATOM 6101 N N . THR B 1 391 ? -6.539 -28.672 2.682 1 98.31 391 THR B N 1
ATOM 6102 C CA . THR B 1 391 ? -5.73 -29.359 1.685 1 98.31 391 THR B CA 1
ATOM 6103 C C . THR B 1 391 ? -6.535 -30.484 1.021 1 98.31 391 THR B C 1
ATOM 6105 O O . THR B 1 391 ? -7.707 -30.672 1.335 1 98.31 391 THR B O 1
ATOM 6108 N N . GLU B 1 392 ? -5.84 -31.172 0.115 1 98.12 392 GLU B N 1
ATOM 6109 C CA . GLU B 1 392 ? -6.465 -32.312 -0.545 1 98.12 392 GLU B CA 1
ATOM 6110 C C . GLU B 1 392 ? -6.672 -33.469 0.43 1 98.12 392 GLU B C 1
ATOM 6112 O O . GLU B 1 392 ? -7.418 -34.406 0.142 1 98.12 392 GLU B O 1
ATOM 6117 N N . LYS B 1 393 ? -6.098 -33.375 1.587 1 96.62 393 LYS B N 1
ATOM 6118 C CA . LYS B 1 393 ? -6.238 -34.406 2.631 1 96.62 393 LYS B CA 1
ATOM 6119 C C . LYS B 1 393 ? -7.258 -33.969 3.682 1 96.62 393 LYS B C 1
ATOM 6121 O O . LYS B 1 393 ? -7.363 -34.594 4.742 1 96.62 393 LYS B O 1
ATOM 6126 N N . GLY B 1 394 ? -7.996 -32.875 3.379 1 97.31 394 GLY B N 1
ATOM 6127 C CA . GLY B 1 394 ? -8.914 -32.312 4.344 1 97.31 394 GLY B CA 1
ATOM 6128 C C . GLY B 1 394 ? -8.32 -31.125 5.086 1 97.31 394 GLY B C 1
ATOM 6129 O O . GLY B 1 394 ? -7.371 -30.5 4.613 1 97.31 394 GLY B O 1
ATOM 6130 N N . VAL B 1 395 ? -8.984 -30.766 6.199 1 97.25 395 VAL B N 1
ATOM 6131 C CA . VAL B 1 395 ? -8.469 -29.688 7.051 1 97.25 395 VAL B CA 1
ATOM 6132 C C . VAL B 1 395 ? -7.441 -30.266 8.031 1 97.25 395 VAL B C 1
ATOM 6134 O O . VAL B 1 395 ? -7.762 -31.141 8.836 1 97.25 395 VAL B O 1
ATOM 6137 N N . LEU B 1 396 ? -6.242 -29.703 7.977 1 96.38 396 LEU B N 1
ATOM 6138 C CA . LEU B 1 396 ? -5.152 -30.328 8.719 1 96.38 396 LEU B CA 1
ATOM 6139 C C . LEU B 1 396 ? -5.047 -29.719 10.117 1 96.38 396 LEU B C 1
ATOM 6141 O O . LEU B 1 396 ? -5.223 -28.516 10.297 1 96.38 396 LEU B O 1
ATOM 6145 N N . ASP B 1 397 ? -4.754 -30.531 11.086 1 90.62 397 ASP B N 1
ATOM 6146 C CA . ASP B 1 397 ? -4.336 -30.109 12.414 1 90.62 397 ASP B CA 1
ATOM 6147 C C . ASP B 1 397 ? -2.816 -30.141 12.555 1 90.62 397 ASP B C 1
ATOM 6149 O O . ASP B 1 397 ? -2.105 -30.406 11.578 1 90.62 397 ASP B O 1
ATOM 6153 N N . ALA B 1 398 ? -2.371 -29.812 13.695 1 89.38 398 ALA B N 1
ATOM 6154 C CA . ALA B 1 398 ? -0.935 -29.703 13.93 1 89.38 398 ALA B CA 1
ATOM 6155 C C . ALA B 1 398 ? -0.239 -31.047 13.711 1 89.38 398 ALA B C 1
ATOM 6157 O O . ALA B 1 398 ? 0.841 -31.094 13.117 1 89.38 398 ALA B O 1
ATOM 6158 N N . ALA B 1 399 ? -0.86 -32.062 14.141 1 91.25 399 ALA B N 1
ATOM 6159 C CA . ALA B 1 399 ? -0.271 -33.375 14.008 1 91.25 399 ALA B CA 1
ATOM 6160 C C . ALA B 1 399 ? -0.162 -33.781 12.539 1 91.25 399 ALA B C 1
ATOM 6162 O O . ALA B 1 399 ? 0.839 -34.375 12.125 1 91.25 399 ALA B O 1
ATOM 6163 N N . SER B 1 400 ? -1.178 -33.562 11.805 1 95 400 SER B N 1
ATOM 6164 C CA . SER B 1 400 ? -1.17 -33.875 10.383 1 95 400 SER B CA 1
ATOM 6165 C C . SER B 1 400 ? -0.093 -33.062 9.641 1 95 400 SER B C 1
ATOM 6167 O O . SER B 1 400 ? 0.57 -33.594 8.75 1 95 400 SER B O 1
ATOM 6169 N N . VAL B 1 401 ? 0.077 -31.844 9.992 1 96.06 401 VAL B N 1
ATOM 6170 C CA . VAL B 1 401 ? 1.105 -31 9.383 1 96.06 401 VAL B CA 1
ATOM 6171 C C . VAL B 1 401 ? 2.484 -31.609 9.648 1 96.06 401 VAL B C 1
ATOM 6173 O O . VAL B 1 401 ? 3.305 -31.719 8.734 1 96.06 401 VAL B O 1
ATOM 6176 N N . THR B 1 402 ? 2.682 -32.031 10.82 1 93.81 402 THR B N 1
ATOM 6177 C CA . THR B 1 402 ? 3.951 -32.625 11.211 1 93.81 402 THR B CA 1
ATOM 6178 C C . THR B 1 402 ? 4.207 -33.938 10.43 1 93.81 402 THR B C 1
ATOM 6180 O O . THR B 1 402 ? 5.332 -34.188 9.984 1 93.81 402 THR B O 1
ATOM 6183 N N . SER B 1 403 ? 3.217 -34.719 10.273 1 95.88 403 SER B N 1
ATOM 6184 C CA . SER B 1 403 ? 3.33 -35.969 9.539 1 95.88 403 SER B CA 1
ATOM 6185 C C . SER B 1 403 ? 3.684 -35.719 8.078 1 95.88 403 SER B C 1
ATOM 6187 O O . SER B 1 403 ? 4.531 -36.438 7.516 1 95.88 403 SER B O 1
ATOM 6189 N N . VAL B 1 404 ? 3 -34.75 7.5 1 96.94 404 VAL B N 1
ATOM 6190 C CA . VAL B 1 404 ? 3.271 -34.438 6.105 1 96.94 404 VAL B CA 1
ATOM 6191 C C . VAL B 1 404 ? 4.703 -33.938 5.961 1 96.94 404 VAL B C 1
ATOM 6193 O O . VAL B 1 404 ? 5.41 -34.281 5.023 1 96.94 404 VAL B O 1
ATOM 6196 N N . ALA B 1 405 ? 5.152 -33.125 6.883 1 96.31 405 ALA B N 1
ATOM 6197 C CA . ALA B 1 405 ? 6.516 -32.594 6.879 1 96.31 405 ALA B CA 1
ATOM 6198 C C . ALA B 1 405 ? 7.535 -33.719 6.945 1 96.31 405 ALA B C 1
ATOM 6200 O O . ALA B 1 405 ? 8.547 -33.688 6.238 1 96.31 405 ALA B O 1
ATOM 6201 N N . ALA B 1 406 ? 7.254 -34.688 7.766 1 95.56 406 ALA B N 1
ATOM 6202 C CA . ALA B 1 406 ? 8.148 -35.844 7.91 1 95.56 406 ALA B CA 1
ATOM 6203 C C . ALA B 1 406 ? 8.242 -36.625 6.609 1 95.56 406 ALA B C 1
ATOM 6205 O O . ALA B 1 406 ? 9.32 -37.125 6.246 1 95.56 406 ALA B O 1
ATOM 6206 N N . ARG B 1 407 ? 7.133 -36.781 5.996 1 96.06 407 ARG B N 1
ATOM 6207 C CA . ARG B 1 407 ? 7.121 -37.5 4.715 1 96.06 407 ARG B CA 1
ATOM 6208 C C . ARG B 1 407 ? 7.961 -36.75 3.678 1 96.06 407 ARG B C 1
ATOM 6210 O O . ARG B 1 407 ? 8.688 -37.375 2.902 1 96.06 407 ARG B O 1
ATOM 6217 N N . HIS B 1 408 ? 7.816 -35.438 3.625 1 96.94 408 HIS B N 1
ATOM 6218 C CA . HIS B 1 408 ? 8.609 -34.625 2.703 1 96.94 408 HIS B CA 1
ATOM 6219 C C . HIS B 1 408 ? 10.102 -34.781 2.986 1 96.94 408 HIS B C 1
ATOM 6221 O O . HIS B 1 408 ? 10.914 -34.812 2.059 1 96.94 408 HIS B O 1
ATOM 6227 N N . ARG B 1 409 ? 10.469 -34.906 4.238 1 95 409 ARG B N 1
ATOM 6228 C CA . ARG B 1 409 ? 11.867 -35.094 4.598 1 95 409 ARG B CA 1
ATOM 6229 C C . ARG B 1 409 ? 12.375 -36.438 4.047 1 95 409 ARG B C 1
ATOM 6231 O O . ARG B 1 409 ? 13.484 -36.5 3.512 1 95 409 ARG B O 1
ATOM 6238 N N . SER B 1 410 ? 11.586 -37.438 4.18 1 96.06 410 SER B N 1
ATOM 6239 C CA . SER B 1 410 ? 11.969 -38.75 3.707 1 96.06 410 SER B CA 1
ATOM 6240 C C . SER B 1 410 ? 12.133 -38.781 2.191 1 96.06 410 SER B C 1
ATOM 6242 O O . SER B 1 410 ? 12.992 -39.469 1.664 1 96.06 410 SER B O 1
ATOM 6244 N N . ASN B 1 411 ? 11.305 -38 1.494 1 96.88 411 ASN B N 1
ATOM 6245 C CA . ASN B 1 411 ? 11.344 -37.969 0.036 1 96.88 411 ASN B CA 1
ATOM 6246 C C . ASN B 1 411 ? 12.648 -37.344 -0.474 1 96.88 411 ASN B C 1
ATOM 6248 O O . ASN B 1 411 ? 12.969 -37.469 -1.657 1 96.88 411 ASN B O 1
ATOM 6252 N N . GLN B 1 412 ? 13.414 -36.781 0.406 1 95.06 412 GLN B N 1
ATOM 6253 C CA . GLN B 1 412 ? 14.633 -36.094 -0.006 1 95.06 412 GLN B CA 1
ATOM 6254 C C . GLN B 1 412 ? 15.789 -37.062 -0.183 1 95.06 412 GLN B C 1
ATOM 6256 O O . GLN B 1 412 ? 16.859 -36.688 -0.68 1 95.06 412 GLN B O 1
ATOM 6261 N N . ASP B 1 413 ? 15.633 -38.344 0.111 1 94.25 413 ASP B N 1
ATOM 6262 C CA . ASP B 1 413 ? 16.719 -39.312 0.275 1 94.25 413 ASP B CA 1
ATOM 6263 C C . ASP B 1 413 ? 17.188 -39.875 -1.075 1 94.25 413 ASP B C 1
ATOM 6265 O O . ASP B 1 413 ? 18.219 -40.531 -1.164 1 94.25 413 ASP B O 1
ATOM 6269 N N . TRP B 1 414 ? 16.5 -39.625 -2.051 1 95.06 414 TRP B N 1
ATOM 6270 C CA . TRP B 1 414 ? 16.859 -40.219 -3.336 1 95.06 414 TRP B CA 1
ATOM 6271 C C . TRP B 1 414 ? 18.297 -39.875 -3.721 1 95.06 414 TRP B C 1
ATOM 6273 O O . TRP B 1 414 ? 18.953 -40.625 -4.441 1 95.06 414 TRP B O 1
#

Secondary structure (DSSP, 8-state):
--EEEEEEEEEEETTEEEEEEEPTTSSS-TT-EE-EEEES-SSTTSPPPPHHHHHHHHHHHHH--STTEEEEEEPPPEEEEETTTTEEEEEEEEEEEES-------TTEEEEEEE-GGGGGGS-BSTTHHHHHHTTS--HHHHHH--SS-HHHHHHHHHHHHHHHHHH-SSHHHHHHHHHHHHHHSTT-HHHHHHHHHHHHT-SSSSHHHHHHHHHHHHHHHHHHHHHHHHHHHHHHTT-EEEEES--HHHHHHHHHH--SEEEEE--TTTTHHHHHHHHHHTTS-EEEE-HHHHHHHHHHTT-SEEEE--SEE-TTS-EEEETTHHHHHHHHHHHT-EEEEE--GGGB-SSS--PPPBPSS-S----SS-EEE-BSEEEE-GGG-SEEEETTEEE-HHHHHHHHHHHHHGGG-/--EEEEEEEEEEETTEEEEEEEPTTSSS-TT-EE-EEEES-SSTTSPPPPHHHHHHHHHHHHH--STTEEEEEEPPPEEEEETTTTEEEEEEEEEEEES-------TTEEEEEEE-GGGGGGS-BSTTHHHHHHTTS--HHHHHH--SS-HHHHHHHHHHHHHHHHHH-SSHHHHHHHHHHHHHHSTT-HHHHHHHHHHHHT-SSSSHHHHHHHHHHHHHHHHHHHHHHHHHHHHHHTT-EEEEES--HHHHHHHHHH--SEEEEE--TTTTHHHHHHHHHHTTS-EEEE-HHHHHHHHHHTT-SEEEE--SEE-TTS-EEEETTHHHHHHHHHHHT-EEEEE--GGGB-SSS--PPPBPSS-S----SS-EEE-BSEEEE-GGG-SEEEETTEEE-HHHHHHHHHHHHHGGG-

Foldseek 3Di:
DDEWEKEAEWEDDLQWTKKFQFDPVDDPDHRAIGGQMDTQAPDVPRDGHDRVVRSLVSCCQAWVQHPFKDWDDKFQWDWFDDPVVRYIYGYIYTYIYGNDDHTDGDPGGDDMDTGNCLVVVVTGHDTCRVVSCVRGQDELQCLLPDPPDALLVSLLSLLSRLLVQLSVDFWLVRSVVSLVSQCVSCVQQQLNNLLSLQLNLQQPDSGSVSSNVSSVVSSVVSSVFLLLLLCLLLVVQAQFEEEEEADDPSVLNNCVSRVYQEYEYELLPPVRRRVVVQVVCVVPYHYHYDYLVVLLVCCQVVPGQEYEYEASAQELQGKGKDFPSVQSNLVSCVVNVHAYEYGDALSRYALHRDHDWDFDPDDPDDDDDPDDDDHTGIDIHDRVSHPFYGISVHTDDSVRSNVSSVVSVVSNPD/DDEWEKEAEWEDDLQWTKKFQFDDVDDPDHRAIGGQMDTQAPDVPRDGHDRVVRSQVSCCQAWVQHPFKDWDDKFQWDWFDDPVVRYIYGYIYTYIYGNDDHTDGDPGGDDMDTGNCLVVVVTGHDTPRVVSCVRGQDDLQCLLPDPPDALLVSLLSLLSRLLVQLSVDFWLVSSVVSLVSQCVSCVQQQLNNLLSLQLNLQQPDGGSVSSNVSSVVSSVVSSLFLLLLLVLLLVVQAQFEEEEEADDPSVLNNCVSRVYQEYEYELLPPVRRRVVVQVVCVVPYHYHYDYLVVLLVCCQVVPGQEYEYEASAQELQGKGKDFPSVQSNLVSCVVNVHAYEYGDALSRYALHRDHDWDFDPDDPDDDDDPDDDDHTGIDIHDRVSHPFYGISVHTDDSVRSNVSSVVSVVSNPD

Radius of gyration: 35.12 Å; Cα contacts (8 Å, |Δi|>4): 1835; chains: 2; bounding box: 45×109×85 Å

InterPro domains:
  IPR000086 NUDIX hydrolase domain [PF00293] (6-126)
  IPR000086 NUDIX hydrolase domain [PS51462] (2-138)
  IPR000649 Initiation factor 2B-related [PF01008] (148-397)
  IPR015797 NUDIX hydrolase-like domain superfamily [SSF55811] (6-136)
  IPR037171 NagB/RpiA transferase-like [SSF100950] (105-410)
  IPR042529 Initiation factor 2B-like, C-terminal [G3DSA:3.40.50.10470] (227-407)

Nearest PDB structures (foldseek):
  2yvk-assembly2_D  TM=7.693E-01  e=1.187E-18  Bacillus subtilis
  2a0u-assembly1_B  TM=7.744E-01  e=1.223E-17  Leishmania major
  1t9k-assembly1_A  TM=7.192E-01  e=9.228E-16  Thermotoga maritima
  4zem-assembly1_A  TM=7.429E-01  e=1.338E-14  Thermochaetoides thermophila
  4zem-assembly2_B  TM=7.224E-01  e=3.324E-14  Thermochaetoides thermophila

Organism: NCBI:txid1457250

Sequence (828 aa):
MDETGVVTCFLRNDGQVLLFRRSEPVGSYPGKWGTVTGHLTPERGAPPDESETAARREIREETGLADAVTLVREAEPFVVEDADRGTHWRVHPLLFECSHREIEPNWETDDWEWVHPTAIRERETVPDLWGSYDRVRPTVETIATDHEHGSAWLSIRALEVLRDEAALADSWADAAAIARELKSARPSMTVVKNRVDRAMSSASEQSAAAVETAARKTIESAVRADREAAAVAAERLEGQRICTFSRSGTVLDALERADPEAVLVGESHPGSEGVGVAESLAESHDVTLSSDAGLVGLLGEWDADAVFVGADTVLSDGGVVNKVGTRGLALAAAREDVRVYVATAADKISPDEDVEIEPSPASIYEGTAPLRVANPLFDVTPPDLLDGICTEKGVLDAASVTSVAARHRSNQDWMDETGVVTCFLRNDGQVLLFRRSEPVGSYPGKWGTVTGHLTPERGAPPDESETAARREIREETGLADAVTLVREAEPFVVEDADRGTHWRVHPLLFECSHREIEPNWETDDWEWVHPTAIRERETVPDLWGSYDRVRPTVETIATDHEHGSAWLSIRALEVLRDEAALADSWADAAAIARELKSARPSMTVVKNRVDRAMSSASEQSAAAVETAARKTIESAVRADREAAAVAAERLEGQRICTFSRSGTVLDALERADPEAVLVGESHPGSEGVGVAESLAESHDVTLSSDAGLVGLLGEWDADAVFVGADTVLSDGGVVNKVGTRGLALAAAREDVRVYVATAADKISPDEDVEIEPSPASIYEGTAPLRVANPLFDVTPPDLLDGICTEKGVLDAASVTSVAARHRSNQDW

=== Feature glossary ===
A reading guide for the features in this record.

Start from the sequence.

  · Sequence gives the chain of amino acids in standard one-letter code (A=alanine, C=cysteine, …, Y=tyrosine), read N→C. It is the only feature that is directly encoded by the gene; all structural features are derived from the folded form of this sequence.

Fold it, and you get atomic coordinates and the backbone conformation that goes with them.

  · Structure coordinates are given as an mmCIF _atom_site loop: one row per atom with element, residue name, chain id, sequence number, and x/y/z position in Å. Only the four main-chain atoms per residue are included here; side chains are omitted to keep the record compact.

  · Backbone dihedral angles. Every residue except chain termini has a φ (preceding-C → N → Cα → C) and a ψ (N → Cα → C → next-N). They are reported in degrees following the IUPAC sign convention. Secondary structure is essentially a statement about which (φ, ψ) basin each residue occupies.

  · Eight-state secondary structure (DSSP): H is the canonical α-helix, G the tighter 3₁₀-helix, I the wider π-helix; E/B are β-structure, T and S are turns and bends, and '-' is everything else. DSSP derives these from the pattern of main-chain N–H···O=C hydrogen bonds, not from the sequence.

  · SS3 is a coarse helix/strand/coil call (letters a/b/c) made by the P-SEA algorithm from inter-Cα distances and dihedrals. It is less detailed than DSSP but needs only Cα positions.

Summarize the fold with a handful of shape descriptors and a per-residue structural alphabet.

  · Radius of gyration (Rg) is the root-mean-square distance of Cα atoms from their centroid — a single number for overall size and compactness. A globular domain of N residues has Rg ≈ 2.2·N^0.38 Å; an extended or disordered chain has a much larger Rg. The Cα contact count is the number of residue pairs whose Cα atoms are within 8 Å and are more than four positions apart in sequence — a standard proxy for tertiary packing density. The bounding box is the smallest axis-aligned box enclosing all Cα atoms.

  · 3Di is Foldseek's structural alphabet. Each residue is assigned one of twenty discrete states based on how its Cα sits relative to its spatial (not sequential) neighbors. Aligning 3Di strings finds structural homologs roughly as well as full 3D superposition, but orders of magnitude faster.

  · Solvent-accessible surface area (SASA) is the area in Å² traced out by the centre of a 1.4 Å probe sphere (a water molecule) rolled over the protein's van der Waals surface (Shrake–Rupley / Lee–Richards construction). Buried residues have near-zero SASA; fully exposed residues can exceed 200 Å². The total SASA scales roughly with the number of surface residues.

Ask how reliable the model is.

  · For AlphaFold models, the B-factor field carries pLDDT — the model's own estimate of local accuracy on a 0–100 scale. Regions with pLDDT<50 should be treated as essentially unmodeled; they often correspond to intrinsically disordered segments.

  · For experimental (PDB) structures, the B-factor (temperature factor) quantifies the positional spread of each atom in the crystal — a combination of thermal vibration and static disorder — in units of Å². High B-factors mark flexible loops or poorly resolved regions; low B-factors mark the rigid, well-ordered core.

  · Predicted Aligned Error (PAE) is an AlphaFold confidence matrix: entry (i, j) is the expected error in the position of residue j, in ångströms, when the prediction is superimposed on the true structure at residue i. Low PAE within a block of residues means that block is internally rigid and well-predicted; high PAE between two blocks means their relative placement is uncertain even if each block individually is confident.

Place it in context: what it resembles, what it is annotated as, and how it looks.

  · Structural nearest neighbors (via Foldseek easy-search vs the PDB). Reported per hit: target PDB id, E-value, and alignment TM-score. A TM-score above ~0.5 is the conventional threshold for 'same fold'.

  · Functional annotations link the protein to curated databases. InterPro entries identify conserved domains and families by matching the sequence against member-database signatures (Pfam, PROSITE, CDD, …). Gene Ontology (GO) terms describe molecular function, biological process, and cellular component in a controlled vocabulary. CATH places the structure in a hierarchical fold classification (Class/Architecture/Topology/Homologous-superfamily). The organism is the source species.

  · The contact map is a binary N×N matrix image: pixel (i, j) is dark where Cα_i and Cα_j are within 8 Å and |i−j|>4. Because the |i−j|>4 filter removes local helical contacts, off-diagonal stripes parallel to the main diagonal indicate parallel β-sheets; stripes perpendicular to it indicate antiparallel β-sheets. The Ramachandran plot scatters every residue's (φ, ψ) pair against the sterically allowed regions. The PAE heatmap renders the predicted-aligned-error matrix.

  · Six rendered views show the 3D structure from the faces of a cube — i.e. along ±x, ±y, ±z. Rendering representation is drawn randomly per protein from cartoon (secondary-structure ribbons), sticks (backbone bonds), or molecular surface; coloring is either N→C rainbow (blue at the N-terminus through red at the C-terminus) or one color per chain.